Protein AF-0000000069010287 (afdb_homodimer)

Sequence (836 aa):
MQADVCHAYQILKRGGLKDENIVVFMYDDIAKSELNPRPGVIINHPNGSDVYAGVPKDYTGEHVTAANLYAVLLGDKSAVKGGSGKVVNSGPNDRIFLYYSDHGGPGVLGMPNMPYLYGKDLIEVLKKKYAAGTYKEMVLYIEACESGSVFEGLMPENLNIYVTTASNAEESSWGTYCPGMDPPPPSEYITCLGDLYSVAWMEDSESHNLKKETIKQQYEKVKERTSNSNNYNAGSHVMEYGSKEIKPEKVYLYQGFDPATVNLPANKIDFARLEVVNQRDADLLFLWERYKKLEDNSLEKAKLRKEITETLQHRQHLDGSIDAVGVFLFGPIKGGSVLSSVRKPGLPLVDDWECLKSTVRLFEAHCGSLAQYGMKHMRAFANICNNGISRDAMEEAFMAACNGHTEEYSAANRGFSAMQADVCHAYQILKRGGLKDENIVVFMYDDIAKSELNPRPGVIINHPNGSDVYAGVPKDYTGEHVTAANLYAVLLGDKSAVKGGSGKVVNSGPNDRIFLYYSDHGGPGVLGMPNMPYLYGKDLIEVLKKKYAAGTYKEMVLYIEACESGSVFEGLMPENLNIYVTTASNAEESSWGTYCPGMDPPPPSEYITCLGDLYSVAWMEDSESHNLKKETIKQQYEKVKERTSNSNNYNAGSHVMEYGSKEIKPEKVYLYQGFDPATVNLPANKIDFARLEVVNQRDADLLFLWERYKKLEDNSLEKAKLRKEITETLQHRQHLDGSIDAVGVFLFGPIKGGSVLSSVRKPGLPLVDDWECLKSTVRLFEAHCGSLAQYGMKHMRAFANICNNGISRDAMEEAFMAACNGHTEEYSAANRGFSA

Radius of gyration: 31.55 Å; Cα contacts (8 Å, |Δi|>4): 1728; chains: 2; bounding box: 55×94×69 Å

Nearest PDB structures (foldseek):
  6ysa-assembly1_A  TM=9.712E-01  e=4.297E-64  Arabidopsis thaliana
  6ysa-assembly7_G  TM=9.718E-01  e=8.884E-63  Arabidopsis thaliana
  5nij-assembly2_C  TM=9.674E-01  e=1.206E-57  Arabidopsis thaliana
  6azt-assembly1_A  TM=9.939E-01  e=3.334E-39  Helianthus annuus
  5obt-assembly1_A  TM=9.952E-01  e=3.599E-29  Arabidopsis thaliana

Solvent-accessible surface area (backbone atoms only — not comparable to full-atom values): 42663 Å² total; per-residue (Å²): 77,69,34,44,54,30,40,51,50,50,50,29,43,55,12,64,51,52,71,92,78,53,84,42,74,42,58,80,62,58,38,75,26,90,81,34,80,46,69,65,46,31,44,56,44,62,88,48,63,67,31,44,74,86,61,70,80,32,19,39,50,91,36,30,32,49,65,33,50,51,20,24,67,60,39,36,58,86,65,42,61,66,59,67,58,76,48,50,80,53,43,48,83,31,62,46,61,47,79,47,63,42,55,28,11,42,29,29,35,53,43,95,31,55,33,43,37,42,21,70,60,52,50,51,51,52,49,50,37,48,74,66,47,36,43,53,38,34,40,39,43,37,38,18,19,7,34,24,22,34,38,34,52,65,53,58,56,81,62,45,31,31,36,39,22,25,0,28,51,84,23,52,24,40,26,18,38,23,67,90,34,66,66,39,35,51,87,77,48,52,45,57,30,26,37,38,50,57,50,39,49,51,53,46,62,68,63,17,13,32,81,67,18,24,40,45,56,51,50,52,52,31,30,40,65,46,23,60,68,68,57,55,92,66,68,16,40,50,38,75,49,34,13,69,82,52,30,77,40,45,38,23,74,53,46,29,52,39,74,89,24,67,84,37,50,44,78,75,77,82,78,81,84,70,52,70,42,56,45,87,45,47,64,56,42,26,54,50,49,51,48,69,70,41,57,84,96,34,69,67,34,52,52,45,51,49,52,53,38,52,52,52,48,50,53,35,48,52,53,41,30,54,49,41,28,20,31,67,74,56,32,70,84,45,9,62,58,54,32,64,58,76,75,63,87,68,47,45,74,44,86,54,64,66,50,32,38,50,47,51,38,53,40,26,70,36,54,10,48,51,67,76,71,38,29,67,49,36,43,32,44,19,37,44,47,68,66,67,60,49,70,66,59,48,50,52,25,36,42,58,40,23,69,83,50,35,78,86,34,49,25,81,87,61,48,47,63,80,76,68,34,45,53,29,40,51,48,50,50,29,44,56,11,65,51,52,70,92,78,55,85,43,76,44,57,79,62,59,38,75,27,92,82,35,81,47,67,64,45,31,45,55,44,61,89,48,62,68,31,45,73,85,62,69,79,33,18,40,50,89,34,32,32,49,65,34,51,52,21,23,65,60,39,36,60,85,64,41,61,66,60,67,58,74,47,51,79,53,42,48,83,32,60,44,62,46,77,46,64,41,55,26,11,43,29,28,37,53,42,95,30,58,34,44,38,42,22,70,60,53,51,51,50,52,51,51,38,48,72,67,48,37,43,52,39,34,42,38,43,36,39,18,19,8,34,25,22,34,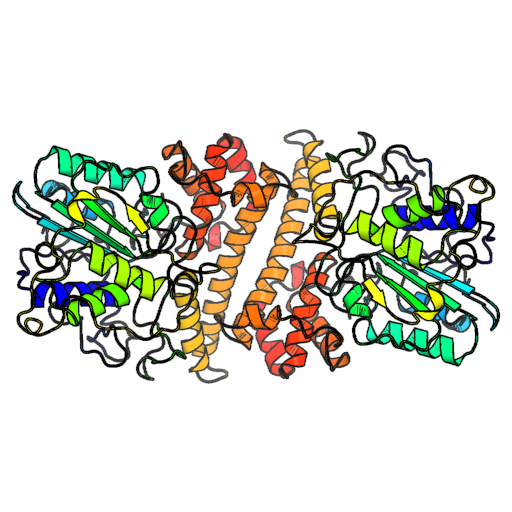39,35,53,64,53,58,56,82,63,44,31,30,36,38,22,26,0,29,52,84,21,50,23,40,27,18,38,25,67,91,34,63,67,38,35,50,86,77,48,53,46,58,30,26,35,38,49,57,50,38,49,51,53,45,63,68,61,16,13,33,82,66,20,25,41,46,56,50,50,54,51,32,30,38,67,45,24,59,67,78,61,45,94,66,67,18,41,50,37,75,49,33,15,68,83,51,31,76,41,44,38,24,74,54,45,31,51,40,74,89,23,66,85,36,51,44,76,73,78,80,78,79,84,70,52,68,43,56,44,86,47,48,63,55,41,26,54,49,48,50,47,69,71,41,58,83,94,34,70,66,33,53,53,47,50,50,51,53,37,52,53,52,50,50,52,35,50,52,53,41,30,53,50,39,29,20,30,67,73,55,34,71,84,44,8,60,58,55,31,63,56,77,74,64,89,68,48,45,74,46,87,53,65,65,52,31,37,51,47,50,37,53,41,26,72,37,54,11,47,52,66,76,72,39,30,67,49,36,44,32,43,19,36,44,47,67,67,67,60,51,70,66,60,48,50,51,25,36,42,56,40,23,70,83,51,35,78,85,33,50,24,82,86,62,48,48,62,80

pLDDT: mean 94.1, std 8.71, range [44.69, 98.88]

Foldseek 3Di:
DQLLQLLLVVLLVLQPDDPLQDAGAEQPAAQQDPLNPHRNFAAQDQPGGGSNPPDDWQHHRPQFDPQQVLCQALVNLPRRDDGPSRHNQAALAAEEEAEEAAEFAQQFGDTQADATHGLQVVQVSLVNSLVVNRYNAYEYEYEYFLVQLSCFLRAAQPSNYKYKYQAHNQGFWWFFLAPPWVVHHPPSDQAGNGTLLSCQLSVQSVQAFQQQAFQQLSQVRSQCQRCVNCPPPHGGRMDMDYHCVRRRPGRCSHSHGNPVRNPGHRHPDHDDHTDTDGPLCRVLSSLVSVLVPDDPPDPVNVVSVVVSVLVVVLLVLLVQLQQQLLCLQPNNVCRVCLLSPDDDTRHHLAPDVVQLLVLQQLLCQQRAACPSNNSHSSSSSRSCVRVPPDPVSSNVSSCVSRVPCCPVRHCVVRHGND/DQLLQLLLVVLLVLQPDDPLQDAGAEQPAAQQDPLNPHRNAAAQDQPGGGSNPPDDWQAHRPQFDPQQVLCQALVNLPRRDDGPSRHNQAALAAEEEAEEAAEFAQQFGDTQADATHGLQVVQVSLVNSLVVNRYNAYEYEEEYFLVQLSCFLRAAQPSNYKYKYQAHNQFFWWFFQAPPWVVHHDPSDQAGNGTLLSCQLSVQSVQAFQQQAFQQLSQVRSQCQRCVNVPPPHHGRMDMDYHCVRRRHGRCSHSGGNPVRNPGHHHPDHDDHTDTDGPLCRVLSSLVSVLVPDDPPDPVNVVSVVVSVLVVVLLVLLVQLQQQLLCLQPNNVCRVCLLSPDDDTRHHLAPDVVQLLVLQQLLCQQRAACPSNNSHSSSSSRSCVRVPPDPVSSNVSSCVSRPPPCPVRHCVVRHGND

Secondary structure (DSSP, 8-state):
-HHHHHHHHHHHHHTT--GGG---B----STT-TT-SSTT---SSTTPPPS-TT---SB-GGG--HHHHHHHHTT-GGG--SS--------TT-EEEEEEES-EETTEE--SSSSPEEHHHHHHHHHHHHHHT--SEEEEEEESTTGGGGTTTT--SSSSEEEEESS-SS---EEES-TTSSSPPPTT--S--EEHHHHHHHHHHHHS-TTT-BHHHHHHHHHHHHTTTT-TTSS---EEEE-GGGTTSBTHHHH---GGGTTS-SS-PPPPP--EEEGGGHHHHHHHHHHHHSPTT-HHHHHHHHHHHHHHHHHHHHHHHHHHHHHHHHHHHHHHHHHHPPPPTTS-S-S-HHHHHHHHHHHHHHH---TTGGGGGHHHHHHHHHTT--HHHHHHHHHHHHTT-TTTT-STTT----/-HHHHHHHHHHHHHTT--GGG---B----STT-TT-SSTT---SSTTPPPS-TT---SB-GGG--HHHHHHHHTT-GGG--SS--------TT-EEEEEEES-EETTEE--SSSSPEEHHHHHHHHHHHHHHT--SEEEEEEESTTGGGGTTTT--SSSSEEEEESS-SS---EEES-TTSSSPPPTT--S--EEHHHHHHHHHHHHS-TTT-BHHHHHHHHHHHHTTTTT-SSS---EEEE-GGGTTSBTHHHH---GGGTTS-SS-PPPPP--EEEGGGHHHHHHHHHHHHSPTT-HHHHHHHHHHHHHHHHHHHHHHHHHHHHHHHHHHHHHHHHHHPPPPTTS-S-S-HHHHHHHHHHHHHHH---TTGGGGGHHHHHHHHHTT--HHHHHHHHHHHHTT-TTTT-STTT----

Organism: Solanum tuberosum (NCBI:txid4113)

Structure (mmCIF, N/CA/C/O backbone):
data_AF-0000000069010287-model_v1
#
loop_
_entity.id
_entity.type
_entity.pdbx_description
1 polymer Preprolegumain
#
loop_
_atom_site.group_PDB
_atom_site.id
_atom_site.type_symbol
_atom_site.label_atom_id
_atom_site.label_alt_id
_atom_site.label_comp_id
_atom_site.label_asym_id
_atom_site.label_entity_id
_atom_site.label_seq_id
_atom_site.pdbx_PDB_ins_code
_atom_site.Cartn_x
_atom_site.Cartn_y
_atom_site.Cartn_z
_atom_site.occupancy
_atom_site.B_iso_or_equiv
_atom_site.auth_seq_id
_atom_site.auth_comp_id
_atom_site.auth_asym_id
_atom_site.auth_atom_id
_atom_site.pdbx_PDB_model_num
ATOM 1 N N . MET A 1 1 ? -8.977 23.156 8.93 1 92.75 1 MET A N 1
ATOM 2 C CA . MET A 1 1 ? -7.793 23.922 9.305 1 92.75 1 MET A CA 1
ATOM 3 C C . MET A 1 1 ? -8.164 25.375 9.625 1 92.75 1 MET A C 1
ATOM 5 O O . MET A 1 1 ? -7.98 25.828 10.758 1 92.75 1 MET A O 1
ATOM 9 N N . GLN A 1 2 ? -8.82 25.984 8.664 1 96.88 2 GLN A N 1
ATOM 10 C CA . GLN A 1 2 ? -9.172 27.359 8.945 1 96.88 2 GLN A CA 1
ATOM 11 C C . GLN A 1 2 ? -10.211 27.453 10.055 1 96.88 2 GLN A C 1
ATOM 13 O O . GLN A 1 2 ? -10.172 28.359 10.883 1 96.88 2 GLN A O 1
ATOM 18 N N . ALA A 1 3 ? -11.156 26.469 10.094 1 98.44 3 ALA A N 1
ATOM 19 C CA . ALA A 1 3 ? -12.125 26.422 11.188 1 98.44 3 ALA A CA 1
ATOM 20 C C . ALA A 1 3 ? -11.422 26.25 12.531 1 98.44 3 ALA A C 1
ATOM 22 O O . ALA A 1 3 ? -11.82 26.859 13.523 1 98.44 3 ALA A O 1
ATOM 23 N N . ASP A 1 4 ? -10.461 25.422 12.539 1 98.56 4 ASP A N 1
ATOM 24 C CA . ASP A 1 4 ? -9.688 25.188 13.758 1 98.56 4 ASP A CA 1
ATOM 25 C C . ASP A 1 4 ? -9.008 26.484 14.219 1 98.56 4 ASP A C 1
ATOM 27 O O . ASP A 1 4 ? -9.047 26.812 15.406 1 98.56 4 ASP A O 1
ATOM 31 N N . VAL A 1 5 ? -8.398 27.172 13.305 1 98.69 5 VAL A N 1
ATOM 32 C CA . VAL A 1 5 ? -7.691 28.406 13.625 1 98.69 5 VAL A CA 1
ATOM 33 C C . VAL A 1 5 ? -8.68 29.438 14.164 1 98.69 5 VAL A C 1
ATOM 35 O O . VAL A 1 5 ? -8.398 30.109 15.164 1 98.69 5 VAL A O 1
ATOM 38 N N . CYS A 1 6 ? -9.812 29.578 13.539 1 98.81 6 CYS A N 1
ATOM 39 C CA . CYS A 1 6 ? -10.836 30.516 13.992 1 98.81 6 CYS A CA 1
ATOM 40 C C . CYS A 1 6 ? -11.32 30.156 15.391 1 98.81 6 CYS A C 1
ATOM 42 O O . CYS A 1 6 ? -11.508 31.031 16.234 1 98.81 6 CYS A O 1
ATOM 44 N N . HIS A 1 7 ? -11.523 28.891 15.562 1 98.69 7 HIS A N 1
ATOM 45 C CA . HIS A 1 7 ? -11.984 28.422 16.859 1 98.69 7 HIS A CA 1
ATOM 46 C C . HIS A 1 7 ? -10.945 28.703 17.953 1 98.69 7 HIS A C 1
ATOM 48 O O . HIS A 1 7 ? -11.289 29.141 19.047 1 98.69 7 HIS A O 1
ATOM 54 N N . ALA A 1 8 ? -9.727 28.438 17.688 1 98.69 8 ALA A N 1
ATOM 55 C CA . ALA A 1 8 ? -8.648 28.75 18.609 1 98.69 8 ALA A CA 1
ATOM 56 C C . ALA A 1 8 ? -8.648 30.234 18.984 1 98.69 8 ALA A C 1
ATOM 58 O O . ALA A 1 8 ? -8.516 30.594 20.156 1 98.69 8 ALA A O 1
ATOM 59 N N . TYR A 1 9 ? -8.797 31.094 18 1 98.62 9 TYR A N 1
ATOM 60 C CA . TYR A 1 9 ? -8.883 32.531 18.234 1 98.62 9 TYR A CA 1
ATOM 61 C C . TYR A 1 9 ? -10 32.875 19.203 1 98.62 9 TYR A C 1
ATOM 63 O O . TYR A 1 9 ? -9.797 33.625 20.141 1 98.62 9 TYR A O 1
ATOM 71 N N . GLN A 1 10 ? -11.18 32.281 19.016 1 98.38 10 GLN A N 1
ATOM 72 C CA . GLN A 1 10 ? -12.32 32.562 19.875 1 98.38 10 GLN A CA 1
ATOM 73 C C . GLN A 1 10 ? -12.031 32.156 21.328 1 98.38 10 GLN A C 1
ATOM 75 O O . GLN A 1 10 ? -12.445 32.844 22.266 1 98.38 10 GLN A O 1
ATOM 80 N N . ILE A 1 11 ? -11.391 31.016 21.469 1 98.06 11 ILE A N 1
ATOM 81 C CA . ILE A 1 11 ? -11.047 30.547 22.797 1 98.06 11 ILE A CA 1
ATOM 82 C C . ILE A 1 11 ? -10.125 31.547 23.484 1 98.06 11 ILE A C 1
ATOM 84 O O . ILE A 1 11 ? -10.336 31.891 24.641 1 98.06 11 ILE A O 1
ATOM 88 N N . LEU A 1 12 ? -9.086 32.031 22.781 1 98.31 12 LEU A N 1
ATOM 89 C CA . LEU A 1 12 ? -8.156 33 23.344 1 98.31 12 LEU A CA 1
ATOM 90 C C . LEU A 1 12 ? -8.859 34.312 23.672 1 98.31 12 LEU A C 1
ATOM 92 O O . LEU A 1 12 ? -8.602 34.906 24.703 1 98.31 12 LEU A O 1
ATOM 96 N N . LYS A 1 13 ? -9.711 34.719 22.797 1 97.88 13 LYS A N 1
ATOM 97 C CA . LYS A 1 13 ? -10.461 35.938 23 1 97.88 13 LYS A CA 1
ATOM 98 C C . LYS A 1 13 ? -11.359 35.844 24.219 1 97.88 13 LYS A C 1
ATOM 100 O O . LYS A 1 13 ? -11.383 36.75 25.062 1 97.88 13 LYS A O 1
ATOM 105 N N . ARG A 1 14 ? -12.07 34.781 24.359 1 97.12 14 ARG A N 1
ATOM 106 C CA . ARG A 1 14 ? -12.922 34.562 25.516 1 97.12 14 ARG A CA 1
ATOM 107 C C . ARG A 1 14 ? -12.086 34.438 26.797 1 97.12 14 ARG A C 1
ATOM 109 O O . ARG A 1 14 ? -12.562 34.75 27.875 1 97.12 14 ARG A O 1
ATOM 116 N N . GLY A 1 15 ? -10.914 34.031 26.562 1 96.69 15 GLY A N 1
ATOM 117 C CA . GLY A 1 15 ? -9.992 33.875 27.672 1 96.69 15 GLY A CA 1
ATOM 118 C C . GLY A 1 15 ? -9.43 35.219 28.156 1 96.69 15 GLY A C 1
ATOM 119 O O . GLY A 1 15 ? -8.734 35.281 29.172 1 96.69 15 GLY A O 1
ATOM 120 N N . GLY A 1 16 ? -9.656 36.281 27.422 1 96.94 16 GLY A N 1
ATOM 121 C CA . GLY A 1 16 ? -9.289 37.594 27.891 1 96.94 16 GLY A CA 1
ATOM 122 C C . GLY A 1 16 ? -8.164 38.219 27.094 1 96.94 16 GLY A C 1
ATOM 123 O O . GLY A 1 16 ? -7.77 39.375 27.344 1 96.94 16 GLY A O 1
ATOM 124 N N . LEU A 1 17 ? -7.664 37.5 26.203 1 96.62 17 LEU A N 1
ATOM 125 C CA . LEU A 1 17 ? -6.625 38.094 25.375 1 96.62 17 LEU A CA 1
ATOM 126 C C . LEU A 1 17 ? -7.211 39.156 24.438 1 96.62 17 LEU A C 1
ATOM 128 O O . LEU A 1 17 ? -8.312 39 23.906 1 96.62 17 LEU A O 1
ATOM 132 N N . LYS A 1 18 ? -6.418 40.188 24.234 1 95.88 18 LYS A N 1
ATOM 133 C CA . LYS A 1 18 ? -6.828 41.281 23.328 1 95.88 18 LYS A CA 1
ATOM 134 C C . LYS A 1 18 ? -6.34 41 21.906 1 95.88 18 LYS A C 1
ATOM 136 O O . LYS A 1 18 ? -5.312 40.344 21.703 1 95.88 18 LYS A O 1
ATOM 141 N N . ASP A 1 19 ? -7.023 41.562 20.969 1 96.12 19 ASP A N 1
ATOM 142 C CA . ASP A 1 19 ? -6.699 41.375 19.562 1 96.12 19 ASP A CA 1
ATOM 143 C C . ASP A 1 19 ? -5.27 41.812 19.25 1 96.12 19 ASP A C 1
ATOM 145 O O . ASP A 1 19 ? -4.586 41.219 18.438 1 96.12 19 ASP A O 1
ATOM 149 N N . GLU A 1 20 ? -4.836 42.844 19.906 1 95.38 20 GLU A N 1
ATOM 150 C CA . GLU A 1 20 ? -3.504 43.406 19.641 1 95.38 20 GLU A CA 1
ATOM 151 C C . GLU A 1 20 ? -2.418 42.406 20.062 1 95.38 20 GLU A C 1
ATOM 153 O O . GLU A 1 20 ? -1.268 42.531 19.641 1 95.38 20 GLU A O 1
ATOM 158 N N . ASN A 1 21 ? -2.836 41.438 20.922 1 96.5 21 ASN A N 1
ATOM 159 C CA . ASN A 1 21 ? -1.88 40.469 21.422 1 96.5 21 ASN A CA 1
ATOM 160 C C . ASN A 1 21 ? -2.045 39.094 20.734 1 96.5 21 ASN A C 1
ATOM 162 O O . ASN A 1 21 ? -1.494 38.094 21.188 1 96.5 21 ASN A O 1
ATOM 166 N N . ILE A 1 22 ? -2.85 39.062 19.719 1 98 22 ILE A N 1
ATOM 167 C CA . ILE A 1 22 ? -3.053 37.844 18.938 1 98 22 ILE A CA 1
ATOM 168 C C . ILE A 1 22 ? -2.707 38.094 17.469 1 98 22 ILE A C 1
ATOM 170 O O . ILE A 1 22 ? -3.205 39.031 16.875 1 98 22 ILE A O 1
ATOM 174 N N . VAL A 1 23 ? -1.832 37.312 16.922 1 98.56 23 VAL A N 1
ATOM 175 C CA . VAL A 1 23 ? -1.527 37.375 15.5 1 98.56 23 VAL A CA 1
ATOM 176 C C . VAL A 1 23 ? -2.137 36.188 14.797 1 98.56 23 VAL A C 1
ATOM 178 O O . VAL A 1 23 ? -1.875 35.031 15.172 1 98.56 23 VAL A O 1
ATOM 181 N N . VAL A 1 24 ? -2.939 36.375 13.727 1 98.69 24 VAL A N 1
ATOM 182 C CA . VAL A 1 24 ? -3.643 35.281 13.055 1 98.69 24 VAL A CA 1
ATOM 183 C C . VAL A 1 24 ? -3.111 35.125 11.633 1 98.69 24 VAL A C 1
ATOM 185 O O . VAL A 1 24 ? -3.068 36.094 10.867 1 98.69 24 VAL A O 1
ATOM 188 N N . PHE A 1 25 ? -2.572 33.938 11.289 1 98.56 25 PHE A N 1
ATOM 189 C CA . PHE A 1 25 ? -2.291 33.5 9.938 1 98.56 25 PHE A CA 1
ATOM 190 C C . PHE A 1 25 ? -3.406 32.594 9.422 1 98.56 25 PHE A C 1
ATOM 192 O O . PHE A 1 25 ? -3.705 31.562 10.031 1 98.56 25 PHE A O 1
ATOM 199 N N . MET A 1 26 ? -4.043 32.906 8.383 1 98.31 26 MET A N 1
ATOM 200 C CA . MET A 1 26 ? -5.066 32.094 7.75 1 98.31 26 MET A CA 1
ATOM 201 C C . MET A 1 26 ? -5.262 32.5 6.293 1 98.31 26 MET A C 1
ATOM 203 O O . MET A 1 26 ? -5.367 33.688 5.98 1 98.31 26 MET A O 1
ATOM 207 N N . TYR A 1 27 ? -5.262 31.562 5.406 1 97.69 27 TYR A N 1
ATOM 208 C CA . TYR A 1 27 ? -5.43 31.891 3.996 1 97.69 27 TYR A CA 1
ATOM 209 C C . TYR A 1 27 ? -6.734 32.656 3.766 1 97.69 27 TYR A C 1
ATOM 211 O O . TYR A 1 27 ? -6.812 33.5 2.893 1 97.69 27 TYR A O 1
ATOM 219 N N . ASP A 1 28 ? -7.82 32.281 4.473 1 98 28 ASP A N 1
ATOM 220 C CA . ASP A 1 28 ? -9.086 33 4.59 1 98 28 ASP A CA 1
ATOM 221 C C . ASP A 1 28 ? -9.898 32.906 3.299 1 98 28 ASP A C 1
ATOM 223 O O . ASP A 1 28 ? -10.359 33.938 2.771 1 98 28 ASP A O 1
ATOM 227 N N . ASP A 1 29 ? -10.07 31.719 2.801 1 96.88 29 ASP A N 1
ATOM 228 C CA . ASP A 1 29 ? -10.773 31.562 1.533 1 96.88 29 ASP A CA 1
ATOM 229 C C . ASP A 1 29 ? -12.039 30.734 1.715 1 96.88 29 ASP A C 1
ATOM 231 O O . ASP A 1 29 ? -12.805 30.531 0.766 1 96.88 29 ASP A O 1
ATOM 235 N N . ILE A 1 30 ? -12.367 30.25 2.885 1 96.44 30 ILE A N 1
ATOM 236 C CA . ILE A 1 30 ? -13.469 29.312 2.982 1 96.44 30 ILE A CA 1
ATOM 237 C C . ILE A 1 30 ? -14.734 30.031 3.447 1 96.44 30 ILE A C 1
ATOM 239 O O . ILE A 1 30 ? -15.852 29.609 3.133 1 96.44 30 ILE A O 1
ATOM 243 N N . ALA A 1 31 ? -14.625 31.094 4.215 1 96.81 31 ALA A N 1
ATOM 244 C CA . ALA A 1 31 ? -15.781 31.781 4.754 1 96.81 31 ALA A CA 1
ATOM 245 C C . ALA A 1 31 ? -16.688 32.312 3.635 1 96.81 31 ALA A C 1
ATOM 247 O O . ALA A 1 31 ? -17.906 32.219 3.725 1 96.81 31 ALA A O 1
ATOM 248 N N . LYS A 1 32 ? -16.141 32.75 2.576 1 95.44 32 LYS A N 1
ATOM 249 C CA . LYS A 1 32 ? -16.922 33.375 1.503 1 95.44 32 LYS A CA 1
ATOM 250 C C . LYS A 1 32 ? -16.875 32.5 0.243 1 95.44 32 LYS A C 1
ATOM 252 O O . LYS A 1 32 ? -17.219 32.969 -0.846 1 95.44 32 LYS A O 1
ATOM 257 N N . SER A 1 33 ? -16.422 31.359 0.393 1 95.62 33 SER A N 1
ATOM 258 C CA . SER A 1 33 ? -16.406 30.406 -0.723 1 95.62 33 SER A CA 1
ATOM 259 C C . SER A 1 33 ? -17.828 30.125 -1.225 1 95.62 33 SER A C 1
ATOM 261 O O . SER A 1 33 ? -18.766 30.062 -0.435 1 95.62 33 SER A O 1
ATOM 263 N N . GLU A 1 34 ? -17.969 29.859 -2.545 1 94.62 34 GLU A N 1
ATOM 264 C CA . GLU A 1 34 ? -19.25 29.5 -3.135 1 94.62 34 GLU A CA 1
ATOM 265 C C . GLU A 1 34 ? -19.75 28.156 -2.6 1 94.62 34 GLU A C 1
ATOM 267 O O . GLU A 1 34 ? -20.953 27.891 -2.594 1 94.62 34 GLU A O 1
ATOM 272 N N . LEU A 1 35 ? -18.859 27.406 -2.074 1 93.75 35 LEU A N 1
ATOM 273 C CA . LEU A 1 35 ? -19.203 26.062 -1.601 1 93.75 35 LEU A CA 1
ATOM 274 C C . LEU A 1 35 ? -19.578 26.094 -0.122 1 93.75 35 LEU A C 1
ATOM 276 O O . LEU A 1 35 ? -20.031 25.094 0.428 1 93.75 35 LEU A O 1
ATOM 280 N N . ASN A 1 36 ? -19.328 27.203 0.531 1 96.31 36 ASN A N 1
ATOM 281 C CA . ASN A 1 36 ? -19.781 27.359 1.911 1 96.31 36 ASN A CA 1
ATOM 282 C C . ASN A 1 36 ? -21.281 27.531 1.994 1 96.31 36 ASN A C 1
ATOM 284 O O . ASN A 1 36 ? -21.828 28.531 1.528 1 96.31 36 ASN A O 1
ATOM 288 N N . PRO A 1 37 ? -21.953 26.578 2.592 1 95.75 37 PRO A N 1
ATOM 289 C CA . PRO A 1 37 ? -23.422 26.656 2.607 1 95.75 37 PRO A CA 1
ATOM 290 C C . PRO A 1 37 ? -23.938 27.812 3.465 1 95.75 37 PRO A C 1
ATOM 292 O O . PRO A 1 37 ? -25.094 28.203 3.338 1 95.75 37 PRO A O 1
ATOM 295 N N . ARG A 1 38 ? -23.125 28.312 4.363 1 96.5 38 ARG A N 1
ATOM 296 C CA . ARG A 1 38 ? -23.438 29.484 5.184 1 96.5 38 ARG A CA 1
ATOM 297 C C . ARG A 1 38 ? -22.406 30.578 4.984 1 96.5 38 ARG A C 1
ATOM 299 O O . ARG A 1 38 ? -21.5 30.734 5.805 1 96.5 38 ARG A O 1
ATOM 306 N N . PRO A 1 39 ? -22.656 31.375 3.908 1 96.25 39 PRO A N 1
ATOM 307 C CA . PRO A 1 39 ? -21.641 32.375 3.586 1 96.25 39 PRO A CA 1
ATOM 308 C C . PRO A 1 39 ? -21.312 33.312 4.762 1 96.25 39 PRO A C 1
ATOM 310 O O . PRO A 1 39 ? -22.234 33.844 5.387 1 96.25 39 PRO A O 1
ATOM 313 N N . GLY A 1 40 ? -20.109 33.344 5.086 1 97.19 40 GLY A N 1
ATOM 314 C CA . GLY A 1 40 ? -19.656 34.25 6.133 1 97.19 40 GLY A CA 1
ATOM 315 C C . GLY A 1 40 ? -19.594 33.594 7.504 1 97.19 40 GLY A C 1
ATOM 316 O O . GLY A 1 40 ? -19.188 34.25 8.477 1 97.19 40 GLY A O 1
ATOM 317 N N . VAL A 1 41 ? -19.984 32.344 7.535 1 97.69 41 VAL A N 1
ATOM 318 C CA . VAL A 1 41 ? -20.031 31.641 8.805 1 97.69 41 VAL A CA 1
ATOM 319 C C . VAL A 1 41 ? -19.141 30.406 8.727 1 97.69 41 VAL A C 1
ATOM 321 O O . VAL A 1 41 ? -19.156 29.672 7.73 1 97.69 41 VAL A O 1
ATOM 324 N N . ILE A 1 42 ? -18.281 30.266 9.695 1 98.31 42 ILE A N 1
ATOM 325 C CA . ILE A 1 42 ? -17.484 29.047 9.844 1 98.31 42 ILE A CA 1
ATOM 326 C C . ILE A 1 42 ? -17.859 28.359 11.156 1 98.31 42 ILE A C 1
ATOM 328 O O . ILE A 1 42 ? -17.953 29 12.195 1 98.31 42 ILE A O 1
ATOM 332 N N . ILE A 1 43 ? -18.141 27.109 11.086 1 98.38 43 ILE A N 1
ATOM 333 C CA . ILE A 1 43 ? -18.391 26.344 12.305 1 98.38 43 ILE A CA 1
ATOM 334 C C . ILE A 1 43 ? -17.344 25.266 12.469 1 98.38 43 ILE A C 1
ATOM 336 O O . ILE A 1 43 ? -16.766 24.781 11.477 1 98.38 43 ILE A O 1
ATOM 340 N N . ASN A 1 44 ? -17.031 24.891 13.688 1 98.31 44 ASN A N 1
ATOM 341 C CA . ASN A 1 44 ? -16.016 23.891 14.016 1 98.31 44 ASN A CA 1
ATOM 342 C C . ASN A 1 44 ? -16.594 22.766 14.852 1 98.31 44 ASN A C 1
ATOM 344 O O . ASN A 1 44 ? -15.844 21.984 15.453 1 98.31 44 ASN A O 1
ATOM 348 N N . HIS A 1 45 ? -17.844 22.688 14.977 1 97.19 45 HIS A N 1
ATOM 349 C CA . HIS A 1 45 ? -18.641 21.688 15.672 1 97.19 45 HIS A CA 1
ATOM 350 C C . HIS A 1 45 ? -20.016 21.531 15.031 1 97.19 45 HIS A C 1
ATOM 352 O O . HIS A 1 45 ? -20.625 22.516 14.594 1 97.19 45 HIS A O 1
ATOM 358 N N . PRO A 1 46 ? -20.562 20.281 14.977 1 96.75 46 PRO A N 1
ATOM 359 C CA . PRO A 1 46 ? -21.844 20.062 14.328 1 96.75 46 PRO A CA 1
ATOM 360 C C . PRO A 1 46 ? -22.938 20.984 14.875 1 96.75 46 PRO A C 1
ATOM 362 O O . PRO A 1 46 ? -23.828 21.406 14.125 1 96.75 46 PRO A O 1
ATOM 365 N N . ASN A 1 47 ? -22.891 21.266 16.141 1 95.12 47 ASN A N 1
ATOM 366 C CA . ASN A 1 47 ? -23.875 22.156 16.766 1 95.12 47 ASN A CA 1
ATOM 367 C C . ASN A 1 47 ? -23.219 23.469 17.203 1 95.12 47 ASN A C 1
ATOM 369 O O . ASN A 1 47 ? -23.656 24.078 18.188 1 95.12 47 ASN A O 1
ATOM 373 N N . GLY A 1 48 ? -22.219 23.844 16.5 1 94.5 48 GLY A N 1
ATOM 374 C CA . GLY A 1 48 ? -21.438 24.969 16.969 1 94.5 48 GLY A CA 1
ATOM 375 C C . GLY A 1 48 ? -21.875 26.297 16.359 1 94.5 48 GLY A C 1
ATOM 376 O O . GLY A 1 48 ? -22.625 26.312 15.383 1 94.5 48 GLY A O 1
ATOM 377 N N . SER A 1 49 ? -21.438 27.328 17 1 95.69 49 SER A N 1
ATOM 378 C CA . SER A 1 49 ? -21.688 28.688 16.516 1 95.69 49 SER A CA 1
ATOM 379 C C . SER A 1 49 ? -20.578 29.172 15.602 1 95.69 49 SER A C 1
ATOM 381 O O . SER A 1 49 ? -19.609 28.438 15.344 1 95.69 49 SER A O 1
ATOM 383 N N . ASP A 1 50 ? -20.812 30.344 15.023 1 98.31 50 ASP A N 1
ATOM 384 C CA . ASP A 1 50 ? -19.844 30.938 14.117 1 98.31 50 ASP A CA 1
ATOM 385 C C . ASP A 1 50 ? -18.531 31.234 14.836 1 98.31 50 ASP A C 1
ATOM 387 O O . ASP A 1 50 ? -18.5 31.969 15.828 1 98.31 50 ASP A O 1
ATOM 391 N N . VAL A 1 51 ? -17.484 30.688 14.312 1 98.62 51 VAL A N 1
ATOM 392 C CA . VAL A 1 51 ? -16.188 30.922 14.93 1 98.62 51 VAL A CA 1
ATOM 393 C C . VAL A 1 51 ? -15.383 31.906 14.07 1 98.62 51 VAL A C 1
ATOM 395 O O . VAL A 1 51 ? -14.258 32.281 14.414 1 98.62 51 VAL A O 1
ATOM 398 N N . TYR A 1 52 ? -15.93 32.344 13.016 1 98.62 52 TYR A N 1
ATOM 399 C CA . TYR A 1 52 ? -15.25 33.25 12.086 1 98.62 52 TYR A CA 1
ATOM 400 C C . TYR A 1 52 ? -15.406 34.719 12.516 1 98.62 52 TYR A C 1
ATOM 402 O O . TYR A 1 52 ? -14.586 35.562 12.164 1 98.62 52 TYR A O 1
ATOM 410 N N . ALA A 1 53 ? -16.438 35 13.266 1 97.31 53 ALA A N 1
ATOM 411 C CA . ALA A 1 53 ? -16.797 36.375 13.625 1 97.31 53 ALA A CA 1
ATOM 412 C C . ALA A 1 53 ? -15.656 37.062 14.383 1 97.31 53 ALA A C 1
ATOM 414 O O . ALA A 1 53 ? -15.172 36.531 15.398 1 97.31 53 ALA A O 1
ATOM 415 N N . GLY A 1 54 ? -15.242 38.156 13.828 1 97.12 54 GLY A N 1
ATOM 416 C CA . GLY A 1 54 ? -14.305 39 14.547 1 97.12 54 GLY A CA 1
ATOM 417 C C . GLY A 1 54 ? -12.867 38.562 14.398 1 97.12 54 GLY A C 1
ATOM 418 O O . GLY A 1 54 ? -11.953 39.219 14.914 1 97.12 54 GLY A O 1
ATOM 419 N N . VAL A 1 55 ? -12.578 37.5 13.664 1 98.19 55 VAL A N 1
ATOM 420 C CA . VAL A 1 55 ? -11.211 37.031 13.516 1 98.19 55 VAL A CA 1
ATOM 421 C C . VAL A 1 55 ? -10.383 38.031 12.742 1 98.19 55 VAL A C 1
ATOM 423 O O . VAL A 1 55 ? -10.75 38.438 11.633 1 98.19 55 VAL A O 1
ATOM 426 N N . PRO A 1 56 ? -9.234 38.375 13.32 1 97.5 56 PRO A N 1
ATOM 427 C CA . PRO A 1 56 ? -8.398 39.375 12.617 1 97.5 56 PRO A CA 1
ATOM 428 C C . PRO A 1 56 ? -7.805 38.812 11.328 1 97.5 56 PRO A C 1
ATOM 430 O O . PRO A 1 56 ? -7.555 37.594 11.219 1 97.5 56 PRO A O 1
ATOM 433 N N . LYS A 1 57 ? -7.586 39.781 10.406 1 97.38 57 LYS A N 1
ATOM 434 C CA . LYS A 1 57 ? -6.957 39.406 9.133 1 97.38 57 LYS A CA 1
ATOM 435 C C . LYS A 1 57 ? -5.516 39.938 9.078 1 97.38 57 LYS A C 1
ATOM 437 O O . LYS A 1 57 ? -5.168 40.719 8.211 1 97.38 57 LYS A O 1
ATOM 442 N N . ASP A 1 58 ? -4.707 39.375 9.961 1 98.5 58 ASP A N 1
ATOM 443 C CA . ASP A 1 58 ? -3.332 39.844 10.039 1 98.5 58 ASP A CA 1
ATOM 444 C C . ASP A 1 58 ? -2.521 39.406 8.82 1 98.5 58 ASP A C 1
ATOM 446 O O . ASP A 1 58 ? -1.912 40.219 8.141 1 98.5 58 ASP A O 1
ATOM 450 N N . TYR A 1 59 ? -2.457 38.156 8.555 1 98.5 59 TYR A N 1
ATOM 451 C CA . TYR A 1 59 ? -1.81 37.562 7.383 1 98.5 59 TYR A CA 1
ATOM 452 C C . TYR A 1 59 ? -2.742 36.625 6.656 1 98.5 59 TYR A C 1
ATOM 454 O O . TYR A 1 59 ? -3.131 35.594 7.211 1 98.5 59 TYR A O 1
ATOM 462 N N . THR A 1 60 ? -3.123 36.938 5.383 1 98.25 60 THR A N 1
ATOM 463 C CA . THR A 1 60 ? -4.051 36.125 4.586 1 98.25 60 THR A CA 1
ATOM 464 C C . THR A 1 60 ? -3.496 35.906 3.182 1 98.25 60 THR A C 1
ATOM 466 O O . THR A 1 60 ? -2.498 36.531 2.797 1 98.25 60 THR A O 1
ATOM 469 N N . GLY A 1 61 ? -4.023 34.969 2.475 1 97.06 61 GLY A N 1
ATOM 470 C CA . GLY A 1 61 ? -3.676 34.719 1.082 1 97.06 61 GLY A CA 1
ATOM 471 C C . GLY A 1 61 ? -2.188 34.5 0.864 1 97.06 61 GLY A C 1
ATOM 472 O O . GLY A 1 61 ? -1.566 33.688 1.52 1 97.06 61 GLY A O 1
ATOM 473 N N . GLU A 1 62 ? -1.629 35.375 0.036 1 96.44 62 GLU A N 1
ATOM 474 C CA . GLU A 1 62 ? -0.24 35.219 -0.392 1 96.44 62 GLU A CA 1
ATOM 475 C C . GLU A 1 62 ? 0.724 35.562 0.741 1 96.44 62 GLU A C 1
ATOM 477 O O . GLU A 1 62 ? 1.916 35.281 0.659 1 96.44 62 GLU A O 1
ATOM 482 N N . HIS A 1 63 ? 0.219 36.125 1.842 1 98 63 HIS A N 1
ATOM 483 C CA . HIS A 1 63 ? 1.079 36.562 2.932 1 98 63 HIS A CA 1
ATOM 484 C C . HIS A 1 63 ? 1.275 35.469 3.967 1 98 63 HIS A C 1
ATOM 486 O O . HIS A 1 63 ? 2.057 35.625 4.906 1 98 63 HIS A O 1
ATOM 492 N N . VAL A 1 64 ? 0.573 34.375 3.793 1 97.69 64 VAL A N 1
ATOM 493 C CA . VAL A 1 64 ? 0.769 33.219 4.684 1 97.69 64 VAL A CA 1
ATOM 494 C C . VAL A 1 64 ? 1.947 32.375 4.199 1 97.69 64 VAL A C 1
ATOM 496 O O . VAL A 1 64 ? 1.767 31.438 3.43 1 97.69 64 VAL A O 1
ATOM 499 N N . THR A 1 65 ? 3.143 32.719 4.668 1 97.12 65 THR A N 1
ATOM 500 C CA . THR A 1 65 ? 4.383 32.031 4.289 1 97.12 65 THR A CA 1
ATOM 501 C C . THR A 1 65 ? 5.203 31.672 5.523 1 97.12 65 THR A C 1
ATOM 503 O O . THR A 1 65 ? 5.023 32.281 6.59 1 97.12 65 THR A O 1
ATOM 506 N N . ALA A 1 66 ? 6.09 30.734 5.309 1 97.69 66 ALA A N 1
ATOM 507 C CA . ALA A 1 66 ? 7.008 30.375 6.387 1 97.69 66 ALA A CA 1
ATOM 508 C C . ALA A 1 66 ? 7.891 31.562 6.77 1 97.69 66 ALA A C 1
ATOM 510 O O . ALA A 1 66 ? 8.133 31.797 7.953 1 97.69 66 ALA A O 1
ATOM 511 N N . ALA A 1 67 ? 8.312 32.281 5.793 1 97.94 67 ALA A N 1
ATOM 512 C CA . ALA A 1 67 ? 9.172 33.438 6.043 1 97.94 67 ALA A CA 1
ATOM 513 C C . ALA A 1 67 ? 8.477 34.469 6.938 1 97.94 67 ALA A C 1
ATOM 515 O O . ALA A 1 67 ? 9.078 35 7.879 1 97.94 67 ALA A O 1
ATOM 516 N N . ASN A 1 68 ? 7.258 34.781 6.586 1 98.69 68 ASN A N 1
ATOM 517 C CA . ASN A 1 68 ? 6.512 35.75 7.41 1 98.69 68 ASN A CA 1
ATOM 518 C C . ASN A 1 68 ? 6.281 35.188 8.82 1 98.69 68 ASN A C 1
ATOM 520 O O . ASN A 1 68 ? 6.344 35.938 9.797 1 98.69 68 ASN A O 1
ATOM 524 N N . LEU A 1 69 ? 5.988 33.906 8.945 1 98.69 69 LEU A N 1
ATOM 525 C CA . LEU A 1 69 ? 5.793 33.312 10.258 1 98.69 69 LEU A CA 1
ATOM 526 C C . LEU A 1 69 ? 7.047 33.438 11.109 1 98.69 69 LEU A C 1
ATOM 528 O O . LEU A 1 69 ? 6.961 33.781 12.297 1 98.69 69 LEU A O 1
ATOM 532 N N . TYR A 1 70 ? 8.219 33.156 10.508 1 98.69 70 TYR A N 1
ATOM 533 C CA . TYR A 1 70 ? 9.477 33.281 11.234 1 98.69 70 TYR A CA 1
ATOM 534 C C . TYR A 1 70 ? 9.711 34.719 11.688 1 98.69 70 TYR A C 1
ATOM 536 O O . TYR A 1 70 ? 10.07 34.969 12.844 1 98.69 70 TYR A O 1
ATOM 544 N N . ALA A 1 71 ? 9.484 35.625 10.781 1 98.75 71 ALA A N 1
ATOM 545 C CA . ALA A 1 71 ? 9.664 37.031 11.109 1 98.75 71 ALA A CA 1
ATOM 546 C C . ALA A 1 71 ? 8.734 37.469 12.242 1 98.75 71 ALA A C 1
ATOM 548 O O . ALA A 1 71 ? 9.156 38.188 13.156 1 98.75 71 ALA A O 1
ATOM 549 N N . VAL A 1 72 ? 7.535 37.062 12.188 1 98.75 72 VAL A N 1
ATOM 550 C CA . VAL A 1 72 ? 6.535 37.406 13.188 1 98.75 72 VAL A CA 1
ATOM 551 C C . VAL A 1 72 ? 6.926 36.812 14.539 1 98.75 72 VAL A C 1
ATOM 553 O O . VAL A 1 72 ? 6.867 37.5 15.57 1 98.75 72 VAL A O 1
ATOM 556 N N . LEU A 1 73 ? 7.32 35.562 14.562 1 98.5 73 LEU A N 1
ATOM 557 C CA . LEU A 1 73 ? 7.723 34.875 15.797 1 98.5 73 LEU A CA 1
ATOM 558 C C . LEU A 1 73 ? 8.914 35.594 16.438 1 98.5 73 LEU A C 1
ATOM 560 O O . LEU A 1 73 ? 9 35.688 17.672 1 98.5 73 LEU A O 1
ATOM 564 N N . LEU A 1 74 ? 9.781 36.125 15.594 1 98.44 74 LEU A N 1
ATOM 565 C CA . LEU A 1 74 ? 10.992 36.75 16.078 1 98.44 74 LEU A CA 1
ATOM 566 C C . LEU A 1 74 ? 10.727 38.219 16.438 1 98.44 74 LEU A C 1
ATOM 568 O O . LEU A 1 74 ? 11.617 38.906 16.938 1 98.44 74 LEU A O 1
ATOM 572 N N . GLY A 1 75 ? 9.539 38.719 16.203 1 98.12 75 GLY A N 1
ATOM 573 C CA . GLY A 1 75 ? 9.211 40.125 16.453 1 98.12 75 GLY A CA 1
ATOM 574 C C . GLY A 1 75 ? 9.922 41.094 15.523 1 98.12 75 GLY A C 1
ATOM 575 O O . GLY A 1 75 ? 10.195 42.219 15.891 1 98.12 75 GLY A O 1
ATOM 576 N N . ASP A 1 76 ? 10.266 40.594 14.344 1 97.88 76 ASP A N 1
ATOM 577 C CA . ASP A 1 76 ? 11.023 41.406 13.383 1 97.88 76 ASP A CA 1
ATOM 578 C C . ASP A 1 76 ? 10.102 42.062 12.367 1 97.88 76 ASP A C 1
ATOM 580 O O . ASP A 1 76 ? 9.922 41.562 11.25 1 97.88 76 ASP A O 1
ATOM 584 N N . LYS A 1 77 ? 9.656 43.188 12.633 1 97.19 77 LYS A N 1
ATOM 585 C CA . LYS A 1 77 ? 8.719 43.938 11.789 1 97.19 77 LYS A CA 1
ATOM 586 C C . LYS A 1 77 ? 9.32 44.219 10.43 1 97.19 77 LYS A C 1
ATOM 588 O O . LYS A 1 77 ? 8.617 44.25 9.414 1 97.19 77 LYS A O 1
ATOM 593 N N . SER A 1 78 ? 10.555 44.438 10.398 1 97.75 78 SER A N 1
ATOM 594 C CA . SER A 1 78 ? 11.219 44.844 9.172 1 97.75 78 SER A CA 1
ATOM 595 C C . SER A 1 78 ? 11.289 43.688 8.18 1 97.75 78 SER A C 1
ATOM 597 O O . SER A 1 78 ? 11.391 43.906 6.969 1 97.75 78 SER A O 1
ATOM 599 N N . ALA A 1 79 ? 11.18 42.469 8.648 1 97.81 79 ALA A N 1
ATOM 600 C CA . ALA A 1 79 ? 11.336 41.312 7.797 1 97.81 79 ALA A CA 1
ATOM 601 C C . ALA A 1 79 ? 9.984 40.812 7.273 1 97.81 79 ALA A C 1
ATOM 603 O O . ALA A 1 79 ? 9.922 40 6.348 1 97.81 79 ALA A O 1
ATOM 604 N N . VAL A 1 80 ? 8.938 41.312 7.855 1 97.69 80 VAL A N 1
ATOM 605 C CA . VAL A 1 80 ? 7.602 40.906 7.441 1 97.69 80 VAL A CA 1
ATOM 606 C C . VAL A 1 80 ? 7.277 41.5 6.074 1 97.69 80 VAL A C 1
ATOM 608 O O . VAL A 1 80 ? 7.641 42.656 5.789 1 97.69 80 VAL A O 1
ATOM 611 N N . LYS A 1 81 ? 6.719 40.688 5.219 1 97.56 81 LYS A N 1
ATOM 612 C CA . LYS A 1 81 ? 6.27 41.156 3.91 1 97.56 81 LYS A CA 1
ATOM 613 C C . LYS A 1 81 ? 4.746 41.094 3.803 1 97.56 81 LYS A C 1
ATOM 615 O O . LYS A 1 81 ? 4.156 40.031 3.805 1 97.56 81 LYS A O 1
ATOM 620 N N . GLY A 1 82 ? 4.156 42.281 3.641 1 97.38 82 GLY A N 1
ATOM 621 C CA . GLY A 1 82 ? 2.707 42.375 3.549 1 97.38 82 GLY A CA 1
ATOM 622 C C . GLY A 1 82 ? 2.006 42.094 4.859 1 97.38 82 GLY A C 1
ATOM 623 O O . GLY A 1 82 ? 2.627 42.094 5.922 1 97.38 82 GLY A O 1
ATOM 624 N N . GLY A 1 83 ? 0.639 41.906 4.797 1 97.31 83 GLY A N 1
ATOM 625 C CA . GLY A 1 83 ? -0.132 41.688 6.004 1 97.31 83 GLY A CA 1
ATOM 626 C C . GLY A 1 83 ? -0.306 42.938 6.855 1 97.31 83 GLY A C 1
ATOM 627 O O . GLY A 1 83 ? -0.1 44.031 6.379 1 97.31 83 GLY A O 1
ATOM 628 N N . SER A 1 84 ? -0.679 42.75 8.07 1 97 84 SER A N 1
ATOM 629 C CA . SER A 1 84 ? -0.963 43.875 8.969 1 97 84 SER A CA 1
ATOM 630 C C . SER A 1 84 ? 0.322 44.469 9.531 1 97 84 SER A C 1
ATOM 632 O O . SER A 1 84 ? 0.316 45.594 10.062 1 97 84 SER A O 1
ATOM 634 N N . GLY A 1 85 ? 1.343 43.688 9.453 1 96.69 85 GLY A N 1
ATOM 635 C CA . GLY A 1 85 ? 2.592 44.094 10.07 1 96.69 85 GLY A CA 1
ATOM 636 C C . GLY A 1 85 ? 2.678 43.719 11.539 1 96.69 85 GLY A C 1
ATOM 637 O O . GLY A 1 85 ? 3.723 43.906 12.172 1 96.69 85 GLY A O 1
ATOM 638 N N . LYS A 1 86 ? 1.635 43.188 12.047 1 97.5 86 LYS A N 1
ATOM 639 C CA . LYS A 1 86 ? 1.616 42.781 13.438 1 97.5 86 LYS A CA 1
ATOM 640 C C . LYS A 1 86 ? 2.619 41.656 13.68 1 97.5 86 LYS A C 1
ATOM 642 O O . LYS A 1 86 ? 2.736 40.719 12.867 1 97.5 86 LYS A O 1
ATOM 647 N N . VAL A 1 87 ? 3.391 41.719 14.797 1 98.38 87 VAL A N 1
ATOM 648 C CA . VAL A 1 87 ? 4.359 40.688 15.148 1 98.38 87 VAL A CA 1
ATOM 649 C C . VAL A 1 87 ? 4.219 40.312 16.625 1 98.38 87 VAL A C 1
ATOM 651 O O . VAL A 1 87 ? 3.48 41 17.359 1 98.38 87 VAL A O 1
ATOM 654 N N . VAL A 1 88 ? 4.824 39.188 17.047 1 97.75 88 VAL A N 1
ATOM 655 C CA . VAL A 1 88 ? 4.898 38.812 18.453 1 97.75 88 VAL A CA 1
ATOM 656 C C . VAL A 1 88 ? 5.969 39.656 19.156 1 97.75 88 VAL A C 1
ATOM 658 O O . VAL A 1 88 ? 7.113 39.219 19.297 1 97.75 88 VAL A O 1
ATOM 661 N N . ASN A 1 89 ? 5.484 40.812 19.625 1 95.75 89 ASN A N 1
ATOM 662 C CA . ASN A 1 89 ? 6.383 41.75 20.281 1 95.75 89 ASN A CA 1
ATOM 663 C C . ASN A 1 89 ? 6.457 41.5 21.781 1 95.75 89 ASN A C 1
ATOM 665 O O . ASN A 1 89 ? 6.203 42.406 22.578 1 95.75 89 ASN A O 1
ATOM 669 N N . SER A 1 90 ? 6.91 40.312 22.188 1 97.19 90 SER A N 1
ATOM 670 C CA . SER A 1 90 ? 6.93 39.875 23.578 1 97.19 90 SER A CA 1
ATOM 671 C C . SER A 1 90 ? 8.234 40.25 24.266 1 97.19 90 SER A C 1
ATOM 673 O O . SER A 1 90 ? 9.25 40.5 23.594 1 97.19 90 SER A O 1
ATOM 675 N N . GLY A 1 91 ? 8.164 40.375 25.609 1 97.19 91 GLY A N 1
ATOM 676 C CA . GLY A 1 91 ? 9.328 40.594 26.438 1 97.19 91 GLY A CA 1
ATOM 677 C C . GLY A 1 91 ? 9.672 39.406 27.312 1 97.19 91 GLY A C 1
ATOM 678 O O . GLY A 1 91 ? 8.992 38.375 27.25 1 97.19 91 GLY A O 1
ATOM 679 N N . PRO A 1 92 ? 10.695 39.531 28.125 1 97.81 92 PRO A N 1
ATOM 680 C CA . PRO A 1 92 ? 11.258 38.406 28.859 1 97.81 92 PRO A CA 1
ATOM 681 C C . PRO A 1 92 ? 10.281 37.812 29.875 1 97.81 92 PRO A C 1
ATOM 683 O O . PRO A 1 92 ? 10.461 36.688 30.328 1 97.81 92 PRO A O 1
ATOM 686 N N . ASN A 1 93 ? 9.219 38.562 30.25 1 97.88 93 ASN A N 1
ATOM 687 C CA . ASN A 1 93 ? 8.281 38.062 31.25 1 97.88 93 ASN A CA 1
ATOM 688 C C . ASN A 1 93 ? 6.988 37.562 30.625 1 97.88 93 ASN A C 1
ATOM 690 O O . ASN A 1 93 ? 6.07 37.156 31.328 1 97.88 93 ASN A O 1
ATOM 694 N N . ASP A 1 94 ? 6.938 37.625 29.312 1 97.88 94 ASP A N 1
ATOM 695 C CA . ASP A 1 94 ? 5.719 37.281 28.609 1 97.88 94 ASP A CA 1
ATOM 696 C C . ASP A 1 94 ? 5.684 35.781 28.312 1 97.88 94 ASP A C 1
ATOM 698 O O . ASP A 1 94 ? 6.727 35.125 28.266 1 97.88 94 ASP A O 1
ATOM 702 N N . ARG A 1 95 ? 4.469 35.25 28.188 1 98.19 95 ARG A N 1
ATOM 703 C CA . ARG A 1 95 ? 4.227 33.906 27.734 1 98.19 95 ARG A CA 1
ATOM 704 C C . ARG A 1 95 ? 3.609 33.875 26.344 1 98.19 95 ARG A C 1
ATOM 706 O O . ARG A 1 95 ? 2.795 34.75 26.016 1 98.19 95 ARG A O 1
ATOM 713 N N . ILE A 1 96 ? 4.105 32.969 25.547 1 98.62 96 ILE A N 1
ATOM 714 C CA . ILE A 1 96 ? 3.629 32.875 24.172 1 98.62 96 ILE A CA 1
ATOM 715 C C . ILE A 1 96 ? 2.906 31.531 23.984 1 98.62 96 ILE A C 1
ATOM 717 O O . ILE A 1 96 ? 3.373 30.484 24.438 1 98.62 96 ILE A O 1
ATOM 721 N N . PHE A 1 97 ? 1.724 31.547 23.391 1 98.75 97 PHE A N 1
ATOM 722 C CA . PHE A 1 97 ? 0.998 30.375 22.922 1 98.75 97 PHE A CA 1
ATOM 723 C C . PHE A 1 97 ? 0.915 30.359 21.406 1 98.75 97 PHE A C 1
ATOM 725 O O . PHE A 1 97 ? 0.429 31.312 20.781 1 98.75 97 PHE A O 1
ATOM 732 N N . LEU A 1 98 ? 1.473 29.344 20.781 1 98.69 98 LEU A N 1
ATOM 733 C CA . LEU A 1 98 ? 1.385 29.172 19.328 1 98.69 98 LEU A CA 1
ATOM 734 C C . LEU A 1 98 ? 0.575 27.922 18.984 1 98.69 98 LEU A C 1
ATOM 736 O O . LEU A 1 98 ? 0.883 26.828 19.453 1 98.69 98 LEU A O 1
ATOM 740 N N . TYR A 1 99 ? -0.428 28.109 18.234 1 98.75 99 TYR A N 1
ATOM 741 C CA . TYR A 1 99 ? -1.205 27.016 17.641 1 98.75 99 TYR A CA 1
ATOM 742 C C . TYR A 1 99 ? -1.038 26.969 16.141 1 98.75 99 TYR A C 1
ATOM 744 O O . TYR A 1 99 ? -1.201 27.984 15.453 1 98.75 99 TYR A O 1
ATOM 752 N N . TYR A 1 100 ? -0.644 25.828 15.625 1 98.69 100 TYR A N 1
ATOM 753 C CA . TYR A 1 100 ? -0.405 25.625 14.203 1 98.69 100 TYR A CA 1
ATOM 754 C C . TYR A 1 100 ? -1.239 24.469 13.672 1 98.69 100 TYR A C 1
ATOM 756 O O . TYR A 1 100 ? -1.264 23.391 14.266 1 98.69 100 TYR A O 1
ATOM 764 N N . SER A 1 101 ? -2.004 24.719 12.594 1 98.06 101 SER A N 1
ATOM 765 C CA . SER A 1 101 ? -2.803 23.672 11.969 1 98.06 101 SER A CA 1
ATOM 766 C C . SER A 1 101 ? -2.648 23.688 10.453 1 98.06 101 SER A C 1
ATOM 768 O O . SER A 1 101 ? -2.928 24.688 9.805 1 98.06 101 SER A O 1
ATOM 770 N N . ASP A 1 102 ? -2.182 22.641 9.898 1 97.12 102 ASP A N 1
ATOM 771 C CA . ASP A 1 102 ? -2.062 22.453 8.461 1 97.12 102 ASP A CA 1
ATOM 772 C C . ASP A 1 102 ? -1.728 21 8.125 1 97.12 102 ASP A C 1
ATOM 774 O O . ASP A 1 102 ? -1.712 20.141 9.008 1 97.12 102 ASP A O 1
ATOM 778 N N . HIS A 1 103 ? -1.599 20.734 6.848 1 96.5 103 HIS A N 1
ATOM 779 C CA . HIS A 1 103 ? -1.05 19.453 6.438 1 96.5 103 HIS A CA 1
ATOM 780 C C . HIS A 1 103 ? 0.394 19.297 6.902 1 96.5 103 HIS A C 1
ATOM 782 O O . HIS A 1 103 ? 1.012 20.25 7.359 1 96.5 103 HIS A O 1
ATOM 788 N N . GLY A 1 104 ? 0.826 18.031 6.844 1 97.62 104 GLY A N 1
ATOM 789 C CA . GLY A 1 104 ? 2.201 17.766 7.234 1 97.62 104 GLY A CA 1
ATOM 790 C C . GLY A 1 104 ? 2.738 16.469 6.68 1 97.62 104 GLY A C 1
ATOM 791 O O . GLY A 1 104 ? 2.014 15.719 6.016 1 97.62 104 GLY A O 1
ATOM 792 N N . GLY A 1 105 ? 3.941 16.297 6.84 1 97.88 105 GLY A N 1
ATOM 793 C CA . GLY A 1 105 ? 4.703 15.102 6.512 1 97.88 105 GLY A CA 1
ATOM 794 C C . GLY A 1 105 ? 6.004 14.992 7.289 1 97.88 105 GLY A C 1
ATOM 795 O O . GLY A 1 105 ? 6.352 15.898 8.055 1 97.88 105 GLY A O 1
ATOM 796 N N . PRO A 1 106 ? 6.68 13.891 7.109 1 98.44 106 PRO A N 1
ATOM 797 C CA . PRO A 1 106 ? 7.93 13.75 7.855 1 98.44 106 PRO A CA 1
ATOM 798 C C . PRO A 1 106 ? 8.867 14.945 7.676 1 98.44 106 PRO A C 1
ATOM 800 O O . PRO A 1 106 ? 9.352 15.188 6.57 1 98.44 106 PRO A O 1
ATOM 803 N N . GLY A 1 107 ? 9.031 15.609 8.789 1 98.56 107 GLY A N 1
ATOM 804 C CA . GLY A 1 107 ? 10.031 16.656 8.828 1 98.56 107 GLY A CA 1
ATOM 805 C C . GLY A 1 107 ? 9.516 18 8.344 1 98.56 107 GLY A C 1
ATOM 806 O O . GLY A 1 107 ? 10.25 18.984 8.312 1 98.56 107 GLY A O 1
ATOM 807 N N . VAL A 1 108 ? 8.203 18.062 7.918 1 98.69 108 VAL A N 1
ATOM 808 C CA . VAL A 1 108 ? 7.742 19.328 7.352 1 98.69 108 VAL A CA 1
ATOM 809 C C . VAL A 1 108 ? 6.32 19.625 7.828 1 98.69 108 VAL A C 1
ATOM 811 O O . VAL A 1 108 ? 5.559 18.703 8.125 1 98.69 108 VAL A O 1
ATOM 814 N N . LEU A 1 109 ? 6.023 20.859 7.926 1 98.44 109 LEU A N 1
ATOM 815 C CA . LEU A 1 109 ? 4.664 21.375 8.07 1 98.44 109 LEU A CA 1
ATOM 816 C C . LEU A 1 109 ? 4.234 22.125 6.812 1 98.44 109 LEU A C 1
ATOM 818 O O . LEU A 1 109 ? 5.047 22.797 6.176 1 98.44 109 LEU A O 1
ATOM 822 N N . GLY A 1 110 ? 3.025 21.969 6.52 1 96.69 110 GLY A N 1
ATOM 823 C CA . GLY A 1 110 ? 2.502 22.578 5.305 1 96.69 110 GLY A CA 1
ATOM 824 C C . GLY A 1 110 ? 2.396 24.094 5.395 1 96.69 110 GLY A C 1
ATOM 825 O O . GLY A 1 110 ? 2.389 24.656 6.492 1 96.69 110 GLY A O 1
ATOM 826 N N . MET A 1 111 ? 2.406 24.766 4.258 1 95 111 MET A N 1
ATOM 827 C CA . MET A 1 111 ? 2.178 26.188 4.023 1 95 111 MET A CA 1
ATOM 828 C C . MET A 1 111 ? 1.379 26.422 2.744 1 95 111 MET A C 1
ATOM 830 O O . MET A 1 111 ? 1.628 25.766 1.731 1 95 111 MET A O 1
ATOM 834 N N . PRO A 1 112 ? 0.287 27.234 2.881 1 93.69 112 PRO A N 1
ATOM 835 C CA . PRO A 1 112 ? -0.464 27.469 1.645 1 93.69 112 PRO A CA 1
ATOM 836 C C . PRO A 1 112 ? 0.406 28.031 0.521 1 93.69 112 PRO A C 1
ATOM 838 O O . PRO A 1 112 ? 0.127 27.781 -0.657 1 93.69 112 PRO A O 1
ATOM 841 N N . ASN A 1 113 ? 1.407 28.766 0.892 1 94.75 113 ASN A N 1
ATOM 842 C CA . ASN A 1 113 ? 2.381 29.281 -0.069 1 94.75 113 ASN A CA 1
ATOM 843 C C . ASN A 1 113 ? 3.76 28.656 0.151 1 94.75 113 ASN A C 1
ATOM 845 O O . ASN A 1 113 ? 4.277 28.672 1.269 1 94.75 113 ASN A O 1
ATOM 849 N N . MET A 1 114 ? 4.375 28.172 -0.907 1 94.19 114 MET A N 1
ATOM 850 C CA . MET A 1 114 ? 5.656 27.469 -0.815 1 94.19 114 MET A CA 1
ATOM 851 C C . MET A 1 114 ? 6.781 28.438 -0.473 1 94.19 114 MET A C 1
ATOM 853 O O . MET A 1 114 ? 6.688 29.641 -0.766 1 94.19 114 MET A O 1
ATOM 857 N N . PRO A 1 115 ? 7.766 27.891 0.161 1 96.38 115 PRO A N 1
ATOM 858 C CA . PRO A 1 115 ? 8.031 26.5 0.493 1 96.38 115 PRO A CA 1
ATOM 859 C C . PRO A 1 115 ? 7.332 26.047 1.774 1 96.38 115 PRO A C 1
ATOM 861 O O . PRO A 1 115 ? 6.75 26.875 2.486 1 96.38 115 PRO A O 1
ATOM 864 N N . TYR A 1 116 ? 7.41 24.672 2.039 1 97.44 116 TYR A N 1
ATOM 865 C CA . TYR A 1 116 ? 6.969 24.125 3.32 1 97.44 116 TYR A CA 1
ATOM 866 C C . TYR A 1 116 ? 7.828 24.656 4.461 1 97.44 116 TYR A C 1
ATOM 868 O O . TYR A 1 116 ? 8.883 25.25 4.227 1 97.44 116 TYR A O 1
ATOM 876 N N . LEU A 1 117 ? 7.281 24.531 5.66 1 98.19 117 LEU A N 1
ATOM 877 C CA . LEU A 1 117 ? 8.055 24.797 6.867 1 98.19 117 LEU A CA 1
ATOM 878 C C . LEU A 1 117 ? 8.859 23.562 7.277 1 98.19 117 LEU A C 1
ATOM 880 O O . LEU A 1 117 ? 8.281 22.562 7.699 1 98.19 117 LEU A O 1
ATOM 884 N N . TYR A 1 118 ? 10.195 23.609 7.176 1 98.5 118 TYR A N 1
ATOM 885 C CA . TYR A 1 118 ? 11.055 22.469 7.504 1 98.5 118 TYR A CA 1
ATOM 886 C C . TYR A 1 118 ? 11.445 22.5 8.977 1 98.5 118 TYR A C 1
ATOM 888 O O . TYR A 1 118 ? 11.742 23.562 9.531 1 98.5 118 TYR A O 1
ATOM 896 N N . GLY A 1 119 ? 11.477 21.359 9.594 1 98.44 119 GLY A N 1
ATOM 897 C CA . GLY A 1 119 ? 11.711 21.219 11.023 1 98.44 119 GLY A CA 1
ATOM 898 C C . GLY A 1 119 ? 12.977 21.938 11.484 1 98.44 119 GLY A C 1
ATOM 899 O O . GLY A 1 119 ? 12.945 22.703 12.445 1 98.44 119 GLY A O 1
ATOM 900 N N . LYS A 1 120 ? 14.039 21.688 10.773 1 98.31 120 LYS A N 1
ATOM 901 C CA . LYS A 1 120 ? 15.312 22.281 11.156 1 98.31 120 LYS A CA 1
ATOM 902 C C . LYS A 1 120 ? 15.219 23.797 11.156 1 98.31 120 LYS A C 1
ATOM 904 O O . LYS A 1 120 ? 15.75 24.453 12.062 1 98.31 120 LYS A O 1
ATOM 909 N N . ASP A 1 121 ? 14.602 24.391 10.156 1 98.44 121 ASP A N 1
ATOM 910 C CA . ASP A 1 121 ? 14.461 25.844 10.07 1 98.44 121 ASP A CA 1
ATOM 911 C C . ASP A 1 121 ? 13.633 26.375 11.234 1 98.44 121 ASP A C 1
ATOM 913 O O . ASP A 1 121 ? 13.984 27.391 11.836 1 98.44 121 ASP A O 1
ATOM 917 N N . LEU A 1 122 ? 12.555 25.734 11.516 1 98.69 122 LEU A N 1
ATOM 918 C CA . LEU A 1 122 ? 11.711 26.156 12.625 1 98.69 122 LEU A CA 1
ATOM 919 C C . LEU A 1 122 ? 12.477 26.109 13.945 1 98.69 122 LEU A C 1
ATOM 921 O O . LEU A 1 122 ? 12.414 27.062 14.734 1 98.69 122 LEU A O 1
ATOM 925 N N . ILE A 1 123 ? 13.203 25.031 14.18 1 98.75 123 ILE A N 1
ATOM 926 C CA . ILE A 1 123 ? 13.938 24.875 15.43 1 98.75 123 ILE A CA 1
ATOM 927 C C . ILE A 1 123 ? 14.984 25.969 15.555 1 98.75 123 ILE A C 1
ATOM 929 O O . ILE A 1 123 ? 15.203 26.516 16.641 1 98.75 123 ILE A O 1
ATOM 933 N N . GLU A 1 124 ? 15.594 26.297 14.445 1 98.56 124 GLU A N 1
ATOM 934 C CA . GLU A 1 124 ? 16.578 27.391 14.469 1 98.56 124 GLU A CA 1
ATOM 935 C C . GLU A 1 124 ? 15.922 28.719 14.828 1 98.56 124 GLU A C 1
ATOM 937 O O . GLU A 1 124 ? 16.5 29.516 15.555 1 98.56 124 GLU A O 1
ATOM 942 N N . VAL A 1 125 ? 14.812 28.953 14.305 1 98.75 125 VAL A N 1
ATOM 943 C CA . VAL A 1 125 ? 14.07 30.156 14.625 1 98.75 125 VAL A CA 1
ATOM 944 C C . VAL A 1 125 ? 13.734 30.188 16.109 1 98.75 125 VAL A C 1
ATOM 946 O O . VAL A 1 125 ? 13.859 31.219 16.766 1 98.75 125 VAL A O 1
ATOM 949 N N . LEU A 1 126 ? 13.32 29.062 16.703 1 98.75 126 LEU A N 1
ATOM 950 C CA . LEU A 1 126 ? 12.992 28.969 18.109 1 98.75 126 LEU A CA 1
ATOM 951 C C . LEU A 1 126 ? 14.219 29.219 18.984 1 98.75 126 LEU A C 1
ATOM 953 O O . LEU A 1 126 ? 14.133 29.891 20.016 1 98.75 126 LEU A O 1
ATOM 957 N N . LYS A 1 127 ? 15.32 28.672 18.547 1 98.75 127 LYS A N 1
ATOM 958 C CA . LYS A 1 127 ? 16.578 28.922 19.25 1 98.75 127 LYS A CA 1
ATOM 959 C C . LYS A 1 127 ? 16.922 30.406 19.25 1 98.75 127 LYS A C 1
ATOM 961 O O . LYS A 1 127 ? 17.359 30.953 20.266 1 98.75 127 LYS A O 1
ATOM 966 N N . LYS A 1 128 ? 16.766 31 18.109 1 98.62 128 LYS A N 1
ATOM 967 C CA . LYS A 1 128 ? 17.031 32.438 18 1 98.62 128 LYS A CA 1
ATOM 968 C C . LYS A 1 128 ? 16.125 33.25 18.906 1 98.62 128 LYS A C 1
ATOM 970 O O . LYS A 1 128 ? 16.562 34.188 19.547 1 98.62 128 LYS A O 1
ATOM 975 N N . LYS A 1 129 ? 14.883 32.906 18.922 1 98.56 129 LYS A N 1
ATOM 976 C CA . LYS A 1 129 ? 13.938 33.625 19.781 1 98.56 129 LYS A CA 1
ATOM 977 C C . LYS A 1 129 ? 14.328 33.469 21.25 1 98.56 129 LYS A C 1
ATOM 979 O O . LYS A 1 129 ? 14.242 34.438 22.016 1 98.56 129 LYS A O 1
ATOM 984 N N . TYR A 1 130 ? 14.703 32.312 21.641 1 98.31 130 TYR A N 1
ATOM 985 C CA . TYR A 1 130 ? 15.156 32.094 23.016 1 98.31 130 TYR A CA 1
ATOM 986 C C . TYR A 1 130 ? 16.375 32.938 23.344 1 98.31 130 TYR A C 1
ATOM 988 O O . TYR A 1 130 ? 16.438 33.562 24.406 1 98.31 130 TYR A O 1
ATOM 996 N N . ALA A 1 131 ? 17.328 32.938 22.438 1 98.19 131 ALA A N 1
ATOM 997 C CA . ALA A 1 131 ? 18.562 33.688 22.625 1 98.19 131 ALA A CA 1
ATOM 998 C C . ALA A 1 131 ? 18.281 35.188 22.781 1 98.19 131 ALA A C 1
ATOM 1000 O O . ALA A 1 131 ? 19 35.875 23.5 1 98.19 131 ALA A O 1
ATOM 1001 N N . ALA A 1 132 ? 17.25 35.625 22.156 1 98 132 ALA A N 1
ATOM 1002 C CA . ALA A 1 132 ? 16.875 37.031 22.234 1 98 132 ALA A CA 1
ATOM 1003 C C . ALA A 1 132 ? 16.281 37.375 23.578 1 98 132 ALA A C 1
ATOM 1005 O O . ALA A 1 132 ? 16.172 38.562 23.938 1 98 132 ALA A O 1
ATOM 1006 N N . GLY A 1 133 ? 15.836 36.406 24.391 1 97.81 133 GLY A N 1
ATOM 1007 C CA . GLY A 1 133 ? 15.32 36.625 25.734 1 97.81 133 GLY A CA 1
ATOM 1008 C C . GLY A 1 133 ? 13.984 37.344 25.734 1 97.81 133 GLY A C 1
ATOM 1009 O O . GLY A 1 133 ? 13.734 38.188 26.594 1 97.81 133 GLY A O 1
ATOM 1010 N N . THR A 1 134 ? 13.164 37 24.766 1 97.81 134 THR A N 1
ATOM 1011 C CA . THR A 1 134 ? 11.953 37.812 24.594 1 97.81 134 THR A CA 1
ATOM 1012 C C . THR A 1 134 ? 10.719 37 24.984 1 97.81 134 THR A C 1
ATOM 1014 O O . THR A 1 134 ? 9.648 37.188 24.391 1 97.81 134 THR A O 1
ATOM 1017 N N . TYR A 1 135 ? 10.812 36.062 25.844 1 98.5 135 TYR A N 1
ATOM 1018 C CA . TYR A 1 135 ? 9.68 35.375 26.438 1 98.5 135 TYR A CA 1
ATOM 1019 C C . TYR A 1 135 ? 10.109 34.625 27.703 1 98.5 135 TYR A C 1
ATOM 1021 O O . TYR A 1 135 ? 11.289 34.312 27.875 1 98.5 135 TYR A O 1
ATOM 1029 N N . LYS A 1 136 ? 9.164 34.438 28.578 1 98.5 136 LYS A N 1
ATOM 1030 C CA . LYS A 1 136 ? 9.375 33.625 29.766 1 98.5 136 LYS A CA 1
ATOM 1031 C C . LYS A 1 136 ? 9.211 32.125 29.453 1 98.5 136 LYS A C 1
ATOM 1033 O O . LYS A 1 136 ? 10.094 31.328 29.781 1 98.5 136 LYS A O 1
ATOM 1038 N N . GLU A 1 137 ? 8.086 31.797 28.875 1 98.62 137 GLU A N 1
ATOM 1039 C CA . GLU A 1 137 ? 7.73 30.438 28.453 1 98.62 137 GLU A CA 1
ATOM 1040 C C . GLU A 1 137 ? 6.918 30.453 27.172 1 98.62 137 GLU A C 1
ATOM 1042 O O . GLU A 1 137 ? 6.219 31.422 26.875 1 98.62 137 GLU A O 1
ATOM 1047 N N . MET A 1 138 ? 7.086 29.391 26.438 1 98.69 138 MET A N 1
ATOM 1048 C CA . MET A 1 138 ? 6.316 29.234 25.203 1 98.69 138 MET A CA 1
ATOM 1049 C C . MET A 1 138 ? 5.711 27.844 25.109 1 98.69 138 MET A C 1
ATOM 1051 O O . MET A 1 138 ? 6.359 26.844 25.469 1 98.69 138 MET A O 1
ATOM 1055 N N . VAL A 1 139 ? 4.449 27.781 24.703 1 98.81 139 VAL A N 1
ATOM 1056 C CA . VAL A 1 139 ? 3.756 26.516 24.484 1 98.81 139 VAL A CA 1
ATOM 1057 C C . VAL A 1 139 ? 3.258 26.438 23.047 1 98.81 139 VAL A C 1
ATOM 1059 O O . VAL A 1 139 ? 2.59 27.344 22.562 1 98.81 139 VAL A O 1
ATOM 1062 N N . LEU A 1 140 ? 3.609 25.328 22.344 1 98.81 140 LEU A N 1
ATOM 1063 C CA . LEU A 1 140 ? 3.236 25.109 20.953 1 98.81 140 LEU A CA 1
ATOM 1064 C C . LEU A 1 140 ? 2.289 23.922 20.828 1 98.81 140 LEU A C 1
ATOM 1066 O O . LEU A 1 140 ? 2.594 22.828 21.297 1 98.81 140 LEU A O 1
ATOM 1070 N N . TYR A 1 141 ? 1.116 24.109 20.234 1 98.81 141 TYR A N 1
ATOM 1071 C CA . TYR A 1 141 ? 0.186 23.062 19.828 1 98.81 141 TYR A CA 1
ATOM 1072 C C . TYR A 1 141 ? 0.191 22.891 18.312 1 98.81 141 TYR A C 1
ATOM 1074 O O . TYR A 1 141 ? -0.244 23.781 17.578 1 98.81 141 TYR A O 1
ATOM 1082 N N . ILE A 1 142 ? 0.67 21.688 17.844 1 98.69 142 ILE A N 1
ATOM 1083 C CA . ILE A 1 142 ? 0.893 21.516 16.406 1 98.69 142 ILE A CA 1
ATOM 1084 C C . ILE A 1 142 ? -0.036 20.422 15.883 1 98.69 142 ILE A C 1
ATOM 1086 O O . ILE A 1 142 ? 0.108 19.25 16.234 1 98.69 142 ILE A O 1
ATOM 1090 N N . GLU A 1 143 ? -0.941 20.859 15 1 98 143 GLU A N 1
ATOM 1091 C CA . GLU A 1 143 ? -1.845 19.938 14.32 1 98 143 GLU A CA 1
ATOM 1092 C C . GLU A 1 143 ? -1.387 19.672 12.883 1 98 143 GLU A C 1
ATOM 1094 O O . GLU A 1 143 ? -1.586 20.5 12 1 98 143 GLU A O 1
ATOM 1099 N N . ALA A 1 144 ? -0.804 18.531 12.617 1 97.69 144 ALA A N 1
ATOM 1100 C CA . ALA A 1 144 ? -0.398 18.109 11.281 1 97.69 144 ALA A CA 1
ATOM 1101 C C . ALA A 1 144 ? -0.034 16.625 11.273 1 97.69 144 ALA A C 1
ATOM 1103 O O . ALA A 1 144 ? 0.332 16.062 12.305 1 97.69 144 ALA A O 1
ATOM 1104 N N . CYS A 1 145 ? -0.169 16.031 10.078 1 96.5 145 CYS A N 1
ATOM 1105 C CA . CYS A 1 145 ? 0.29 14.648 9.906 1 96.5 145 CYS A CA 1
ATOM 1106 C C . CYS A 1 145 ? 1.797 14.547 10.109 1 96.5 145 CYS A C 1
ATOM 1108 O O . CYS A 1 145 ? 2.555 15.367 9.586 1 96.5 145 CYS A O 1
ATOM 1110 N N . GLU A 1 146 ? 2.236 13.562 10.914 1 96.44 146 GLU A N 1
ATOM 1111 C CA . GLU A 1 146 ? 3.633 13.242 11.195 1 96.44 146 GLU A CA 1
ATOM 1112 C C . GLU A 1 146 ? 4.367 14.438 11.789 1 96.44 146 GLU A C 1
ATOM 1114 O O . GLU A 1 146 ? 5.562 14.625 11.539 1 96.44 146 GLU A O 1
ATOM 1119 N N . SER A 1 147 ? 3.646 15.281 12.516 1 97.62 147 SER A N 1
ATOM 1120 C CA . SER A 1 147 ? 4.219 16.516 13.047 1 97.62 147 SER A CA 1
ATOM 1121 C C . SER A 1 147 ? 5.281 16.234 14.094 1 97.62 147 SER A C 1
ATOM 1123 O O . SER A 1 147 ? 6.16 17.062 14.344 1 97.62 147 SER A O 1
ATOM 1125 N N . GLY A 1 148 ? 5.227 15.055 14.742 1 97.19 148 GLY A N 1
ATOM 1126 C CA . GLY A 1 148 ? 6.289 14.688 15.664 1 97.19 148 GLY A CA 1
ATOM 1127 C C . GLY A 1 148 ? 7.664 14.711 15.031 1 97.19 148 GLY A C 1
ATOM 1128 O O . GLY A 1 148 ? 8.656 15.008 15.695 1 97.19 148 GLY A O 1
ATOM 1129 N N . SER A 1 149 ? 7.723 14.453 13.742 1 98.06 149 SER A N 1
ATOM 1130 C CA . SER A 1 149 ? 8.984 14.359 13.023 1 98.06 149 SER A CA 1
ATOM 1131 C C . SER A 1 149 ? 9.648 15.727 12.883 1 98.06 149 SER A C 1
ATOM 1133 O O . SER A 1 149 ? 10.828 15.828 12.562 1 98.06 149 SER A O 1
ATOM 1135 N N . VAL A 1 150 ? 8.93 16.75 13.086 1 98.5 150 VAL A N 1
ATOM 1136 C CA . VAL A 1 150 ? 9.438 18.125 12.992 1 98.5 150 VAL A CA 1
ATOM 1137 C C . VAL A 1 150 ? 10.281 18.453 14.227 1 98.5 150 VAL A C 1
ATOM 1139 O O . VAL A 1 150 ? 11.172 19.297 14.172 1 98.5 150 VAL A O 1
ATOM 1142 N N . PHE A 1 151 ? 10.062 17.703 15.305 1 98.5 151 PHE A N 1
ATOM 1143 C CA . PHE A 1 151 ? 10.688 18.047 16.578 1 98.5 151 PHE A CA 1
ATOM 1144 C C . PHE A 1 151 ? 11.562 16.906 17.078 1 98.5 151 PHE A C 1
ATOM 1146 O O . PHE A 1 151 ? 12.508 17.141 17.828 1 98.5 151 PHE A O 1
ATOM 1153 N N . GLU A 1 152 ? 11.219 15.711 16.656 1 97.5 152 GLU A N 1
ATOM 1154 C CA . GLU A 1 152 ? 11.93 14.523 17.125 1 97.5 152 GLU A CA 1
ATOM 1155 C C . GLU A 1 152 ? 13.422 14.617 16.812 1 97.5 152 GLU A C 1
ATOM 1157 O O . GLU A 1 152 ? 13.797 14.812 15.648 1 97.5 152 GLU A O 1
ATOM 1162 N N . GLY A 1 153 ? 14.18 14.492 17.828 1 97.31 153 GLY A N 1
ATOM 1163 C CA . GLY A 1 153 ? 15.625 14.516 17.656 1 97.31 153 GLY A CA 1
ATOM 1164 C C . GLY A 1 153 ? 16.156 15.914 17.391 1 97.31 153 GLY A C 1
ATOM 1165 O O . GLY A 1 153 ? 17.375 16.094 17.234 1 97.31 153 GLY A O 1
ATOM 1166 N N . LEU A 1 154 ? 15.344 16.938 17.359 1 98.31 154 LEU A N 1
ATOM 1167 C CA . LEU A 1 154 ? 15.766 18.281 17 1 98.31 154 LEU A CA 1
ATOM 1168 C C . LEU A 1 154 ? 15.477 19.266 18.141 1 98.31 154 LEU A C 1
ATOM 1170 O O . LEU A 1 154 ? 16.25 20.203 18.375 1 98.31 154 LEU A O 1
ATOM 1174 N N . MET A 1 155 ? 14.406 19.156 18.828 1 98.5 155 MET A N 1
ATOM 1175 C CA . MET A 1 155 ? 13.914 20.125 19.797 1 98.5 155 MET A CA 1
ATOM 1176 C C . MET A 1 155 ? 14.703 20.031 21.094 1 98.5 155 MET A C 1
ATOM 1178 O O . MET A 1 155 ? 14.633 19.031 21.812 1 98.5 155 MET A O 1
ATOM 1182 N N . PRO A 1 156 ? 15.383 21.094 21.469 1 98 156 PRO A N 1
ATOM 1183 C CA . PRO A 1 156 ? 16.094 21.094 22.75 1 98 156 PRO A CA 1
ATOM 1184 C C . PRO A 1 156 ? 15.141 21.094 23.953 1 98 156 PRO A C 1
ATOM 1186 O O . PRO A 1 156 ? 14.039 21.656 23.875 1 98 156 PRO A O 1
ATOM 1189 N N . GLU A 1 157 ? 15.625 20.641 25.062 1 97.31 157 GLU A N 1
ATOM 1190 C CA . GLU A 1 157 ? 14.789 20.531 26.25 1 97.31 157 GLU A CA 1
ATOM 1191 C C . GLU A 1 157 ? 15 21.734 27.172 1 97.31 157 GLU A C 1
ATOM 1193 O O . GLU A 1 157 ? 14.344 21.859 28.203 1 97.31 157 GLU A O 1
ATOM 1198 N N . A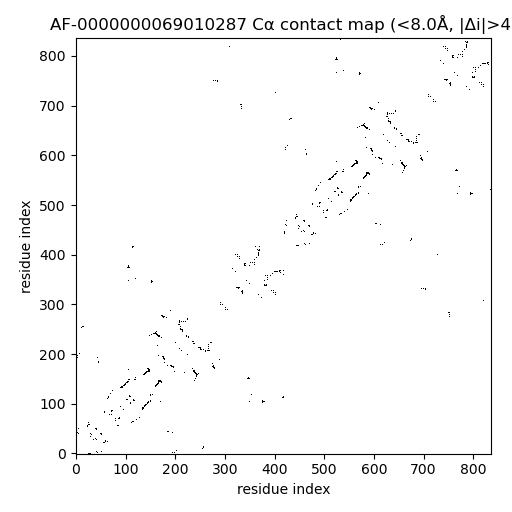SN A 1 158 ? 15.828 22.641 26.766 1 97.38 158 ASN A N 1
ATOM 1199 C CA . ASN A 1 158 ? 16.188 23.734 27.672 1 97.38 158 ASN A CA 1
ATOM 1200 C C . ASN A 1 158 ? 15.906 25.094 27.047 1 97.38 158 ASN A C 1
ATOM 1202 O O . ASN A 1 158 ? 16.641 26.047 27.281 1 97.38 158 ASN A O 1
ATOM 1206 N N . LEU A 1 159 ? 14.891 25.219 26.203 1 98.5 159 LEU A N 1
ATOM 1207 C CA . LEU A 1 159 ? 14.531 26.5 25.578 1 98.5 159 LEU A CA 1
ATOM 1208 C C . LEU A 1 159 ? 13.32 27.109 26.266 1 98.5 159 LEU A C 1
ATOM 1210 O O . LEU A 1 159 ? 12.789 28.125 25.797 1 98.5 159 LEU A O 1
ATOM 1214 N N . ASN A 1 160 ? 12.789 26.5 27.328 1 98.56 160 ASN A N 1
ATOM 1215 C CA . ASN A 1 160 ? 11.547 26.906 27.953 1 98.56 160 ASN A CA 1
ATOM 1216 C C . ASN A 1 160 ? 10.383 26.906 26.969 1 98.56 160 ASN A C 1
ATOM 1218 O O . ASN A 1 160 ? 9.555 27.812 26.969 1 98.56 160 ASN A O 1
ATOM 1222 N N . ILE A 1 161 ? 10.422 25.984 26.094 1 98.88 161 ILE A N 1
ATOM 1223 C CA . ILE A 1 161 ? 9.352 25.766 25.141 1 98.88 161 ILE A CA 1
ATOM 1224 C C . ILE A 1 161 ? 8.797 24.344 25.297 1 98.88 161 ILE A C 1
ATOM 1226 O O . ILE A 1 161 ? 9.555 23.375 25.281 1 98.88 161 ILE A O 1
ATOM 1230 N N . TYR A 1 162 ? 7.535 24.234 25.5 1 98.75 162 TYR A N 1
ATOM 1231 C CA . TYR A 1 162 ? 6.824 22.969 25.516 1 98.75 162 TYR A CA 1
ATOM 1232 C C . TYR A 1 162 ? 6.008 22.766 24.25 1 98.75 162 TYR A C 1
ATOM 1234 O O . TYR A 1 162 ? 5.285 23.688 23.828 1 98.75 162 TYR A O 1
ATOM 1242 N N . VAL A 1 163 ? 6.172 21.625 23.594 1 98.75 163 VAL A N 1
ATOM 1243 C CA . VAL A 1 163 ? 5.488 21.344 22.344 1 98.75 163 VAL A CA 1
ATOM 1244 C C . VAL A 1 163 ? 4.637 20.078 22.469 1 98.75 163 VAL A C 1
ATOM 1246 O O . VAL A 1 163 ? 5.098 19.078 23.016 1 98.75 163 VAL A O 1
ATOM 1249 N N . THR A 1 164 ? 3.391 20.141 22.031 1 98 164 THR A N 1
ATOM 1250 C CA . THR A 1 164 ? 2.582 18.938 21.828 1 98 164 THR A CA 1
ATOM 1251 C C . THR A 1 164 ? 2.105 18.844 20.375 1 98 164 THR A C 1
ATOM 1253 O O . THR A 1 164 ? 1.777 19.859 19.766 1 98 164 THR A O 1
ATOM 1256 N N . THR A 1 165 ? 2.201 17.641 19.797 1 97.25 165 THR A N 1
ATOM 1257 C CA . THR A 1 165 ? 1.88 17.438 18.391 1 97.25 165 THR A CA 1
ATOM 1258 C C . THR A 1 165 ? 0.711 16.469 18.234 1 97.25 165 THR A C 1
ATOM 1260 O O . THR A 1 165 ? 0.516 15.586 19.078 1 97.25 165 THR A O 1
ATOM 1263 N N . ALA A 1 166 ? 0.003 16.609 17.125 1 96.31 166 ALA A N 1
ATOM 1264 C CA . ALA A 1 166 ? -1.194 15.82 16.859 1 96.31 166 ALA A CA 1
ATOM 1265 C C . ALA A 1 166 ? -0.837 14.367 16.578 1 96.31 166 ALA A C 1
ATOM 1267 O O . ALA A 1 166 ? -1.686 13.477 16.703 1 96.31 166 ALA A O 1
ATOM 1268 N N . SER A 1 167 ? 0.407 14.156 16.172 1 94.38 167 SER A N 1
ATOM 1269 C CA . SER A 1 167 ? 0.834 12.812 15.797 1 94.38 167 SER A CA 1
ATOM 1270 C C . SER A 1 167 ? 2.311 12.594 16.109 1 94.38 167 SER A C 1
ATOM 1272 O O . SER A 1 167 ? 3.049 13.555 16.344 1 94.38 167 SER A O 1
ATOM 1274 N N . ASN A 1 168 ? 2.664 11.281 16.188 1 93.62 168 ASN A N 1
ATOM 1275 C CA . ASN A 1 168 ? 4.082 10.961 16.266 1 93.62 168 ASN A CA 1
ATOM 1276 C C . ASN A 1 168 ? 4.773 11.156 14.922 1 93.62 168 ASN A C 1
ATOM 1278 O O . ASN A 1 168 ? 4.219 11.789 14.016 1 93.62 168 ASN A O 1
ATOM 1282 N N . ALA A 1 169 ? 5.898 10.664 14.766 1 94.19 169 ALA A N 1
ATOM 1283 C CA . ALA A 1 169 ? 6.727 10.953 13.602 1 94.19 169 ALA A CA 1
ATOM 1284 C C . ALA A 1 169 ? 6.336 10.07 12.414 1 94.19 169 ALA A C 1
ATOM 1286 O O . ALA A 1 169 ? 6.883 10.211 11.32 1 94.19 169 ALA A O 1
ATOM 1287 N N . GLU A 1 170 ? 5.352 9.18 12.562 1 93.12 170 GLU A N 1
ATOM 1288 C CA . GLU A 1 170 ? 5.141 8.164 11.539 1 93.12 170 GLU A CA 1
ATOM 1289 C C . GLU A 1 170 ? 3.666 8.07 11.156 1 93.12 170 GLU A C 1
ATOM 1291 O O . GLU A 1 170 ? 3.312 7.379 10.195 1 93.12 170 GLU A O 1
ATOM 1296 N N . GLU A 1 171 ? 2.881 8.797 11.859 1 92.06 171 GLU A N 1
ATOM 1297 C CA . GLU A 1 171 ? 1.448 8.57 11.688 1 92.06 171 GLU A CA 1
ATOM 1298 C C . GLU A 1 171 ? 0.747 9.836 11.203 1 92.06 171 GLU A C 1
ATOM 1300 O O . GLU A 1 171 ? 1.199 10.945 11.477 1 92.06 171 GLU A O 1
ATOM 1305 N N . SER A 1 172 ? -0.347 9.609 10.539 1 91.5 172 SER A N 1
ATOM 1306 C CA . SER A 1 172 ? -1.204 10.703 10.102 1 91.5 172 SER A CA 1
ATOM 1307 C C . SER A 1 172 ? -2.039 11.242 11.258 1 91.5 172 SER A C 1
ATOM 1309 O O . SER A 1 172 ? -2.191 10.578 12.289 1 91.5 172 SER A O 1
ATOM 1311 N N . SER A 1 173 ? -2.482 12.438 11.047 1 93.75 173 SER A N 1
ATOM 1312 C CA . SER A 1 173 ? -3.518 12.984 11.922 1 93.75 173 SER A CA 1
ATOM 1313 C C . SER A 1 173 ? -4.91 12.672 11.391 1 93.75 173 SER A C 1
ATOM 1315 O O . SER A 1 173 ? -5.051 12.008 10.359 1 93.75 173 SER A O 1
ATOM 1317 N N . TRP A 1 174 ? -5.957 13.133 12.188 1 93.56 174 TRP A N 1
ATOM 1318 C CA . TRP A 1 174 ? -7.32 12.734 11.859 1 93.56 174 TRP A CA 1
ATOM 1319 C C . TRP A 1 174 ? -8.203 13.953 11.609 1 93.56 174 TRP A C 1
ATOM 1321 O O . TRP A 1 174 ? -8.094 14.961 12.312 1 93.56 174 TRP A O 1
ATOM 1331 N N . GLY A 1 175 ? -9.016 13.859 10.539 1 94.06 175 GLY A N 1
ATOM 1332 C CA . GLY A 1 175 ? -10.18 14.727 10.438 1 94.06 175 GLY A CA 1
ATOM 1333 C C . GLY A 1 175 ? -11.391 14.18 11.172 1 94.06 175 GLY A C 1
ATOM 1334 O O . GLY A 1 175 ? -11.523 12.969 11.352 1 94.06 175 GLY A O 1
ATOM 1335 N N . THR A 1 176 ? -12.25 15.07 11.633 1 94.88 176 THR A N 1
ATOM 1336 C CA . THR A 1 176 ? -13.438 14.625 12.359 1 94.88 176 THR A CA 1
ATOM 1337 C C . THR A 1 176 ? -14.625 15.531 12.055 1 94.88 176 THR A C 1
ATOM 1339 O O . THR A 1 176 ? -14.484 16.547 11.367 1 94.88 176 THR A O 1
ATOM 1342 N N . TYR A 1 177 ? -15.82 15.055 12.516 1 96.75 177 TYR A N 1
ATOM 1343 C CA . TYR A 1 177 ? -17.078 15.734 12.203 1 96.75 177 TYR A CA 1
ATOM 1344 C C . TYR A 1 177 ? -17.266 15.844 10.695 1 96.75 177 TYR A C 1
ATOM 1346 O O . TYR A 1 177 ? -17.547 16.938 10.18 1 96.75 177 TYR A O 1
ATOM 1354 N N . CYS A 1 178 ? -17.047 14.742 10.023 1 96.25 178 CYS A N 1
ATOM 1355 C CA . CYS A 1 178 ? -17.219 14.672 8.578 1 96.25 178 CYS A CA 1
ATOM 1356 C C . CYS A 1 178 ? -18.578 14.094 8.211 1 96.25 178 CYS A C 1
ATOM 1358 O O . CYS A 1 178 ? -19.234 13.461 9.039 1 96.25 178 CYS A O 1
ATOM 1360 N N . PRO A 1 179 ? -19 14.406 6.98 1 95.12 179 PRO A N 1
ATOM 1361 C CA . PRO A 1 179 ? -20.234 13.773 6.547 1 95.12 179 PRO A CA 1
ATOM 1362 C C . PRO A 1 179 ? -20.234 12.258 6.746 1 95.12 179 PRO A C 1
ATOM 1364 O O . PRO A 1 179 ? -19.234 11.594 6.426 1 95.12 179 PRO A O 1
ATOM 1367 N N . GLY A 1 180 ? -21.312 11.734 7.328 1 89.81 180 GLY A N 1
ATOM 1368 C CA . GLY A 1 180 ? -21.438 10.305 7.547 1 89.81 180 GLY A CA 1
ATOM 1369 C C . GLY A 1 180 ? -20.969 9.867 8.922 1 89.81 180 GLY A C 1
ATOM 1370 O O . GLY A 1 180 ? -21.188 8.727 9.328 1 89.81 180 GLY A O 1
ATOM 1371 N N . MET A 1 181 ? -20.391 10.805 9.633 1 93.31 181 MET A N 1
ATOM 1372 C CA . MET A 1 181 ? -19.891 10.484 10.977 1 93.31 181 MET A CA 1
ATOM 1373 C C . MET A 1 181 ? -20.969 10.734 12.023 1 93.31 181 MET A C 1
ATOM 1375 O O . MET A 1 181 ? -22.031 11.297 11.711 1 93.31 181 MET A O 1
ATOM 1379 N N . ASP A 1 182 ? -20.719 10.242 13.227 1 91.81 182 ASP A N 1
ATOM 1380 C CA . ASP A 1 182 ? -21.578 10.508 14.375 1 91.81 182 ASP A CA 1
ATOM 1381 C C . ASP A 1 182 ? -20.812 11.258 15.469 1 91.81 182 ASP A C 1
ATOM 1383 O O . ASP A 1 182 ? -19.922 10.688 16.109 1 91.81 182 ASP A O 1
ATOM 1387 N N . PRO A 1 183 ? -21.172 12.484 15.766 1 92.62 183 PRO A N 1
ATOM 1388 C CA . PRO A 1 183 ? -22.219 13.273 15.125 1 92.62 183 PRO A CA 1
ATOM 1389 C C . PRO A 1 183 ? -21.797 13.82 13.766 1 92.62 183 PRO A C 1
ATOM 1391 O O . PRO A 1 183 ? -20.625 14.172 13.57 1 92.62 183 PRO A O 1
ATOM 1394 N N . PRO A 1 184 ? -22.75 13.945 12.891 1 93.62 184 PRO A N 1
ATOM 1395 C CA . PRO A 1 184 ? -22.453 14.531 11.586 1 93.62 184 PRO A CA 1
ATOM 1396 C C . PRO A 1 184 ? -22.547 16.062 11.586 1 93.62 184 PRO A C 1
ATOM 1398 O O . PRO A 1 184 ? -23.219 16.641 12.445 1 93.62 184 PRO A O 1
ATOM 1401 N N . PRO A 1 185 ? -21.812 16.672 10.688 1 96.69 185 PRO A N 1
ATOM 1402 C CA . PRO A 1 185 ? -22.109 18.078 10.484 1 96.69 185 PRO A CA 1
ATOM 1403 C C . PRO A 1 185 ? -23.531 18.312 9.961 1 96.69 185 PRO A C 1
ATOM 1405 O O . PRO A 1 185 ? -24.219 17.359 9.57 1 96.69 185 PRO A O 1
ATOM 1408 N N . PRO A 1 186 ? -23.984 19.562 10.031 1 96.62 186 PRO A N 1
ATOM 1409 C CA . PRO A 1 186 ? -25.281 19.828 9.383 1 96.62 186 PRO A CA 1
ATOM 1410 C C . PRO A 1 186 ? -25.328 19.312 7.945 1 96.62 186 PRO A C 1
ATOM 1412 O O . PRO A 1 186 ? -24.297 19.297 7.262 1 96.62 186 PRO A O 1
ATOM 1415 N N . SER A 1 187 ? -26.5 18.938 7.477 1 94.38 187 SER A N 1
ATOM 1416 C CA . SER A 1 187 ? -26.672 18.188 6.227 1 94.38 187 SER A CA 1
ATOM 1417 C C . SER A 1 187 ? -26.172 19 5.035 1 94.38 187 SER A C 1
ATOM 1419 O O . SER A 1 187 ? -25.812 18.438 4 1 94.38 187 SER A O 1
ATOM 1421 N N . GLU A 1 188 ? -26.141 20.297 5.238 1 95.38 188 GLU A N 1
ATOM 1422 C CA . GLU A 1 188 ? -25.734 21.141 4.117 1 95.38 188 GLU A CA 1
ATOM 1423 C C . GLU A 1 188 ? -24.219 21.172 3.973 1 95.38 188 GLU A C 1
ATOM 1425 O O . GLU A 1 188 ? -23.688 21.625 2.953 1 95.38 188 GLU A O 1
ATOM 1430 N N . TYR A 1 189 ? -23.531 20.703 4.961 1 96.06 189 TYR A N 1
ATOM 1431 C CA . TYR A 1 189 ? -22.062 20.672 4.902 1 96.06 189 TYR A CA 1
ATOM 1432 C C . TYR A 1 189 ? -21.562 19.375 4.277 1 96.06 189 TYR A C 1
ATOM 1434 O O . TYR A 1 189 ? -22.031 18.297 4.629 1 96.06 189 TYR A O 1
ATOM 1442 N N . ILE A 1 190 ? -20.578 19.5 3.387 1 95.69 190 ILE A N 1
ATOM 1443 C CA . ILE A 1 190 ? -20.062 18.344 2.646 1 95.69 190 ILE A CA 1
ATOM 1444 C C . ILE A 1 190 ? -18.578 18.172 2.934 1 95.69 190 ILE A C 1
ATOM 1446 O O . ILE A 1 190 ? -17.828 17.641 2.1 1 95.69 190 ILE A O 1
ATOM 1450 N N . THR A 1 191 ? -18.031 18.688 4.023 1 95.94 191 THR A N 1
ATOM 1451 C CA . THR A 1 191 ? -16.625 18.594 4.426 1 95.94 191 THR A CA 1
ATOM 1452 C C . THR A 1 191 ? -16.516 18.359 5.926 1 95.94 191 THR A C 1
ATOM 1454 O O . THR A 1 191 ? -17.5 18.438 6.652 1 95.94 191 THR A O 1
ATOM 1457 N N . CYS A 1 192 ? -15.359 17.891 6.406 1 96.75 192 CYS A N 1
ATOM 1458 C CA . CYS A 1 192 ? -15.078 17.797 7.832 1 96.75 192 CYS A CA 1
ATOM 1459 C C . CYS A 1 192 ? -15.016 19.172 8.477 1 96.75 192 CYS 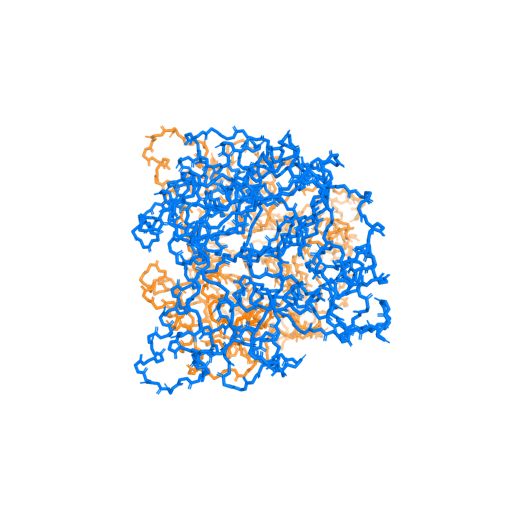A C 1
ATOM 1461 O O . CYS A 1 192 ? -14.57 20.141 7.844 1 96.75 192 CYS A O 1
ATOM 1463 N N . LEU A 1 193 ? -15.414 19.25 9.727 1 98 193 LEU A N 1
ATOM 1464 C CA . LEU A 1 193 ? -15.508 20.562 10.383 1 98 193 LEU A CA 1
ATOM 1465 C C . LEU A 1 193 ? -14.242 20.859 11.172 1 98 193 LEU A C 1
ATOM 1467 O O . LEU A 1 193 ? -14.008 22.016 11.562 1 98 193 LEU A O 1
ATOM 1471 N N . GLY A 1 194 ? -13.422 19.828 11.398 1 97.19 194 GLY A N 1
ATOM 1472 C CA . GLY A 1 194 ? -12.195 20.078 12.148 1 97.19 194 GLY A CA 1
ATOM 1473 C C . GLY A 1 194 ? -11.273 18.875 12.18 1 97.19 194 GLY A C 1
ATOM 1474 O O . GLY A 1 194 ? -11.57 17.828 11.586 1 97.19 194 GLY A O 1
ATOM 1475 N N . ASP A 1 195 ? -10.117 19.016 12.789 1 96.75 195 ASP A N 1
ATOM 1476 C CA . ASP A 1 195 ? -9.141 17.969 13.055 1 96.75 195 ASP A CA 1
ATOM 1477 C C . ASP A 1 195 ? -9.242 17.484 14.492 1 96.75 195 ASP A C 1
ATOM 1479 O O . ASP A 1 195 ? -9.398 18.281 15.422 1 96.75 195 ASP A O 1
ATOM 1483 N N . LEU A 1 196 ? -9.125 16.25 14.664 1 95.38 196 LEU A N 1
ATOM 1484 C CA . LEU A 1 196 ? -9.469 15.641 15.945 1 95.38 196 LEU A CA 1
ATOM 1485 C C . LEU A 1 196 ? -8.594 16.203 17.062 1 95.38 196 LEU A C 1
ATOM 1487 O O . LEU A 1 196 ? -9.102 16.531 18.141 1 95.38 196 LEU A O 1
ATOM 1491 N N . TYR A 1 197 ? -7.332 16.25 16.859 1 96.5 197 TYR A N 1
ATOM 1492 C CA . TYR A 1 197 ? -6.434 16.797 17.875 1 96.5 197 TYR A CA 1
ATOM 1493 C C . TYR A 1 197 ? -6.852 18.219 18.25 1 96.5 197 TYR A C 1
ATOM 1495 O O . TYR A 1 197 ? -6.887 18.562 19.438 1 96.5 197 TYR A O 1
ATOM 1503 N N . SER A 1 198 ? -7.164 19.062 17.281 1 97.75 198 SER A N 1
ATOM 1504 C CA . SER A 1 198 ? -7.594 20.453 17.5 1 97.75 198 SER A CA 1
ATOM 1505 C C . SER A 1 198 ? -8.914 20.5 18.266 1 97.75 198 SER A C 1
ATOM 1507 O O . SER A 1 198 ? -9.023 21.203 19.281 1 97.75 198 SER A O 1
ATOM 1509 N N . VAL A 1 199 ? -9.82 19.703 17.797 1 96.19 199 VAL A N 1
ATOM 1510 C CA . VAL A 1 199 ? -11.125 19.641 18.453 1 96.19 199 VAL A CA 1
ATOM 1511 C C . VAL A 1 199 ? -10.961 19.188 19.906 1 96.19 199 VAL A C 1
ATOM 1513 O O . VAL A 1 199 ? -11.625 19.703 20.797 1 96.19 199 VAL A O 1
ATOM 1516 N N . ALA A 1 200 ? -10.07 18.312 20.094 1 95.12 200 ALA A N 1
ATOM 1517 C CA . ALA A 1 200 ? -9.867 17.734 21.422 1 95.12 200 ALA A CA 1
ATOM 1518 C C . ALA A 1 200 ? -9.383 18.797 22.406 1 95.12 200 ALA A C 1
ATOM 1520 O O . ALA A 1 200 ? -9.953 18.969 23.484 1 95.12 200 ALA A O 1
ATOM 1521 N N . TRP A 1 201 ? -8.344 19.5 22.109 1 96.81 201 TRP A N 1
ATOM 1522 C CA . TRP A 1 201 ? -7.848 20.453 23.094 1 96.81 201 TRP A CA 1
ATOM 1523 C C . TRP A 1 201 ? -8.766 21.672 23.188 1 96.81 201 TRP A C 1
ATOM 1525 O O . TRP A 1 201 ? -8.922 22.25 24.25 1 96.81 201 TRP A O 1
ATOM 1535 N N . MET A 1 202 ? -9.438 22.062 22.109 1 97.56 202 MET A N 1
ATOM 1536 C CA . MET A 1 202 ? -10.32 23.219 22.141 1 97.56 202 MET A CA 1
ATOM 1537 C C . MET A 1 202 ? -11.555 22.953 22.984 1 97.56 202 MET A C 1
ATOM 1539 O O . MET A 1 202 ? -11.945 23.781 23.812 1 97.56 202 MET A O 1
ATOM 1543 N N . GLU A 1 203 ? -12.133 21.812 22.719 1 95.69 203 GLU A N 1
ATOM 1544 C CA . GLU A 1 203 ? -13.305 21.469 23.516 1 95.69 203 GLU A CA 1
ATOM 1545 C C . GLU A 1 203 ? -12.922 21.219 24.969 1 95.69 203 GLU A C 1
ATOM 1547 O O . GLU A 1 203 ? -13.703 21.5 25.891 1 95.69 203 GLU A O 1
ATOM 1552 N N . ASP A 1 204 ? -11.773 20.719 25.156 1 96.12 204 ASP A N 1
ATOM 1553 C CA . ASP A 1 204 ? -11.266 20.625 26.516 1 96.12 204 ASP A CA 1
ATOM 1554 C C . ASP A 1 204 ? -11.172 22.016 27.156 1 96.12 204 ASP A C 1
ATOM 1556 O O . ASP A 1 204 ? -11.641 22.219 28.281 1 96.12 204 ASP A O 1
ATOM 1560 N N . SER A 1 205 ? -10.617 22.969 26.5 1 96.81 205 SER A N 1
ATOM 1561 C CA . SER A 1 205 ? -10.398 24.312 27 1 96.81 205 SER A CA 1
ATOM 1562 C C . SER A 1 205 ? -11.727 25.016 27.281 1 96.81 205 SER A C 1
ATOM 1564 O O . SER A 1 205 ? -11.805 25.891 28.156 1 96.81 205 SER A O 1
ATOM 1566 N N . GLU A 1 206 ? -12.719 24.594 26.625 1 95.62 206 GLU A N 1
ATOM 1567 C CA . GLU A 1 206 ? -14.016 25.25 26.781 1 95.62 206 GLU A CA 1
ATOM 1568 C C . GLU A 1 206 ? -14.859 24.562 27.844 1 95.62 206 GLU A C 1
ATOM 1570 O O . GLU A 1 206 ? -15.867 25.125 28.297 1 95.62 206 GLU A O 1
ATOM 1575 N N . SER A 1 207 ? -14.438 23.391 28.297 1 94.62 207 SER A N 1
ATOM 1576 C CA . SER A 1 207 ? -15.281 22.625 29.203 1 94.62 207 SER A CA 1
ATOM 1577 C C . SER A 1 207 ? -14.602 22.406 30.547 1 94.62 207 SER A C 1
ATOM 1579 O O . SER A 1 207 ? -15.102 21.656 31.391 1 94.62 207 SER A O 1
ATOM 1581 N N . HIS A 1 208 ? -13.5 23 30.75 1 94.75 208 HIS A N 1
ATOM 1582 C CA . HIS A 1 208 ? -12.766 22.859 32 1 94.75 208 HIS A CA 1
ATOM 1583 C C . HIS A 1 208 ? -12.312 24.219 32.531 1 94.75 208 HIS A C 1
ATOM 1585 O O . HIS A 1 208 ? -12.203 25.188 31.766 1 94.75 208 HIS A O 1
ATOM 1591 N N . ASN A 1 209 ? -12.062 24.234 33.906 1 96.56 209 ASN A N 1
ATOM 1592 C CA . ASN A 1 209 ? -11.469 25.406 34.531 1 96.56 209 ASN A CA 1
ATOM 1593 C C . ASN A 1 209 ? -9.961 25.469 34.281 1 96.56 209 ASN A C 1
ATOM 1595 O O . ASN A 1 209 ? -9.188 24.781 34.969 1 96.56 209 ASN A O 1
ATOM 1599 N N . LEU A 1 210 ? -9.508 26.406 33.406 1 97.5 210 LEU A N 1
ATOM 1600 C CA . LEU A 1 210 ? -8.125 26.422 32.969 1 97.5 210 LEU A CA 1
ATOM 1601 C C . LEU A 1 210 ? -7.203 26.969 34.031 1 97.5 210 LEU A C 1
ATOM 1603 O O . LEU A 1 210 ? -5.984 26.812 33.969 1 97.5 210 LEU A O 1
ATOM 1607 N N . LYS A 1 211 ? -7.738 27.594 35.062 1 97.56 211 LYS A N 1
ATOM 1608 C CA . LYS A 1 211 ? -6.934 28.031 36.219 1 97.56 211 LYS A CA 1
ATOM 1609 C C . LYS A 1 211 ? -6.555 26.844 37.094 1 97.56 211 LYS A C 1
ATOM 1611 O O . LYS A 1 211 ? -5.66 26.953 37.938 1 97.56 211 LYS A O 1
ATOM 1616 N N . LYS A 1 212 ? -7.234 25.812 36.875 1 97.25 212 LYS A N 1
ATOM 1617 C CA . LYS A 1 212 ? -6.973 24.641 37.688 1 97.25 212 LYS A CA 1
ATOM 1618 C C . LYS A 1 212 ? -6.312 23.531 36.875 1 97.25 212 LYS A C 1
ATOM 1620 O O . LYS A 1 212 ? -5.598 22.688 37.406 1 97.25 212 LYS A O 1
ATOM 1625 N N . GLU A 1 213 ? -6.555 23.547 35.625 1 97.31 213 GLU A N 1
ATOM 1626 C CA . GLU A 1 213 ? -6.016 22.516 34.75 1 97.31 213 GLU A CA 1
ATOM 1627 C C . GLU A 1 213 ? -4.566 22.812 34.375 1 97.31 213 GLU A C 1
ATOM 1629 O O . GLU A 1 213 ? -4.246 23.922 33.938 1 97.31 213 GLU A O 1
ATOM 1634 N N . THR A 1 214 ? -3.705 21.781 34.469 1 98.06 214 THR A N 1
ATOM 1635 C CA . THR A 1 214 ? -2.305 21.953 34.094 1 98.06 214 THR A CA 1
ATOM 1636 C C . THR A 1 214 ? -2.086 21.547 32.625 1 98.06 214 THR A C 1
ATOM 1638 O O . THR A 1 214 ? -2.934 20.891 32.031 1 98.06 214 THR A O 1
ATOM 1641 N N . ILE A 1 215 ? -0.951 21.969 32.094 1 98.19 215 ILE A N 1
ATOM 1642 C CA . ILE A 1 215 ? -0.543 21.562 30.75 1 98.19 215 ILE A CA 1
ATOM 1643 C C . ILE A 1 215 ? -0.469 20.031 30.672 1 98.19 215 ILE A C 1
ATOM 1645 O O . ILE A 1 215 ? -0.913 19.422 29.703 1 98.19 215 ILE A O 1
ATOM 1649 N N . LYS A 1 216 ? 0.034 19.438 31.719 1 97.62 216 LYS A N 1
ATOM 1650 C CA . LYS A 1 216 ? 0.133 17.984 31.781 1 97.62 216 LYS A CA 1
ATOM 1651 C C . LYS A 1 216 ? -1.244 17.344 31.688 1 97.62 216 LYS A C 1
ATOM 1653 O O . LYS A 1 216 ? -1.438 16.391 30.922 1 97.62 216 LYS A O 1
ATOM 1658 N N . GLN A 1 217 ? -2.121 17.859 32.469 1 96.06 217 GLN A N 1
ATOM 1659 C CA . GLN A 1 217 ? -3.467 17.297 32.5 1 96.06 217 GLN A CA 1
ATOM 1660 C C . GLN A 1 217 ? -4.137 17.422 31.125 1 96.06 217 GLN A C 1
ATOM 1662 O O . GLN A 1 217 ? -4.781 16.484 30.656 1 96.06 217 GLN A O 1
ATOM 1667 N N . GLN A 1 218 ? -4.023 18.547 30.516 1 96.88 218 GLN A N 1
ATOM 1668 C CA . GLN A 1 218 ? -4.633 18.734 29.203 1 96.88 218 GLN A CA 1
ATOM 1669 C C . GLN A 1 218 ? -3.992 17.812 28.172 1 96.88 218 GLN A C 1
ATOM 1671 O O . GLN A 1 218 ? -4.691 17.203 27.359 1 96.88 218 GLN A O 1
ATOM 1676 N N . TYR A 1 219 ? -2.674 17.703 28.219 1 95.69 219 TYR A N 1
ATOM 1677 C CA . TYR A 1 219 ? -1.967 16.797 27.312 1 95.69 219 TYR A CA 1
ATOM 1678 C C . TYR A 1 219 ? -2.51 15.375 27.406 1 95.69 219 TYR A C 1
ATOM 1680 O O . TYR A 1 219 ? -2.791 14.734 26.406 1 95.69 219 TYR A O 1
ATOM 1688 N N . GLU A 1 220 ? -2.646 14.938 28.578 1 92.56 220 GLU A N 1
ATOM 1689 C CA . GLU A 1 220 ? -3.084 13.562 28.812 1 92.56 220 GLU A CA 1
ATOM 1690 C C . GLU A 1 220 ? -4.512 13.352 28.312 1 92.56 220 GLU A C 1
ATOM 1692 O O . GLU A 1 220 ? -4.816 12.312 27.719 1 92.56 220 GLU A O 1
ATOM 1697 N N . LYS A 1 221 ? -5.328 14.336 28.562 1 91.94 221 LYS A N 1
ATOM 1698 C CA . LYS A 1 221 ? -6.715 14.234 28.109 1 91.94 221 LYS A CA 1
ATOM 1699 C C . LYS A 1 221 ? -6.801 14.266 26.578 1 91.94 221 LYS A C 1
ATOM 1701 O O . LYS A 1 221 ? -7.578 13.516 25.984 1 91.94 221 LYS A O 1
ATOM 1706 N N . VAL A 1 222 ? -6.09 15.148 26 1 93.38 222 VAL A N 1
ATOM 1707 C CA . VAL A 1 222 ? -6.078 15.281 24.547 1 93.38 222 VAL A CA 1
ATOM 1708 C C . VAL A 1 222 ? -5.52 14.016 23.922 1 93.38 222 VAL A C 1
ATOM 1710 O O . VAL A 1 222 ? -6.051 13.531 22.906 1 93.38 222 VAL A O 1
ATOM 1713 N N . LYS A 1 223 ? -4.469 13.461 24.5 1 92.12 223 LYS A N 1
ATOM 1714 C CA . LYS A 1 223 ? -3.879 12.211 24.031 1 92.12 223 LYS A CA 1
ATOM 1715 C C . LYS A 1 223 ? -4.887 11.07 24.094 1 92.12 223 LYS A C 1
ATOM 1717 O O . LYS A 1 223 ? -5.016 10.281 23.156 1 92.12 223 LYS A O 1
ATOM 1722 N N . GLU A 1 224 ? -5.559 11.016 25.172 1 88.81 224 GLU A N 1
ATOM 1723 C CA . GLU A 1 224 ? -6.562 9.969 25.359 1 88.81 224 GLU A CA 1
ATOM 1724 C C . GLU A 1 224 ? -7.664 10.07 24.297 1 88.81 224 GLU A C 1
ATOM 1726 O O . GLU A 1 224 ? -8.086 9.055 23.75 1 88.81 224 GLU A O 1
ATOM 1731 N N . ARG A 1 225 ? -8.078 11.234 24.031 1 90 225 ARG A N 1
ATOM 1732 C CA . ARG A 1 225 ? -9.195 11.453 23.109 1 90 225 ARG A CA 1
ATOM 1733 C C . ARG A 1 225 ? -8.773 11.258 21.672 1 90 225 ARG A C 1
ATOM 1735 O O . ARG A 1 225 ? -9.547 10.758 20.844 1 90 225 ARG A O 1
ATOM 1742 N N . THR A 1 226 ? -7.594 11.664 21.391 1 90.25 226 THR A N 1
ATOM 1743 C CA . THR A 1 226 ? -7.113 11.68 20.016 1 90.25 226 THR A CA 1
ATOM 1744 C C . THR A 1 226 ? -6.578 10.305 19.609 1 90.25 226 THR A C 1
ATOM 1746 O O . THR A 1 226 ? -6.719 9.891 18.453 1 90.25 226 THR A O 1
ATOM 1749 N N . SER A 1 227 ? -5.961 9.562 20.516 1 79 227 SER A N 1
ATOM 1750 C CA . SER A 1 227 ? -5.309 8.289 20.219 1 79 227 SER A CA 1
ATOM 1751 C C . SER A 1 227 ? -6.188 7.113 20.625 1 79 227 SER A C 1
ATOM 1753 O O . SER A 1 227 ? -5.797 5.957 20.453 1 79 227 SER A O 1
ATOM 1755 N N . ASN A 1 228 ? -7.508 7.336 20.797 1 60.53 228 ASN A N 1
ATOM 1756 C CA . ASN A 1 228 ? -8.539 6.391 21.219 1 60.53 228 ASN A CA 1
ATOM 1757 C C . ASN A 1 228 ? -7.992 5.371 22.219 1 60.53 228 ASN A C 1
ATOM 1759 O O . ASN A 1 228 ? -8.125 4.164 22.016 1 60.53 228 ASN A O 1
ATOM 1763 N N . SER A 1 229 ? -7.637 5.719 23.406 1 51.03 229 SER A N 1
ATOM 1764 C CA . SER A 1 229 ? -7.258 4.969 24.594 1 51.03 229 SER A CA 1
ATOM 1765 C C . SER A 1 229 ? -6.152 3.963 24.297 1 51.03 229 SER A C 1
ATOM 1767 O O . SER A 1 229 ? -6.184 2.83 24.781 1 51.03 229 SER A O 1
ATOM 1769 N N . ASN A 1 230 ? -5.172 4.297 23.641 1 49.34 230 ASN A N 1
ATOM 1770 C CA . ASN A 1 230 ? -3.951 3.525 23.438 1 49.34 230 ASN A CA 1
ATOM 1771 C C . ASN A 1 230 ? -4.211 2.279 22.594 1 49.34 230 ASN A C 1
ATOM 1773 O O . ASN A 1 230 ? -3.527 1.266 22.75 1 49.34 230 ASN A O 1
ATOM 1777 N N . ASN A 1 231 ? -5.445 2.045 22.219 1 47.72 231 ASN A N 1
ATOM 1778 C CA . ASN A 1 231 ? -5.562 0.914 21.297 1 47.72 231 ASN A CA 1
ATOM 1779 C C . ASN A 1 231 ? -4.695 1.104 20.062 1 47.72 231 ASN A C 1
ATOM 1781 O O . ASN A 1 231 ? -5.168 1.605 19.031 1 47.72 231 ASN A O 1
ATOM 1785 N N . TYR A 1 232 ? -3.447 1.396 20.406 1 45.09 232 TYR A N 1
ATOM 1786 C CA . TYR A 1 232 ? -2.35 1.843 19.547 1 45.09 232 TYR A CA 1
ATOM 1787 C C . TYR A 1 232 ? -2.254 0.991 18.297 1 45.09 232 TYR A C 1
ATOM 1789 O O . TYR A 1 232 ? -1.255 1.048 17.562 1 45.09 232 TYR A O 1
ATOM 1797 N N . ASN A 1 233 ? -2.836 -0.046 18.125 1 45.25 233 ASN A N 1
ATOM 1798 C CA . ASN A 1 233 ? -2.254 -0.672 16.938 1 45.25 233 ASN A CA 1
ATOM 1799 C C . ASN A 1 233 ? -2.246 0.28 15.75 1 45.25 233 ASN A C 1
ATOM 1801 O O . ASN A 1 233 ? -1.591 0.014 14.742 1 45.25 233 ASN A O 1
ATOM 1805 N N . ALA A 1 234 ? -3.193 1.295 15.617 1 48.06 234 ALA A N 1
ATOM 1806 C CA . ALA A 1 234 ? -3.41 2.176 14.469 1 48.06 234 ALA A CA 1
ATOM 1807 C C . ALA A 1 234 ? -3.926 3.541 14.914 1 48.06 234 ALA A C 1
ATOM 1809 O O . ALA A 1 234 ? -4.695 3.637 15.875 1 48.06 234 ALA A O 1
ATOM 1810 N N . GLY A 1 235 ? -3.006 4.766 14.766 1 57.09 235 GLY A N 1
ATOM 1811 C CA . GLY A 1 235 ? -3.568 6.105 14.797 1 57.09 235 GLY A CA 1
ATOM 1812 C C . GLY A 1 235 ? -2.553 7.172 15.172 1 57.09 235 GLY A C 1
ATOM 1813 O O . GLY A 1 235 ? -1.349 6.906 15.195 1 57.09 235 GLY A O 1
ATOM 1814 N N . SER A 1 236 ? -2.99 8.5 15.359 1 69.44 236 SER A N 1
ATOM 1815 C CA . SER A 1 236 ? -2.395 9.805 15.617 1 69.44 236 SER A CA 1
ATOM 1816 C C . SER A 1 236 ? -1.954 9.93 17.078 1 69.44 236 SER A C 1
ATOM 1818 O O . SER A 1 236 ? -2.639 10.555 17.891 1 69.44 236 SER A O 1
ATOM 1820 N N . HIS A 1 237 ? -0.8 9.258 17.453 1 84.5 237 HIS A N 1
ATOM 1821 C CA . HIS A 1 237 ? -0.283 9.367 18.812 1 84.5 237 HIS A CA 1
ATOM 1822 C C . HIS A 1 237 ? 0.239 10.773 19.094 1 84.5 237 HIS A C 1
ATOM 1824 O O . HIS A 1 237 ? 1.26 11.188 18.531 1 84.5 237 HIS A O 1
ATOM 1830 N N . VAL A 1 238 ? -0.494 11.383 20 1 93.25 238 VAL A N 1
ATOM 1831 C CA . VAL A 1 238 ? -0.081 12.719 20.422 1 93.25 238 VAL A CA 1
ATOM 1832 C C . VAL A 1 238 ? 1.259 12.641 21.141 1 93.25 238 VAL A C 1
ATOM 1834 O O . VAL A 1 238 ? 1.474 11.742 21.969 1 93.25 238 VAL A O 1
ATOM 1837 N N . MET A 1 239 ? 2.195 13.539 20.812 1 94.81 239 MET A N 1
ATOM 1838 C CA . MET A 1 239 ? 3.541 13.523 21.375 1 94.81 239 MET A CA 1
ATOM 1839 C C . MET A 1 239 ? 3.855 14.852 22.062 1 94.81 239 MET A C 1
ATOM 1841 O O . MET A 1 239 ? 3.129 15.836 21.891 1 94.81 239 MET A O 1
ATOM 1845 N N . GLU A 1 240 ? 4.82 14.797 22.953 1 96.69 240 GLU A N 1
ATOM 1846 C CA . GLU A 1 240 ? 5.328 16.016 23.594 1 96.69 240 GLU A CA 1
ATOM 1847 C C . GLU A 1 240 ? 6.84 16.141 23.406 1 96.69 240 GLU A C 1
ATOM 1849 O O . GLU A 1 240 ? 7.559 15.133 23.438 1 96.69 240 GLU A O 1
ATOM 1854 N N . TYR A 1 241 ? 7.301 17.297 23.219 1 98.06 241 TYR A N 1
ATOM 1855 C CA . TYR A 1 241 ? 8.711 17.625 23.062 1 98.06 241 TYR A CA 1
ATOM 1856 C C . TYR A 1 241 ? 9.062 18.906 23.812 1 98.06 241 TYR A C 1
ATOM 1858 O O . TYR A 1 241 ? 8.172 19.641 24.234 1 98.06 241 TYR A O 1
ATOM 1866 N N . GLY A 1 242 ? 10.367 19.219 24.016 1 98.25 242 GLY A N 1
ATOM 1867 C CA . GLY A 1 242 ? 10.836 20.453 24.609 1 98.25 242 GLY A CA 1
ATOM 1868 C C . GLY A 1 242 ? 10.914 20.391 26.125 1 98.25 242 GLY A C 1
ATOM 1869 O O . GLY A 1 242 ? 11.266 19.359 26.703 1 98.25 242 GLY A O 1
ATOM 1870 N N . SER A 1 243 ? 10.617 21.5 26.781 1 97.75 243 SER A N 1
ATOM 1871 C CA . SER A 1 243 ? 10.828 21.688 28.219 1 97.75 243 SER A CA 1
ATOM 1872 C C . SER A 1 243 ? 9.695 21.078 29.031 1 97.75 243 SER A C 1
ATOM 1874 O O . SER A 1 243 ? 8.625 21.672 29.156 1 97.75 243 SER A O 1
ATOM 1876 N N . LYS A 1 244 ? 10.008 20.078 29.766 1 95.56 244 LYS A N 1
ATOM 1877 C CA . LYS A 1 244 ? 9.008 19.375 30.547 1 95.56 244 LYS A CA 1
ATOM 1878 C C . LYS A 1 244 ? 8.656 20.141 31.812 1 95.56 244 LYS A C 1
ATOM 1880 O O . LYS A 1 244 ? 7.633 19.875 32.438 1 95.56 244 LYS A O 1
ATOM 1885 N N . GLU A 1 245 ? 9.469 21.016 32.188 1 97.06 245 GLU A N 1
ATOM 1886 C CA . GLU A 1 245 ? 9.258 21.812 33.375 1 97.06 245 GLU A CA 1
ATOM 1887 C C . GLU A 1 245 ? 8 22.672 33.25 1 97.06 245 GLU A C 1
ATOM 1889 O O . GLU A 1 245 ? 7.504 23.188 34.25 1 97.06 245 GLU A O 1
ATOM 1894 N N . ILE A 1 246 ? 7.535 22.781 32.094 1 98.12 246 ILE A N 1
ATOM 1895 C CA . ILE A 1 246 ? 6.352 23.594 31.844 1 98.12 246 ILE A CA 1
ATOM 1896 C C . ILE A 1 246 ? 5.09 22.781 32.125 1 98.12 246 ILE A C 1
ATOM 1898 O O . ILE A 1 246 ? 4.008 23.344 32.312 1 98.12 246 ILE A O 1
ATOM 1902 N N . LYS A 1 247 ? 5.148 21.562 32.25 1 97.94 247 LYS A N 1
ATOM 1903 C CA . LYS A 1 247 ? 4.031 20.625 32.312 1 97.94 247 LYS A CA 1
ATOM 1904 C C . LYS A 1 247 ? 3.146 20.922 33.531 1 97.94 247 LYS A C 1
ATOM 1906 O O . LYS A 1 247 ? 1.921 20.844 33.438 1 97.94 247 LYS A O 1
ATOM 1911 N N . PRO A 1 248 ? 3.746 21.344 34.656 1 98.12 248 PRO A N 1
ATOM 1912 C CA . PRO A 1 248 ? 2.898 21.609 35.844 1 98.12 248 PRO A CA 1
ATOM 1913 C C . PRO A 1 248 ? 2.209 22.969 35.75 1 98.12 248 PRO A C 1
ATOM 1915 O O . PRO A 1 248 ? 1.336 23.266 36.594 1 98.12 248 PRO A O 1
ATOM 1918 N N . GLU A 1 249 ? 2.578 23.812 34.812 1 98.31 249 GLU A N 1
ATOM 1919 C CA . GLU A 1 249 ? 1.958 25.125 34.688 1 98.31 249 GLU A CA 1
ATOM 1920 C C . GLU A 1 249 ? 0.482 25.016 34.344 1 98.31 249 GLU A C 1
ATOM 1922 O O . GLU A 1 249 ? 0.063 24.016 33.75 1 98.31 249 GLU A O 1
ATOM 1927 N N . LYS A 1 250 ? -0.242 26.047 34.75 1 98.38 250 LYS A N 1
ATOM 1928 C CA . LYS A 1 250 ? -1.672 26.062 34.469 1 98.38 250 LYS A CA 1
ATOM 1929 C C . LYS A 1 250 ? -1.936 26.531 33.031 1 98.38 250 LYS A C 1
ATOM 1931 O O . LYS A 1 250 ? -1.269 27.438 32.562 1 98.38 250 LYS A O 1
ATOM 1936 N N . VAL A 1 251 ? -2.982 25.984 32.438 1 98.44 251 VAL A N 1
ATOM 1937 C CA . VAL A 1 251 ? -3.281 26.219 31.016 1 98.44 251 VAL A CA 1
ATOM 1938 C C . VAL A 1 251 ? -3.658 27.688 30.797 1 98.44 251 VAL A C 1
ATOM 1940 O O . VAL A 1 251 ? -3.336 28.266 29.766 1 98.44 251 VAL A O 1
ATOM 1943 N N . TYR A 1 252 ? -4.301 28.359 31.828 1 98.06 252 TYR A N 1
ATOM 1944 C CA . TYR A 1 252 ? -4.801 29.719 31.656 1 98.06 252 TYR A CA 1
ATOM 1945 C C . TYR A 1 252 ? -3.65 30.688 31.422 1 98.06 252 TYR A C 1
ATOM 1947 O O . TYR A 1 252 ? -3.85 31.766 30.875 1 98.06 252 TYR A O 1
ATOM 1955 N N . LEU A 1 253 ? -2.43 30.344 31.797 1 98.12 253 LEU A N 1
ATOM 1956 C CA . LEU A 1 253 ? -1.266 31.203 31.625 1 98.12 253 LEU A CA 1
ATOM 1957 C C . LEU A 1 253 ? -0.946 31.391 30.141 1 98.12 253 LEU A C 1
ATOM 1959 O O . LEU A 1 253 ? -0.271 32.344 29.766 1 98.12 253 LEU A O 1
ATOM 1963 N N . TYR A 1 254 ? -1.47 30.547 29.312 1 98.25 254 TYR A N 1
ATOM 1964 C CA . TYR A 1 254 ? -1.151 30.562 27.891 1 98.25 254 TYR A CA 1
ATOM 1965 C C . TYR A 1 254 ? -2.398 30.812 27.047 1 98.25 254 TYR A C 1
ATOM 1967 O O . TYR A 1 254 ? -2.355 31.562 26.078 1 98.25 254 TYR A O 1
ATOM 1975 N N . GLN A 1 255 ? -3.504 30.297 27.453 1 98.12 255 GLN A N 1
ATOM 1976 C CA . GLN A 1 255 ? -4.723 30.375 26.641 1 98.12 255 GLN A CA 1
ATOM 1977 C C . GLN A 1 255 ? -5.699 31.391 27.234 1 98.12 255 GLN A C 1
ATOM 1979 O O . GLN A 1 255 ? -6.734 31.672 26.625 1 98.12 255 GLN A O 1
ATOM 1984 N N . GLY A 1 256 ? -5.422 31.922 28.328 1 97.19 256 GLY A N 1
ATOM 1985 C CA . GLY A 1 256 ? -6.355 32.812 29 1 97.19 256 GLY A CA 1
ATOM 1986 C C . GLY A 1 256 ? -7.395 32.062 29.812 1 97.19 256 GLY A C 1
ATOM 1987 O O . GLY A 1 256 ? -7.344 30.844 29.922 1 97.19 256 GLY A O 1
ATOM 1988 N N . PHE A 1 257 ? -8.242 32.844 30.453 1 96.44 257 PHE A N 1
ATOM 1989 C CA . PHE A 1 257 ? -9.273 32.25 31.312 1 96.44 257 PHE A CA 1
ATOM 1990 C C . PHE A 1 257 ? -10.641 32.844 30.969 1 96.44 257 PHE A C 1
ATOM 1992 O O . PHE A 1 257 ? -10.852 34.062 31.078 1 96.44 257 PHE A O 1
ATOM 1999 N N . ASP A 1 258 ? -11.5 31.969 30.547 1 96.12 258 ASP A N 1
ATOM 2000 C CA . ASP A 1 258 ? -12.898 32.344 30.359 1 96.12 258 ASP A CA 1
ATOM 2001 C C . ASP A 1 258 ? -13.664 32.312 31.672 1 96.12 258 ASP A C 1
ATOM 2003 O O . ASP A 1 258 ? -13.891 31.234 32.25 1 96.12 258 ASP A O 1
ATOM 2007 N N . PRO A 1 259 ? -14.117 33.406 32.094 1 95.31 259 PRO A N 1
ATOM 2008 C CA . PRO A 1 259 ? -14.828 33.438 33.375 1 95.31 259 PRO A CA 1
ATOM 2009 C C . PRO A 1 259 ? -16.047 32.5 33.406 1 95.31 259 PRO A C 1
ATOM 2011 O O . PRO A 1 259 ? -16.422 32 34.469 1 95.31 259 PRO A O 1
ATOM 2014 N N . ALA A 1 260 ? -16.547 32.25 32.281 1 93.81 260 ALA A N 1
ATOM 2015 C CA . ALA A 1 260 ? -17.719 31.375 32.188 1 93.81 260 ALA A CA 1
ATOM 2016 C C . ALA A 1 260 ? -17.391 29.953 32.656 1 93.81 260 ALA A C 1
ATOM 2018 O O . ALA A 1 260 ? -18.281 29.172 32.969 1 93.81 260 ALA A O 1
ATOM 2019 N N . THR A 1 261 ? -16.094 29.609 32.719 1 92.62 261 THR A N 1
ATOM 2020 C CA . THR A 1 261 ? -15.703 28.234 33.031 1 92.62 261 THR A CA 1
ATOM 2021 C C . THR A 1 261 ? -15.234 28.109 34.469 1 92.62 261 THR A C 1
ATOM 2023 O O . THR A 1 261 ? -14.711 27.078 34.875 1 92.62 261 THR A O 1
ATOM 2026 N N . VAL A 1 262 ? -15.477 29.078 35.281 1 93.88 262 VAL A N 1
ATOM 2027 C CA . VAL A 1 262 ? -14.898 29.172 36.625 1 93.88 262 VAL A CA 1
ATOM 2028 C C . VAL A 1 262 ? -15.406 28.016 37.5 1 93.88 262 VAL A C 1
ATOM 2030 O O . VAL A 1 262 ? -14.672 27.5 38.344 1 93.88 262 VAL A O 1
ATOM 2033 N N . ASN A 1 263 ? -16.641 27.562 37.25 1 93.5 263 ASN A N 1
ATOM 2034 C CA . ASN A 1 263 ? -17.25 26.547 38.094 1 93.5 263 ASN A CA 1
ATOM 2035 C C . ASN A 1 263 ? -17.125 25.156 37.469 1 93.5 263 ASN A C 1
ATOM 2037 O O . ASN A 1 263 ? -17.609 24.172 38.031 1 93.5 263 ASN A O 1
ATOM 2041 N N . LEU A 1 264 ? -16.438 25.078 36.406 1 93.56 264 LEU A N 1
ATOM 2042 C CA . LEU A 1 264 ? -16.219 23.797 35.75 1 93.56 264 LEU A CA 1
ATOM 2043 C C . LEU A 1 264 ? -15.047 23.047 36.406 1 93.56 264 LEU A C 1
ATOM 2045 O O . LEU A 1 264 ? -14.219 23.672 37.094 1 93.56 264 LEU A O 1
ATOM 2049 N N . PRO A 1 265 ? -15.133 21.719 36.344 1 91.38 265 PRO A N 1
ATOM 2050 C CA . PRO A 1 265 ? -14.016 20.969 36.906 1 91.38 265 PRO A CA 1
ATOM 2051 C C . PRO A 1 265 ? -12.703 21.203 36.156 1 91.38 265 PRO A C 1
ATOM 2053 O O . PRO A 1 265 ? -12.711 21.703 35.031 1 91.38 265 PRO A O 1
ATOM 2056 N N . ALA A 1 266 ? -11.633 20.922 36.781 1 86.81 266 ALA A N 1
ATOM 2057 C CA . ALA A 1 266 ? -10.32 21.078 36.188 1 86.81 266 ALA A CA 1
ATOM 2058 C C . ALA A 1 266 ? -10.156 20.141 35 1 86.81 266 ALA A C 1
ATOM 2060 O O . ALA A 1 266 ? -9.633 20.516 33.938 1 86.81 266 ALA A O 1
ATOM 2061 N N . ASN A 1 267 ? -10.539 18.906 35.156 1 85.88 267 ASN A N 1
ATOM 2062 C CA . ASN A 1 267 ? -10.312 17.953 34.094 1 85.88 267 ASN A CA 1
ATOM 2063 C C . ASN A 1 267 ? -11.156 16.688 34.281 1 85.88 267 ASN A C 1
ATOM 2065 O O . ASN A 1 267 ? -10.68 15.578 34.062 1 85.88 267 ASN A O 1
ATOM 2069 N N . LYS A 1 268 ? -12.352 16.703 34.562 1 84.94 268 LYS A N 1
ATOM 2070 C CA . LYS A 1 268 ? -13.125 15.516 34.938 1 84.94 268 LYS A CA 1
ATOM 2071 C C . LYS A 1 268 ? -14.164 15.172 33.875 1 84.94 268 LYS A C 1
ATOM 2073 O O . LYS A 1 268 ? -14.852 14.156 33.969 1 84.94 268 LYS A O 1
ATOM 2078 N N . ILE A 1 269 ? -14.211 16.016 32.906 1 80.62 269 ILE A N 1
ATOM 2079 C CA . ILE A 1 269 ? -15.195 15.734 31.875 1 80.62 269 ILE A CA 1
ATOM 2080 C C . ILE A 1 269 ? -14.617 14.742 30.875 1 80.62 269 ILE A C 1
ATOM 2082 O O . ILE A 1 269 ? -13.523 14.953 30.344 1 80.62 269 ILE A O 1
ATOM 2086 N N . ASP A 1 270 ? -15.438 13.633 30.703 1 79.75 270 ASP A N 1
ATOM 2087 C CA . ASP A 1 270 ? -15.031 12.656 29.688 1 79.75 270 ASP A CA 1
ATOM 2088 C C . ASP A 1 270 ? -15.68 12.953 28.344 1 79.75 270 ASP A C 1
ATOM 2090 O O . ASP A 1 270 ? -16.875 13.281 28.281 1 79.75 270 ASP A O 1
ATOM 2094 N N . PHE A 1 271 ? -14.906 12.906 27.359 1 81.06 271 PHE A N 1
ATOM 2095 C CA . PHE A 1 271 ? -15.398 13.172 26 1 81.06 271 PHE A CA 1
ATOM 2096 C C . PHE A 1 271 ? -15.719 11.875 25.281 1 81.06 271 PHE A C 1
ATOM 2098 O O . PHE A 1 271 ? -15.023 10.875 25.438 1 81.06 271 PHE A O 1
ATOM 2105 N N . ALA A 1 272 ? -16.75 11.875 24.469 1 79.38 272 ALA A N 1
ATOM 2106 C CA . ALA A 1 272 ? -17.156 10.719 23.672 1 79.38 272 ALA A CA 1
ATOM 2107 C C . ALA A 1 272 ? -16.156 10.438 22.547 1 79.38 272 ALA A C 1
ATOM 2109 O O . ALA A 1 272 ? -15.43 11.336 22.109 1 79.38 272 ALA A O 1
ATOM 2110 N N . ARG A 1 273 ? -16.141 9.164 22.172 1 84.19 273 ARG A N 1
ATOM 2111 C CA . ARG A 1 273 ? -15.352 8.766 21.016 1 84.19 273 ARG A CA 1
ATOM 2112 C C . ARG A 1 273 ? -15.914 9.367 19.734 1 84.19 273 ARG A C 1
ATOM 2114 O O . ARG A 1 273 ? -17.125 9.398 19.531 1 84.19 273 ARG A O 1
ATOM 2121 N N . LEU A 1 274 ? -14.969 9.867 18.906 1 87.62 274 LEU A N 1
ATOM 2122 C CA . LEU A 1 274 ? -15.383 10.469 17.641 1 87.62 274 LEU A CA 1
ATOM 2123 C C . LEU A 1 274 ? -14.914 9.633 16.453 1 87.62 274 LEU A C 1
ATOM 2125 O O . LEU A 1 274 ? -13.859 9 16.516 1 87.62 274 LEU A O 1
ATOM 2129 N N . GLU A 1 275 ? -15.734 9.586 15.438 1 90.5 275 GLU A N 1
ATOM 2130 C CA . GLU A 1 275 ? -15.297 8.977 14.188 1 90.5 275 GLU A CA 1
ATOM 2131 C C . GLU A 1 275 ? -14.305 9.875 13.453 1 90.5 275 GLU A C 1
ATOM 2133 O O . GLU A 1 275 ? -14.32 11.094 13.625 1 90.5 275 GLU A O 1
ATOM 2138 N N . VAL A 1 276 ? -13.477 9.203 12.68 1 91.88 276 VAL A N 1
ATOM 2139 C CA . VAL A 1 276 ? -12.383 9.969 12.102 1 91.88 276 VAL A CA 1
ATOM 2140 C C . VAL A 1 276 ? -12.117 9.5 10.672 1 91.88 276 VAL A C 1
ATOM 2142 O O . VAL A 1 276 ? -12.602 8.445 10.266 1 91.88 276 VAL A O 1
ATOM 2145 N N . VAL A 1 277 ? -11.43 10.281 9.891 1 92.75 277 VAL A N 1
ATOM 2146 C CA . VAL A 1 277 ? -10.875 9.961 8.578 1 92.75 277 VAL A CA 1
ATOM 2147 C C . VAL A 1 277 ? -9.406 10.391 8.531 1 92.75 277 VAL A C 1
ATOM 2149 O O . VAL A 1 277 ? -9.008 11.344 9.195 1 92.75 277 VAL A O 1
ATOM 2152 N N . ASN A 1 278 ? -8.633 9.578 7.793 1 92.56 278 ASN A N 1
ATOM 2153 C CA . ASN A 1 278 ? -7.27 10.039 7.551 1 92.56 278 ASN A CA 1
ATOM 2154 C C . ASN A 1 278 ? -7.254 11.453 6.961 1 92.56 278 ASN A C 1
ATOM 2156 O O . ASN A 1 278 ? -7.895 11.703 5.941 1 92.56 278 ASN A O 1
ATOM 2160 N N . GLN A 1 279 ? -6.508 12.297 7.656 1 93.75 279 GLN A N 1
ATOM 2161 C CA . GLN A 1 279 ? -6.512 13.688 7.223 1 93.75 279 GLN A CA 1
ATOM 2162 C C . GLN A 1 279 ? -6.117 13.812 5.754 1 93.75 279 GLN A C 1
ATOM 2164 O O . GLN A 1 279 ? -6.617 14.688 5.039 1 93.75 279 GLN A O 1
ATOM 2169 N N . ARG A 1 280 ? -5.27 12.93 5.207 1 93.38 280 ARG A N 1
ATOM 2170 C CA . ARG A 1 280 ? -4.816 12.969 3.818 1 93.38 280 ARG A CA 1
ATOM 2171 C C . ARG A 1 280 ? -5.965 12.656 2.861 1 93.38 280 ARG A C 1
ATOM 2173 O O . ARG A 1 280 ? -5.891 12.977 1.673 1 93.38 280 ARG A O 1
ATOM 2180 N N . ASP A 1 281 ? -7.031 12.125 3.377 1 93.19 281 ASP A N 1
ATOM 2181 C CA . ASP A 1 281 ? -8.133 11.695 2.523 1 93.19 281 ASP A CA 1
ATOM 2182 C C . ASP A 1 281 ? -9.344 12.617 2.68 1 93.19 281 ASP A C 1
ATOM 2184 O O . ASP A 1 281 ? -10.352 12.445 1.996 1 93.19 281 ASP A O 1
ATOM 2188 N N . ALA A 1 282 ? -9.188 13.609 3.535 1 94.19 282 ALA A N 1
ATOM 2189 C CA . ALA A 1 282 ? -10.32 14.5 3.812 1 94.19 282 ALA A CA 1
ATOM 2190 C C . ALA A 1 282 ? -10.75 15.25 2.557 1 94.19 282 ALA A C 1
ATOM 2192 O O . ALA A 1 282 ? -11.938 15.508 2.355 1 94.19 282 ALA A O 1
ATOM 2193 N N . ASP A 1 283 ? -9.828 15.633 1.736 1 93.81 283 ASP A N 1
ATOM 2194 C CA . ASP A 1 283 ? -10.156 16.359 0.513 1 93.81 283 ASP A CA 1
ATOM 2195 C C . ASP A 1 283 ? -10.922 15.461 -0.464 1 93.81 283 ASP A C 1
ATOM 2197 O O . ASP A 1 283 ? -11.852 15.914 -1.13 1 93.81 283 ASP A O 1
ATOM 2201 N N . LEU A 1 284 ? -10.469 14.234 -0.557 1 95.5 284 LEU A N 1
ATOM 2202 C CA . LEU A 1 284 ? -11.148 13.289 -1.429 1 95.5 284 LEU A CA 1
ATOM 2203 C C . LEU A 1 284 ? -12.57 13.016 -0.932 1 95.5 284 LEU A C 1
ATOM 2205 O O . LEU A 1 284 ? -13.484 12.836 -1.732 1 95.5 284 LEU A O 1
ATOM 2209 N N . LEU A 1 285 ? -12.734 12.93 0.393 1 95.81 285 LEU A N 1
ATOM 2210 C CA . LEU A 1 285 ? -14.062 12.766 0.973 1 95.81 285 LEU A CA 1
ATOM 2211 C C . LEU A 1 285 ? -14.969 13.922 0.576 1 95.81 285 LEU A C 1
ATOM 2213 O O . LEU A 1 285 ? -16.125 13.711 0.21 1 95.81 285 LEU A O 1
ATOM 2217 N N . PHE A 1 286 ? -14.461 15.156 0.622 1 96.19 286 PHE A N 1
ATOM 2218 C CA . PHE A 1 286 ? -15.203 16.344 0.215 1 96.19 286 PHE A CA 1
ATOM 2219 C C . PHE A 1 286 ? -15.656 16.234 -1.234 1 96.19 286 PHE A C 1
ATOM 2221 O O . PHE A 1 286 ? -16.828 16.438 -1.539 1 96.19 286 PHE A O 1
ATOM 2228 N N . LEU A 1 287 ? -14.742 15.867 -2.146 1 96.44 287 LEU A N 1
ATOM 2229 C CA . LEU A 1 287 ? -15.055 15.734 -3.564 1 96.44 287 LEU A CA 1
ATOM 2230 C C . LEU A 1 287 ? -16.109 14.656 -3.787 1 96.44 287 LEU A C 1
ATOM 2232 O O . LEU A 1 287 ? -17.047 14.852 -4.562 1 96.44 287 LEU A O 1
ATOM 2236 N N . TRP A 1 288 ? -15.977 13.586 -3.09 1 94.81 288 TRP A N 1
ATOM 2237 C CA . TRP A 1 288 ? -16.891 12.461 -3.23 1 94.81 288 TRP A CA 1
ATOM 2238 C C . TRP A 1 288 ? -18.297 12.828 -2.76 1 94.81 288 TRP A C 1
ATOM 2240 O O . TRP A 1 288 ? -19.281 12.484 -3.41 1 94.81 288 TRP A O 1
ATOM 2250 N N . GLU A 1 289 ? -18.359 13.523 -1.588 1 94.88 289 GLU A N 1
ATOM 2251 C CA . GLU A 1 289 ? -19.656 13.945 -1.054 1 94.88 289 GLU A CA 1
ATOM 2252 C C . GLU A 1 289 ? -20.359 14.906 -2.002 1 94.88 289 GLU A C 1
ATOM 2254 O O . GLU A 1 289 ? -21.578 14.859 -2.15 1 94.88 289 GLU A O 1
ATOM 2259 N N . ARG A 1 290 ? -19.609 15.766 -2.58 1 95.12 290 ARG A N 1
ATOM 2260 C CA . ARG A 1 290 ? -20.156 16.672 -3.584 1 95.12 290 ARG A CA 1
ATOM 2261 C C . ARG A 1 290 ? -20.656 15.898 -4.801 1 95.12 290 ARG A C 1
ATOM 2263 O O . ARG A 1 290 ? -21.75 16.172 -5.312 1 95.12 290 ARG A O 1
ATOM 2270 N N . TYR A 1 291 ? -19.875 14.945 -5.258 1 94.38 291 TYR A N 1
ATOM 2271 C CA . TYR A 1 291 ? -20.188 14.109 -6.418 1 94.38 291 TYR A CA 1
ATOM 2272 C C . TYR A 1 291 ? -21.516 13.375 -6.223 1 94.38 291 TYR A C 1
ATOM 2274 O O . TYR A 1 291 ? -22.344 13.328 -7.133 1 94.38 291 TYR A O 1
ATOM 2282 N N . LYS A 1 292 ? -21.766 12.906 -5.062 1 91.44 292 LYS A N 1
ATOM 2283 C CA . LYS A 1 292 ? -22.953 12.133 -4.746 1 91.44 292 LYS A CA 1
ATOM 2284 C C . LYS A 1 292 ? -24.203 13.008 -4.824 1 91.44 292 LYS A C 1
ATOM 2286 O O . LYS A 1 292 ? -25.281 12.523 -5.18 1 91.44 292 LYS A O 1
ATOM 2291 N N . LYS A 1 293 ? -24.062 14.242 -4.559 1 92 293 LYS A N 1
ATOM 2292 C CA . LYS A 1 293 ? -25.203 15.133 -4.438 1 92 293 LYS A CA 1
ATOM 2293 C C . LYS A 1 293 ? -25.609 15.695 -5.797 1 92 293 LYS A C 1
ATOM 2295 O O . LYS A 1 293 ? -26.719 16.203 -5.957 1 92 293 LYS A O 1
ATOM 2300 N N . LEU A 1 294 ? -24.766 15.594 -6.777 1 94.25 294 LEU A N 1
ATOM 2301 C CA . LEU A 1 294 ? -25.047 16.172 -8.086 1 94.25 294 LEU A CA 1
ATOM 2302 C C . LEU A 1 294 ? -25.938 15.242 -8.906 1 94.25 294 LEU A C 1
ATOM 2304 O O . LEU A 1 294 ? -25.938 14.023 -8.703 1 94.25 294 LEU A O 1
ATOM 2308 N N . GLU A 1 295 ? -26.75 15.859 -9.812 1 93.31 295 GLU A N 1
ATOM 2309 C CA . GLU A 1 295 ? -27.688 15.117 -10.648 1 93.31 295 GLU A CA 1
ATOM 2310 C C . GLU A 1 295 ? -26.953 14.234 -11.648 1 93.31 295 GLU A C 1
ATOM 2312 O O . GLU A 1 295 ? -25.953 14.656 -12.234 1 93.31 295 GLU A O 1
ATOM 2317 N N . ASP A 1 296 ? -27.531 13.047 -11.805 1 88.62 296 ASP A N 1
ATOM 2318 C CA . ASP A 1 296 ? -26.922 12.125 -12.766 1 88.62 296 ASP A CA 1
ATOM 2319 C C . ASP A 1 296 ? -26.938 12.719 -14.172 1 88.62 296 ASP A C 1
ATOM 2321 O O . ASP A 1 296 ? -27.875 13.398 -14.562 1 88.62 296 ASP A O 1
ATOM 2325 N N . ASN A 1 297 ? -25.938 12.484 -14.938 1 88.06 297 ASN A N 1
ATOM 2326 C CA . ASN A 1 297 ? -25.781 12.867 -16.328 1 88.06 297 ASN A CA 1
ATOM 2327 C C . ASN A 1 297 ? -25.672 14.383 -16.484 1 88.06 297 ASN A C 1
ATOM 2329 O O . ASN A 1 297 ? -25.844 14.914 -17.594 1 88.06 297 ASN A O 1
ATOM 2333 N N . SER A 1 298 ? -25.484 15.117 -15.352 1 94.19 298 SER A N 1
ATOM 2334 C CA . SER A 1 298 ? -25.25 16.562 -15.422 1 94.19 298 SER A CA 1
ATOM 2335 C C . SER A 1 298 ? -23.812 16.875 -15.805 1 94.19 298 SER A C 1
ATOM 2337 O O . SER A 1 298 ? -22.922 16.047 -15.602 1 94.19 298 SER A O 1
ATOM 2339 N N . LEU A 1 299 ? -23.672 18.016 -16.422 1 95.88 299 LEU A N 1
ATOM 2340 C CA . LEU A 1 299 ? -22.344 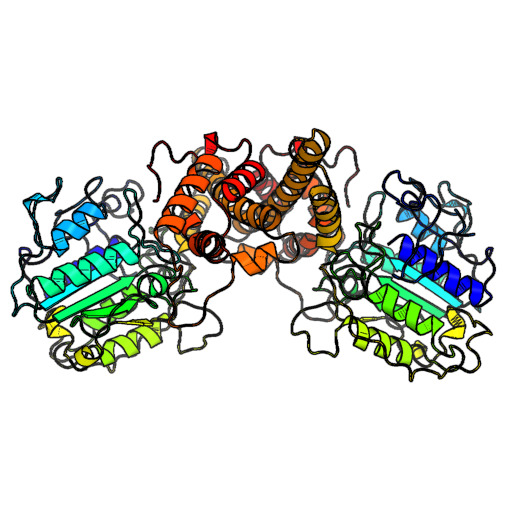18.469 -16.781 1 95.88 299 LEU A CA 1
ATOM 2341 C C . LEU A 1 299 ? -21.484 18.688 -15.531 1 95.88 299 LEU A C 1
ATOM 2343 O O . LEU A 1 299 ? -20.281 18.391 -15.539 1 95.88 299 LEU A O 1
ATOM 2347 N N . GLU A 1 300 ? -22.125 19.172 -14.508 1 95.25 300 GLU A N 1
ATOM 2348 C CA . GLU A 1 300 ? -21.406 19.422 -13.258 1 95.25 300 GLU A CA 1
ATOM 2349 C C . GLU A 1 300 ? -20.875 18.125 -12.664 1 95.25 300 GLU A C 1
ATOM 2351 O O . GLU A 1 300 ? -19.75 18.094 -12.141 1 95.25 300 GLU A O 1
ATOM 2356 N N . LYS A 1 301 ? -21.656 17.141 -12.719 1 94.31 301 LYS A N 1
ATOM 2357 C CA . LYS A 1 301 ? -21.219 15.859 -12.18 1 94.31 301 LYS A CA 1
ATOM 2358 C C . LYS A 1 301 ? -20.062 15.289 -12.992 1 94.31 301 LYS A C 1
ATOM 2360 O O . LYS A 1 301 ? -19.125 14.719 -12.43 1 94.31 301 LYS A O 1
ATOM 2365 N N . ALA A 1 302 ? -20.125 15.445 -14.281 1 94.12 302 ALA A N 1
ATOM 2366 C CA . ALA A 1 302 ? -19.047 14.992 -15.156 1 94.12 302 ALA A CA 1
ATOM 2367 C C . ALA A 1 302 ? -17.734 15.719 -14.836 1 94.12 302 ALA A C 1
ATOM 2369 O O . ALA A 1 302 ? -16.672 15.102 -14.797 1 94.12 302 ALA A O 1
ATOM 2370 N N . LYS A 1 303 ? -17.875 16.969 -14.641 1 95.75 303 LYS A N 1
ATOM 2371 C CA . LYS A 1 303 ? -16.703 17.766 -14.297 1 95.75 303 LYS A CA 1
ATOM 2372 C C . LYS A 1 303 ? -16.094 17.312 -12.969 1 95.75 303 LYS A C 1
ATOM 2374 O O . LYS A 1 303 ? -14.875 17.219 -12.836 1 95.75 303 LYS A O 1
ATOM 2379 N N . LEU A 1 304 ? -16.953 17.078 -12.023 1 95.44 304 LEU A N 1
ATOM 2380 C CA . LEU A 1 304 ? -16.484 16.656 -10.711 1 95.44 304 LEU A CA 1
ATOM 2381 C C . LEU A 1 304 ? -15.883 15.258 -10.789 1 95.44 304 LEU A C 1
ATOM 2383 O O . LEU A 1 304 ? -14.906 14.953 -10.086 1 95.44 304 LEU A O 1
ATOM 2387 N N . ARG A 1 305 ? -16.453 14.344 -11.578 1 94.06 305 ARG A N 1
ATOM 2388 C CA . ARG A 1 305 ? -15.875 13.031 -11.82 1 94.06 305 ARG A CA 1
ATOM 2389 C C . ARG A 1 305 ? -14.453 13.148 -12.344 1 94.06 305 ARG A C 1
ATOM 2391 O O . ARG A 1 305 ? -13.555 12.43 -11.891 1 94.06 305 ARG A O 1
ATOM 2398 N N . LYS A 1 306 ? -14.242 14 -13.258 1 94.06 306 LYS A N 1
ATOM 2399 C CA . LYS A 1 306 ? -12.914 14.242 -13.805 1 94.06 306 LYS A CA 1
ATOM 2400 C C . LYS A 1 306 ? -11.953 14.758 -12.734 1 94.06 306 LYS A C 1
ATOM 2402 O O . LYS A 1 306 ? -10.797 14.352 -12.688 1 94.06 306 LYS A O 1
ATOM 2407 N N . GLU A 1 307 ? -12.438 15.641 -11.938 1 95.25 307 GLU A N 1
ATOM 2408 C CA . GLU A 1 307 ? -11.617 16.188 -10.867 1 95.25 307 GLU A CA 1
ATOM 2409 C C . GLU A 1 307 ? -11.188 15.094 -9.891 1 95.25 307 GLU A C 1
ATOM 2411 O O . GLU A 1 307 ? -10.031 15.047 -9.469 1 95.25 307 GLU A O 1
ATOM 2416 N N . ILE A 1 308 ? -12.141 14.227 -9.523 1 96 308 ILE A N 1
ATOM 2417 C CA . ILE A 1 308 ? -11.828 13.117 -8.625 1 96 308 ILE A CA 1
ATOM 2418 C C . ILE A 1 308 ? -10.797 12.203 -9.281 1 96 308 ILE A C 1
ATOM 2420 O O . ILE A 1 308 ? -9.805 11.836 -8.648 1 96 308 ILE A O 1
ATOM 2424 N N . THR A 1 309 ? -10.953 11.906 -10.523 1 94.12 309 THR A N 1
ATOM 2425 C CA . THR A 1 309 ? -10.047 11.031 -11.258 1 94.12 309 THR A CA 1
ATOM 2426 C C . THR A 1 309 ? -8.648 11.633 -11.312 1 94.12 309 THR A C 1
ATOM 2428 O O . THR A 1 309 ? -7.656 10.945 -11.07 1 94.12 309 THR A O 1
ATOM 2431 N N . GLU A 1 310 ? -8.617 12.898 -11.625 1 93.12 310 GLU A N 1
ATOM 2432 C CA . GLU A 1 310 ? -7.324 13.57 -11.703 1 93.12 310 GLU A CA 1
ATOM 2433 C C . GLU A 1 310 ? -6.617 13.578 -10.352 1 93.12 310 GLU A C 1
ATOM 2435 O O . GLU A 1 310 ? -5.395 13.422 -10.289 1 93.12 310 GLU A O 1
ATOM 2440 N N . THR A 1 311 ? -7.363 13.758 -9.32 1 94.88 311 THR A N 1
ATOM 2441 C CA . THR A 1 311 ? -6.801 13.719 -7.973 1 94.88 311 THR A CA 1
ATOM 2442 C C . THR A 1 311 ? -6.219 12.344 -7.672 1 94.88 311 THR A C 1
ATOM 2444 O O . THR A 1 311 ? -5.086 12.227 -7.199 1 94.88 311 THR A O 1
ATOM 2447 N N . LEU A 1 312 ? -6.969 11.32 -8 1 95.44 312 LEU A N 1
ATOM 2448 C CA . LEU A 1 312 ? -6.535 9.945 -7.758 1 95.44 312 LEU A CA 1
ATOM 2449 C C . LEU A 1 312 ? -5.324 9.602 -8.617 1 95.44 312 LEU A C 1
ATOM 2451 O O . LEU A 1 312 ? -4.395 8.938 -8.148 1 95.44 312 LEU A O 1
ATOM 2455 N N . GLN A 1 313 ? -5.289 10.062 -9.812 1 92.06 313 GLN A N 1
ATOM 2456 C CA . GLN A 1 313 ? -4.18 9.805 -10.727 1 92.06 313 GLN A CA 1
ATOM 2457 C C . GLN A 1 313 ? -2.898 10.469 -10.234 1 92.06 313 GLN A C 1
ATOM 2459 O O . GLN A 1 313 ? -1.812 9.906 -10.359 1 92.06 313 GLN A O 1
ATOM 2464 N N . HIS A 1 314 ? -3.055 11.656 -9.797 1 93.19 314 HIS A N 1
ATOM 2465 C CA . HIS A 1 314 ? -1.882 12.344 -9.273 1 93.19 314 HIS A CA 1
ATOM 2466 C C . HIS A 1 314 ? -1.3 11.594 -8.07 1 93.19 314 HIS A C 1
ATOM 2468 O O . HIS A 1 314 ? -0.08 11.469 -7.953 1 93.19 314 HIS A O 1
ATOM 2474 N N . ARG A 1 315 ? -2.158 11.18 -7.172 1 95.12 315 ARG A N 1
ATOM 2475 C CA . ARG A 1 315 ? -1.716 10.398 -6.023 1 95.12 315 ARG A CA 1
ATOM 2476 C C . ARG A 1 315 ? -0.981 9.133 -6.469 1 95.12 315 ARG A C 1
ATOM 2478 O O . ARG A 1 315 ? 0.079 8.805 -5.934 1 95.12 315 ARG A O 1
ATOM 2485 N N . GLN A 1 316 ? -1.516 8.492 -7.438 1 93.88 316 GLN A N 1
ATOM 2486 C CA . GLN A 1 316 ? -0.924 7.273 -7.977 1 93.88 316 GLN A CA 1
ATOM 2487 C C . GLN A 1 316 ? 0.438 7.551 -8.602 1 93.88 316 GLN A C 1
ATOM 2489 O O . GLN A 1 316 ? 1.371 6.762 -8.453 1 93.88 316 GLN A O 1
ATOM 2494 N N . HIS A 1 317 ? 0.452 8.602 -9.312 1 93.19 317 HIS A N 1
ATOM 2495 C CA . HIS A 1 317 ? 1.712 9.016 -9.922 1 93.19 317 HIS A CA 1
ATOM 2496 C C . HIS A 1 317 ? 2.795 9.219 -8.867 1 93.19 317 HIS A C 1
ATOM 2498 O O . HIS A 1 317 ? 3.918 8.727 -9.023 1 93.19 317 HIS A O 1
ATOM 2504 N N . LEU A 1 318 ? 2.471 9.891 -7.832 1 95.56 318 LEU A N 1
ATOM 2505 C CA . LEU A 1 318 ? 3.445 10.156 -6.781 1 95.56 318 LEU A CA 1
ATOM 2506 C C . LEU A 1 318 ? 3.887 8.859 -6.105 1 95.56 318 LEU A C 1
ATOM 2508 O O . LEU A 1 318 ? 5.086 8.609 -5.965 1 95.56 318 LEU A O 1
ATOM 2512 N N . ASP A 1 319 ? 2.938 8.055 -5.754 1 96.25 319 ASP A N 1
ATOM 2513 C CA . ASP A 1 319 ? 3.252 6.793 -5.094 1 96.25 319 ASP A CA 1
ATOM 2514 C C . ASP A 1 319 ? 4.086 5.891 -6 1 96.25 319 ASP A C 1
ATOM 2516 O O . ASP A 1 319 ? 5.09 5.32 -5.562 1 96.25 319 ASP A O 1
ATOM 2520 N N . GLY A 1 320 ? 3.631 5.793 -7.207 1 94.94 320 GLY A N 1
ATOM 2521 C CA . GLY A 1 320 ? 4.332 4.957 -8.172 1 94.94 320 GLY A CA 1
ATOM 2522 C C . GLY A 1 320 ? 5.742 5.441 -8.461 1 94.94 320 GLY A C 1
ATOM 2523 O O . GLY A 1 320 ? 6.66 4.633 -8.625 1 94.94 320 GLY A O 1
ATOM 2524 N N . SER A 1 321 ? 5.883 6.734 -8.531 1 95.88 321 SER A N 1
ATOM 2525 C CA . SER A 1 321 ? 7.203 7.301 -8.781 1 95.88 321 SER A CA 1
ATOM 2526 C C . SER A 1 321 ? 8.164 6.992 -7.637 1 95.88 321 SER A C 1
ATOM 2528 O O . SER A 1 321 ? 9.32 6.645 -7.867 1 95.88 321 SER A O 1
ATOM 2530 N N . ILE A 1 322 ? 7.695 7.098 -6.457 1 97.81 322 ILE A N 1
ATOM 2531 C CA . ILE A 1 322 ? 8.531 6.82 -5.293 1 97.81 322 ILE A CA 1
ATOM 2532 C C . ILE A 1 322 ? 8.922 5.344 -5.281 1 97.81 322 ILE A C 1
ATOM 2534 O O . ILE A 1 322 ? 10.07 5 -5.004 1 97.81 322 ILE A O 1
ATOM 2538 N N . ASP A 1 323 ? 7.984 4.492 -5.617 1 96.44 323 ASP A N 1
ATOM 2539 C CA . ASP A 1 323 ? 8.273 3.062 -5.707 1 96.44 323 ASP A CA 1
ATOM 2540 C C . ASP A 1 323 ? 9.352 2.787 -6.754 1 96.44 323 ASP A C 1
ATOM 2542 O O . ASP A 1 323 ? 10.281 2.014 -6.508 1 96.44 323 ASP A O 1
ATOM 2546 N N . ALA A 1 324 ? 9.18 3.369 -7.887 1 96.31 324 ALA A N 1
ATOM 2547 C CA . ALA A 1 324 ? 10.133 3.186 -8.977 1 96.31 324 ALA A CA 1
ATOM 2548 C C . ALA A 1 324 ? 11.523 3.684 -8.57 1 96.31 324 ALA A C 1
ATOM 2550 O O . ALA A 1 324 ? 12.531 3.045 -8.883 1 96.31 324 ALA A O 1
ATOM 2551 N N . VAL A 1 325 ? 11.547 4.801 -7.926 1 97.69 325 VAL A N 1
ATOM 2552 C CA . VAL A 1 325 ? 12.812 5.34 -7.438 1 97.69 325 VAL A CA 1
ATOM 2553 C C . VAL A 1 325 ? 13.484 4.324 -6.52 1 97.69 325 VAL A C 1
ATOM 2555 O O . VAL A 1 325 ? 14.688 4.086 -6.625 1 97.69 325 VAL A O 1
ATOM 2558 N N . GLY A 1 326 ? 12.703 3.766 -5.625 1 97.69 326 GLY A N 1
ATOM 2559 C CA . GLY A 1 326 ? 13.234 2.73 -4.758 1 97.69 326 GLY A CA 1
ATOM 2560 C C . GLY A 1 326 ? 13.859 1.574 -5.52 1 97.69 326 GLY A C 1
ATOM 2561 O O . GLY A 1 326 ? 14.938 1.099 -5.164 1 97.69 326 GLY A O 1
ATOM 2562 N N . VAL A 1 327 ? 13.188 1.156 -6.57 1 95.94 327 VAL A N 1
ATOM 2563 C CA . VAL A 1 327 ? 13.672 0.046 -7.383 1 95.94 327 VAL A CA 1
ATOM 2564 C C . VAL A 1 327 ? 14.992 0.429 -8.047 1 95.94 327 VAL A C 1
ATOM 2566 O O . VAL A 1 327 ? 15.961 -0.334 -8.008 1 95.94 327 VAL A O 1
ATOM 2569 N N . PHE A 1 328 ? 15.078 1.638 -8.625 1 95.44 328 PHE A N 1
ATOM 2570 C CA . PHE A 1 328 ? 16.25 2.047 -9.406 1 95.44 328 PHE A CA 1
ATOM 2571 C C . PHE A 1 328 ? 17.438 2.316 -8.492 1 95.44 328 PHE A C 1
ATOM 2573 O O . PHE A 1 328 ? 18.578 2.135 -8.898 1 95.44 328 PHE A O 1
ATOM 2580 N N . LEU A 1 329 ? 17.156 2.703 -7.246 1 96.75 329 LEU A N 1
ATOM 2581 C CA . LEU A 1 329 ? 18.266 3.041 -6.355 1 96.75 329 LEU A CA 1
ATOM 2582 C C . LEU A 1 329 ? 18.703 1.827 -5.543 1 96.75 329 LEU A C 1
ATOM 2584 O O . LEU A 1 329 ? 19.891 1.646 -5.277 1 96.75 329 LEU A O 1
ATOM 2588 N N . PHE A 1 330 ? 17.703 0.977 -5.145 1 96.06 330 PHE A N 1
ATOM 2589 C CA . PHE A 1 330 ? 18.031 -0.02 -4.133 1 96.06 330 PHE A CA 1
ATOM 2590 C C . PHE A 1 330 ? 17.609 -1.412 -4.586 1 96.06 330 PHE A C 1
ATOM 2592 O O . PHE A 1 330 ? 17.844 -2.396 -3.881 1 96.06 330 PHE A O 1
ATOM 2599 N N . GLY A 1 331 ? 16.984 -1.587 -5.746 1 93.56 331 GLY A N 1
ATOM 2600 C CA . GLY A 1 331 ? 16.516 -2.871 -6.234 1 93.56 331 GLY A CA 1
ATOM 2601 C C . GLY A 1 331 ? 15.094 -3.188 -5.805 1 93.56 331 GLY A C 1
ATOM 2602 O O . GLY A 1 331 ? 14.578 -2.58 -4.867 1 93.56 331 GLY A O 1
ATOM 2603 N N . PRO A 1 332 ? 14.445 -4.129 -6.473 1 93 332 PRO A N 1
ATOM 2604 C CA . PRO A 1 332 ? 13.031 -4.426 -6.234 1 93 332 PRO A CA 1
ATOM 2605 C C . PRO A 1 332 ? 12.781 -5.066 -4.871 1 93 332 PRO A C 1
ATOM 2607 O O . PRO A 1 332 ? 11.672 -4.984 -4.336 1 93 332 PRO A O 1
ATOM 2610 N N . ILE A 1 333 ? 13.781 -5.727 -4.348 1 89.88 333 ILE A N 1
ATOM 2611 C CA . ILE A 1 333 ? 13.602 -6.438 -3.086 1 89.88 333 ILE A CA 1
ATOM 2612 C C . ILE A 1 333 ? 13.68 -5.453 -1.921 1 89.88 333 ILE A C 1
ATOM 2614 O O . ILE A 1 333 ? 12.82 -5.453 -1.038 1 89.88 333 ILE A O 1
ATOM 2618 N N . LYS A 1 334 ? 14.633 -4.539 -1.952 1 92.31 334 L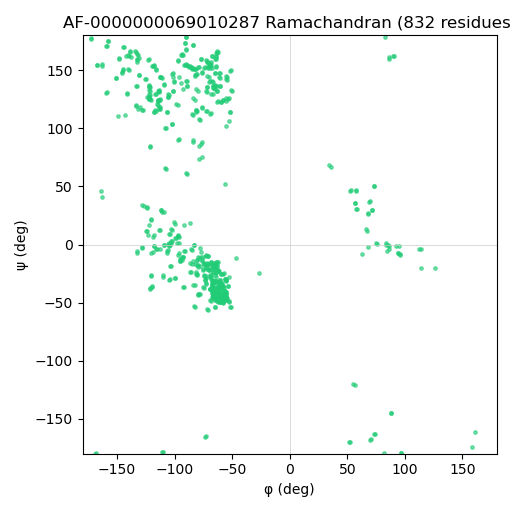YS A N 1
ATOM 2619 C CA . LYS A 1 334 ? 14.938 -3.703 -0.793 1 92.31 334 LYS A CA 1
ATOM 2620 C C . LYS A 1 334 ? 14.367 -2.297 -0.967 1 92.31 334 LYS A C 1
ATOM 2622 O O . LYS A 1 334 ? 14.234 -1.553 0.006 1 92.31 334 LYS A O 1
ATOM 2627 N N . GLY A 1 335 ? 14.039 -1.871 -2.135 1 95.06 335 GLY A N 1
ATOM 2628 C CA . GLY A 1 335 ? 13.672 -0.495 -2.434 1 95.06 335 GLY A CA 1
ATOM 2629 C C . GLY A 1 335 ? 12.586 0.046 -1.523 1 95.06 335 GLY A C 1
ATOM 2630 O O . GLY A 1 335 ? 12.758 1.091 -0.894 1 95.06 335 GLY A O 1
ATOM 2631 N N . GLY A 1 336 ? 11.508 -0.635 -1.448 1 94.31 336 GLY A N 1
ATOM 2632 C CA . GLY A 1 336 ? 10.391 -0.196 -0.635 1 94.31 336 GLY A CA 1
ATOM 2633 C C . GLY A 1 336 ? 10.727 -0.082 0.839 1 94.31 336 GLY A C 1
ATOM 2634 O O . GLY A 1 336 ? 10.43 0.931 1.474 1 94.31 336 GLY A O 1
ATOM 2635 N N . SER A 1 337 ? 11.391 -1.086 1.35 1 95.31 337 SER A N 1
ATOM 2636 C CA . SER A 1 337 ? 11.703 -1.114 2.773 1 95.31 337 SER A CA 1
ATOM 2637 C C . SER A 1 337 ? 12.703 -0.019 3.139 1 95.31 337 SER A C 1
ATOM 2639 O O . SER A 1 337 ? 12.578 0.617 4.188 1 95.31 337 SER A O 1
ATOM 2641 N N . VAL A 1 338 ? 13.625 0.221 2.25 1 97.62 338 VAL A N 1
ATOM 2642 C CA . VAL A 1 338 ? 14.625 1.249 2.523 1 97.62 338 VAL A CA 1
ATOM 2643 C C . VAL A 1 338 ? 13.953 2.621 2.562 1 97.62 338 VAL A C 1
ATOM 2645 O O . VAL A 1 338 ? 14.18 3.402 3.49 1 97.62 338 VAL A O 1
ATOM 2648 N N . LEU A 1 339 ? 13.117 2.865 1.604 1 98.19 339 LEU A N 1
ATOM 2649 C CA . LEU A 1 339 ? 12.531 4.195 1.474 1 98.19 339 LEU A CA 1
ATOM 2650 C C . LEU A 1 339 ? 11.5 4.445 2.568 1 98.19 339 LEU A C 1
ATOM 2652 O O . LEU A 1 339 ? 11.195 5.594 2.889 1 98.19 339 LEU A O 1
ATOM 2656 N N . SER A 1 340 ? 11 3.42 3.176 1 97.44 340 SER A N 1
ATOM 2657 C CA . SER A 1 340 ? 9.977 3.6 4.199 1 97.44 340 SER A CA 1
ATOM 2658 C C . SER A 1 340 ? 10.555 3.4 5.598 1 97.44 340 SER A C 1
ATOM 2660 O O . SER A 1 340 ? 9.836 3.514 6.594 1 97.44 340 SER A O 1
ATOM 2662 N N . SER A 1 341 ? 11.789 3.1 5.699 1 97.19 341 SER A N 1
ATOM 2663 C CA . SER A 1 341 ? 12.406 2.775 6.98 1 97.19 341 SER A CA 1
ATOM 2664 C C . SER A 1 341 ? 12.312 3.945 7.953 1 97.19 341 SER A C 1
ATOM 2666 O O . SER A 1 341 ? 12.484 5.102 7.562 1 97.19 341 SER A O 1
ATOM 2668 N N . VAL A 1 342 ? 11.961 3.66 9.219 1 96.19 342 VAL A N 1
ATOM 2669 C CA . VAL A 1 342 ? 11.859 4.66 10.273 1 96.19 342 VAL A CA 1
ATOM 2670 C C . VAL A 1 342 ? 13.102 4.605 11.164 1 96.19 342 VAL A C 1
ATOM 2672 O O . VAL A 1 342 ? 13.523 3.523 11.578 1 96.19 342 VAL A O 1
ATOM 2675 N N . ARG A 1 343 ? 13.688 5.672 11.438 1 95.5 343 ARG A N 1
ATOM 2676 C CA . ARG A 1 343 ? 14.859 5.734 12.305 1 95.5 343 ARG A CA 1
ATOM 2677 C C . ARG A 1 343 ? 14.469 5.504 13.766 1 95.5 343 ARG A C 1
ATOM 2679 O O . ARG A 1 343 ? 13.312 5.668 14.141 1 95.5 343 ARG A O 1
ATOM 2686 N N . LYS A 1 344 ? 15.469 5.102 14.547 1 93.69 344 LYS A N 1
ATOM 2687 C CA . LYS A 1 344 ? 15.242 4.91 15.977 1 93.69 344 LYS A CA 1
ATOM 2688 C C . LYS A 1 344 ? 14.664 6.172 16.609 1 93.69 344 LYS A C 1
ATOM 2690 O O . LYS A 1 344 ? 15.031 7.285 16.234 1 93.69 344 LYS A O 1
ATOM 2695 N N . PRO A 1 345 ? 13.773 5.965 17.578 1 89.75 345 PRO A N 1
ATOM 2696 C CA . PRO A 1 345 ? 13.234 7.137 18.281 1 89.75 345 PRO A CA 1
ATOM 2697 C C . PRO A 1 345 ? 14.328 8.039 18.859 1 89.75 345 PRO A C 1
ATOM 2699 O O . PRO A 1 345 ? 15.344 7.539 19.344 1 89.75 345 PRO A O 1
ATOM 2702 N N . GLY A 1 346 ? 14.086 9.305 18.781 1 92.69 346 GLY A N 1
ATOM 2703 C CA . GLY A 1 346 ? 15.0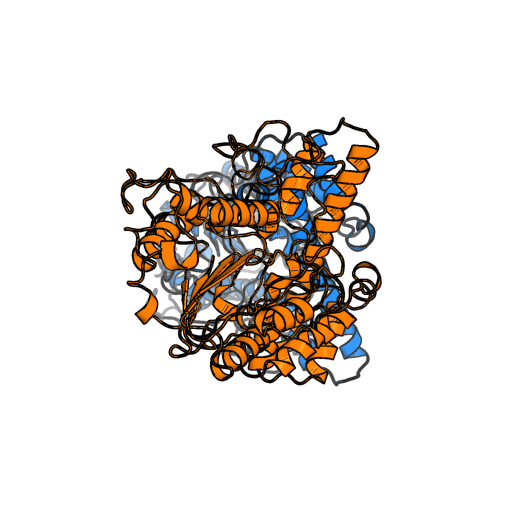39 10.25 19.328 1 92.69 346 GLY A CA 1
ATOM 2704 C C . GLY A 1 346 ? 16 10.789 18.297 1 92.69 346 GLY A C 1
ATOM 2705 O O . GLY A 1 346 ? 16.75 11.734 18.562 1 92.69 346 GLY A O 1
ATOM 2706 N N . LEU A 1 347 ? 15.961 10.234 17.125 1 96.81 347 LEU A N 1
ATOM 2707 C CA . LEU A 1 347 ? 16.797 10.734 16.047 1 96.81 347 LEU A CA 1
ATOM 2708 C C . LEU A 1 347 ? 15.969 11.578 15.078 1 96.81 347 LEU A C 1
ATOM 2710 O O . LEU A 1 347 ? 14.789 11.305 14.852 1 96.81 347 LEU A O 1
ATOM 2714 N N . PRO A 1 348 ? 16.703 12.602 14.531 1 98 348 PRO A N 1
ATOM 2715 C CA . PRO A 1 348 ? 15.984 13.383 13.523 1 98 348 PRO A CA 1
ATOM 2716 C C . PRO A 1 348 ? 15.695 12.594 12.258 1 98 348 PRO A C 1
ATOM 2718 O O . PRO A 1 348 ? 16.312 11.547 12.016 1 98 348 PRO A O 1
ATOM 2721 N N . LEU A 1 349 ? 14.766 13.07 11.477 1 98.31 349 LEU A N 1
ATOM 2722 C CA . LEU A 1 349 ? 14.344 12.422 10.242 1 98.31 349 LEU A CA 1
ATOM 2723 C C . LEU A 1 349 ? 15.539 12.188 9.32 1 98.31 349 LEU A C 1
ATOM 2725 O O . LEU A 1 349 ? 15.633 11.141 8.672 1 98.31 349 LEU A O 1
ATOM 2729 N N . VAL A 1 350 ? 16.406 13.102 9.227 1 98.62 350 VAL A N 1
ATOM 2730 C CA . VAL A 1 350 ? 17.547 13.086 8.312 1 98.62 350 VAL A CA 1
ATOM 2731 C C . VAL A 1 350 ? 18.734 13.773 8.969 1 98.62 350 VAL A C 1
ATOM 2733 O O . VAL A 1 350 ? 18.562 14.695 9.773 1 98.62 350 VAL A O 1
ATOM 2736 N N . ASP A 1 351 ? 19.953 13.344 8.688 1 98.12 351 ASP A N 1
ATOM 2737 C CA . ASP A 1 351 ? 21.156 13.992 9.211 1 98.12 351 ASP A CA 1
ATOM 2738 C C . ASP A 1 351 ? 21.469 15.266 8.43 1 98.12 351 ASP A C 1
ATOM 2740 O O . ASP A 1 351 ? 21.844 16.281 9.016 1 98.12 351 ASP A O 1
ATOM 2744 N N . ASP A 1 352 ? 21.359 15.227 7.164 1 98.31 352 ASP A N 1
ATOM 2745 C CA . ASP A 1 352 ? 21.688 16.344 6.285 1 98.31 352 ASP A CA 1
ATOM 2746 C C . ASP A 1 352 ? 20.422 16.969 5.707 1 98.31 352 ASP A C 1
ATOM 2748 O O . ASP A 1 352 ? 19.953 16.578 4.637 1 98.31 352 ASP A O 1
ATOM 2752 N N . TRP A 1 353 ? 19.969 18.094 6.285 1 98.31 353 TRP A N 1
ATOM 2753 C CA . TRP A 1 353 ? 18.719 18.734 5.91 1 98.31 353 TRP A CA 1
ATOM 2754 C C . TRP A 1 353 ? 18.844 19.453 4.574 1 98.31 353 TRP A C 1
ATOM 2756 O O . TRP A 1 353 ? 17.859 19.688 3.885 1 98.31 353 TRP A O 1
ATOM 2766 N N . GLU A 1 354 ? 20.031 19.875 4.227 1 97.94 354 GLU A N 1
ATOM 2767 C CA . GLU A 1 354 ? 20.25 20.469 2.912 1 97.94 354 GLU A CA 1
ATOM 2768 C C . GLU A 1 354 ? 20.094 19.438 1.805 1 97.94 354 GLU A C 1
ATOM 2770 O O . GLU A 1 354 ? 19.562 19.734 0.734 1 97.94 354 GLU A O 1
ATOM 2775 N N . CYS A 1 355 ? 20.594 18.234 2.086 1 98.31 355 CYS A N 1
ATOM 2776 C CA . CYS A 1 355 ? 20.375 17.141 1.148 1 98.31 355 CYS A CA 1
ATOM 2777 C C . CYS A 1 355 ? 18.891 16.875 0.955 1 98.31 355 CYS A C 1
ATOM 2779 O O . CYS A 1 355 ? 18.438 16.688 -0.172 1 98.31 355 CYS A O 1
ATOM 2781 N N . LEU A 1 356 ? 18.141 16.859 2.043 1 98.56 356 LEU A N 1
ATOM 2782 C CA . LEU A 1 356 ? 16.703 16.625 1.96 1 98.56 356 LEU A CA 1
ATOM 2783 C C . LEU A 1 356 ? 16.031 17.656 1.06 1 98.56 356 LEU A C 1
ATOM 2785 O O . LEU A 1 356 ? 15.289 17.297 0.145 1 98.56 356 LEU A O 1
ATOM 2789 N N . LYS A 1 357 ? 16.312 18.922 1.307 1 98.12 357 LYS A N 1
ATOM 2790 C CA . LYS A 1 357 ? 15.719 20 0.522 1 98.12 357 LYS A CA 1
ATOM 2791 C C . LYS A 1 357 ? 16.078 19.875 -0.954 1 98.12 357 LYS A C 1
ATOM 2793 O O . LYS A 1 357 ? 15.227 20 -1.826 1 98.12 357 LYS A O 1
ATOM 2798 N N . SER A 1 358 ? 17.344 19.578 -1.183 1 97.81 358 SER A N 1
ATOM 2799 C CA . SER A 1 358 ? 17.828 19.438 -2.559 1 97.81 358 SER A CA 1
ATOM 2800 C C . SER A 1 358 ? 17.188 18.25 -3.254 1 97.81 358 SER A C 1
ATOM 2802 O O . SER A 1 358 ? 16.844 18.312 -4.438 1 97.81 358 SER A O 1
ATOM 2804 N N . THR A 1 359 ? 17.047 17.172 -2.545 1 98.25 359 THR A N 1
ATOM 2805 C CA . THR A 1 359 ? 16.438 15.961 -3.082 1 98.25 359 THR A CA 1
ATOM 2806 C C . THR A 1 359 ? 14.977 16.219 -3.451 1 98.25 359 THR A C 1
ATOM 2808 O O . THR A 1 359 ? 14.523 15.812 -4.527 1 98.25 359 THR A O 1
ATOM 2811 N N . VAL A 1 360 ? 14.25 16.906 -2.592 1 97.69 360 VAL A N 1
ATOM 2812 C CA . VAL A 1 360 ? 12.844 17.203 -2.838 1 97.69 360 VAL A CA 1
ATOM 2813 C C . VAL A 1 360 ? 12.719 18.094 -4.07 1 97.69 360 VAL A C 1
ATOM 2815 O O . VAL A 1 360 ? 11.875 17.844 -4.938 1 97.69 360 VAL A O 1
ATOM 2818 N N . ARG A 1 361 ? 13.562 19.109 -4.176 1 95.81 361 ARG A N 1
ATOM 2819 C CA . ARG A 1 361 ? 13.539 20 -5.328 1 95.81 361 ARG A CA 1
ATOM 2820 C C . ARG A 1 361 ? 13.828 19.234 -6.617 1 95.81 361 ARG A C 1
ATOM 2822 O O . ARG A 1 361 ? 13.172 19.469 -7.637 1 95.81 361 ARG A O 1
ATOM 2829 N N . LEU A 1 362 ? 14.797 18.391 -6.5 1 95.19 362 LEU A N 1
ATOM 2830 C CA . LEU A 1 362 ? 15.18 17.609 -7.668 1 95.19 362 LEU A CA 1
ATOM 2831 C C . LEU A 1 362 ? 14.047 16.688 -8.102 1 95.19 362 LEU A C 1
ATOM 2833 O O . LEU A 1 362 ? 13.789 16.516 -9.297 1 95.19 362 LEU A O 1
ATOM 2837 N N . PHE A 1 363 ? 13.391 16.062 -7.172 1 96.62 363 PHE A N 1
ATOM 2838 C CA . PHE A 1 363 ? 12.258 15.203 -7.488 1 96.62 363 PHE A CA 1
ATOM 2839 C C . PHE A 1 363 ? 11.148 16 -8.164 1 96.62 363 PHE A C 1
ATOM 2841 O O . PHE A 1 363 ? 10.617 15.586 -9.195 1 96.62 363 PHE A O 1
ATOM 2848 N N . GLU A 1 364 ? 10.789 17.141 -7.559 1 94.88 364 GLU A N 1
ATOM 2849 C CA . GLU A 1 364 ? 9.711 17.953 -8.109 1 94.88 364 GLU A CA 1
ATOM 2850 C C . GLU A 1 364 ? 10.047 18.453 -9.508 1 94.88 364 GLU A C 1
ATOM 2852 O O . GLU A 1 364 ? 9.164 18.594 -10.352 1 94.88 364 GLU A O 1
ATOM 2857 N N . ALA A 1 365 ? 11.305 18.672 -9.75 1 92.25 365 ALA A N 1
ATOM 2858 C CA . ALA A 1 365 ? 11.734 19.125 -11.07 1 92.25 365 ALA A CA 1
ATOM 2859 C C . ALA A 1 365 ? 11.469 18.078 -12.133 1 92.25 365 ALA A C 1
ATOM 2861 O O . ALA A 1 365 ? 11.164 18.406 -13.281 1 92.25 365 ALA A O 1
ATOM 2862 N N . HIS A 1 366 ? 11.555 16.812 -11.719 1 92.81 366 HIS A N 1
ATOM 2863 C CA . HIS A 1 366 ? 11.461 15.742 -12.703 1 92.81 366 HIS A CA 1
ATOM 2864 C C . HIS A 1 366 ? 10.102 15.055 -12.648 1 92.81 366 HIS A C 1
ATOM 2866 O O . HIS A 1 366 ? 9.609 14.547 -13.656 1 92.81 366 HIS A O 1
ATOM 2872 N N . CYS A 1 367 ? 9.523 15.039 -11.453 1 93.31 367 CYS A N 1
ATOM 2873 C CA . CYS A 1 367 ? 8.336 14.203 -11.273 1 93.31 367 CYS A CA 1
ATOM 2874 C C . CYS A 1 367 ? 7.109 15.055 -10.984 1 93.31 367 CYS A C 1
ATOM 2876 O O . CYS A 1 367 ? 5.996 14.539 -10.891 1 93.31 367 CYS A O 1
ATOM 2878 N N . GLY A 1 368 ? 7.27 16.375 -10.852 1 92.25 368 GLY A N 1
ATOM 2879 C CA . GLY A 1 368 ? 6.141 17.25 -10.594 1 92.25 368 GLY A CA 1
ATOM 2880 C C . GLY A 1 368 ? 5.961 17.578 -9.117 1 92.25 368 GLY A C 1
ATOM 2881 O O . GLY A 1 368 ? 6.73 17.109 -8.273 1 92.25 368 GLY A O 1
ATOM 2882 N N . SER A 1 369 ? 4.938 18.359 -8.867 1 93.06 369 SER A N 1
ATOM 2883 C CA . SER A 1 369 ? 4.688 18.891 -7.527 1 93.06 369 SER A CA 1
ATOM 2884 C C . SER A 1 369 ? 4.25 17.781 -6.57 1 93.06 369 SER A C 1
ATOM 2886 O O . SER A 1 369 ? 3.471 16.906 -6.941 1 93.06 369 SER A O 1
ATOM 2888 N N . LEU A 1 370 ? 4.711 17.828 -5.371 1 94.06 370 LEU A N 1
ATOM 2889 C CA . LEU A 1 370 ? 4.281 16.891 -4.34 1 94.06 370 LEU A CA 1
ATOM 2890 C C . LEU A 1 370 ? 2.83 17.141 -3.945 1 94.06 370 LEU A C 1
ATOM 2892 O O . LEU A 1 370 ? 2.123 16.219 -3.531 1 94.06 370 LEU A O 1
ATOM 2896 N N . ALA A 1 371 ? 2.404 18.438 -4.109 1 91.56 371 ALA A N 1
ATOM 2897 C CA . ALA A 1 371 ? 1.113 18.812 -3.547 1 91.56 371 ALA A CA 1
ATOM 2898 C C . ALA A 1 371 ? 1.017 18.422 -2.076 1 91.56 371 ALA A C 1
ATOM 2900 O O . ALA A 1 371 ? 2.037 18.219 -1.411 1 91.56 371 ALA A O 1
ATOM 2901 N N . GLN A 1 372 ? -0.118 18.5 -1.493 1 92.38 372 GLN A N 1
ATOM 2902 C CA . GLN A 1 372 ? -0.293 18.172 -0.082 1 92.38 372 GLN A CA 1
ATOM 2903 C C . GLN A 1 372 ? -0.129 16.672 0.164 1 92.38 372 GLN A C 1
ATOM 2905 O O . GLN A 1 372 ? 0.5 16.266 1.143 1 92.38 372 GLN A O 1
ATOM 2910 N N . TYR A 1 373 ? -0.65 15.891 -0.786 1 95.19 373 TYR A N 1
ATOM 2911 C CA . TYR A 1 373 ? -0.625 14.438 -0.622 1 95.19 373 TYR A CA 1
ATOM 2912 C C . TYR A 1 373 ? 0.806 13.922 -0.604 1 95.19 373 TYR A C 1
ATOM 2914 O O . TYR A 1 373 ? 1.131 13.008 0.159 1 95.19 373 TYR A O 1
ATOM 2922 N N . GLY A 1 374 ? 1.649 14.484 -1.376 1 96.62 374 GLY A N 1
ATOM 2923 C CA . GLY A 1 374 ? 3.01 14.008 -1.568 1 96.62 374 GLY A CA 1
ATOM 2924 C C . GLY A 1 374 ? 3.896 14.227 -0.357 1 96.62 374 GLY A C 1
ATOM 2925 O O . GLY A 1 374 ? 4.988 13.656 -0.268 1 96.62 374 GLY A O 1
ATOM 2926 N N . MET A 1 375 ? 3.385 15.008 0.632 1 97.56 375 MET A N 1
ATOM 2927 C CA . MET A 1 375 ? 4.148 15.25 1.854 1 97.56 375 MET A CA 1
ATOM 2928 C C . MET A 1 375 ? 4.449 13.938 2.572 1 97.56 375 MET A C 1
ATOM 2930 O O . MET A 1 375 ? 5.453 13.828 3.275 1 97.56 375 MET A O 1
ATOM 2934 N N . LYS A 1 376 ? 3.617 12.938 2.352 1 97.44 376 LYS A N 1
ATOM 2935 C CA . LYS A 1 376 ? 3.797 11.664 3.041 1 97.44 376 LYS A CA 1
ATOM 2936 C C . LYS A 1 376 ? 5.09 10.977 2.604 1 97.44 376 LYS A C 1
ATOM 2938 O O . LYS A 1 376 ? 5.59 10.086 3.289 1 97.44 376 LYS A O 1
ATOM 2943 N N . HIS A 1 377 ? 5.676 11.422 1.476 1 98.19 377 HIS A N 1
ATOM 2944 C CA . HIS A 1 377 ? 6.844 10.742 0.916 1 98.19 377 HIS A CA 1
ATOM 2945 C C . HIS A 1 377 ? 8.133 11.43 1.352 1 98.19 377 HIS A C 1
ATOM 2947 O O . HIS A 1 377 ? 9.219 11.047 0.914 1 98.19 377 HIS A O 1
ATOM 2953 N N . MET A 1 378 ? 8.047 12.398 2.24 1 98.69 378 MET A N 1
ATOM 2954 C CA . MET A 1 378 ? 9.227 13.117 2.703 1 98.69 378 MET A CA 1
ATOM 2955 C C . MET A 1 378 ? 10.227 12.164 3.35 1 98.69 378 MET A C 1
ATOM 2957 O O . MET A 1 378 ? 11.438 12.359 3.246 1 98.69 378 MET A O 1
ATOM 2961 N N . ARG A 1 379 ? 9.766 11.133 4 1 98.69 379 ARG A N 1
ATOM 2962 C CA . ARG A 1 379 ? 10.656 10.156 4.617 1 98.69 379 ARG A CA 1
ATOM 2963 C C . ARG A 1 379 ? 11.492 9.43 3.566 1 98.69 379 ARG A C 1
ATOM 2965 O O . ARG A 1 379 ? 12.656 9.094 3.814 1 98.69 379 ARG A O 1
ATOM 2972 N N . ALA A 1 380 ? 10.852 9.125 2.445 1 98.75 380 ALA A N 1
ATOM 2973 C CA . ALA A 1 380 ? 11.586 8.469 1.365 1 98.75 380 ALA A CA 1
ATOM 2974 C C . ALA A 1 380 ? 12.789 9.305 0.934 1 98.75 380 ALA A C 1
ATOM 2976 O O . ALA A 1 380 ? 13.891 8.789 0.776 1 98.75 380 ALA A O 1
ATOM 2977 N N . PHE A 1 381 ? 12.586 10.617 0.77 1 98.81 381 PHE A N 1
ATOM 2978 C CA . PHE A 1 381 ? 13.656 11.516 0.371 1 98.81 381 PHE A CA 1
ATOM 2979 C C . PHE A 1 381 ? 14.734 11.586 1.446 1 98.81 381 PHE A C 1
ATOM 2981 O O . PHE A 1 381 ? 15.93 11.617 1.138 1 98.81 381 PHE A O 1
ATOM 2988 N N . ALA A 1 382 ? 14.273 11.648 2.682 1 98.75 382 ALA A N 1
ATOM 2989 C CA . ALA A 1 382 ? 15.211 11.641 3.797 1 98.75 382 ALA A CA 1
ATOM 2990 C C . ALA A 1 382 ? 16.078 10.383 3.785 1 98.75 382 ALA A C 1
ATOM 2992 O O . ALA A 1 382 ? 17.281 10.445 4.008 1 98.75 382 ALA A O 1
ATOM 2993 N N . ASN A 1 383 ? 15.445 9.266 3.547 1 98.81 383 ASN A N 1
ATOM 2994 C CA . ASN A 1 383 ? 16.156 7.988 3.553 1 98.81 383 ASN A CA 1
ATOM 2995 C C . ASN A 1 383 ? 17.141 7.891 2.395 1 98.81 383 ASN A C 1
ATOM 2997 O O . ASN A 1 383 ? 18.203 7.27 2.523 1 98.81 383 ASN A O 1
ATOM 3001 N N . ILE A 1 384 ? 16.797 8.477 1.266 1 98.81 384 ILE A N 1
ATOM 3002 C CA . ILE A 1 384 ? 17.75 8.555 0.168 1 98.81 384 ILE A CA 1
ATOM 3003 C C . ILE A 1 384 ? 19.016 9.281 0.629 1 98.81 384 ILE A C 1
ATOM 3005 O O . ILE A 1 384 ? 20.125 8.812 0.406 1 98.81 384 ILE A O 1
ATOM 3009 N N . CYS A 1 385 ? 18.844 10.414 1.312 1 98.69 385 CYS A N 1
ATOM 3010 C CA . CYS A 1 385 ? 19.969 11.195 1.831 1 98.69 385 CYS A CA 1
ATOM 3011 C C . CYS A 1 385 ? 20.734 10.406 2.891 1 98.69 385 CYS A C 1
ATOM 3013 O O . CYS A 1 385 ? 21.969 10.383 2.879 1 98.69 385 CYS A O 1
ATOM 3015 N N . ASN A 1 386 ? 20.016 9.789 3.799 1 98.62 386 ASN A N 1
ATOM 3016 C CA . ASN A 1 386 ? 20.625 9.047 4.895 1 98.62 386 ASN A CA 1
ATOM 3017 C C . ASN A 1 386 ? 21.453 7.879 4.383 1 98.62 386 ASN A C 1
ATOM 3019 O O . ASN A 1 386 ? 22.344 7.387 5.086 1 98.62 386 ASN A O 1
ATOM 3023 N N . ASN A 1 387 ? 21.172 7.414 3.156 1 98.38 387 ASN A N 1
ATOM 3024 C CA . ASN A 1 387 ? 21.891 6.277 2.596 1 98.38 387 ASN A CA 1
ATOM 3025 C C . ASN A 1 387 ? 23.031 6.727 1.686 1 98.38 387 ASN A C 1
ATOM 3027 O O . ASN A 1 387 ? 23.609 5.918 0.953 1 98.38 387 ASN A O 1
ATOM 3031 N N . GLY A 1 388 ? 23.312 7.965 1.645 1 98.06 388 GLY A N 1
ATOM 3032 C CA . GLY A 1 388 ? 24.484 8.508 0.981 1 98.06 388 GLY A CA 1
ATOM 3033 C C . GLY A 1 388 ? 24.406 8.438 -0.532 1 98.06 388 GLY A C 1
ATOM 3034 O O . GLY A 1 388 ? 25.422 8.32 -1.21 1 98.06 388 GLY A O 1
ATOM 3035 N N . ILE A 1 389 ? 23.234 8.492 -1.122 1 98 389 ILE A N 1
ATOM 3036 C CA . ILE A 1 389 ? 23.062 8.438 -2.57 1 98 389 ILE A CA 1
ATOM 3037 C C . ILE A 1 389 ? 23.531 9.75 -3.195 1 98 389 ILE A C 1
ATOM 3039 O O . ILE A 1 389 ? 23.188 10.828 -2.719 1 98 389 ILE A O 1
ATOM 3043 N N . SER A 1 390 ? 24.344 9.656 -4.227 1 97.06 390 SER A N 1
ATOM 3044 C CA . SER A 1 390 ? 24.859 10.859 -4.879 1 97.06 390 SER A CA 1
ATOM 3045 C C . SER A 1 390 ? 23.766 11.602 -5.621 1 97.06 390 SER A C 1
ATOM 3047 O O . SER A 1 390 ? 22.75 11.016 -6 1 97.06 390 SER A O 1
ATOM 3049 N N . ARG A 1 391 ? 23.953 12.859 -5.773 1 96.44 391 ARG A N 1
ATOM 3050 C CA . ARG A 1 391 ? 22.984 13.688 -6.5 1 96.44 391 ARG A CA 1
ATOM 3051 C C . ARG A 1 391 ? 22.75 13.141 -7.906 1 96.44 391 ARG A C 1
ATOM 3053 O O . ARG A 1 391 ? 21.625 13.125 -8.391 1 96.44 391 ARG A O 1
ATOM 3060 N N . ASP A 1 392 ? 23.75 12.695 -8.594 1 95.62 392 ASP A N 1
ATOM 3061 C CA . ASP A 1 392 ? 23.641 12.172 -9.945 1 95.62 392 ASP A CA 1
ATOM 3062 C C . ASP A 1 392 ? 22.781 10.906 -9.977 1 95.62 392 ASP A C 1
ATOM 3064 O O . ASP A 1 392 ? 21.938 10.742 -10.867 1 95.62 392 ASP A O 1
ATOM 3068 N N . ALA A 1 393 ? 23.047 10.086 -9.039 1 95.06 393 ALA A N 1
ATOM 3069 C CA . ALA A 1 393 ? 22.297 8.844 -8.961 1 95.06 393 ALA A CA 1
ATOM 3070 C C . ALA A 1 393 ? 20.812 9.117 -8.695 1 95.06 393 ALA A C 1
ATOM 3072 O O . ALA A 1 393 ? 19.938 8.477 -9.281 1 95.06 393 ALA A O 1
ATOM 3073 N N . MET A 1 394 ? 20.594 10.102 -7.863 1 96.38 394 MET A N 1
ATOM 3074 C CA . MET A 1 394 ? 19.219 10.508 -7.574 1 96.38 394 MET A CA 1
ATOM 3075 C C . MET A 1 394 ? 18.531 11.016 -8.836 1 96.38 394 MET A C 1
ATOM 3077 O O . MET A 1 394 ? 17.391 10.633 -9.125 1 96.38 394 MET A O 1
ATOM 3081 N N . GLU A 1 395 ? 19.203 11.844 -9.453 1 94.69 395 GLU A N 1
ATOM 3082 C CA . GLU A 1 395 ? 18.609 12.477 -10.633 1 94.69 395 GLU A CA 1
ATOM 3083 C C . GLU A 1 395 ? 18.297 11.438 -11.711 1 94.69 395 GLU A C 1
ATOM 3085 O O . GLU A 1 395 ? 17.25 11.5 -12.352 1 94.69 395 GLU A O 1
ATOM 3090 N N . GLU A 1 396 ? 19.234 10.5 -11.891 1 92.88 396 GLU A N 1
ATOM 3091 C CA . GLU A 1 396 ? 19 9.438 -12.859 1 92.88 396 GLU A CA 1
ATOM 3092 C C . GLU A 1 396 ? 17.781 8.602 -12.492 1 92.88 396 GLU A C 1
ATOM 3094 O O . GLU A 1 396 ? 16.984 8.242 -13.359 1 92.88 396 GLU A O 1
ATOM 3099 N N . ALA A 1 397 ? 17.656 8.281 -11.227 1 95.19 397 ALA A N 1
ATOM 3100 C CA . ALA A 1 397 ? 16.516 7.5 -10.75 1 95.19 397 ALA A CA 1
ATOM 3101 C C . ALA A 1 397 ? 15.203 8.258 -10.953 1 95.19 397 ALA A C 1
ATOM 3103 O O . ALA A 1 397 ? 14.195 7.676 -11.367 1 95.19 397 ALA A O 1
ATOM 3104 N N . PHE A 1 398 ? 15.234 9.594 -10.672 1 95.94 398 PHE A N 1
ATOM 3105 C CA . PHE A 1 398 ? 14.031 10.406 -10.836 1 95.94 398 PHE A CA 1
ATOM 3106 C C . PHE A 1 398 ? 13.648 10.508 -12.305 1 95.94 398 PHE A C 1
ATOM 3108 O O . PHE A 1 398 ? 12.469 10.406 -12.648 1 95.94 398 PHE A O 1
ATOM 3115 N N . MET A 1 399 ? 14.625 10.641 -13.141 1 93.12 399 MET A N 1
ATOM 3116 C CA . MET A 1 399 ? 14.375 10.695 -14.578 1 93.12 399 MET A CA 1
ATOM 3117 C C . MET A 1 399 ? 13.773 9.391 -15.078 1 93.12 399 MET A C 1
ATOM 3119 O O . MET A 1 399 ? 12.836 9.398 -15.875 1 93.12 399 MET A O 1
ATOM 3123 N N . ALA A 1 400 ? 14.328 8.344 -14.586 1 92.81 400 ALA A N 1
ATOM 3124 C CA . ALA A 1 400 ? 13.836 7.035 -15 1 92.81 400 ALA A CA 1
ATOM 3125 C C . ALA A 1 400 ? 12.406 6.805 -14.516 1 92.81 400 ALA A C 1
ATOM 3127 O O . ALA A 1 400 ? 11.586 6.242 -15.234 1 92.81 400 ALA A O 1
ATOM 3128 N N . ALA A 1 401 ? 12.141 7.238 -13.289 1 93.56 401 ALA A N 1
ATOM 3129 C CA . ALA A 1 401 ? 10.844 7.004 -12.656 1 93.56 401 ALA A CA 1
ATOM 3130 C C . ALA A 1 401 ? 9.758 7.883 -13.281 1 93.56 401 ALA A C 1
ATOM 3132 O O . ALA A 1 401 ? 8.602 7.48 -13.375 1 93.56 401 ALA A O 1
ATOM 3133 N N . CYS A 1 402 ? 10.062 9.07 -13.727 1 90.44 402 CYS A N 1
ATOM 3134 C CA . CYS A 1 402 ? 9.039 10.047 -14.07 1 90.44 402 CYS A CA 1
ATOM 3135 C C . CYS A 1 402 ? 9.195 10.508 -15.516 1 90.44 402 CYS A C 1
ATOM 3137 O O . CYS A 1 402 ? 8.461 11.391 -15.969 1 90.44 402 CYS A O 1
ATOM 3139 N N . ASN A 1 403 ? 10.062 9.898 -16.328 1 70.75 403 ASN A N 1
ATOM 3140 C CA . ASN A 1 403 ? 10.367 10.406 -17.656 1 70.75 403 ASN A CA 1
ATOM 3141 C C . ASN A 1 403 ? 9.102 10.57 -18.5 1 70.75 403 ASN A C 1
ATOM 3143 O O . ASN A 1 403 ? 8.312 9.633 -18.625 1 70.75 403 ASN A O 1
ATOM 3147 N N . GLY A 1 404 ? 8.453 11.883 -18.734 1 59.69 404 GLY A N 1
ATOM 3148 C CA . GLY A 1 404 ? 7.379 12.297 -19.625 1 59.69 404 GLY A CA 1
ATOM 3149 C C . GLY A 1 404 ? 6.25 13.008 -18.906 1 59.69 404 GLY A C 1
ATOM 3150 O O . GLY A 1 404 ? 5.328 13.523 -19.547 1 59.69 404 GLY A O 1
ATOM 3151 N N . HIS A 1 405 ? 6.121 12.82 -17.547 1 56.53 405 HIS A N 1
ATOM 3152 C CA . HIS A 1 405 ? 4.891 13.312 -16.938 1 56.53 405 HIS A CA 1
ATOM 3153 C C . HIS A 1 405 ? 5.059 14.742 -16.438 1 56.53 405 HIS A C 1
ATOM 3155 O O . HIS A 1 405 ? 4.305 15.188 -15.562 1 56.53 405 HIS A O 1
ATOM 3161 N N . THR A 1 406 ? 6.113 15.477 -16.906 1 56.25 406 THR A N 1
ATOM 3162 C CA . THR A 1 406 ? 6.508 16.75 -16.312 1 56.25 406 THR A CA 1
ATOM 3163 C C . THR A 1 406 ? 5.41 17.797 -16.5 1 56.25 406 THR A C 1
ATOM 3165 O O . THR A 1 406 ? 5.164 18.609 -15.609 1 56.25 406 THR A O 1
ATOM 3168 N N . GLU A 1 407 ? 4.73 17.688 -17.547 1 60.5 407 GLU A N 1
ATOM 3169 C CA . GLU A 1 407 ? 3.91 18.875 -17.812 1 60.5 407 GLU A CA 1
ATOM 3170 C C . GLU A 1 407 ? 2.633 18.844 -16.969 1 60.5 407 GLU A C 1
ATOM 3172 O O . GLU A 1 407 ? 2.176 19.891 -16.5 1 60.5 407 GLU A O 1
ATOM 3177 N N . GLU A 1 408 ? 2.172 17.719 -16.594 1 64.88 408 GLU A N 1
ATOM 3178 C CA . GLU A 1 408 ? 0.844 17.609 -15.992 1 64.88 408 GLU A CA 1
ATOM 3179 C C . GLU A 1 408 ? 0.875 17.969 -14.508 1 64.88 408 GLU A C 1
ATOM 3181 O O . GLU A 1 408 ? -0.086 18.531 -13.984 1 64.88 408 GLU A O 1
ATOM 3186 N N . TYR A 1 409 ? 2.102 17.828 -13.914 1 74 409 TYR A N 1
ATOM 3187 C CA . TYR A 1 409 ? 2.158 18.047 -12.477 1 74 409 TYR A CA 1
ATOM 3188 C C . TYR A 1 409 ? 3.246 19.047 -12.117 1 74 409 TYR A C 1
ATOM 3190 O O . TYR A 1 409 ? 3.791 19.016 -11.008 1 74 409 TYR A O 1
ATOM 3198 N N . SER A 1 410 ? 3.4 19.938 -12.984 1 75 410 SER A N 1
ATOM 3199 C CA . SER A 1 410 ? 4.543 20.844 -12.852 1 75 410 SER A CA 1
ATOM 3200 C C . SER A 1 410 ? 4.418 21.703 -11.602 1 75 410 SER A C 1
ATOM 3202 O O . SER A 1 410 ? 3.33 22.188 -11.281 1 75 410 SER A O 1
ATOM 3204 N N . ALA A 1 411 ? 5.57 21.812 -10.898 1 71.56 411 ALA A N 1
ATOM 3205 C CA . ALA A 1 411 ? 5.703 22.688 -9.742 1 71.56 411 ALA A CA 1
ATOM 3206 C C . ALA A 1 411 ? 5.871 24.141 -10.18 1 71.56 411 ALA A C 1
ATOM 3208 O O . ALA A 1 411 ? 5.812 25.047 -9.352 1 71.56 411 ALA A O 1
ATOM 3209 N N . ALA A 1 412 ? 5.945 24.484 -11.391 1 60.19 412 ALA A N 1
ATOM 3210 C CA . ALA A 1 412 ? 6.328 25.766 -11.977 1 60.19 412 ALA A CA 1
ATOM 3211 C C . ALA A 1 412 ? 5.391 26.875 -11.508 1 60.19 412 ALA A C 1
ATOM 3213 O O . ALA A 1 412 ? 5.832 27.984 -11.211 1 60.19 412 ALA A O 1
ATOM 3214 N N . ASN A 1 413 ? 4.156 26.562 -11.344 1 65.19 413 ASN A N 1
ATOM 3215 C CA . ASN A 1 413 ? 3.24 27.672 -11.07 1 65.19 413 ASN A CA 1
ATOM 3216 C C . ASN A 1 413 ? 3.004 27.828 -9.57 1 65.19 413 ASN A C 1
ATOM 3218 O O . ASN A 1 413 ? 2.502 28.875 -9.125 1 65.19 413 ASN A O 1
ATOM 3222 N N . ARG A 1 414 ? 3.504 26.891 -8.789 1 75.06 414 ARG A N 1
ATOM 3223 C CA . ARG A 1 414 ? 3.145 26.938 -7.375 1 75.06 414 ARG A CA 1
ATOM 3224 C C . ARG A 1 414 ? 4.387 27.078 -6.5 1 75.06 414 ARG A C 1
ATOM 3226 O O . ARG A 1 414 ? 4.277 27.281 -5.289 1 75.06 414 ARG A O 1
ATOM 3233 N N . GLY A 1 415 ? 5.492 26.969 -7.191 1 84.31 415 GLY A N 1
ATOM 3234 C CA . GLY A 1 415 ? 6.746 27 -6.453 1 84.31 415 GLY A CA 1
ATOM 3235 C C . GLY A 1 415 ? 7.156 25.641 -5.93 1 84.31 415 GLY A C 1
ATOM 3236 O O . GLY A 1 415 ? 6.332 24.719 -5.848 1 84.31 415 GLY A O 1
ATOM 3237 N N . PHE A 1 416 ? 8.414 25.469 -5.594 1 90.62 416 PHE A N 1
ATOM 3238 C CA . PHE A 1 416 ? 8.938 24.219 -5.059 1 90.62 416 PHE A CA 1
ATOM 3239 C C . PHE A 1 416 ? 8.672 24.125 -3.561 1 90.62 416 PHE A C 1
ATOM 3241 O O . PHE A 1 416 ? 8.625 25.141 -2.861 1 90.62 416 PHE A O 1
ATOM 3248 N N . SER A 1 417 ? 8.43 22.938 -3.119 1 92.94 417 SER A N 1
ATOM 3249 C CA . SER A 1 417 ? 8.094 22.703 -1.717 1 92.94 417 SER A CA 1
ATOM 3250 C C . SER A 1 417 ? 9.305 22.906 -0.818 1 92.94 417 SER A C 1
ATOM 3252 O O . SER A 1 417 ? 9.18 22.984 0.405 1 92.94 417 SER A O 1
ATOM 3254 N N . ALA A 1 418 ? 10.438 22.891 -1.489 1 93.31 418 ALA A N 1
ATOM 3255 C CA . ALA A 1 418 ? 11.68 23.125 -0.759 1 93.31 418 ALA A CA 1
ATOM 3256 C C . ALA A 1 418 ? 12.5 24.234 -1.419 1 93.31 418 ALA A C 1
ATOM 3258 O O . ALA A 1 418 ? 12.43 24.422 -2.633 1 93.31 418 ALA A O 1
ATOM 3259 N N . MET B 1 1 ? 9.18 -21.609 -13.008 1 92.75 1 MET B N 1
ATOM 3260 C CA . MET B 1 1 ? 7.996 -22.406 -13.336 1 92.75 1 MET B CA 1
ATOM 3261 C C . MET B 1 1 ? 8.352 -23.562 -14.266 1 92.75 1 MET B C 1
ATOM 3263 O O . MET B 1 1 ? 8.203 -24.719 -13.906 1 92.75 1 MET B O 1
ATOM 3267 N N . GLN B 1 2 ? 8.961 -23.172 -15.375 1 96.94 2 GLN B N 1
ATOM 3268 C CA . GLN B 1 2 ? 9.305 -24.25 -16.297 1 96.94 2 GLN B CA 1
ATOM 3269 C C . GLN B 1 2 ? 10.375 -25.156 -15.703 1 96.94 2 GLN B C 1
ATOM 3271 O O . GLN B 1 2 ? 10.352 -26.375 -15.898 1 96.94 2 GLN B O 1
ATOM 3276 N N . ALA B 1 3 ? 11.336 -24.562 -14.938 1 98.44 3 ALA B N 1
ATOM 3277 C CA . ALA B 1 3 ? 12.344 -25.375 -14.258 1 98.44 3 ALA B CA 1
ATOM 3278 C C . ALA B 1 3 ? 11.688 -26.328 -13.258 1 98.44 3 ALA B C 1
ATOM 3280 O O . ALA B 1 3 ? 12.102 -27.484 -13.125 1 98.44 3 ALA B O 1
ATOM 3281 N N . ASP B 1 4 ? 10.742 -25.828 -12.57 1 98.62 4 ASP B N 1
ATOM 3282 C CA . ASP B 1 4 ? 10.016 -26.641 -11.609 1 98.62 4 ASP B CA 1
ATOM 3283 C C . ASP B 1 4 ? 9.328 -27.828 -12.297 1 98.62 4 ASP B C 1
ATOM 3285 O O . ASP B 1 4 ? 9.398 -28.953 -11.82 1 98.62 4 ASP B O 1
ATOM 3289 N N . VAL B 1 5 ? 8.68 -27.547 -13.391 1 98.69 5 VAL B N 1
ATOM 3290 C CA . VAL B 1 5 ? 7.961 -28.578 -14.133 1 98.69 5 VAL B CA 1
ATOM 3291 C C . VAL B 1 5 ? 8.945 -29.641 -14.633 1 98.69 5 VAL B C 1
ATOM 3293 O O . VAL B 1 5 ? 8.688 -30.844 -14.516 1 98.69 5 VAL B O 1
ATOM 3296 N N . CYS B 1 6 ? 10.055 -29.219 -15.164 1 98.81 6 CYS B N 1
ATOM 3297 C CA . CYS B 1 6 ? 11.078 -30.141 -15.641 1 98.81 6 CYS B CA 1
ATOM 3298 C C . CYS B 1 6 ? 11.617 -31 -14.508 1 98.81 6 CYS B C 1
ATOM 3300 O O . CYS B 1 6 ? 11.828 -32.188 -14.672 1 98.81 6 CYS B O 1
ATOM 3302 N N . HIS B 1 7 ? 11.844 -30.328 -13.422 1 98.69 7 HIS B N 1
ATOM 3303 C CA . HIS B 1 7 ? 12.359 -31.062 -12.258 1 98.69 7 HIS B CA 1
ATOM 3304 C C . HIS B 1 7 ? 11.352 -32.094 -11.773 1 98.69 7 HIS B C 1
ATOM 3306 O O . HIS B 1 7 ? 11.727 -33.219 -11.438 1 98.69 7 HIS B O 1
ATOM 3312 N N . ALA B 1 8 ? 10.125 -31.734 -11.688 1 98.69 8 ALA B N 1
ATOM 3313 C CA . ALA B 1 8 ? 9.078 -32.688 -11.312 1 98.69 8 ALA B CA 1
ATOM 3314 C C . ALA B 1 8 ? 9.062 -33.906 -12.242 1 98.69 8 ALA B C 1
ATOM 3316 O O . ALA B 1 8 ? 8.977 -35.031 -11.781 1 98.69 8 ALA B O 1
ATOM 3317 N N . TYR B 1 9 ? 9.172 -33.656 -13.523 1 98.62 9 TYR B N 1
ATOM 3318 C CA . TYR B 1 9 ? 9.234 -34.75 -14.508 1 98.62 9 TYR B CA 1
ATOM 3319 C C . TYR B 1 9 ? 10.383 -35.688 -14.195 1 98.62 9 TYR B C 1
ATOM 3321 O O . TYR B 1 9 ? 10.203 -36.906 -14.211 1 98.62 9 TYR B O 1
ATOM 3329 N N . GLN B 1 10 ? 11.57 -35.156 -13.906 1 98.38 10 GLN B N 1
ATOM 3330 C CA . GLN B 1 10 ? 12.734 -36 -13.625 1 98.38 10 GLN B CA 1
ATOM 3331 C C . GLN B 1 10 ? 12.5 -36.875 -12.398 1 98.38 10 GLN B C 1
ATOM 3333 O O . GLN B 1 10 ? 12.938 -38.031 -12.367 1 98.38 10 GLN B O 1
ATOM 3338 N N . ILE B 1 11 ? 11.883 -36.281 -11.391 1 98 11 ILE B N 1
ATOM 3339 C CA . ILE B 1 11 ? 11.594 -37.031 -10.18 1 98 11 ILE B CA 1
ATOM 3340 C C . ILE B 1 11 ? 10.688 -38.219 -10.5 1 98 11 ILE B C 1
ATOM 3342 O O . ILE B 1 11 ? 10.93 -39.344 -10.062 1 98 11 ILE B O 1
ATOM 3346 N N . LEU B 1 12 ? 9.617 -37.969 -11.281 1 98.31 12 LEU B N 1
ATOM 3347 C CA . LEU B 1 12 ? 8.688 -39.031 -11.656 1 98.31 12 LEU B CA 1
ATOM 3348 C C . LEU B 1 12 ? 9.383 -40.094 -12.508 1 98.31 12 LEU B C 1
ATOM 3350 O O . LEU B 1 12 ? 9.156 -41.281 -12.32 1 98.31 12 LEU B O 1
ATOM 3354 N N . LYS B 1 13 ? 10.195 -39.656 -13.398 1 97.88 13 LYS B N 1
ATOM 3355 C CA . LYS B 1 13 ? 10.938 -40.562 -14.266 1 97.88 13 LYS B CA 1
ATOM 3356 C C . LYS B 1 13 ? 11.883 -41.438 -13.461 1 97.88 13 LYS B C 1
ATOM 3358 O O . LYS B 1 13 ? 11.914 -42.656 -13.648 1 97.88 13 LYS B O 1
ATOM 3363 N N . ARG B 1 14 ? 12.617 -40.875 -12.57 1 97.12 14 ARG B N 1
ATOM 3364 C CA . ARG B 1 14 ? 13.516 -41.625 -11.703 1 97.12 14 ARG B CA 1
ATOM 3365 C C . ARG B 1 14 ? 12.727 -42.562 -10.789 1 97.12 14 ARG B C 1
ATOM 3367 O O . ARG B 1 14 ? 13.242 -43.594 -10.367 1 97.12 14 ARG B O 1
ATOM 3374 N N . GLY B 1 15 ? 11.547 -42.125 -10.555 1 96.69 15 GLY B N 1
ATOM 3375 C CA . GLY B 1 15 ? 10.672 -42.938 -9.711 1 96.69 15 GLY B CA 1
ATOM 3376 C C . GLY B 1 15 ? 10.109 -44.156 -10.43 1 96.69 15 GLY B C 1
ATOM 3377 O O . GLY B 1 15 ? 9.461 -45 -9.805 1 96.69 15 GLY B O 1
ATOM 3378 N N . GLY B 1 16 ? 10.273 -44.219 -11.727 1 96.94 16 GLY B N 1
ATOM 3379 C CA . GLY B 1 16 ? 9.898 -45.438 -12.453 1 96.94 16 GLY B CA 1
ATOM 3380 C C . GLY B 1 16 ? 8.742 -45.219 -13.406 1 96.94 16 GLY B C 1
ATOM 3381 O O . GLY B 1 16 ? 8.336 -46.125 -14.125 1 96.94 16 GLY B O 1
ATOM 3382 N N . LEU B 1 17 ? 8.227 -44.094 -13.398 1 96.56 17 LEU B N 1
ATOM 3383 C CA . LEU B 1 17 ? 7.148 -43.844 -14.344 1 96.56 17 LEU B CA 1
ATOM 3384 C C . LEU B 1 17 ? 7.684 -43.75 -15.773 1 96.56 17 LEU B C 1
ATOM 3386 O O . LEU B 1 17 ? 8.766 -43.219 -16 1 96.56 17 LEU B O 1
ATOM 3390 N N . LYS B 1 18 ? 6.867 -44.25 -16.688 1 96 18 LYS B N 1
ATOM 3391 C CA . LYS B 1 18 ? 7.227 -44.219 -18.094 1 96 18 LYS B CA 1
ATOM 3392 C C . LYS B 1 18 ? 6.695 -42.938 -18.766 1 96 18 LYS B C 1
ATOM 3394 O O . LYS B 1 18 ? 5.668 -42.406 -18.344 1 96 18 LYS B O 1
ATOM 3399 N N . ASP B 1 19 ? 7.344 -42.531 -19.812 1 96.25 19 ASP B N 1
ATOM 3400 C CA . ASP B 1 19 ? 6.973 -41.312 -20.531 1 96.25 19 ASP B CA 1
ATOM 3401 C C . ASP B 1 19 ? 5.527 -41.406 -21.016 1 96.25 19 ASP B C 1
ATOM 3403 O O . ASP B 1 19 ? 4.824 -40.375 -21.031 1 96.25 19 ASP B O 1
ATOM 3407 N N . GLU B 1 20 ? 5.098 -42.562 -21.406 1 95.5 20 GLU B N 1
ATOM 3408 C CA . GLU B 1 20 ? 3.752 -42.719 -21.938 1 95.5 20 GLU B CA 1
ATOM 3409 C C . GLU B 1 20 ? 2.695 -42.438 -20.875 1 95.5 20 GLU B C 1
ATOM 3411 O O . GLU B 1 20 ? 1.529 -42.188 -21.188 1 95.5 20 GLU B O 1
ATOM 3416 N N . ASN B 1 21 ? 3.16 -42.5 -19.594 1 96.56 21 ASN B N 1
ATOM 3417 C CA . ASN B 1 21 ? 2.234 -42.281 -18.484 1 96.56 21 ASN B CA 1
ATOM 3418 C C . ASN B 1 21 ? 2.398 -40.906 -17.859 1 96.56 21 ASN B C 1
ATOM 3420 O O . ASN B 1 21 ? 1.88 -40.656 -16.781 1 96.56 21 ASN B O 1
ATOM 3424 N N . ILE B 1 22 ? 3.172 -40.062 -18.484 1 98 22 ILE B N 1
ATOM 3425 C CA . ILE B 1 22 ? 3.369 -38.688 -18.016 1 98 22 ILE B CA 1
ATOM 3426 C C . ILE B 1 22 ? 2.971 -37.719 -19.125 1 98 22 ILE B C 1
ATOM 3428 O O . ILE B 1 22 ? 3.43 -37.812 -20.266 1 98 22 ILE B O 1
ATOM 3432 N N . VAL B 1 23 ? 2.088 -36.812 -18.844 1 98.56 23 VAL B N 1
ATOM 3433 C CA . VAL B 1 23 ? 1.732 -35.75 -19.766 1 98.56 23 VAL B CA 1
ATOM 3434 C C . VAL B 1 23 ? 2.342 -34.438 -19.281 1 98.56 23 VAL B C 1
ATOM 3436 O O . VAL B 1 23 ? 2.111 -34 -18.141 1 98.56 23 VAL B O 1
ATOM 3439 N N . VAL B 1 24 ? 3.104 -33.719 -20.141 1 98.69 24 VAL B N 1
ATOM 3440 C CA . VAL B 1 24 ? 3.803 -32.5 -19.734 1 98.69 24 VAL B CA 1
ATOM 3441 C C . VAL B 1 24 ? 3.225 -31.297 -20.469 1 98.69 24 VAL B C 1
ATOM 3443 O O . VAL B 1 24 ? 3.139 -31.297 -21.703 1 98.69 24 VAL B O 1
ATOM 3446 N N . PHE B 1 25 ? 2.695 -30.312 -19.75 1 98.56 25 PHE B N 1
ATOM 3447 C CA . PHE B 1 25 ? 2.369 -28.969 -20.219 1 98.56 25 PHE B CA 1
ATOM 3448 C C . PHE B 1 25 ? 3.479 -27.984 -19.875 1 98.56 25 PHE B C 1
ATOM 3450 O O . PHE B 1 25 ? 3.814 -27.797 -18.703 1 98.56 25 PHE B O 1
ATOM 3457 N N . MET B 1 26 ? 4.078 -27.359 -20.797 1 98.31 26 MET B N 1
ATOM 3458 C CA . MET B 1 26 ? 5.086 -26.328 -20.578 1 98.31 26 MET B CA 1
ATOM 3459 C C . MET B 1 26 ? 5.23 -25.438 -21.812 1 98.31 26 MET B C 1
ATOM 3461 O O . MET B 1 26 ? 5.312 -25.938 -22.938 1 98.31 26 MET B O 1
ATOM 3465 N N . TYR B 1 27 ? 5.211 -24.172 -21.641 1 97.69 27 TYR B N 1
ATOM 3466 C CA . TYR B 1 27 ? 5.332 -23.281 -22.797 1 97.69 27 TYR B CA 1
ATOM 3467 C C . TYR B 1 27 ? 6.617 -23.562 -23.562 1 97.69 27 TYR B C 1
ATOM 3469 O O . TYR B 1 27 ? 6.656 -23.406 -24.781 1 97.69 27 TYR B O 1
ATOM 3477 N N . ASP B 1 28 ? 7.73 -23.875 -22.891 1 98 28 ASP B N 1
ATOM 3478 C CA . ASP B 1 28 ? 8.992 -24.391 -23.422 1 98 28 ASP B CA 1
ATOM 3479 C C . ASP B 1 28 ? 9.766 -23.312 -24.172 1 98 28 ASP B C 1
ATOM 3481 O O . ASP B 1 28 ? 10.188 -23.531 -25.312 1 98 28 ASP B O 1
ATOM 3485 N N . ASP B 1 29 ? 9.945 -22.188 -23.562 1 96.94 29 ASP B N 1
ATOM 3486 C CA . ASP B 1 29 ? 10.609 -21.078 -24.25 1 96.94 29 ASP B CA 1
ATOM 3487 C C . ASP B 1 29 ? 11.898 -20.688 -23.531 1 96.94 29 ASP B C 1
ATOM 3489 O O . ASP B 1 29 ? 12.633 -19.812 -24 1 96.94 29 ASP B O 1
ATOM 3493 N N . ILE B 1 30 ? 12.258 -21.297 -22.438 1 96.38 30 ILE B N 1
ATOM 3494 C CA . ILE B 1 30 ? 13.383 -20.766 -21.672 1 96.38 30 ILE B CA 1
ATOM 3495 C C . ILE B 1 30 ? 14.648 -21.562 -21.984 1 96.38 30 ILE B C 1
ATOM 3497 O O . ILE B 1 30 ? 15.758 -21.031 -21.875 1 96.38 30 ILE B O 1
ATOM 3501 N N . ALA B 1 31 ? 14.539 -22.812 -22.328 1 96.81 31 ALA B N 1
ATOM 3502 C CA . ALA B 1 31 ? 15.711 -23.656 -22.578 1 96.81 31 ALA B CA 1
ATOM 3503 C C . ALA B 1 31 ? 16.562 -23.094 -23.719 1 96.81 31 ALA B C 1
ATOM 3505 O O . ALA B 1 31 ? 17.797 -23.094 -23.625 1 96.81 31 ALA B O 1
ATOM 3506 N N . LYS B 1 32 ? 15.969 -22.562 -24.703 1 95.38 32 LYS B N 1
ATOM 3507 C CA . LYS B 1 32 ? 16.703 -22.078 -25.875 1 95.38 32 LYS B CA 1
ATOM 3508 C C . LYS B 1 32 ? 16.641 -20.562 -25.984 1 95.38 32 LYS B C 1
ATOM 3510 O O . LYS B 1 32 ? 16.938 -20 -27.047 1 95.38 32 LYS B O 1
ATOM 3515 N N . SER B 1 33 ? 16.219 -19.969 -24.984 1 95.56 33 SER B N 1
ATOM 3516 C CA . SER B 1 33 ? 16.172 -18.516 -24.938 1 95.56 33 SER B CA 1
ATOM 3517 C C . SER B 1 33 ? 17.562 -17.922 -25.078 1 95.56 33 SER B C 1
ATOM 3519 O O . SER B 1 33 ? 18.547 -18.484 -24.562 1 95.56 33 SER B O 1
ATOM 3521 N N . GLU B 1 34 ? 17.672 -16.719 -25.703 1 94.62 34 GLU B N 1
ATOM 3522 C CA . GLU B 1 34 ? 18.953 -16.016 -25.828 1 94.62 34 GLU B CA 1
ATOM 3523 C C . GLU B 1 34 ? 19.484 -15.586 -24.469 1 94.62 34 GLU B C 1
ATOM 3525 O O . GLU B 1 34 ? 20.688 -15.406 -24.297 1 94.62 34 GLU B O 1
ATOM 3530 N N . LEU B 1 35 ? 18.609 -15.539 -23.516 1 93.75 35 LEU B N 1
ATOM 3531 C CA . LEU B 1 35 ? 19 -15.07 -22.188 1 93.75 35 LEU B CA 1
ATOM 3532 C C . LEU B 1 35 ? 19.422 -16.234 -21.312 1 93.75 35 LEU B C 1
ATOM 3534 O O . LEU B 1 35 ? 19.922 -16.031 -20.188 1 93.75 35 LEU B O 1
ATOM 3538 N N . ASN B 1 36 ? 19.188 -17.438 -21.75 1 96.25 36 ASN B N 1
ATOM 3539 C CA . ASN B 1 36 ? 19.672 -18.609 -21.016 1 96.25 36 ASN B CA 1
ATOM 3540 C C . ASN B 1 36 ? 21.188 -18.766 -21.156 1 96.25 36 ASN B C 1
ATOM 3542 O O . ASN B 1 36 ? 21.703 -19.016 -22.25 1 96.25 36 ASN B O 1
ATOM 3546 N N . PRO B 1 37 ? 21.891 -18.625 -20.062 1 95.75 37 PRO B N 1
ATOM 3547 C CA . PRO B 1 37 ? 23.344 -18.672 -20.156 1 95.75 37 PRO B CA 1
ATOM 3548 C C . PRO B 1 37 ? 23.875 -20.047 -20.547 1 95.75 37 PRO B C 1
ATOM 3550 O O . PRO B 1 37 ? 25.016 -20.172 -20.969 1 95.75 37 PRO B O 1
ATOM 3553 N N . ARG B 1 38 ? 23.094 -21.078 -20.344 1 96.44 38 ARG B N 1
ATOM 3554 C CA . ARG B 1 38 ? 23.406 -22.453 -20.75 1 96.44 38 ARG B CA 1
ATOM 3555 C C . ARG B 1 38 ? 22.344 -23 -21.703 1 96.44 38 ARG B C 1
ATOM 3557 O O . ARG B 1 38 ? 21.469 -23.75 -21.281 1 96.44 38 ARG B O 1
ATOM 3564 N N . PRO B 1 39 ? 22.547 -22.641 -23 1 96.25 39 PRO B N 1
ATOM 3565 C CA . PRO B 1 39 ? 21.5 -23.031 -23.953 1 96.25 39 PRO B CA 1
ATOM 3566 C C . PRO B 1 39 ? 21.219 -24.531 -23.922 1 96.25 39 PRO B C 1
ATOM 3568 O O . PRO B 1 39 ? 22.141 -25.344 -23.984 1 96.25 39 PRO B O 1
ATOM 3571 N N . GLY B 1 40 ? 20.016 -24.844 -23.734 1 97.19 40 GLY B N 1
ATOM 3572 C CA . GLY B 1 40 ? 19.578 -26.234 -23.766 1 97.19 40 GLY B CA 1
ATOM 3573 C C . GLY B 1 40 ? 19.578 -26.891 -22.406 1 97.19 40 GLY B C 1
ATOM 3574 O O . GLY B 1 40 ? 19.172 -28.047 -22.266 1 97.19 40 GLY B O 1
ATOM 3575 N N . VAL B 1 41 ? 19.984 -26.125 -21.422 1 97.62 41 VAL B N 1
ATOM 3576 C CA . VAL B 1 41 ? 20.078 -26.656 -20.062 1 97.62 41 VAL B CA 1
ATOM 3577 C C . VAL B 1 41 ? 19.203 -25.844 -19.125 1 97.62 41 VAL B C 1
ATOM 3579 O O . VAL B 1 41 ? 19.203 -24.609 -19.172 1 97.62 41 VAL B O 1
ATOM 3582 N N . ILE B 1 42 ? 18.375 -26.531 -18.375 1 98.31 42 ILE B N 1
ATOM 3583 C CA . ILE B 1 42 ? 17.609 -25.891 -17.312 1 98.31 42 ILE B CA 1
ATOM 3584 C C . ILE B 1 42 ? 18.031 -26.484 -15.969 1 98.31 42 ILE B C 1
ATOM 3586 O O . ILE B 1 42 ? 18.156 -27.688 -15.82 1 98.31 42 ILE B O 1
ATOM 3590 N N . ILE B 1 43 ? 18.344 -25.625 -15.047 1 98.31 43 ILE B N 1
ATOM 3591 C CA . ILE B 1 43 ? 18.641 -26.109 -13.695 1 98.31 43 ILE B CA 1
ATOM 3592 C C . ILE B 1 43 ? 17.609 -25.562 -12.711 1 98.31 43 ILE B C 1
ATOM 3594 O O . ILE B 1 43 ? 17.016 -24.5 -12.945 1 98.31 43 ILE B O 1
ATOM 3598 N N . ASN B 1 44 ? 17.359 -26.297 -11.648 1 98.31 44 ASN B N 1
ATOM 3599 C CA . ASN B 1 44 ? 16.359 -25.938 -10.641 1 98.31 44 ASN B CA 1
ATOM 3600 C C . ASN B 1 44 ? 16.984 -25.891 -9.242 1 98.31 44 ASN B C 1
ATOM 3602 O O . ASN B 1 44 ? 16.266 -25.875 -8.242 1 98.31 44 ASN B O 1
ATOM 3606 N N . HIS B 1 45 ? 18.25 -25.922 -9.156 1 97.06 45 HIS B N 1
ATOM 3607 C CA . HIS B 1 45 ? 19.078 -25.828 -7.965 1 97.06 45 HIS B CA 1
ATOM 3608 C C . HIS B 1 45 ? 20.438 -25.203 -8.289 1 97.06 45 HIS B C 1
ATOM 3610 O O . HIS B 1 45 ? 21 -25.469 -9.359 1 97.06 45 HIS B O 1
ATOM 3616 N N . PRO B 1 46 ? 20.984 -24.391 -7.371 1 96.62 46 PRO B N 1
ATOM 3617 C CA . PRO B 1 46 ? 22.266 -23.719 -7.645 1 96.62 46 PRO B CA 1
ATOM 3618 C C . PRO B 1 46 ? 23.359 -24.703 -8.062 1 96.62 46 PRO B C 1
ATOM 3620 O O . PRO B 1 46 ? 24.203 -24.375 -8.891 1 96.62 46 PRO B O 1
ATOM 3623 N N . ASN B 1 47 ? 23.344 -25.859 -7.492 1 94.94 47 ASN B N 1
ATOM 3624 C CA . ASN B 1 47 ? 24.312 -26.891 -7.836 1 94.94 47 ASN B CA 1
ATOM 3625 C C . ASN B 1 47 ? 23.656 -28.062 -8.562 1 94.94 47 ASN B C 1
ATOM 3627 O O . ASN B 1 47 ? 24.094 -29.203 -8.43 1 94.94 47 ASN B O 1
ATOM 3631 N N . GLY B 1 48 ? 22.625 -27.766 -9.258 1 94.38 48 GLY B N 1
ATOM 3632 C CA . GLY B 1 48 ? 21.828 -28.844 -9.828 1 94.38 48 GLY B CA 1
ATOM 3633 C C . GLY B 1 48 ? 22.234 -29.203 -11.242 1 94.38 48 GLY B C 1
ATOM 3634 O O . GLY B 1 48 ? 22.953 -28.438 -11.898 1 94.38 48 GLY B O 1
ATOM 3635 N N . SER B 1 49 ? 21.797 -30.344 -11.641 1 95.62 49 SER B N 1
ATOM 3636 C CA . SER B 1 49 ? 22.016 -30.828 -13 1 95.62 49 SER B CA 1
ATOM 3637 C C . SER B 1 49 ? 20.859 -30.422 -13.922 1 95.62 49 SER B C 1
ATOM 3639 O O . SER B 1 49 ? 19.906 -29.766 -13.477 1 95.62 49 SER B O 1
ATOM 3641 N N . ASP B 1 50 ? 21.062 -30.719 -15.195 1 98.31 50 ASP B N 1
ATOM 3642 C CA . ASP B 1 50 ? 20.062 -30.391 -16.203 1 98.31 50 ASP B CA 1
ATOM 3643 C C . ASP B 1 50 ? 18.766 -31.156 -15.953 1 98.31 50 ASP B C 1
ATOM 3645 O O . ASP B 1 50 ? 18.75 -32.375 -15.922 1 98.31 50 ASP B O 1
ATOM 3649 N N . VAL B 1 51 ? 17.719 -30.391 -15.805 1 98.62 51 VAL B N 1
ATOM 3650 C CA . VAL B 1 51 ? 16.438 -31.047 -15.57 1 98.62 51 VAL B CA 1
ATOM 3651 C C . VAL B 1 51 ? 15.594 -31 -16.844 1 98.62 51 VAL B C 1
ATOM 3653 O O . VAL B 1 51 ? 14.477 -31.516 -16.875 1 98.62 51 VAL B O 1
ATOM 3656 N N . TYR B 1 52 ? 16.109 -30.453 -17.875 1 98.56 52 TYR B N 1
ATOM 3657 C CA . TYR B 1 52 ? 15.391 -30.312 -19.141 1 98.56 52 TYR B CA 1
ATOM 3658 C C . TYR B 1 52 ? 15.539 -31.547 -20 1 98.56 52 TYR B C 1
ATOM 3660 O O . TYR B 1 52 ? 14.703 -31.812 -20.859 1 98.56 52 TYR B O 1
ATOM 3668 N N . ALA B 1 53 ? 16.578 -32.312 -19.797 1 97.31 53 ALA B N 1
ATOM 3669 C CA . ALA B 1 53 ? 16.922 -33.438 -20.641 1 97.31 53 ALA B CA 1
ATOM 3670 C C . ALA B 1 53 ? 15.805 -34.469 -20.672 1 97.31 53 ALA B C 1
ATOM 3672 O O . ALA B 1 53 ? 15.359 -34.938 -19.625 1 97.31 53 ALA B O 1
ATOM 3673 N N . GLY B 1 54 ? 15.359 -34.719 -21.859 1 97.12 54 GLY B N 1
ATOM 3674 C CA . GLY B 1 54 ? 14.43 -35.844 -22.062 1 97.12 54 GLY B CA 1
ATOM 3675 C C . GLY B 1 54 ? 12.992 -35.469 -21.766 1 97.12 54 GLY B C 1
ATOM 3676 O O . GLY B 1 54 ? 12.086 -36.281 -21.938 1 97.12 54 GLY B O 1
ATOM 3677 N N . VAL B 1 55 ? 12.703 -34.219 -21.391 1 98.19 55 VAL B N 1
ATOM 3678 C CA . VAL B 1 55 ? 11.336 -33.844 -21.047 1 98.19 55 VAL B CA 1
ATOM 3679 C C . VAL B 1 55 ? 10.461 -33.875 -22.297 1 98.19 55 VAL B C 1
ATOM 3681 O O . VAL B 1 55 ? 10.789 -33.25 -23.312 1 98.19 55 VAL B O 1
ATOM 3684 N N . PRO B 1 56 ? 9.336 -34.562 -22.188 1 97.56 56 PRO B N 1
ATOM 3685 C CA . PRO B 1 56 ? 8.461 -34.625 -23.344 1 97.56 56 PRO B CA 1
ATOM 3686 C C . PRO B 1 56 ? 7.836 -33.281 -23.703 1 97.56 56 PRO B C 1
ATOM 3688 O O . PRO B 1 56 ? 7.609 -32.469 -22.828 1 97.56 56 PRO B O 1
ATOM 3691 N N . LYS B 1 57 ? 7.566 -33.188 -25.016 1 97.44 57 LYS B N 1
ATOM 3692 C CA . LYS B 1 57 ? 6.898 -31.984 -25.516 1 97.44 57 LYS B CA 1
ATOM 3693 C C . LYS B 1 57 ? 5.449 -32.281 -25.891 1 97.44 57 LYS B C 1
ATOM 3695 O O . LYS B 1 57 ? 5.055 -32.125 -27.047 1 97.44 57 LYS B O 1
ATOM 3700 N N . ASP B 1 58 ? 4.688 -32.625 -24.891 1 98.5 58 ASP B N 1
ATOM 3701 C CA . ASP B 1 58 ? 3.309 -33 -25.172 1 98.5 58 ASP B CA 1
ATOM 3702 C C . ASP B 1 58 ? 2.463 -31.797 -25.547 1 98.5 58 ASP B C 1
ATOM 3704 O O . ASP B 1 58 ? 1.816 -31.781 -26.594 1 98.5 58 ASP B O 1
ATOM 3708 N N . TYR B 1 59 ? 2.408 -30.797 -24.719 1 98.5 59 TYR B N 1
ATOM 3709 C CA . TYR B 1 59 ? 1.729 -29.531 -24.984 1 98.5 59 TYR B CA 1
ATOM 3710 C C . TYR B 1 59 ? 2.652 -28.359 -24.719 1 98.5 59 TYR B C 1
ATOM 3712 O O . TYR B 1 59 ? 3.072 -28.141 -23.578 1 98.5 59 TYR B O 1
ATOM 3720 N N . THR B 1 60 ? 2.992 -27.562 -25.781 1 98.25 60 THR B N 1
ATOM 3721 C CA . THR B 1 60 ? 3.904 -26.422 -25.688 1 98.25 60 THR B CA 1
ATOM 3722 C C . THR B 1 60 ? 3.309 -25.203 -26.359 1 98.25 60 THR B C 1
ATOM 3724 O O . THR B 1 60 ? 2.287 -25.297 -27.047 1 98.25 60 THR B O 1
ATOM 3727 N N . GLY B 1 61 ? 3.824 -24.031 -26.078 1 97.12 61 GLY B N 1
ATOM 3728 C CA . GLY B 1 61 ? 3.436 -22.812 -26.75 1 97.12 61 GLY B CA 1
ATOM 3729 C C . GLY B 1 61 ? 1.945 -22.531 -26.672 1 97.12 61 GLY B C 1
ATOM 3730 O O . GLY B 1 61 ? 1.364 -22.516 -25.594 1 97.12 61 GLY B O 1
ATOM 3731 N N . GLU B 1 62 ? 1.342 -22.438 -27.844 1 96.5 62 GLU B N 1
ATOM 3732 C CA . GLU B 1 62 ? -0.057 -22.031 -27.938 1 96.5 62 GLU B CA 1
ATOM 3733 C C . GLU B 1 62 ? -0.989 -23.141 -27.469 1 96.5 62 GLU B C 1
ATOM 3735 O O . GLU B 1 62 ? -2.178 -22.906 -27.25 1 96.5 62 GLU B O 1
ATOM 3740 N N . HIS B 1 63 ? -0.456 -24.328 -27.234 1 98 63 HIS B N 1
ATOM 3741 C CA . HIS B 1 63 ? -1.285 -25.469 -26.875 1 98 63 HIS B CA 1
ATOM 3742 C C . HIS B 1 63 ? -1.425 -25.594 -25.359 1 98 63 HIS B C 1
ATOM 3744 O O . HIS B 1 63 ? -2.172 -26.453 -24.875 1 98 63 HIS B O 1
ATOM 3750 N N . VAL B 1 64 ? -0.711 -24.766 -24.641 1 97.69 64 VAL B N 1
ATOM 3751 C CA . VAL B 1 64 ? -0.856 -24.75 -23.188 1 97.69 64 VAL B CA 1
ATOM 3752 C C . VAL B 1 64 ? -2.035 -23.875 -22.797 1 97.69 64 VAL B C 1
ATOM 3754 O O . VAL B 1 64 ? -1.865 -22.672 -22.547 1 97.69 64 VAL B O 1
ATOM 3757 N N . THR B 1 65 ? -3.219 -24.453 -22.703 1 97.19 65 THR B N 1
ATOM 3758 C CA . THR B 1 65 ? -4.461 -23.75 -22.375 1 97.19 65 THR B CA 1
ATOM 3759 C C . THR B 1 65 ? -5.23 -24.5 -21.297 1 97.19 65 THR B C 1
ATOM 3761 O O . THR B 1 65 ? -5.023 -25.703 -21.094 1 97.19 65 THR B O 1
ATOM 3764 N N . ALA B 1 66 ? -6.109 -23.766 -20.656 1 97.69 66 ALA B N 1
ATOM 3765 C CA . ALA B 1 66 ? -6.984 -24.406 -19.672 1 97.69 66 ALA B CA 1
ATOM 3766 C C . ALA B 1 66 ? -7.875 -25.453 -20.328 1 97.69 66 ALA B C 1
ATOM 3768 O O . ALA B 1 66 ? -8.078 -26.531 -19.766 1 97.69 66 ALA B O 1
ATOM 3769 N N . ALA B 1 67 ? -8.336 -25.156 -21.5 1 98 67 ALA B N 1
ATOM 3770 C CA . ALA B 1 67 ? -9.211 -26.078 -22.219 1 98 67 ALA B CA 1
ATOM 3771 C C . ALA B 1 67 ? -8.508 -27.406 -22.484 1 98 67 ALA B C 1
ATOM 3773 O O . ALA B 1 67 ? -9.078 -28.484 -22.281 1 98 67 ALA B O 1
ATOM 3774 N N . ASN B 1 68 ? -7.301 -27.328 -22.984 1 98.69 68 ASN B N 1
ATOM 3775 C CA . ASN B 1 68 ? -6.543 -28.547 -23.234 1 98.69 68 ASN B CA 1
ATOM 3776 C C . ASN B 1 68 ? -6.258 -29.297 -21.938 1 98.69 68 ASN B C 1
ATOM 3778 O O . ASN B 1 68 ? -6.301 -30.531 -21.906 1 98.69 68 ASN B O 1
ATOM 3782 N N . LEU B 1 69 ? -5.934 -28.594 -20.875 1 98.69 69 LEU B N 1
ATOM 3783 C CA . LEU B 1 69 ? -5.688 -29.234 -19.594 1 98.69 69 LEU B CA 1
ATOM 3784 C C . LEU B 1 69 ? -6.914 -30.016 -19.125 1 98.69 69 LEU B C 1
ATOM 3786 O O . LEU B 1 69 ? -6.793 -31.156 -18.656 1 98.69 69 LEU B O 1
ATOM 3790 N N . TYR B 1 70 ? -8.102 -29.375 -19.25 1 98.69 70 TYR B N 1
ATOM 3791 C CA . TYR B 1 70 ? -9.336 -30.047 -18.844 1 98.69 70 TYR B CA 1
ATOM 3792 C C . TYR B 1 70 ? -9.57 -31.297 -19.672 1 98.69 70 TYR B C 1
ATOM 3794 O O . TYR B 1 70 ? -9.898 -32.344 -19.125 1 98.69 70 TYR B O 1
ATOM 3802 N N . ALA B 1 71 ? -9.391 -31.156 -20.953 1 98.75 71 ALA B N 1
ATOM 3803 C CA . ALA B 1 71 ? -9.586 -32.281 -21.844 1 98.75 71 ALA B CA 1
ATOM 3804 C C . ALA B 1 71 ? -8.633 -33.438 -21.5 1 98.75 71 ALA B C 1
ATOM 3806 O O . ALA B 1 71 ? -9.023 -34.594 -21.484 1 98.75 71 ALA B O 1
ATOM 3807 N N . VAL B 1 72 ? -7.426 -33.125 -21.25 1 98.75 72 VAL B N 1
ATOM 3808 C CA . VAL B 1 72 ? -6.395 -34.094 -20.922 1 98.75 72 VAL B CA 1
ATOM 3809 C C . VAL B 1 72 ? -6.734 -34.781 -19.609 1 98.75 72 VAL B C 1
ATOM 3811 O O . VAL B 1 72 ? -6.648 -36 -19.5 1 98.75 72 VAL B O 1
ATOM 3814 N N . LEU B 1 73 ? -7.105 -34.031 -18.609 1 98.5 73 LEU B N 1
ATOM 3815 C CA . LEU B 1 73 ? -7.453 -34.594 -17.297 1 98.5 73 LEU B CA 1
ATOM 3816 C C . LEU B 1 73 ? -8.633 -35.531 -17.406 1 98.5 73 LEU B C 1
ATOM 3818 O O . LEU B 1 73 ? -8.68 -36.562 -16.719 1 98.5 73 LEU B O 1
ATOM 3822 N N . LEU B 1 74 ? -9.539 -35.219 -18.312 1 98.44 74 LEU B N 1
ATOM 3823 C CA . LEU B 1 74 ? -10.75 -36.031 -18.484 1 98.44 74 LEU B CA 1
ATOM 3824 C C . LEU B 1 74 ? -10.492 -37.219 -19.406 1 98.44 74 LEU B C 1
ATOM 3826 O O . LEU B 1 74 ? -11.367 -38.062 -19.594 1 98.44 74 LEU B O 1
ATOM 3830 N N . GLY B 1 75 ? -9.32 -37.312 -19.984 1 98.06 75 GLY B N 1
ATOM 3831 C CA . GLY B 1 75 ? -9.008 -38.375 -20.922 1 98.06 75 GLY B CA 1
ATOM 3832 C C . GLY B 1 75 ? -9.773 -38.281 -22.234 1 98.06 75 GLY B C 1
ATOM 3833 O O . GLY B 1 75 ? -10.055 -39.281 -22.875 1 98.06 75 GLY B O 1
ATOM 3834 N N . ASP B 1 76 ? -10.148 -37.062 -22.594 1 97.88 76 ASP B N 1
ATOM 3835 C CA . ASP B 1 76 ? -10.953 -36.812 -23.781 1 97.88 76 ASP B CA 1
ATOM 3836 C C . ASP B 1 76 ? -10.07 -36.406 -24.969 1 97.88 76 ASP B C 1
ATOM 3838 O O . ASP B 1 76 ? -9.93 -35.25 -25.281 1 97.88 76 ASP B O 1
ATOM 3842 N N . LYS B 1 77 ? -9.648 -37.344 -25.703 1 97.19 77 LYS B N 1
ATOM 3843 C CA . LYS B 1 77 ? -8.742 -37.125 -26.828 1 97.19 77 LYS B CA 1
ATOM 3844 C C . LYS B 1 77 ? -9.398 -36.25 -27.906 1 97.19 77 LYS B C 1
ATOM 3846 O O . LYS B 1 77 ? -8.727 -35.5 -28.578 1 97.19 77 LYS B O 1
ATOM 3851 N N . SER B 1 78 ? -10.633 -36.375 -28.031 1 97.69 78 SER B N 1
ATOM 3852 C CA . SER B 1 78 ? -11.344 -35.688 -29.078 1 97.69 78 SER B CA 1
ATOM 3853 C C . SER B 1 78 ? -11.43 -34.188 -28.797 1 97.69 78 SER B C 1
ATOM 3855 O O . SER B 1 78 ? -11.578 -33.375 -29.719 1 97.69 78 SER B O 1
ATOM 3857 N N . ALA B 1 79 ? -11.273 -33.812 -27.562 1 97.81 79 ALA B N 1
ATOM 3858 C CA . ALA B 1 79 ? -11.445 -32.406 -27.188 1 97.81 79 ALA B CA 1
ATOM 3859 C C . ALA B 1 79 ? -10.102 -31.672 -27.172 1 97.81 79 ALA B C 1
ATOM 3861 O O . ALA B 1 79 ? -10.062 -30.438 -27.125 1 97.81 79 ALA B O 1
ATOM 3862 N N . VAL B 1 80 ? -9.039 -32.406 -27.234 1 97.69 80 VAL B N 1
ATOM 3863 C CA . VAL B 1 80 ? -7.711 -31.812 -27.219 1 97.69 80 VAL B CA 1
ATOM 3864 C C . VAL B 1 80 ? -7.445 -31.109 -28.547 1 97.69 80 VAL B C 1
ATOM 3866 O O . VAL B 1 80 ? -7.836 -31.609 -29.609 1 97.69 80 VAL B O 1
ATOM 3869 N N . LYS B 1 81 ? -6.91 -29.938 -28.469 1 97.5 81 LYS B N 1
ATOM 3870 C CA . LYS B 1 81 ? -6.512 -29.203 -29.672 1 97.5 81 LYS B CA 1
ATOM 3871 C C . LYS B 1 81 ? -4.996 -29.047 -29.75 1 97.5 81 LYS B C 1
ATOM 3873 O O . LYS B 1 81 ? -4.387 -28.375 -28.922 1 97.5 81 LYS B O 1
ATOM 3878 N N . GLY B 1 82 ? -4.434 -29.656 -30.797 1 97.31 82 GLY B N 1
ATOM 3879 C CA . GLY B 1 82 ? -2.99 -29.625 -30.969 1 97.31 82 GLY B CA 1
ATOM 3880 C C . GLY B 1 82 ? -2.238 -30.453 -29.953 1 97.31 82 GLY B C 1
ATOM 3881 O O . GLY B 1 82 ? -2.818 -31.312 -29.297 1 97.31 82 GLY B O 1
ATOM 3882 N N . GLY B 1 83 ? -0.874 -30.266 -29.906 1 97.25 83 GLY B N 1
ATOM 3883 C CA . GLY B 1 83 ? -0.057 -31.062 -29 1 97.25 83 GLY B CA 1
ATOM 3884 C C . GLY B 1 83 ? 0.128 -32.5 -29.453 1 97.25 83 GLY B C 1
ATOM 3885 O O . GLY B 1 83 ? -0.11 -32.812 -30.609 1 97.25 83 GLY B O 1
ATOM 3886 N N . SER B 1 84 ? 0.545 -33.344 -28.562 1 97 84 SER B N 1
ATOM 3887 C CA . SER B 1 84 ? 0.838 -34.719 -28.875 1 97 84 SER B CA 1
ATOM 3888 C C . SER B 1 84 ? -0.438 -35.562 -28.938 1 97 84 SER B C 1
ATOM 3890 O O . SER B 1 84 ? -0.436 -36.656 -29.484 1 97 84 SER B O 1
ATOM 3892 N N . GLY B 1 85 ? -1.448 -35 -28.359 1 96.69 85 GLY B N 1
ATOM 3893 C CA . GLY B 1 85 ? -2.684 -35.781 -28.234 1 96.69 85 GLY B CA 1
ATOM 3894 C C . GLY B 1 85 ? -2.713 -36.688 -27.031 1 96.69 85 GLY B C 1
ATOM 3895 O O . GLY B 1 85 ? -3.74 -37.312 -26.734 1 96.69 85 GLY B O 1
ATOM 3896 N N . LYS B 1 86 ? -1.646 -36.75 -26.344 1 97.56 86 LYS B N 1
ATOM 3897 C CA . LYS B 1 86 ? -1.572 -37.562 -25.141 1 97.56 86 LYS B CA 1
ATOM 3898 C C . LYS B 1 86 ? -2.543 -37.062 -24.078 1 97.56 86 LYS B C 1
ATOM 3900 O O . LYS B 1 86 ? -2.67 -35.844 -23.859 1 97.56 86 LYS B O 1
ATOM 3905 N N . VAL B 1 87 ? -3.277 -38 -23.406 1 98.38 87 VAL B N 1
ATOM 3906 C CA . VAL B 1 87 ? -4.211 -37.625 -22.344 1 98.38 87 VAL B CA 1
ATOM 3907 C C . VAL B 1 87 ? -4.016 -38.562 -21.156 1 98.38 87 VAL B C 1
ATOM 3909 O O . VAL B 1 87 ? -3.266 -39.531 -21.234 1 98.38 87 VAL B O 1
ATOM 3912 N N . VAL B 1 88 ? -4.586 -38.219 -19.984 1 97.69 88 VAL B N 1
ATOM 3913 C CA . VAL B 1 88 ? -4.605 -39.062 -18.812 1 97.69 88 VAL B CA 1
ATOM 3914 C C . VAL B 1 88 ? -5.664 -40.156 -18.984 1 97.69 88 VAL B C 1
ATOM 3916 O O . VAL B 1 88 ? -6.797 -40.031 -18.531 1 97.69 88 VAL B O 1
ATOM 3919 N N . ASN B 1 89 ? -5.195 -41.219 -19.625 1 95.69 89 ASN B N 1
ATOM 3920 C CA . ASN B 1 89 ? -6.086 -42.344 -19.922 1 95.69 89 ASN B CA 1
ATOM 3921 C C . ASN B 1 89 ? -6.102 -43.375 -18.781 1 95.69 89 ASN B C 1
ATOM 3923 O O . ASN B 1 89 ? -5.836 -44.562 -19 1 95.69 89 ASN B O 1
ATOM 3927 N N . SER B 1 90 ? -6.527 -42.938 -17.578 1 97.19 90 SER B N 1
ATOM 3928 C CA . SER B 1 90 ? -6.488 -43.75 -16.359 1 97.19 90 SER B CA 1
ATOM 3929 C C . SER B 1 90 ? -7.77 -44.562 -16.188 1 97.19 90 SER B C 1
ATOM 3931 O O . SER B 1 90 ? -8.812 -44.188 -16.75 1 97.19 90 SER B O 1
ATOM 3933 N N . GLY B 1 91 ? -7.652 -45.688 -15.453 1 97.19 91 GLY B N 1
ATOM 3934 C CA . GLY B 1 91 ? -8.789 -46.5 -15.062 1 97.19 91 GLY B CA 1
ATOM 3935 C C . GLY B 1 91 ? -9.086 -46.438 -13.57 1 97.19 91 GLY B C 1
ATOM 3936 O O . GLY B 1 91 ? -8.398 -45.719 -12.828 1 97.19 91 GLY B O 1
ATOM 3937 N N . PRO B 1 92 ? -10.078 -47.156 -13.133 1 97.81 92 PRO B N 1
ATOM 3938 C CA . PRO B 1 92 ? -10.602 -47.062 -11.773 1 97.81 92 PRO B CA 1
ATOM 3939 C C . PRO B 1 92 ? -9.578 -47.469 -10.711 1 97.81 92 PRO B C 1
ATOM 3941 O O . PRO B 1 92 ? -9.727 -47.094 -9.539 1 97.81 92 PRO B O 1
ATOM 3944 N N . ASN B 1 93 ? -8.508 -48.188 -11.094 1 97.88 93 ASN B N 1
ATOM 3945 C CA . ASN B 1 93 ? -7.535 -48.656 -10.117 1 97.88 93 ASN B CA 1
ATOM 3946 C C . ASN B 1 93 ? -6.254 -47.812 -10.156 1 97.88 93 ASN B C 1
ATOM 3948 O O . ASN B 1 93 ? -5.309 -48.094 -9.422 1 97.88 93 ASN B O 1
ATOM 3952 N N . ASP B 1 94 ? -6.25 -46.844 -11.039 1 97.88 94 ASP B N 1
ATOM 3953 C CA . ASP B 1 94 ? -5.051 -46.031 -11.242 1 97.88 94 ASP B CA 1
ATOM 3954 C C . ASP B 1 94 ? -5 -44.875 -10.258 1 97.88 94 ASP B C 1
ATOM 3956 O O . ASP B 1 94 ? -6.035 -44.438 -9.742 1 97.88 94 ASP B O 1
ATOM 3960 N N . ARG B 1 95 ? -3.783 -44.438 -9.969 1 98.19 95 ARG B N 1
ATOM 3961 C CA . ARG B 1 95 ? -3.533 -43.219 -9.188 1 98.19 95 ARG B CA 1
ATOM 3962 C C . ARG B 1 95 ? -2.965 -42.125 -10.07 1 98.19 95 ARG B C 1
ATOM 3964 O O . ARG B 1 95 ? -2.172 -42.375 -10.977 1 98.19 95 ARG B O 1
ATOM 3971 N N . ILE B 1 96 ? -3.473 -40.938 -9.844 1 98.62 96 ILE B N 1
ATOM 3972 C CA . ILE B 1 96 ? -3.043 -39.781 -10.641 1 98.62 96 ILE B CA 1
ATOM 3973 C C . ILE B 1 96 ? -2.305 -38.812 -9.75 1 98.62 96 ILE B C 1
ATOM 3975 O O . ILE B 1 96 ? -2.738 -38.531 -8.633 1 98.62 96 ILE B O 1
ATOM 3979 N N . PHE B 1 97 ? -1.142 -38.312 -10.172 1 98.75 97 PHE B N 1
ATOM 3980 C CA . PHE B 1 97 ? -0.413 -37.219 -9.57 1 98.75 97 PHE B CA 1
ATOM 3981 C C . PHE B 1 97 ? -0.382 -36 -10.508 1 98.75 97 PHE B C 1
ATOM 3983 O O . PHE B 1 97 ? 0.068 -36.125 -11.648 1 98.75 97 PHE B O 1
ATOM 3990 N N . LEU B 1 98 ? -0.942 -34.906 -10.078 1 98.69 98 LEU B N 1
ATOM 3991 C CA . LEU B 1 98 ? -0.903 -33.656 -10.852 1 98.69 98 LEU B CA 1
ATOM 3992 C C . LEU B 1 98 ? -0.088 -32.594 -10.133 1 98.69 98 LEU B C 1
ATOM 3994 O O . LEU B 1 98 ? -0.362 -32.281 -8.969 1 98.69 98 LEU B O 1
ATOM 3998 N N . TYR B 1 99 ? 0.893 -32.094 -10.773 1 98.75 99 TYR B N 1
ATOM 3999 C CA . TYR B 1 99 ? 1.667 -30.953 -10.305 1 98.75 99 TYR B CA 1
ATOM 4000 C C . TYR B 1 99 ? 1.45 -29.75 -11.211 1 98.75 99 TYR B C 1
ATOM 4002 O O . TYR B 1 99 ? 1.583 -29.859 -12.43 1 98.75 99 TYR B O 1
ATOM 4010 N N . TYR B 1 100 ? 1.031 -28.656 -10.625 1 98.69 100 TYR B N 1
ATOM 4011 C CA . TYR B 1 100 ? 0.749 -27.422 -11.344 1 98.69 100 TYR B CA 1
ATOM 4012 C C . TYR B 1 100 ? 1.586 -26.266 -10.805 1 98.69 100 TYR B C 1
ATOM 4014 O O . TYR B 1 100 ? 1.652 -26.047 -9.586 1 98.69 100 TYR B O 1
ATOM 4022 N N . SER B 1 101 ? 2.314 -25.578 -11.695 1 98.06 101 SER B N 1
ATOM 4023 C CA . SER B 1 101 ? 3.111 -24.422 -11.297 1 98.06 101 SER B CA 1
ATOM 4024 C C . SER B 1 101 ? 2.902 -23.25 -12.242 1 98.06 101 SER B C 1
ATOM 4026 O O . SER B 1 101 ? 3.141 -23.359 -13.445 1 98.06 101 SER B O 1
ATOM 4028 N N . ASP B 1 102 ? 2.432 -22.172 -11.758 1 97.19 102 ASP B N 1
ATOM 4029 C CA . ASP B 1 102 ? 2.268 -20.922 -12.508 1 97.19 102 ASP B CA 1
ATOM 4030 C C . ASP B 1 102 ? 1.948 -19.766 -11.57 1 97.19 102 ASP B C 1
ATOM 4032 O O . ASP B 1 102 ? 1.98 -19.922 -10.344 1 97.19 102 ASP B O 1
ATOM 4036 N N . HIS B 1 103 ? 1.778 -18.609 -12.148 1 96.44 103 HIS B N 1
ATOM 4037 C CA . HIS B 1 103 ? 1.236 -17.484 -11.383 1 96.44 103 HIS B CA 1
ATOM 4038 C C . HIS B 1 103 ? -0.187 -17.781 -10.922 1 96.44 103 HIS B C 1
ATOM 4040 O O . HIS B 1 103 ? -0.805 -18.75 -11.367 1 96.44 103 HIS B O 1
ATOM 4046 N N . GLY B 1 104 ? -0.598 -16.938 -9.961 1 97.62 104 GLY B N 1
ATOM 4047 C CA . GLY B 1 104 ? -1.953 -17.109 -9.461 1 97.62 104 GLY B CA 1
ATOM 4048 C C . GLY B 1 104 ? -2.488 -15.867 -8.773 1 97.62 104 GLY B C 1
ATOM 4049 O O . GLY B 1 104 ? -1.777 -14.867 -8.641 1 97.62 104 GLY B O 1
ATOM 4050 N N . GLY B 1 105 ? -3.68 -15.914 -8.5 1 97.94 105 GLY B N 1
ATOM 4051 C CA . GLY B 1 105 ? -4.438 -14.93 -7.75 1 97.94 105 GLY B CA 1
ATOM 4052 C C . GLY B 1 105 ? -5.707 -15.484 -7.137 1 97.94 105 GLY B C 1
ATOM 4053 O O . GLY B 1 105 ? -6.043 -16.656 -7.348 1 97.94 105 GLY B O 1
ATOM 4054 N N . PRO B 1 106 ? -6.371 -14.656 -6.367 1 98.44 106 PRO B N 1
ATOM 4055 C CA . PRO B 1 106 ? -7.594 -15.172 -5.746 1 98.44 106 PRO B CA 1
ATOM 4056 C C . PRO B 1 106 ? -8.547 -15.797 -6.762 1 98.44 106 PRO B C 1
ATOM 4058 O O . PRO B 1 106 ? -9.086 -15.094 -7.625 1 98.44 106 PRO B O 1
ATOM 4061 N N . GLY B 1 107 ? -8.688 -17.078 -6.578 1 98.56 107 GLY B N 1
ATOM 4062 C CA . GLY B 1 107 ? -9.703 -17.797 -7.34 1 98.56 107 GLY B CA 1
ATOM 4063 C C . GLY B 1 107 ? -9.227 -18.25 -8.703 1 98.56 107 GLY B C 1
ATOM 4064 O O . GLY B 1 107 ? -9.984 -18.844 -9.469 1 98.56 107 GLY B O 1
ATOM 4065 N N . VAL B 1 108 ? -7.93 -17.938 -9.062 1 98.69 108 VAL B N 1
ATOM 4066 C CA . VAL B 1 108 ? -7.512 -18.281 -10.422 1 98.69 108 VAL B CA 1
ATOM 4067 C C . VAL B 1 108 ? -6.078 -18.812 -10.398 1 98.69 108 VAL B C 1
ATOM 4069 O O . VAL B 1 108 ? -5.289 -18.453 -9.523 1 98.69 108 VAL B O 1
ATOM 4072 N N . LEU B 1 109 ? -5.793 -19.641 -11.312 1 98.44 109 LEU B N 1
ATOM 4073 C CA . LEU B 1 109 ? -4.441 -20.047 -11.672 1 98.44 109 LEU B CA 1
ATOM 4074 C C . LEU B 1 109 ? -4.066 -19.531 -13.062 1 98.44 109 LEU B C 1
ATOM 4076 O O . LEU B 1 109 ? -4.918 -19.469 -13.953 1 98.44 109 LEU B O 1
ATOM 4080 N N . GLY B 1 110 ? -2.867 -19.188 -13.18 1 96.75 110 GLY B N 1
ATOM 4081 C CA . GLY B 1 110 ? -2.4 -18.609 -14.43 1 96.75 110 GLY B CA 1
ATOM 4082 C C . GLY B 1 110 ? -2.311 -19.625 -15.555 1 96.75 110 GLY B C 1
ATOM 4083 O O . GLY B 1 110 ? -2.283 -20.844 -15.312 1 96.75 110 GLY B O 1
ATOM 4084 N N . MET B 1 111 ? -2.361 -19.172 -16.797 1 95.06 111 MET B N 1
ATOM 4085 C CA . MET B 1 111 ? -2.158 -19.859 -18.062 1 95.06 111 MET B CA 1
ATOM 4086 C C . MET B 1 111 ? -1.409 -18.984 -19.062 1 95.06 111 MET B C 1
ATOM 4088 O O . MET B 1 111 ? -1.68 -17.781 -19.156 1 95.06 111 MET B O 1
ATOM 4092 N N . PRO B 1 112 ? -0.333 -19.594 -19.656 1 93.75 112 PRO B N 1
ATOM 4093 C CA . PRO B 1 112 ? 0.368 -18.75 -20.625 1 93.75 112 PRO B CA 1
ATOM 4094 C C . PRO B 1 112 ? -0.551 -18.234 -21.734 1 93.75 112 PRO B C 1
ATOM 4096 O O . PRO B 1 112 ? -0.311 -17.172 -22.297 1 93.75 112 PRO B O 1
ATOM 4099 N N . ASN B 1 113 ? -1.548 -19.016 -22.031 1 94.81 113 ASN B N 1
ATOM 4100 C CA . ASN B 1 113 ? -2.564 -18.594 -23 1 94.81 113 ASN B CA 1
ATOM 4101 C C . ASN B 1 113 ? -3.924 -18.406 -22.328 1 94.81 113 ASN B C 1
ATOM 4103 O O . ASN B 1 113 ? -4.395 -19.297 -21.609 1 94.81 113 ASN B O 1
ATOM 4107 N N . MET B 1 114 ? -4.574 -17.281 -22.594 1 94.19 114 MET B N 1
ATOM 4108 C CA . MET B 1 114 ? -5.84 -16.953 -21.953 1 94.19 114 MET B CA 1
ATOM 4109 C C . MET B 1 114 ? -6.965 -17.844 -22.469 1 94.19 114 MET B C 1
ATOM 4111 O O . MET B 1 114 ? -6.902 -18.359 -23.578 1 94.19 114 MET B O 1
ATOM 4115 N N . PRO B 1 115 ? -7.922 -18 -21.594 1 96.38 115 PRO B N 1
ATOM 4116 C CA . PRO B 1 115 ? -8.156 -17.391 -20.281 1 96.38 115 PRO B CA 1
ATOM 4117 C C . PRO B 1 115 ? -7.406 -18.109 -19.172 1 96.38 115 PRO B C 1
ATOM 4119 O O . PRO B 1 115 ? -6.816 -19.172 -19.391 1 96.38 115 PRO B O 1
ATOM 4122 N N . TYR B 1 116 ? -7.449 -17.453 -17.938 1 97.5 116 TYR B N 1
ATOM 4123 C CA . TYR B 1 116 ? -6.949 -18.109 -16.734 1 97.5 116 TYR B CA 1
ATOM 4124 C C . TYR B 1 116 ? -7.785 -19.344 -16.391 1 97.5 116 TYR B C 1
ATOM 4126 O O . TYR B 1 116 ? -8.859 -19.547 -16.969 1 97.5 116 TYR B O 1
ATOM 4134 N N . LEU B 1 117 ? -7.199 -20.188 -15.562 1 98.19 117 LEU B N 1
ATOM 4135 C CA . LEU B 1 117 ? -7.934 -21.312 -14.984 1 98.19 117 LEU B CA 1
ATOM 4136 C C . LEU B 1 117 ? -8.695 -20.875 -13.742 1 98.19 117 LEU B C 1
ATOM 4138 O O . LEU B 1 117 ? -8.086 -20.547 -12.719 1 98.19 117 LEU B O 1
ATOM 4142 N N . TYR B 1 118 ? -10.039 -20.859 -13.797 1 98.5 118 TYR B N 1
ATOM 4143 C CA . TYR B 1 118 ? -10.867 -20.406 -12.672 1 98.5 118 TYR B CA 1
ATOM 4144 C C . TYR B 1 118 ? -11.203 -21.578 -11.758 1 98.5 118 TYR B C 1
ATOM 4146 O O . TYR B 1 118 ? -11.5 -22.688 -12.227 1 98.5 118 TYR B O 1
ATOM 4154 N N . GLY B 1 119 ? -11.195 -21.359 -10.477 1 98.44 119 GLY B N 1
ATOM 4155 C CA . GLY B 1 119 ? -11.391 -22.391 -9.477 1 98.44 119 GLY B CA 1
ATOM 4156 C C . GLY B 1 119 ? -12.648 -23.203 -9.695 1 98.44 119 GLY B C 1
ATOM 4157 O O . GLY B 1 119 ? -12.602 -24.438 -9.695 1 98.44 119 GLY B O 1
ATOM 4158 N N . LYS B 1 120 ? -13.727 -22.516 -9.914 1 98.31 120 LYS B N 1
ATOM 4159 C CA . LYS B 1 120 ? -15 -23.203 -10.102 1 98.31 120 LYS B CA 1
ATOM 4160 C C . LYS B 1 120 ? -14.938 -24.156 -11.289 1 98.31 120 LYS B C 1
ATOM 4162 O O . LYS B 1 120 ? -15.438 -25.281 -11.227 1 98.31 120 LYS B O 1
ATOM 4167 N N . ASP B 1 121 ? -14.359 -23.734 -12.391 1 98.44 121 ASP B N 1
ATOM 4168 C CA . ASP B 1 121 ? -14.242 -24.562 -13.578 1 98.44 121 ASP B CA 1
ATOM 4169 C C . ASP B 1 121 ? -13.383 -25.797 -13.297 1 98.44 121 ASP B C 1
ATOM 4171 O O . ASP B 1 121 ? -13.727 -26.906 -13.711 1 98.44 121 ASP B O 1
ATOM 4175 N N . LEU B 1 122 ? -12.289 -25.609 -12.656 1 98.69 122 LEU B N 1
ATOM 4176 C CA . LEU B 1 122 ? -11.414 -26.719 -12.32 1 98.69 122 LEU B CA 1
ATOM 4177 C C . LEU B 1 122 ? -12.141 -27.734 -11.438 1 98.69 122 LEU B C 1
ATOM 4179 O O . LEU B 1 122 ? -12.062 -28.938 -11.688 1 98.69 122 LEU B O 1
ATOM 4183 N N . ILE B 1 123 ? -12.836 -27.25 -10.422 1 98.75 123 ILE B N 1
ATOM 4184 C CA . ILE B 1 123 ? -13.531 -28.141 -9.492 1 98.75 123 ILE B CA 1
ATOM 4185 C C . ILE B 1 123 ? -14.594 -28.938 -10.25 1 98.75 123 ILE B C 1
ATOM 4187 O O . ILE B 1 123 ? -14.773 -30.141 -9.984 1 98.75 123 ILE B O 1
ATOM 4191 N N . GLU B 1 124 ? -15.242 -28.297 -11.18 1 98.56 124 GLU B N 1
ATOM 4192 C CA . GLU B 1 124 ? -16.234 -29 -11.984 1 98.56 124 GLU B CA 1
ATOM 4193 C C . GLU B 1 124 ? -15.586 -30.109 -12.812 1 98.56 124 GLU B C 1
ATOM 4195 O O . GLU B 1 124 ? -16.156 -31.188 -12.977 1 98.56 124 GLU B O 1
ATOM 4200 N N . VAL B 1 125 ? -14.492 -29.828 -13.352 1 98.75 125 VAL B N 1
ATOM 4201 C CA . VAL B 1 125 ? -13.766 -30.828 -14.125 1 98.75 125 VAL B CA 1
ATOM 4202 C C . VAL B 1 125 ? -13.383 -32 -13.227 1 98.75 125 VAL B C 1
ATOM 4204 O O . VAL B 1 125 ? -13.5 -33.156 -13.625 1 98.75 125 VAL B O 1
ATOM 4207 N N . LEU B 1 126 ? -12.93 -31.75 -12.008 1 98.75 126 LEU B N 1
ATOM 4208 C CA . LEU B 1 126 ? -12.547 -32.812 -11.062 1 98.75 126 LEU B CA 1
ATOM 4209 C C . LEU B 1 126 ? -13.75 -33.656 -10.672 1 98.75 126 LEU B C 1
ATOM 4211 O O . LEU B 1 126 ? -13.648 -34.875 -10.555 1 98.75 126 LEU B O 1
ATOM 4215 N N . LYS B 1 127 ? -14.859 -32.969 -10.492 1 98.75 127 LYS B N 1
ATOM 4216 C CA . LYS B 1 127 ? -16.094 -33.719 -10.203 1 98.75 127 LYS B CA 1
ATOM 4217 C C . LYS B 1 127 ? -16.469 -34.656 -11.352 1 98.75 127 LYS B C 1
ATOM 4219 O O . LYS B 1 127 ? -16.875 -35.781 -11.117 1 98.75 127 LYS B O 1
ATOM 4224 N N . LYS B 1 128 ? -16.359 -34.125 -12.523 1 98.62 128 LYS B N 1
ATOM 4225 C CA . LYS B 1 128 ? -16.656 -34.938 -13.703 1 98.62 128 LYS B CA 1
ATOM 4226 C C . LYS B 1 128 ? -15.727 -36.125 -13.789 1 98.62 128 LYS B C 1
ATOM 4228 O O . LYS B 1 128 ? -16.156 -37.25 -14.133 1 98.62 128 LYS B O 1
ATOM 4233 N N . LYS B 1 129 ? -14.477 -35.938 -13.586 1 98.56 129 LYS B N 1
ATOM 4234 C CA . LYS B 1 129 ? -13.516 -37.031 -13.617 1 98.56 129 LYS B CA 1
ATOM 4235 C C . LYS B 1 129 ? -13.859 -38.094 -12.578 1 98.56 129 LYS B C 1
ATOM 4237 O O . LYS B 1 129 ? -13.758 -39.281 -12.852 1 98.56 129 LYS B O 1
ATOM 4242 N N . TYR B 1 130 ? -14.195 -37.688 -11.414 1 98.31 130 TYR B N 1
ATOM 4243 C CA . TYR B 1 130 ? -14.602 -38.594 -10.359 1 98.31 130 TYR B CA 1
ATOM 4244 C C . TYR B 1 130 ? -15.82 -39.406 -10.781 1 98.31 130 TYR B C 1
ATOM 4246 O O . TYR B 1 130 ? -15.859 -40.625 -10.594 1 98.31 130 TYR B O 1
ATOM 4254 N N . ALA B 1 131 ? -16.797 -38.719 -11.32 1 98.19 131 ALA B N 1
ATOM 4255 C CA . ALA B 1 131 ? -18.047 -39.344 -11.75 1 98.19 131 ALA B CA 1
ATOM 4256 C C . ALA B 1 131 ? -17.781 -40.406 -12.828 1 98.19 131 ALA B C 1
ATOM 4258 O O . ALA B 1 131 ? -18.484 -41.406 -12.898 1 98.19 131 ALA B O 1
ATOM 4259 N N . ALA B 1 132 ? -16.766 -40.188 -13.594 1 97.94 132 ALA B N 1
ATOM 4260 C CA . ALA B 1 132 ? -16.422 -41.094 -14.672 1 97.94 132 ALA B CA 1
ATOM 4261 C C . ALA B 1 132 ? -15.781 -42.375 -14.109 1 97.94 132 ALA B C 1
ATOM 4263 O O . ALA B 1 132 ? -15.688 -43.375 -14.812 1 97.94 132 ALA B O 1
ATOM 4264 N N . GLY B 1 133 ? -15.305 -42.375 -12.852 1 97.88 133 GLY B N 1
ATOM 4265 C CA . GLY B 1 133 ? -14.742 -43.562 -12.203 1 97.88 133 GLY B CA 1
ATOM 4266 C C . GLY B 1 133 ? -13.414 -44 -12.805 1 97.88 133 GLY B C 1
ATOM 4267 O O . GLY B 1 133 ? -13.156 -45.188 -12.945 1 97.88 133 GLY B O 1
ATOM 4268 N N . THR B 1 134 ? -12.625 -43 -13.188 1 97.75 134 THR B N 1
ATOM 4269 C CA . THR B 1 134 ? -11.438 -43.344 -13.953 1 97.75 134 THR B CA 1
ATOM 4270 C C . THR B 1 134 ? -10.172 -43.125 -13.125 1 97.75 134 THR B C 1
ATOM 4272 O O . THR B 1 134 ? -9.133 -42.75 -13.664 1 97.75 134 THR B O 1
ATOM 4275 N N . TYR B 1 135 ? -10.219 -43.219 -11.859 1 98.5 135 TYR B N 1
ATOM 4276 C CA . TYR B 1 135 ? -9.055 -43.25 -10.984 1 98.5 135 TYR B CA 1
ATOM 4277 C C . TYR B 1 135 ? -9.43 -43.781 -9.602 1 98.5 135 TYR B C 1
ATOM 4279 O O . TYR B 1 135 ? -10.594 -43.719 -9.203 1 98.5 135 TYR B O 1
ATOM 4287 N N . LYS B 1 136 ? -8.445 -44.312 -8.938 1 98.5 136 LYS B N 1
ATOM 4288 C CA . LYS B 1 136 ? -8.602 -44.719 -7.547 1 98.5 136 LYS B CA 1
ATOM 4289 C C . LYS B 1 136 ? -8.43 -43.562 -6.586 1 98.5 136 LYS B C 1
ATOM 4291 O O . LYS B 1 136 ? -9.281 -43.312 -5.723 1 98.5 136 LYS B O 1
ATOM 4296 N N . GLU B 1 137 ? -7.316 -42.875 -6.727 1 98.62 137 GLU B N 1
ATOM 4297 C CA . GLU B 1 137 ? -6.961 -41.688 -5.938 1 98.62 137 GLU B CA 1
ATOM 4298 C C . GLU B 1 137 ? -6.191 -40.688 -6.781 1 98.62 137 GLU B C 1
ATOM 4300 O O . GLU B 1 137 ? -5.52 -41.062 -7.746 1 98.62 137 GLU B O 1
ATOM 4305 N N . MET B 1 138 ? -6.367 -39.438 -6.398 1 98.69 138 MET B N 1
ATOM 4306 C CA . MET B 1 138 ? -5.641 -38.375 -7.074 1 98.69 138 MET B CA 1
ATOM 4307 C C . MET B 1 138 ? -5.016 -37.406 -6.066 1 98.69 138 MET B C 1
ATOM 4309 O O . MET B 1 138 ? -5.633 -37.094 -5.047 1 98.69 138 MET B O 1
ATOM 4313 N N . VAL B 1 139 ? -3.764 -37.031 -6.312 1 98.81 139 VAL B N 1
ATOM 4314 C CA . VAL B 1 139 ? -3.059 -36.062 -5.48 1 98.81 139 VAL B CA 1
ATOM 4315 C C . VAL B 1 139 ? -2.609 -34.906 -6.332 1 98.81 139 VAL B C 1
ATOM 4317 O O . VAL B 1 139 ? -1.966 -35.062 -7.367 1 98.81 139 VAL B O 1
ATOM 4320 N N . LEU B 1 140 ? -2.969 -33.656 -5.898 1 98.81 140 LEU B N 1
ATOM 4321 C CA . LEU B 1 140 ? -2.639 -32.438 -6.609 1 98.81 140 LEU B CA 1
ATOM 4322 C C . LEU B 1 140 ? -1.68 -31.562 -5.793 1 98.81 140 LEU B C 1
ATOM 4324 O O . LEU B 1 140 ? -1.953 -31.25 -4.633 1 98.81 140 LEU B O 1
ATOM 4328 N N . TYR B 1 141 ? -0.534 -31.203 -6.355 1 98.81 141 TYR B N 1
ATOM 4329 C CA . TYR B 1 141 ? 0.398 -30.219 -5.82 1 98.81 141 TYR B CA 1
ATOM 4330 C C . TYR B 1 141 ? 0.347 -28.922 -6.629 1 98.81 141 TYR B C 1
ATOM 4332 O O . TYR B 1 141 ? 0.74 -28.891 -7.797 1 98.81 141 TYR B O 1
ATOM 4340 N N . ILE B 1 142 ? -0.122 -27.812 -5.965 1 98.69 142 ILE B N 1
ATOM 4341 C CA . ILE B 1 142 ? -0.39 -26.578 -6.703 1 98.69 142 ILE B CA 1
ATOM 4342 C C . ILE B 1 142 ? 0.54 -25.469 -6.215 1 98.69 142 ILE B C 1
ATOM 4344 O O . ILE B 1 142 ? 0.429 -25.016 -5.074 1 98.69 142 ILE B O 1
ATOM 4348 N N . GLU B 1 143 ? 1.408 -25.047 -7.148 1 98 143 GLU B N 1
ATOM 4349 C CA . GLU B 1 143 ? 2.307 -23.922 -6.883 1 98 143 GLU B CA 1
ATOM 4350 C C . GLU B 1 143 ? 1.805 -22.656 -7.551 1 98 143 GLU B C 1
ATOM 4352 O O . GLU B 1 143 ? 1.966 -22.469 -8.758 1 98 143 GLU B O 1
ATOM 4357 N N . ALA B 1 144 ? 1.221 -21.75 -6.805 1 97.69 144 ALA B N 1
ATOM 4358 C CA . ALA B 1 144 ? 0.778 -20.438 -7.289 1 97.69 144 ALA B CA 1
ATOM 4359 C C . ALA B 1 144 ? 0.437 -19.516 -6.125 1 97.69 144 ALA B C 1
ATOM 4361 O O . ALA B 1 144 ? 0.109 -19.969 -5.031 1 97.69 144 ALA B O 1
ATOM 4362 N N . CYS B 1 145 ? 0.54 -18.203 -6.406 1 96.5 145 CYS B N 1
ATOM 4363 C CA . CYS B 1 145 ? 0.098 -17.219 -5.426 1 96.5 145 CYS B CA 1
ATOM 4364 C C . CYS B 1 145 ? -1.399 -17.344 -5.168 1 96.5 145 CYS B C 1
ATOM 4366 O O . CYS B 1 145 ? -2.188 -17.453 -6.109 1 96.5 145 CYS B O 1
ATOM 4368 N N . GLU B 1 146 ? -1.797 -17.359 -3.881 1 96.44 146 GLU B N 1
ATOM 4369 C CA . GLU B 1 146 ? -3.176 -17.406 -3.406 1 96.44 146 GLU B CA 1
ATOM 4370 C C . GLU B 1 146 ? -3.91 -18.625 -3.949 1 96.44 146 GLU B C 1
ATOM 4372 O O . GLU B 1 146 ? -5.113 -18.562 -4.215 1 96.44 146 GLU B O 1
ATOM 4377 N N . SER B 1 147 ? -3.18 -19.703 -4.184 1 97.56 147 SER B N 1
ATOM 4378 C CA . SER B 1 147 ? -3.754 -20.906 -4.797 1 97.56 147 SER B CA 1
ATOM 4379 C C . SER B 1 147 ? -4.777 -21.562 -3.879 1 97.56 147 SER B C 1
ATOM 4381 O O . SER B 1 147 ? -5.664 -22.281 -4.34 1 97.56 147 SER B O 1
ATOM 4383 N N . GLY B 1 148 ? -4.68 -21.328 -2.562 1 97.19 148 GLY B N 1
ATOM 4384 C CA . GLY B 1 148 ? -5.703 -21.828 -1.662 1 97.19 148 GLY B CA 1
ATOM 4385 C C . GLY B 1 148 ? -7.102 -21.375 -2.029 1 97.19 148 GLY B C 1
ATOM 4386 O O . GLY B 1 148 ? -8.07 -22.094 -1.812 1 97.19 148 GLY B O 1
ATOM 4387 N N . SER B 1 149 ? -7.195 -20.219 -2.635 1 98.06 149 SER B N 1
ATOM 4388 C CA . SER B 1 149 ? -8.484 -19.625 -2.967 1 98.06 149 SER B CA 1
ATOM 4389 C C . SER B 1 149 ? -9.164 -20.375 -4.102 1 98.06 149 SER B C 1
ATOM 4391 O O . SER B 1 149 ? -10.367 -20.203 -4.336 1 98.06 149 SER B O 1
ATOM 4393 N N . VAL B 1 150 ? -8.469 -21.156 -4.797 1 98.5 150 VAL B N 1
ATOM 4394 C CA . VAL B 1 150 ? -9 -21.953 -5.906 1 98.5 150 VAL B CA 1
ATOM 4395 C C . VAL B 1 150 ? -9.797 -23.125 -5.359 1 98.5 150 VAL B C 1
ATOM 4397 O O . VAL B 1 150 ? -10.703 -23.641 -6.027 1 98.5 150 VAL B O 1
ATOM 4400 N N . PHE B 1 151 ? -9.531 -23.5 -4.113 1 98.5 151 PHE B N 1
ATOM 4401 C CA . PHE B 1 151 ? -10.109 -24.719 -3.564 1 98.5 151 PHE B CA 1
ATOM 4402 C C . PHE B 1 151 ? -10.953 -24.406 -2.334 1 98.5 151 PHE B C 1
ATOM 4404 O O . PHE B 1 151 ? -11.883 -25.156 -2.006 1 98.5 151 PHE B O 1
ATOM 4411 N N . GLU B 1 152 ? -10.602 -23.328 -1.664 1 97.5 152 GLU B N 1
ATOM 4412 C CA . GLU B 1 152 ? -11.289 -22.969 -0.425 1 97.5 152 GLU B CA 1
ATOM 4413 C C . GLU B 1 152 ? -12.789 -22.797 -0.649 1 97.5 152 GLU B C 1
ATOM 4415 O O . GLU B 1 152 ? -13.211 -22.031 -1.512 1 97.5 152 GLU B O 1
ATOM 4420 N N . GLY B 1 153 ? -13.508 -23.531 0.112 1 97.25 153 GLY B N 1
ATOM 4421 C CA . GLY B 1 153 ? -14.953 -23.438 0.029 1 97.25 153 GLY B CA 1
ATOM 4422 C C . GLY B 1 153 ? -15.531 -24.125 -1.202 1 97.25 153 GLY B C 1
ATOM 4423 O O . GLY B 1 153 ? -16.75 -24.141 -1.399 1 97.25 153 GLY B O 1
ATOM 4424 N N . LEU B 1 154 ? -14.734 -24.719 -2.047 1 98.31 154 LEU B N 1
ATOM 4425 C CA . LEU B 1 154 ? -15.188 -25.297 -3.309 1 98.31 154 LEU B CA 1
ATOM 4426 C C . LEU B 1 154 ? -14.867 -26.781 -3.375 1 98.31 154 LEU B C 1
ATOM 4428 O O . LEU B 1 154 ? -15.648 -27.562 -3.932 1 98.31 154 LEU B O 1
ATOM 4432 N N . MET B 1 155 ? -13.781 -27.234 -2.893 1 98.5 155 MET B N 1
ATOM 4433 C CA . MET B 1 155 ? -13.266 -28.594 -3.061 1 98.5 155 MET B CA 1
ATOM 4434 C C . MET B 1 155 ? -14.016 -29.578 -2.158 1 98.5 155 MET B C 1
ATOM 4436 O O . MET B 1 155 ? -13.906 -29.5 -0.934 1 98.5 155 MET B O 1
ATOM 4440 N N . PRO B 1 156 ? -14.688 -30.531 -2.742 1 98 156 PRO B N 1
ATOM 4441 C CA . PRO B 1 156 ? -15.352 -31.547 -1.915 1 98 156 PRO B CA 1
ATOM 4442 C C . PRO B 1 156 ? -14.367 -32.469 -1.21 1 98 156 PRO B C 1
ATOM 4444 O O . PRO B 1 156 ? -13.281 -32.75 -1.732 1 98 156 PRO B O 1
ATOM 4447 N N . GLU B 1 157 ? -14.805 -33.031 -0.143 1 97.31 157 GLU B N 1
ATOM 4448 C CA . GLU B 1 157 ? -13.93 -33.906 0.65 1 97.31 157 GLU B CA 1
ATOM 4449 C C . GLU B 1 157 ? -14.125 -35.375 0.292 1 97.31 157 GLU B C 1
ATOM 4451 O O . GLU B 1 157 ? -13.438 -36.25 0.828 1 97.31 157 GLU B O 1
ATOM 4456 N N . ASN B 1 158 ? -14.977 -35.625 -0.636 1 97.31 158 ASN B N 1
ATOM 4457 C CA . ASN B 1 158 ? -15.328 -37.031 -0.906 1 97.31 158 ASN B CA 1
ATOM 4458 C C . ASN B 1 158 ? -15.094 -37.406 -2.369 1 97.31 158 ASN B C 1
ATOM 4460 O O . ASN B 1 158 ? -15.852 -38.188 -2.949 1 97.31 158 ASN B O 1
ATOM 4464 N N . LEU B 1 159 ? -14.102 -36.812 -3.027 1 98.44 159 LEU B N 1
ATOM 4465 C CA . LEU B 1 159 ? -13.789 -37.094 -4.422 1 98.44 159 LEU B CA 1
ATOM 4466 C C . LEU B 1 159 ? -12.562 -38 -4.523 1 98.44 159 LEU B C 1
ATOM 4468 O O . LEU B 1 159 ? -12.07 -38.25 -5.621 1 98.44 159 LEU B O 1
ATOM 4472 N N . ASN B 1 160 ? -12 -38.438 -3.393 1 98.56 160 ASN B N 1
ATOM 4473 C CA . ASN B 1 160 ? -10.734 -39.156 -3.369 1 98.56 160 ASN B CA 1
ATOM 4474 C C . ASN B 1 160 ? -9.609 -38.375 -4.023 1 98.56 160 ASN B C 1
ATOM 4476 O O . ASN B 1 160 ? -8.797 -38.938 -4.758 1 98.56 160 ASN B O 1
ATOM 4480 N N . ILE B 1 161 ? -9.672 -37.125 -3.838 1 98.88 161 ILE B N 1
ATOM 4481 C CA . ILE B 1 161 ? -8.625 -36.188 -4.305 1 98.88 161 ILE B CA 1
ATOM 4482 C C . ILE B 1 161 ? -8.047 -35.438 -3.119 1 98.88 161 ILE B C 1
ATOM 4484 O O . ILE B 1 161 ? -8.781 -34.844 -2.334 1 98.88 161 ILE B O 1
ATOM 4488 N N . TYR B 1 162 ? -6.77 -35.5 -2.955 1 98.75 162 TYR B N 1
ATOM 4489 C CA . TYR B 1 162 ? -6.035 -34.719 -1.974 1 98.75 162 TYR B CA 1
ATOM 4490 C C . TYR B 1 162 ? -5.258 -33.594 -2.648 1 98.75 162 TYR B C 1
ATOM 4492 O O . TYR B 1 162 ? -4.57 -33.812 -3.646 1 98.75 162 TYR B O 1
ATOM 4500 N N . VAL B 1 163 ? -5.426 -32.375 -2.139 1 98.75 163 VAL B N 1
ATOM 4501 C CA . VAL B 1 163 ? -4.781 -31.203 -2.736 1 98.75 163 VAL B CA 1
ATOM 4502 C C . VAL B 1 163 ? -3.91 -30.5 -1.694 1 98.75 163 VAL B C 1
ATOM 4504 O O . VAL B 1 163 ? -4.332 -30.297 -0.553 1 98.75 163 VAL B O 1
ATOM 4507 N N . THR B 1 164 ? -2.68 -30.156 -2.049 1 97.94 164 THR B N 1
ATOM 4508 C CA . THR B 1 164 ? -1.859 -29.25 -1.269 1 97.94 164 THR B CA 1
ATOM 4509 C C . THR B 1 164 ? -1.429 -28.047 -2.117 1 97.94 164 THR B C 1
ATOM 4511 O O . THR B 1 164 ? -1.14 -28.203 -3.305 1 97.94 164 THR B O 1
ATOM 4514 N N . THR B 1 165 ? -1.521 -26.844 -1.534 1 97.25 165 THR B N 1
ATOM 4515 C CA . THR B 1 165 ? -1.246 -25.609 -2.262 1 97.25 165 THR B CA 1
ATOM 4516 C C . THR B 1 165 ? -0.068 -24.859 -1.638 1 97.25 165 THR B C 1
ATOM 4518 O O . THR B 1 165 ? 0.167 -24.969 -0.432 1 97.25 165 THR B O 1
ATOM 4521 N N . ALA B 1 166 ? 0.594 -24.078 -2.465 1 96.44 166 ALA B N 1
ATOM 4522 C CA . ALA B 1 166 ? 1.792 -23.359 -2.055 1 96.44 166 ALA B CA 1
ATOM 4523 C C . ALA B 1 166 ? 1.446 -22.234 -1.076 1 96.44 166 ALA B C 1
ATOM 4525 O O . ALA B 1 166 ? 2.311 -21.766 -0.334 1 96.44 166 ALA B O 1
ATOM 4526 N N . SER B 1 167 ? 0.191 -21.812 -1.12 1 94.44 167 SER B N 1
ATOM 4527 C CA . SER B 1 167 ? -0.23 -20.688 -0.292 1 94.44 167 SER B CA 1
ATOM 4528 C C . SER B 1 167 ? -1.692 -20.828 0.12 1 94.44 167 SER B C 1
ATOM 4530 O O . SER B 1 167 ? -2.436 -21.625 -0.457 1 94.44 167 SER B O 1
ATOM 4532 N N . ASN B 1 168 ? -2.018 -20.078 1.212 1 93.62 168 ASN B N 1
ATOM 4533 C CA . ASN B 1 168 ? -3.432 -19.953 1.556 1 93.62 168 ASN B CA 1
ATOM 4534 C C . ASN B 1 168 ? -4.168 -19.047 0.584 1 93.62 168 ASN B C 1
ATOM 4536 O O . ASN B 1 168 ? -3.65 -18.719 -0.486 1 93.62 168 ASN B O 1
ATOM 4540 N N . ALA B 1 169 ? -5.285 -18.625 0.901 1 94.31 169 ALA B N 1
ATOM 4541 C CA . ALA B 1 169 ? -6.156 -17.906 -0.026 1 94.31 169 ALA B CA 1
ATOM 4542 C C . ALA B 1 169 ? -5.789 -16.422 -0.089 1 94.31 169 ALA B C 1
ATOM 4544 O O . ALA B 1 169 ? -6.363 -15.672 -0.875 1 94.31 169 ALA B O 1
ATOM 4545 N N . GLU B 1 170 ? -4.789 -15.969 0.658 1 93.19 170 GLU B N 1
ATOM 4546 C CA . GLU B 1 170 ? -4.594 -14.531 0.811 1 93.19 170 GLU B CA 1
ATOM 4547 C C . GLU B 1 170 ? -3.135 -14.148 0.593 1 93.19 170 GLU B C 1
ATOM 4549 O O . GLU B 1 170 ? -2.807 -12.961 0.503 1 93.19 170 GLU B O 1
ATOM 4554 N N . GLU B 1 171 ? -2.334 -15.148 0.459 1 92.12 171 GLU B N 1
ATOM 4555 C CA . GLU B 1 171 ? -0.906 -14.844 0.478 1 92.12 171 GLU B CA 1
ATOM 4556 C C . GLU B 1 171 ? -0.24 -15.25 -0.835 1 92.12 171 GLU B C 1
ATOM 4558 O O . GLU B 1 171 ? -0.704 -16.156 -1.519 1 92.12 171 GLU B O 1
ATOM 4563 N N . SER B 1 172 ? 0.831 -14.562 -1.11 1 91.5 172 SER B N 1
ATOM 4564 C CA . SER B 1 172 ? 1.654 -14.891 -2.27 1 91.5 172 SER B CA 1
ATOM 4565 C C . SER B 1 172 ? 2.521 -16.109 -2 1 91.5 172 SER B C 1
ATOM 4567 O O . SER B 1 172 ? 2.721 -16.5 -0.847 1 91.5 172 SER B O 1
ATOM 4569 N N . SER B 1 173 ? 2.947 -16.688 -3.082 1 93.81 173 SER B N 1
ATOM 4570 C CA . SER B 1 173 ? 4.004 -17.688 -3.006 1 93.81 173 SER B CA 1
ATOM 4571 C C . SER B 1 173 ? 5.383 -17.047 -3.143 1 93.81 173 SER B C 1
ATOM 4573 O O . SER B 1 173 ? 5.496 -15.828 -3.275 1 93.81 173 SER B O 1
ATOM 4575 N N . TRP B 1 174 ? 6.449 -17.953 -3.041 1 93.5 174 TRP B N 1
ATOM 4576 C CA . TRP B 1 174 ? 7.805 -17.406 -2.984 1 93.5 174 TRP B CA 1
ATOM 4577 C C . TRP B 1 174 ? 8.656 -17.969 -4.117 1 93.5 174 TRP B C 1
ATOM 4579 O O . TRP B 1 174 ? 8.562 -19.156 -4.457 1 93.5 174 TRP B O 1
ATOM 4589 N N . GLY B 1 175 ? 9.43 -17.078 -4.738 1 94.12 175 GLY B N 1
ATOM 4590 C CA . GLY B 1 175 ? 10.57 -17.516 -5.512 1 94.12 175 GLY B CA 1
ATOM 4591 C C . GLY B 1 175 ? 11.82 -17.719 -4.672 1 94.12 175 GLY B C 1
ATOM 4592 O O . GLY B 1 175 ? 11.969 -17.109 -3.617 1 94.12 175 GLY B O 1
ATOM 4593 N N . THR B 1 176 ? 12.68 -18.641 -5.113 1 94.75 176 THR B N 1
ATOM 4594 C CA . THR B 1 176 ? 13.898 -18.906 -4.355 1 94.75 176 THR B CA 1
ATOM 4595 C C . THR B 1 176 ? 15.062 -19.203 -5.289 1 94.75 176 THR B C 1
ATOM 4597 O O . THR B 1 176 ? 14.875 -19.297 -6.508 1 94.75 176 THR B O 1
ATOM 4600 N N . TYR B 1 177 ? 16.281 -19.25 -4.672 1 96.69 177 TYR B N 1
ATOM 4601 C CA . TYR B 1 177 ? 17.5 -19.422 -5.441 1 96.69 177 TYR B CA 1
ATOM 4602 C C . TYR B 1 177 ? 17.656 -18.312 -6.477 1 96.69 177 TYR B C 1
ATOM 4604 O O . TYR B 1 177 ? 17.875 -18.578 -7.656 1 96.69 177 TYR B O 1
ATOM 4612 N N . CYS B 1 178 ? 17.422 -17.094 -6.023 1 96.19 178 CYS B N 1
ATOM 4613 C CA . CYS B 1 178 ? 17.547 -15.914 -6.879 1 96.19 178 CYS B CA 1
ATOM 4614 C C . CYS B 1 178 ? 18.906 -15.25 -6.699 1 96.19 178 CYS B C 1
ATOM 4616 O O . CYS B 1 178 ? 19.594 -15.484 -5.707 1 96.19 178 CYS B O 1
ATOM 4618 N N . PRO B 1 179 ? 19.281 -14.477 -7.723 1 94.94 179 PRO B N 1
ATOM 4619 C CA . PRO B 1 179 ? 20.531 -13.719 -7.539 1 94.94 179 PRO B CA 1
ATOM 4620 C C . PRO B 1 179 ? 20.547 -12.93 -6.234 1 94.94 179 PRO B C 1
ATOM 4622 O O . PRO B 1 179 ? 19.562 -12.273 -5.883 1 94.94 179 PRO B O 1
ATOM 4625 N N . GLY B 1 180 ? 21.656 -13.047 -5.508 1 89.62 180 GLY B N 1
ATOM 4626 C CA . GLY B 1 180 ? 21.812 -12.312 -4.258 1 89.62 180 GLY B CA 1
ATOM 4627 C C . GLY B 1 180 ? 21.391 -13.109 -3.041 1 89.62 180 GLY B C 1
ATOM 4628 O O . GLY B 1 180 ? 21.641 -12.703 -1.905 1 89.62 180 GLY B O 1
ATOM 4629 N N . MET B 1 181 ? 20.812 -14.266 -3.311 1 93.25 181 MET B N 1
ATOM 4630 C CA . MET B 1 181 ? 20.359 -15.102 -2.207 1 93.25 181 MET B CA 1
ATOM 4631 C C . MET B 1 181 ? 21.453 -16.062 -1.769 1 93.25 181 MET B C 1
ATOM 4633 O O . MET B 1 181 ? 22.5 -16.156 -2.422 1 93.25 181 MET B O 1
ATOM 4637 N N . ASP B 1 182 ? 21.234 -16.703 -0.627 1 91.31 182 ASP B N 1
ATOM 4638 C CA . ASP B 1 182 ? 22.094 -17.766 -0.136 1 91.31 182 ASP B CA 1
ATOM 4639 C C . ASP B 1 182 ? 21.344 -19.078 -0.013 1 91.31 182 ASP B C 1
ATOM 4641 O O . ASP B 1 182 ? 20.469 -19.219 0.849 1 91.31 182 ASP B O 1
ATOM 4645 N N . PRO B 1 183 ? 21.688 -20.078 -0.801 1 92.06 183 PRO B N 1
ATOM 4646 C CA . PRO B 1 183 ? 22.703 -20.078 -1.852 1 92.06 183 PRO B CA 1
ATOM 4647 C C . PRO B 1 183 ? 22.25 -19.359 -3.119 1 92.06 183 PRO B C 1
ATOM 4649 O O . PRO B 1 183 ? 21.062 -19.438 -3.479 1 92.06 183 PRO B O 1
ATOM 4652 N N . PRO B 1 184 ? 23.172 -18.766 -3.783 1 93.38 184 PRO B N 1
ATOM 4653 C CA . PRO B 1 184 ? 22.844 -18.109 -5.055 1 93.38 184 PRO B CA 1
ATOM 4654 C C . PRO B 1 184 ? 22.922 -19.062 -6.242 1 93.38 184 PRO B C 1
ATOM 4656 O O . PRO B 1 184 ? 23.594 -20.094 -6.176 1 93.38 184 PRO B O 1
ATOM 4659 N N . PRO B 1 185 ? 22.156 -18.75 -7.258 1 96.62 185 PRO B N 1
ATOM 4660 C CA . PRO B 1 185 ? 22.438 -19.484 -8.5 1 96.62 185 PRO B CA 1
ATOM 4661 C C . PRO B 1 185 ? 23.828 -19.203 -9.047 1 96.62 185 PRO B C 1
ATOM 4663 O O . PRO B 1 185 ? 24.516 -18.297 -8.562 1 96.62 185 PRO B O 1
ATOM 4666 N N . PRO B 1 186 ? 24.266 -20.016 -9.992 1 96.5 186 PRO B N 1
ATOM 4667 C CA . PRO B 1 186 ? 25.531 -19.672 -10.641 1 96.5 186 PRO B CA 1
ATOM 4668 C C . PRO B 1 186 ? 25.547 -18.234 -11.156 1 96.5 186 PRO B C 1
ATOM 4670 O O . PRO B 1 186 ? 24.5 -17.688 -11.523 1 96.5 186 PRO B O 1
ATOM 4673 N N . SER B 1 187 ? 26.719 -17.609 -11.188 1 94.25 187 SER B N 1
ATOM 4674 C CA . SER B 1 187 ? 26.859 -16.172 -11.391 1 94.25 187 SER B CA 1
ATOM 4675 C C . SER B 1 187 ? 26.312 -15.75 -12.75 1 94.25 187 SER B C 1
ATOM 4677 O O . SER B 1 187 ? 25.922 -14.594 -12.938 1 94.25 187 SER B O 1
ATOM 4679 N N . GLU B 1 188 ? 26.266 -16.719 -13.633 1 95.25 188 GLU B N 1
ATOM 4680 C CA . GLU B 1 188 ? 25.812 -16.375 -14.977 1 95.25 188 GLU B CA 1
ATOM 4681 C C . GLU B 1 188 ? 24.297 -16.297 -15.039 1 95.25 188 GLU B C 1
ATOM 4683 O O . GLU B 1 188 ? 23.734 -15.797 -16.016 1 95.25 188 GLU B O 1
ATOM 4688 N N . TYR B 1 189 ? 23.625 -16.781 -14.031 1 96.06 189 TYR B N 1
ATOM 4689 C CA . TYR B 1 189 ? 22.172 -16.734 -14.008 1 96.06 189 TYR B CA 1
ATOM 4690 C C . TYR B 1 189 ? 21.672 -15.445 -13.367 1 96.06 189 TYR B C 1
ATOM 4692 O O . TYR B 1 189 ? 22.172 -15.039 -12.312 1 96.06 189 TYR B O 1
ATOM 4700 N N . ILE B 1 190 ? 20.656 -14.836 -13.984 1 95.62 190 ILE B N 1
ATOM 4701 C CA . ILE B 1 190 ? 20.141 -13.547 -13.531 1 95.62 190 ILE B CA 1
ATOM 4702 C C . ILE B 1 190 ? 18.656 -13.688 -13.164 1 95.62 190 ILE B C 1
ATOM 4704 O O . ILE B 1 190 ? 17.906 -12.719 -13.234 1 95.62 190 ILE B O 1
ATOM 4708 N N . THR B 1 191 ? 18.141 -14.875 -12.883 1 95.94 191 THR B N 1
ATOM 4709 C CA . THR B 1 191 ? 16.766 -15.156 -12.516 1 95.94 191 THR B CA 1
ATOM 4710 C C . THR B 1 191 ? 16.688 -16.172 -11.383 1 95.94 191 THR B C 1
ATOM 4712 O O . THR B 1 191 ? 17.703 -16.781 -11.023 1 95.94 191 THR B O 1
ATOM 4715 N N . CYS B 1 192 ? 15.57 -16.266 -10.688 1 96.75 192 CYS B N 1
ATOM 4716 C CA . CYS B 1 192 ? 15.328 -17.312 -9.711 1 96.75 192 CYS B CA 1
ATOM 4717 C C . CYS B 1 192 ? 15.266 -18.688 -10.383 1 96.75 192 CYS B C 1
ATOM 4719 O O . CYS B 1 192 ? 14.789 -18.797 -11.516 1 96.75 192 CYS B O 1
ATOM 4721 N N . LEU B 1 193 ? 15.703 -19.703 -9.672 1 98 193 LEU B N 1
ATOM 4722 C CA . LEU B 1 193 ? 15.797 -21.031 -10.281 1 98 193 LEU B CA 1
ATOM 4723 C C . LEU B 1 193 ? 14.555 -21.859 -9.984 1 98 193 LEU B C 1
ATOM 4725 O O . LEU B 1 193 ? 14.312 -22.891 -10.625 1 98 193 LEU B O 1
ATOM 4729 N N . GLY B 1 194 ? 13.758 -21.406 -9.016 1 97.12 194 GLY B N 1
ATOM 4730 C CA . GLY B 1 194 ? 12.562 -22.156 -8.695 1 97.12 194 GLY B CA 1
ATOM 4731 C C . GLY B 1 194 ? 11.656 -21.453 -7.699 1 97.12 194 GLY B C 1
ATOM 4732 O O . GLY B 1 194 ? 11.961 -20.328 -7.262 1 97.12 194 GLY B O 1
ATOM 4733 N N . ASP B 1 195 ? 10.523 -22.031 -7.406 1 96.75 195 ASP B N 1
ATOM 4734 C CA . ASP B 1 195 ? 9.578 -21.578 -6.383 1 96.75 195 ASP B CA 1
ATOM 4735 C C . ASP B 1 195 ? 9.734 -22.406 -5.102 1 96.75 195 ASP B C 1
ATOM 4737 O O . ASP B 1 195 ? 9.914 -23.625 -5.16 1 96.75 195 ASP B O 1
ATOM 4741 N N . LEU B 1 196 ? 9.641 -21.781 -4.039 1 95.25 196 LEU B N 1
ATOM 4742 C CA . LEU B 1 196 ? 10.031 -22.375 -2.77 1 95.25 196 LEU B CA 1
ATOM 4743 C C . LEU B 1 196 ? 9.195 -23.625 -2.479 1 95.25 196 LEU B C 1
ATOM 4745 O O . LEU B 1 196 ? 9.734 -24.656 -2.09 1 95.25 196 LEU B O 1
ATOM 4749 N N . TYR B 1 197 ? 7.918 -23.516 -2.598 1 96.56 197 TYR B N 1
ATOM 4750 C CA . TYR B 1 197 ? 7.047 -24.672 -2.371 1 96.56 197 TYR B CA 1
ATOM 4751 C C . TYR B 1 197 ? 7.461 -25.844 -3.246 1 96.56 197 TYR B C 1
ATOM 4753 O O . TYR B 1 197 ? 7.535 -26.984 -2.773 1 96.56 197 TYR B O 1
ATOM 4761 N N . SER B 1 198 ? 7.727 -25.625 -4.527 1 97.69 198 SER B N 1
ATOM 4762 C CA . SER B 1 198 ? 8.141 -26.641 -5.477 1 97.69 198 SER B CA 1
ATOM 4763 C C . SER B 1 198 ? 9.484 -27.25 -5.086 1 97.69 198 SER B C 1
ATOM 4765 O O . SER B 1 198 ? 9.609 -28.484 -5.004 1 97.69 198 SER B O 1
ATOM 4767 N N . VAL B 1 199 ? 10.391 -26.375 -4.785 1 96.19 199 VAL B N 1
ATOM 4768 C CA . VAL B 1 199 ? 11.711 -26.828 -4.375 1 96.19 199 VAL B CA 1
ATOM 4769 C C . VAL B 1 199 ? 11.609 -27.672 -3.113 1 96.19 199 VAL B C 1
ATOM 4771 O O . VAL B 1 199 ? 12.297 -28.688 -2.979 1 96.19 199 VAL B O 1
ATOM 4774 N N . ALA B 1 200 ? 10.734 -27.281 -2.283 1 95.12 200 ALA B N 1
ATOM 4775 C CA . ALA B 1 200 ? 10.586 -27.969 -1.003 1 95.12 200 ALA B CA 1
ATOM 4776 C C . ALA B 1 200 ? 10.117 -29.406 -1.203 1 95.12 200 ALA B C 1
ATOM 4778 O O . ALA B 1 200 ? 10.734 -30.344 -0.683 1 95.12 200 ALA B O 1
ATOM 4779 N N . TRP B 1 201 ? 9.062 -29.625 -1.898 1 96.81 201 TRP B N 1
ATOM 4780 C CA . TRP B 1 201 ? 8.578 -31 -2.016 1 96.81 201 TRP B CA 1
ATOM 4781 C C . TRP B 1 201 ? 9.477 -31.812 -2.939 1 96.81 201 TRP B C 1
ATOM 4783 O O . TRP B 1 201 ? 9.664 -33.031 -2.736 1 96.81 201 TRP B O 1
ATOM 4793 N N . MET B 1 202 ? 10.109 -31.234 -3.941 1 97.56 202 MET B N 1
ATOM 4794 C CA . MET B 1 202 ? 10.969 -31.953 -4.867 1 97.56 202 MET B CA 1
ATOM 4795 C C . MET B 1 202 ? 12.242 -32.438 -4.168 1 97.56 202 MET B C 1
ATOM 4797 O O . MET B 1 202 ? 12.641 -33.594 -4.309 1 97.56 202 MET B O 1
ATOM 4801 N N . GLU B 1 203 ? 12.828 -31.5 -3.465 1 95.69 203 GLU B N 1
ATOM 4802 C CA . GLU B 1 203 ? 14.031 -31.891 -2.738 1 95.69 203 GLU B CA 1
ATOM 4803 C C . GLU B 1 203 ? 13.703 -32.875 -1.62 1 95.69 203 GLU B C 1
ATOM 4805 O O . GLU B 1 203 ? 14.516 -33.75 -1.302 1 95.69 203 GLU B O 1
ATOM 4810 N N . ASP B 1 204 ? 12.578 -32.719 -1.064 1 96.12 204 ASP B N 1
ATOM 4811 C CA . ASP B 1 204 ? 12.117 -33.719 -0.123 1 96.12 204 ASP B CA 1
ATOM 4812 C C . ASP B 1 204 ? 12.016 -35.094 -0.797 1 96.12 204 ASP B C 1
ATOM 4814 O O . ASP B 1 204 ? 12.531 -36.094 -0.279 1 96.12 204 ASP B O 1
ATOM 4818 N N . SER B 1 205 ? 11.414 -35.188 -1.946 1 96.81 205 SER B N 1
ATOM 4819 C CA . SER B 1 205 ? 11.195 -36.438 -2.67 1 96.81 205 SER B CA 1
ATOM 4820 C C . SER B 1 205 ? 12.516 -37.062 -3.09 1 96.81 205 SER B C 1
ATOM 4822 O O . SER B 1 205 ? 12.609 -38.312 -3.223 1 96.81 205 SER B O 1
ATOM 4824 N N . GLU B 1 206 ? 13.508 -36.281 -3.195 1 95.56 206 GLU B N 1
ATOM 4825 C CA . GLU B 1 206 ? 14.797 -36.781 -3.656 1 95.56 206 GLU B CA 1
ATOM 4826 C C . GLU B 1 206 ? 15.695 -37.188 -2.482 1 95.56 206 GLU B C 1
ATOM 4828 O O . GLU B 1 206 ? 16.703 -37.875 -2.662 1 95.56 206 GLU B O 1
ATOM 4833 N N . SER B 1 207 ? 15.297 -36.781 -1.271 1 94.62 207 SER B N 1
ATOM 4834 C CA . SER B 1 207 ? 16.188 -37 -0.131 1 94.62 207 SER B CA 1
ATOM 4835 C C . SER B 1 207 ? 15.555 -37.906 0.907 1 94.62 207 SER B C 1
ATOM 4837 O O . SER B 1 207 ? 16.094 -38.094 2.006 1 94.62 207 SER B O 1
ATOM 4839 N N . HIS B 1 208 ? 14.453 -38.469 0.601 1 94.69 208 HIS B N 1
ATOM 4840 C CA . HIS B 1 208 ? 13.766 -39.375 1.519 1 94.69 208 HIS B CA 1
ATOM 4841 C C . HIS B 1 208 ? 13.32 -40.656 0.807 1 94.69 208 HIS B C 1
ATOM 4843 O O . HIS B 1 208 ? 13.203 -40.688 -0.42 1 94.69 208 HIS B O 1
ATOM 4849 N N . ASN B 1 209 ? 13.094 -41.719 1.655 1 96.5 209 ASN B N 1
ATOM 4850 C CA . ASN B 1 209 ? 12.5 -42.938 1.163 1 96.5 209 ASN B CA 1
ATOM 4851 C C . ASN B 1 209 ? 10.992 -42.812 1.003 1 96.5 209 ASN B C 1
ATOM 4853 O O . ASN B 1 209 ? 10.25 -42.938 1.98 1 96.5 209 ASN B O 1
ATOM 4857 N N . LEU B 1 210 ? 10.5 -42.75 -0.255 1 97.44 210 LEU B N 1
ATOM 4858 C CA . LEU B 1 210 ? 9.102 -42.438 -0.519 1 97.44 210 LEU B CA 1
ATOM 4859 C C . LEU B 1 210 ? 8.203 -43.625 -0.243 1 97.44 210 LEU B C 1
ATOM 4861 O O . LEU B 1 210 ? 6.984 -43.5 -0.138 1 97.44 210 LEU B O 1
ATOM 4865 N N . LYS B 1 211 ? 8.766 -44.812 -0.096 1 97.56 211 LYS B N 1
ATOM 4866 C CA . LYS B 1 211 ? 8 -46 0.303 1 97.56 211 LYS B CA 1
ATOM 4867 C C . LYS B 1 211 ? 7.664 -45.938 1.791 1 97.56 211 LYS B C 1
ATOM 4869 O O . LYS B 1 211 ? 6.797 -46.688 2.258 1 97.56 211 LYS B O 1
ATOM 4874 N N . LYS B 1 212 ? 8.352 -45.125 2.428 1 97.31 212 LYS B N 1
ATOM 4875 C CA . LYS B 1 212 ? 8.141 -45.031 3.867 1 97.31 212 LYS B CA 1
ATOM 4876 C C . LYS B 1 212 ? 7.461 -43.688 4.227 1 97.31 212 LYS B C 1
ATOM 4878 O O . LYS B 1 212 ? 6.762 -43.594 5.238 1 97.31 212 LYS B O 1
ATOM 4883 N N . GLU B 1 213 ? 7.668 -42.719 3.451 1 97.25 213 GLU B N 1
ATOM 4884 C CA . GLU B 1 213 ? 7.109 -41.375 3.721 1 97.25 213 GLU B CA 1
ATOM 4885 C C . GLU B 1 213 ? 5.645 -41.312 3.299 1 97.25 213 GLU B C 1
ATOM 4887 O O . GLU B 1 213 ? 5.297 -41.688 2.18 1 97.25 213 GLU B O 1
ATOM 4892 N N . THR B 1 214 ? 4.809 -40.781 4.191 1 98.06 214 THR B N 1
ATOM 4893 C CA . THR B 1 214 ? 3.393 -40.625 3.877 1 98.06 214 THR B CA 1
ATOM 4894 C C . THR B 1 214 ? 3.129 -39.219 3.287 1 98.06 214 THR B C 1
ATOM 4896 O O . THR B 1 214 ? 3.963 -38.344 3.4 1 98.06 214 THR B O 1
ATOM 4899 N N . ILE B 1 215 ? 1.963 -39.094 2.656 1 98.19 215 ILE B N 1
ATOM 4900 C CA . ILE B 1 215 ? 1.514 -37.781 2.154 1 98.19 215 ILE B CA 1
ATOM 4901 C C . ILE B 1 215 ? 1.458 -36.781 3.301 1 98.19 215 ILE B C 1
ATOM 4903 O O . ILE B 1 215 ? 1.875 -35.625 3.145 1 98.19 215 ILE B O 1
ATOM 4907 N N . LYS B 1 216 ? 1.004 -37.25 4.438 1 97.69 216 LYS B N 1
ATOM 4908 C CA . LYS B 1 216 ? 0.93 -36.375 5.613 1 97.69 216 LYS B CA 1
ATOM 4909 C C . LYS B 1 216 ? 2.314 -35.875 6.012 1 97.69 216 LYS B C 1
ATOM 4911 O O . LYS B 1 216 ? 2.494 -34.688 6.266 1 97.69 216 LYS B O 1
ATOM 4916 N N . GLN B 1 217 ? 3.207 -36.781 6.062 1 96.06 217 GLN B N 1
ATOM 4917 C CA . GLN B 1 217 ? 4.562 -36.438 6.469 1 96.06 217 GLN B CA 1
ATOM 4918 C C . GLN B 1 217 ? 5.184 -35.438 5.492 1 96.06 217 GLN B C 1
ATOM 4920 O O . GLN B 1 217 ? 5.824 -34.469 5.91 1 96.06 217 GLN B O 1
ATOM 4925 N N . GLN B 1 218 ? 5.027 -35.656 4.227 1 96.88 218 GLN B N 1
ATOM 4926 C CA . GLN B 1 218 ? 5.586 -34.75 3.246 1 96.88 218 GLN B CA 1
ATOM 4927 C C . GLN B 1 218 ? 4.926 -33.375 3.344 1 96.88 218 GLN B C 1
ATOM 4929 O O . GLN B 1 218 ? 5.605 -32.344 3.283 1 96.88 218 GLN B O 1
ATOM 4934 N N . TYR B 1 219 ? 3.615 -33.344 3.512 1 95.56 219 TYR B N 1
ATOM 4935 C CA . TYR B 1 219 ? 2.891 -32.094 3.668 1 95.56 219 TYR B CA 1
ATOM 4936 C C . TYR B 1 219 ? 3.455 -31.281 4.824 1 95.56 219 TYR B C 1
ATOM 4938 O O . TYR B 1 219 ? 3.715 -30.094 4.68 1 95.56 219 TYR B O 1
ATOM 4946 N N . GLU B 1 220 ? 3.643 -31.906 5.891 1 92.5 220 GLU B N 1
ATOM 4947 C CA . GLU B 1 220 ? 4.109 -31.219 7.094 1 92.5 220 GLU B CA 1
ATOM 4948 C C . GLU B 1 220 ? 5.523 -30.672 6.906 1 92.5 220 GLU B C 1
ATOM 4950 O O . GLU B 1 220 ? 5.824 -29.562 7.336 1 92.5 220 GLU B O 1
ATOM 4955 N N . LYS B 1 221 ? 6.328 -31.484 6.27 1 91.94 221 LYS B N 1
ATOM 4956 C CA . LYS B 1 221 ? 7.699 -31.047 6.023 1 91.94 221 LYS B CA 1
ATOM 4957 C C . LYS B 1 221 ? 7.742 -29.875 5.047 1 91.94 221 LYS B C 1
ATOM 4959 O O . LYS B 1 221 ? 8.508 -28.938 5.238 1 91.94 221 LYS B O 1
ATOM 4964 N N . VAL B 1 222 ? 7.004 -30 4.012 1 93.44 222 VAL B N 1
ATOM 4965 C CA . VAL B 1 222 ? 6.945 -28.953 2.994 1 93.44 222 VAL B CA 1
ATOM 4966 C C . VAL B 1 222 ? 6.387 -27.672 3.604 1 93.44 222 VAL B C 1
ATOM 4968 O O . VAL B 1 222 ? 6.891 -26.578 3.336 1 93.44 222 VAL B O 1
ATOM 4971 N N . LYS B 1 223 ? 5.363 -27.781 4.43 1 92.12 223 LYS B N 1
ATOM 4972 C CA . LYS B 1 223 ? 4.781 -26.641 5.129 1 92.12 223 LYS B CA 1
ATOM 4973 C C . LYS B 1 223 ? 5.812 -25.969 6.035 1 92.12 223 LYS B C 1
ATOM 4975 O O . LYS B 1 223 ? 5.926 -24.734 6.047 1 92.12 223 LYS B O 1
ATOM 4980 N N . GLU B 1 224 ? 6.516 -26.75 6.727 1 88.88 224 GLU B N 1
ATOM 4981 C CA . GLU B 1 224 ? 7.543 -26.234 7.625 1 88.88 224 GLU B CA 1
ATOM 4982 C C . GLU B 1 224 ? 8.609 -25.453 6.852 1 88.88 224 GLU B C 1
ATOM 4984 O O . GLU B 1 224 ? 9.031 -24.375 7.277 1 88.88 224 GLU B O 1
ATOM 4989 N N . ARG B 1 225 ? 9 -25.984 5.766 1 90 225 ARG B N 1
ATOM 4990 C CA . ARG B 1 225 ? 10.078 -25.391 4.984 1 90 225 ARG B CA 1
ATOM 4991 C C . ARG B 1 225 ? 9.609 -24.141 4.246 1 90 225 ARG B C 1
ATOM 4993 O O . ARG B 1 225 ? 10.367 -23.188 4.086 1 90 225 ARG B O 1
ATOM 5000 N N . THR B 1 226 ? 8.406 -24.203 3.789 1 90.25 226 THR B N 1
ATOM 5001 C CA . THR B 1 226 ? 7.875 -23.141 2.939 1 90.25 226 THR B CA 1
ATOM 5002 C C . THR B 1 226 ? 7.375 -21.969 3.783 1 90.25 226 THR B C 1
ATOM 5004 O O . THR B 1 226 ? 7.488 -20.812 3.377 1 90.25 226 THR B O 1
ATOM 5007 N N . SER B 1 227 ? 6.82 -22.203 4.969 1 78.81 227 SER B N 1
ATOM 5008 C CA . SER B 1 227 ? 6.219 -21.172 5.816 1 78.81 227 SER B CA 1
ATOM 5009 C C . SER B 1 227 ? 7.18 -20.734 6.918 1 78.81 227 SER B C 1
ATOM 5011 O O . SER B 1 227 ? 6.82 -19.922 7.77 1 78.81 227 SER B O 1
ATOM 5013 N N . ASN B 1 228 ? 8.5 -21.031 6.773 1 60.38 228 ASN B N 1
ATOM 5014 C CA . ASN B 1 228 ? 9.586 -20.75 7.711 1 60.38 228 ASN B CA 1
ATOM 5015 C C . ASN B 1 228 ? 9.125 -20.891 9.156 1 60.38 228 ASN B C 1
ATOM 5017 O O . ASN B 1 228 ? 9.32 -19.984 9.969 1 60.38 228 ASN B O 1
ATOM 5021 N N . SER B 1 229 ? 8.766 -22.047 9.672 1 51.09 229 SER B N 1
ATOM 5022 C CA . SER B 1 229 ? 8.43 -22.516 11.016 1 51.09 229 SER B CA 1
ATOM 5023 C C . SER B 1 229 ? 7.352 -21.656 11.656 1 51.09 229 SER B C 1
ATOM 5025 O O . SER B 1 229 ? 7.426 -21.344 12.844 1 51.09 229 SER B O 1
ATOM 5027 N N . ASN B 1 230 ? 6.375 -21.375 11.023 1 49.91 230 ASN B N 1
ATOM 5028 C CA . ASN B 1 230 ? 5.184 -20.688 11.516 1 49.91 230 ASN B CA 1
ATOM 5029 C C . ASN B 1 230 ? 5.508 -19.281 12 1 49.91 230 ASN B C 1
ATOM 5031 O O . ASN B 1 230 ? 4.781 -18.719 12.828 1 49.91 230 ASN B O 1
ATOM 5035 N N . ASN B 1 231 ? 6.766 -18.984 12.047 1 44.69 231 ASN B N 1
ATOM 5036 C CA . ASN B 1 231 ? 7.113 -17.656 12.547 1 44.69 231 ASN B CA 1
ATOM 5037 C C . ASN B 1 231 ? 6.59 -16.547 11.641 1 44.69 231 ASN B C 1
ATOM 5039 O O . ASN B 1 231 ? 6.918 -15.375 11.828 1 44.69 231 ASN B O 1
ATOM 5043 N N . TYR B 1 232 ? 6.188 -16.891 10.43 1 46.41 232 TYR B N 1
ATOM 5044 C CA . TYR B 1 232 ? 6.012 -15.711 9.578 1 46.41 232 TYR B CA 1
ATOM 5045 C C . TYR B 1 232 ? 4.699 -15.008 9.891 1 46.41 232 TYR B C 1
ATOM 5047 O O . TYR B 1 232 ? 3.627 -15.609 9.828 1 46.41 232 TYR B O 1
ATOM 5055 N N . ASN B 1 233 ? 4.645 -14.234 10.758 1 45.38 233 ASN B N 1
ATOM 5056 C CA . ASN B 1 233 ? 3.57 -13.25 10.805 1 45.38 233 ASN B CA 1
ATOM 5057 C C . ASN B 1 233 ? 3.037 -12.945 9.406 1 45.38 233 ASN B C 1
ATOM 5059 O O . ASN B 1 233 ? 2.01 -12.281 9.258 1 45.38 233 ASN B O 1
ATOM 5063 N N . ALA B 1 234 ? 3.896 -13.156 8.242 1 47.41 234 ALA B N 1
ATOM 5064 C CA . ALA B 1 234 ? 3.748 -12.805 6.836 1 47.41 234 ALA B CA 1
ATOM 5065 C C . ALA B 1 234 ? 4.312 -13.898 5.938 1 47.41 234 ALA B C 1
ATOM 5067 O O . ALA B 1 234 ? 5.316 -14.531 6.273 1 47.41 234 ALA B O 1
ATOM 5068 N N . GLY B 1 235 ? 3.395 -14.719 5.105 1 56.78 235 GLY B N 1
ATOM 5069 C CA . GLY B 1 235 ? 3.9 -15.453 3.953 1 56.78 235 GLY B CA 1
ATOM 5070 C C . GLY B 1 235 ? 2.98 -16.562 3.506 1 56.78 235 GLY B C 1
ATOM 5071 O O . GLY B 1 235 ? 1.79 -16.562 3.824 1 56.78 235 GLY B O 1
ATOM 5072 N N . SER B 1 236 ? 3.586 -17.609 2.641 1 69.56 236 SER B N 1
ATOM 5073 C CA . SER B 1 236 ? 3.043 -18.688 1.83 1 69.56 236 SER B CA 1
ATOM 5074 C C . SER B 1 236 ? 2.66 -19.891 2.693 1 69.56 236 SER B C 1
ATOM 5076 O O . SER B 1 236 ? 3.387 -20.891 2.744 1 69.56 236 SER B O 1
ATOM 5078 N N . HIS B 1 237 ? 1.534 -19.75 3.457 1 84.94 237 HIS B N 1
ATOM 5079 C CA . HIS B 1 237 ? 1.055 -20.875 4.242 1 84.94 237 HIS B CA 1
ATOM 5080 C C . HIS B 1 237 ? 0.517 -21.984 3.338 1 84.94 237 HIS B C 1
ATOM 5082 O O . HIS B 1 237 ? -0.538 -21.828 2.719 1 84.94 237 HIS B O 1
ATOM 5088 N N . VAL B 1 238 ? 1.277 -23.047 3.4 1 93.44 238 VAL B N 1
ATOM 5089 C CA . VAL B 1 238 ? 0.859 -24.219 2.637 1 93.44 238 VAL B CA 1
ATOM 5090 C C . VAL B 1 238 ? -0.453 -24.766 3.197 1 93.44 238 VAL B C 1
ATOM 5092 O O . VAL B 1 238 ? -0.627 -24.844 4.414 1 93.44 238 VAL B O 1
ATOM 5095 N N . MET B 1 239 ? -1.416 -25.078 2.303 1 94.69 239 MET B N 1
ATOM 5096 C CA . MET B 1 239 ? -2.738 -25.531 2.717 1 94.69 239 MET B CA 1
ATOM 5097 C C . MET B 1 239 ? -3.051 -26.906 2.113 1 94.69 239 MET B C 1
ATOM 5099 O O . MET B 1 239 ? -2.344 -27.359 1.218 1 94.69 239 MET B O 1
ATOM 5103 N N . GLU B 1 240 ? -3.988 -27.578 2.738 1 96.69 240 GLU B N 1
ATOM 5104 C CA . GLU B 1 240 ? -4.496 -28.844 2.199 1 96.69 240 GLU B CA 1
ATOM 5105 C C . GLU B 1 240 ? -6.012 -28.812 2.047 1 96.69 240 GLU B C 1
ATOM 5107 O O . GLU B 1 240 ? -6.711 -28.203 2.871 1 96.69 240 GLU B O 1
ATOM 5112 N N . TYR B 1 241 ? -6.5 -29.391 1.035 1 98 241 TYR B N 1
ATOM 5113 C CA . TYR B 1 241 ? -7.922 -29.5 0.728 1 98 241 TYR B CA 1
ATOM 5114 C C . TYR B 1 241 ? -8.266 -30.891 0.21 1 98 241 TYR B C 1
ATOM 5116 O O . TYR B 1 241 ? -7.375 -31.672 -0.131 1 98 241 TYR B O 1
ATOM 5124 N N . GLY B 1 242 ? -9.562 -31.266 0.151 1 98.25 242 GLY B N 1
ATOM 5125 C CA . GLY B 1 242 ? -10.031 -32.5 -0.427 1 98.25 242 GLY B CA 1
ATOM 5126 C C . GLY B 1 242 ? -10.055 -33.656 0.568 1 98.25 242 GLY B C 1
ATOM 5127 O O . GLY B 1 242 ? -10.367 -33.469 1.744 1 98.25 242 GLY B O 1
ATOM 5128 N N . SER B 1 243 ? -9.766 -34.844 0.09 1 97.69 243 SER B N 1
ATOM 5129 C CA . SER B 1 243 ? -9.93 -36.094 0.849 1 97.69 243 SER B CA 1
ATOM 5130 C C . SER B 1 243 ? -8.75 -36.312 1.791 1 97.69 243 SER B C 1
ATOM 5132 O O . SER B 1 243 ? -7.684 -36.781 1.364 1 97.69 243 SER B O 1
ATOM 5134 N N . LYS B 1 244 ? -9.023 -36.281 3.035 1 95.5 244 LYS B N 1
ATOM 5135 C CA . LYS B 1 244 ? -7.98 -36.438 4.043 1 95.5 244 LYS B CA 1
ATOM 5136 C C . LYS B 1 244 ? -7.605 -37.906 4.234 1 95.5 244 LYS B C 1
ATOM 5138 O O . LYS B 1 244 ? -6.555 -38.219 4.801 1 95.5 244 LYS B O 1
ATOM 5143 N N . GLU B 1 245 ? -8.414 -38.75 3.801 1 97.06 245 GLU B N 1
ATOM 5144 C CA . GLU B 1 245 ? -8.18 -40.188 3.922 1 97.06 245 GLU B CA 1
ATOM 5145 C C . GLU B 1 245 ? -6.938 -40.594 3.139 1 97.06 245 GLU B C 1
ATOM 5147 O O . GLU B 1 245 ? -6.41 -41.688 3.342 1 97.06 245 GLU B O 1
ATOM 5152 N N . ILE B 1 246 ? -6.512 -39.75 2.312 1 98.12 246 ILE B N 1
ATOM 5153 C CA . ILE B 1 246 ? -5.355 -40.031 1.476 1 98.12 246 ILE B CA 1
ATOM 5154 C C . ILE B 1 246 ? -4.07 -39.75 2.248 1 98.12 246 ILE B C 1
ATOM 5156 O O . ILE B 1 246 ? -2.992 -40.188 1.875 1 98.12 246 ILE B O 1
ATOM 5160 N N . LYS B 1 247 ? -4.102 -39.062 3.277 1 97.94 247 LYS B N 1
ATOM 5161 C CA . LYS B 1 247 ? -2.967 -38.531 4.02 1 97.94 247 LYS B CA 1
ATOM 5162 C C . LYS B 1 247 ? -2.049 -39.656 4.508 1 97.94 247 LYS B C 1
ATOM 5164 O O . LYS B 1 247 ? -0.824 -39.5 4.477 1 97.94 247 LYS B O 1
ATOM 5169 N N . PRO B 1 248 ? -2.631 -40.812 4.91 1 98.12 248 PRO B N 1
ATOM 5170 C CA . PRO B 1 248 ? -1.749 -41.875 5.398 1 98.12 248 PRO B CA 1
ATOM 5171 C C . PRO B 1 248 ? -1.078 -42.625 4.27 1 98.12 248 PRO B C 1
ATOM 5173 O O . PRO B 1 248 ? -0.18 -43.438 4.52 1 98.12 248 PRO B O 1
ATOM 5176 N N . GLU B 1 249 ? -1.487 -42.438 3.035 1 98.31 249 GLU B N 1
ATOM 5177 C CA . GLU B 1 249 ? -0.89 -43.156 1.91 1 98.31 249 GLU B CA 1
ATOM 5178 C C . GLU B 1 249 ? 0.574 -42.781 1.725 1 98.31 249 GLU B C 1
ATOM 5180 O O . GLU B 1 249 ? 0.988 -41.688 2.129 1 98.31 249 GLU B O 1
ATOM 5185 N N . LYS B 1 250 ? 1.295 -43.75 1.164 1 98.38 250 LYS B N 1
ATOM 5186 C CA . LYS B 1 250 ? 2.713 -43.5 0.92 1 98.38 250 LYS B CA 1
ATOM 5187 C C . LYS B 1 250 ? 2.92 -42.688 -0.344 1 98.38 250 LYS B C 1
ATOM 5189 O O . LYS B 1 250 ? 2.225 -42.875 -1.343 1 98.38 250 LYS B O 1
ATOM 5194 N N . VAL B 1 251 ? 3.951 -41.844 -0.339 1 98.44 251 VAL B N 1
ATOM 5195 C CA . VAL B 1 251 ? 4.195 -40.875 -1.407 1 98.44 251 VAL B CA 1
ATOM 5196 C C . VAL B 1 251 ? 4.543 -41.625 -2.699 1 98.44 251 VAL B C 1
ATOM 5198 O O . VAL B 1 251 ? 4.176 -41.156 -3.791 1 98.44 251 VAL B O 1
ATOM 5201 N N . TYR B 1 252 ? 5.207 -42.812 -2.602 1 98 252 TYR B N 1
ATOM 5202 C CA . TYR B 1 252 ? 5.68 -43.531 -3.791 1 98 252 TYR B CA 1
ATOM 5203 C C . TYR B 1 252 ? 4.512 -43.969 -4.656 1 98 252 TYR B C 1
ATOM 5205 O O . TYR B 1 252 ? 4.676 -44.219 -5.855 1 98 252 TYR B O 1
ATOM 5213 N N . LEU B 1 253 ? 3.309 -44.062 -4.109 1 98.12 253 LEU B N 1
ATOM 5214 C CA . LEU B 1 253 ? 2.127 -44.5 -4.852 1 98.12 253 LEU B CA 1
ATOM 5215 C C . LEU B 1 253 ? 1.753 -43.469 -5.914 1 98.12 253 LEU B C 1
ATOM 5217 O O . LEU B 1 253 ? 1.052 -43.781 -6.875 1 98.12 253 LEU B O 1
ATOM 5221 N N . TYR B 1 254 ? 2.256 -42.281 -5.793 1 98.25 254 TYR B N 1
ATOM 5222 C CA . TYR B 1 254 ? 1.889 -41.188 -6.684 1 98.25 254 TYR B CA 1
ATOM 5223 C C . TYR B 1 254 ? 3.104 -40.656 -7.449 1 98.25 254 TYR B C 1
ATOM 5225 O O . TYR B 1 254 ? 3.014 -40.375 -8.641 1 98.25 254 TYR B O 1
ATOM 5233 N N . GLN B 1 255 ? 4.227 -40.625 -6.824 1 98.06 255 GLN B N 1
ATOM 5234 C CA . GLN B 1 255 ? 5.414 -40.031 -7.422 1 98.06 255 GLN B CA 1
ATOM 5235 C C . GLN B 1 255 ? 6.402 -41.094 -7.883 1 98.06 255 GLN B C 1
ATOM 5237 O O . GLN B 1 255 ? 7.414 -40.781 -8.508 1 98.06 255 GLN B O 1
ATOM 5242 N N . GLY B 1 256 ? 6.148 -42.312 -7.621 1 97.12 256 GLY B N 1
ATOM 5243 C CA . GLY B 1 256 ? 7.094 -43.375 -7.918 1 97.12 256 GLY B CA 1
ATOM 5244 C C . GLY B 1 256 ? 8.172 -43.531 -6.859 1 97.12 256 GLY B C 1
ATOM 5245 O O . GLY B 1 256 ? 8.133 -42.844 -5.824 1 97.12 256 GLY B O 1
ATOM 5246 N N . PHE B 1 257 ? 9.039 -44.469 -7.098 1 96.44 257 PHE B N 1
ATOM 5247 C CA . PHE B 1 257 ? 10.109 -44.75 -6.145 1 96.44 257 PHE B CA 1
ATOM 5248 C C . PHE B 1 257 ? 11.453 -44.844 -6.855 1 96.44 257 PHE B C 1
ATOM 5250 O O . PHE B 1 257 ? 11.641 -45.688 -7.734 1 96.44 257 PHE B O 1
ATOM 5257 N N . ASP B 1 258 ? 12.305 -43.938 -6.488 1 96.06 258 ASP B N 1
ATOM 5258 C CA . ASP B 1 258 ? 13.688 -44.031 -6.949 1 96.06 258 ASP B CA 1
ATOM 5259 C C . ASP B 1 258 ? 14.5 -45 -6.121 1 96.06 258 ASP B C 1
ATOM 5261 O O . ASP B 1 258 ? 14.758 -44.781 -4.938 1 96.06 258 ASP B O 1
ATOM 5265 N N . PRO B 1 259 ? 14.945 -46.031 -6.723 1 95.19 259 PRO B N 1
ATOM 5266 C CA . PRO B 1 259 ? 15.695 -47.031 -5.969 1 95.19 259 PRO B CA 1
ATOM 5267 C C . PRO B 1 259 ? 16.922 -46.469 -5.266 1 95.19 259 PRO B C 1
ATOM 5269 O O . PRO B 1 259 ? 17.344 -46.969 -4.23 1 95.19 259 PRO B O 1
ATOM 5272 N N . ALA B 1 260 ? 17.391 -45.438 -5.77 1 93.75 260 ALA B N 1
ATOM 5273 C CA . ALA B 1 260 ? 18.562 -44.781 -5.188 1 93.75 260 ALA B CA 1
ATOM 5274 C C . ALA B 1 260 ? 18.266 -44.281 -3.787 1 93.75 260 ALA B C 1
ATOM 5276 O O . ALA B 1 260 ? 19.188 -44 -3.01 1 93.75 260 ALA B O 1
ATOM 5277 N N . THR B 1 261 ? 16.984 -44.125 -3.426 1 92.31 261 THR B N 1
ATOM 5278 C CA . THR B 1 261 ? 16.625 -43.531 -2.154 1 92.31 261 THR B CA 1
ATOM 5279 C C . THR B 1 261 ? 16.219 -44.562 -1.138 1 92.31 261 THR B C 1
ATOM 5281 O O . THR B 1 261 ? 15.727 -44.25 -0.055 1 92.31 261 THR B O 1
ATOM 5284 N N . VAL B 1 262 ? 16.469 -45.812 -1.389 1 93.75 262 VAL B N 1
ATOM 5285 C CA . VAL B 1 262 ? 15.93 -46.906 -0.607 1 93.75 262 VAL B CA 1
ATOM 5286 C C . VAL B 1 262 ? 16.484 -46.844 0.816 1 93.75 262 VAL B C 1
ATOM 5288 O O . VAL B 1 262 ? 15.781 -47.188 1.772 1 93.75 262 VAL B O 1
ATOM 5291 N N . ASN B 1 263 ? 17.719 -46.344 0.968 1 93.44 263 ASN B N 1
ATOM 5292 C CA . ASN B 1 263 ? 18.375 -46.375 2.275 1 93.44 263 ASN B CA 1
ATOM 5293 C C . ASN B 1 263 ? 18.25 -45 2.979 1 93.44 263 ASN B C 1
ATOM 5295 O O . ASN B 1 263 ? 18.781 -44.844 4.078 1 93.44 263 ASN B O 1
ATOM 5299 N N . LEU B 1 264 ? 17.531 -44.156 2.385 1 93.56 264 LEU B N 1
ATOM 5300 C CA . LEU B 1 264 ? 17.328 -42.844 2.998 1 93.56 264 LEU B CA 1
ATOM 5301 C C . LEU B 1 264 ? 16.188 -42.906 4.023 1 93.56 264 LEU B C 1
ATOM 5303 O O . LEU B 1 264 ? 15.367 -43.812 3.988 1 93.56 264 LEU B O 1
ATOM 5307 N N . PRO B 1 265 ? 16.312 -42 5.016 1 91.5 265 PRO B N 1
ATOM 5308 C CA . PRO B 1 265 ? 15.242 -42 6.012 1 91.5 265 PRO B CA 1
ATOM 5309 C C . PRO B 1 265 ? 13.898 -41.594 5.422 1 91.5 265 PRO B C 1
ATOM 5311 O O . PRO B 1 265 ? 13.852 -41 4.332 1 91.5 265 PRO B O 1
ATOM 5314 N N . ALA B 1 266 ? 12.875 -41.938 6.062 1 87.19 266 ALA B N 1
ATOM 5315 C CA . ALA B 1 266 ? 11.531 -41.562 5.613 1 87.19 266 ALA B CA 1
ATOM 5316 C C . ALA B 1 266 ? 11.352 -40.031 5.602 1 87.19 266 ALA B C 1
ATOM 5318 O O . ALA B 1 266 ? 10.766 -39.5 4.668 1 87.19 266 ALA B O 1
ATOM 5319 N N . ASN B 1 267 ? 11.75 -39.375 6.625 1 86.44 267 ASN B N 1
ATOM 5320 C CA . ASN B 1 267 ? 11.516 -37.938 6.691 1 86.44 267 ASN B CA 1
ATOM 5321 C C . ASN B 1 267 ? 12.391 -37.25 7.75 1 86.44 267 ASN B C 1
ATOM 5323 O O . ASN B 1 267 ? 11.938 -36.375 8.453 1 86.44 267 ASN B O 1
ATOM 5327 N N . LYS B 1 268 ? 13.586 -37.531 7.949 1 85.56 268 LYS B N 1
ATOM 5328 C CA . LYS B 1 268 ? 14.398 -37.062 9.062 1 85.56 268 LYS B CA 1
ATOM 5329 C C . LYS B 1 268 ? 15.398 -36 8.594 1 85.56 268 LYS B C 1
ATOM 5331 O O . LYS B 1 268 ? 16.047 -35.344 9.414 1 85.56 268 LYS B O 1
ATOM 5336 N N . ILE B 1 269 ? 15.43 -35.844 7.312 1 81.19 269 ILE B N 1
ATOM 5337 C CA . ILE B 1 269 ? 16.391 -34.875 6.82 1 81.19 269 ILE B CA 1
ATOM 5338 C C . ILE B 1 269 ? 15.789 -33.469 6.934 1 81.19 269 ILE B C 1
ATOM 5340 O O . ILE B 1 269 ? 14.68 -33.219 6.465 1 81.19 269 ILE B O 1
ATOM 5344 N N . ASP B 1 270 ? 16.609 -32.625 7.668 1 79.62 270 ASP B N 1
ATOM 5345 C CA . ASP B 1 270 ? 16.172 -31.234 7.789 1 79.62 270 ASP B CA 1
ATOM 5346 C C . ASP B 1 270 ? 16.812 -30.359 6.707 1 79.62 270 ASP B C 1
ATOM 5348 O O . ASP B 1 270 ? 17.984 -30.547 6.363 1 79.62 270 ASP B O 1
ATOM 5352 N N . PHE B 1 271 ? 16.016 -29.516 6.191 1 81.31 271 PHE B N 1
ATOM 5353 C CA . PHE B 1 271 ? 16.484 -28.625 5.133 1 81.31 271 PHE B CA 1
ATOM 5354 C C . PHE B 1 271 ? 16.781 -27.234 5.691 1 81.31 271 PHE B C 1
ATOM 5356 O O . PHE B 1 271 ? 16.078 -26.766 6.598 1 81.31 271 PHE B O 1
ATOM 5363 N N . ALA B 1 272 ? 17.781 -26.578 5.184 1 79.19 272 ALA B N 1
ATOM 5364 C CA . ALA B 1 272 ? 18.172 -25.219 5.586 1 79.19 272 ALA B CA 1
ATOM 5365 C C . ALA B 1 272 ? 17.125 -24.203 5.156 1 79.19 272 ALA B C 1
ATOM 5367 O O . ALA B 1 272 ? 16.375 -24.422 4.207 1 79.19 272 ALA B O 1
ATOM 5368 N N . ARG B 1 273 ? 17.125 -23.094 5.914 1 83.69 273 ARG B N 1
ATOM 5369 C CA . ARG B 1 273 ? 16.297 -21.953 5.539 1 83.69 273 ARG B CA 1
ATOM 5370 C C . ARG B 1 273 ? 16.797 -21.328 4.242 1 83.69 273 ARG B C 1
ATOM 5372 O O . ARG B 1 273 ? 18 -21.172 4.039 1 83.69 273 ARG B O 1
ATOM 5379 N N . LEU B 1 274 ? 15.781 -21.016 3.383 1 87.25 274 LEU B N 1
ATOM 5380 C CA . LEU B 1 274 ? 16.125 -20.406 2.104 1 87.25 274 LEU B CA 1
ATOM 5381 C C . LEU B 1 274 ? 15.625 -18.969 2.035 1 87.25 274 LEU B C 1
ATOM 5383 O O . LEU B 1 274 ? 14.578 -18.641 2.604 1 87.25 274 LEU B O 1
ATOM 5387 N N . GLU B 1 275 ? 16.406 -18.141 1.401 1 90.12 275 GLU B N 1
ATOM 5388 C CA . GLU B 1 275 ? 15.938 -16.781 1.12 1 90.12 275 GLU B CA 1
ATOM 5389 C C . GLU B 1 275 ? 14.906 -16.781 -0.006 1 90.12 275 GLU B C 1
ATOM 5391 O O . GLU B 1 275 ? 14.906 -17.672 -0.859 1 90.12 275 GLU B O 1
ATOM 5396 N N . VAL B 1 276 ? 14.047 -15.781 0.079 1 91.69 276 VAL B N 1
ATOM 5397 C CA . VAL B 1 276 ? 12.922 -15.82 -0.848 1 91.69 276 VAL B CA 1
ATOM 5398 C C . VAL B 1 276 ? 12.625 -14.406 -1.358 1 91.69 276 VAL B C 1
ATOM 5400 O O . VAL B 1 276 ? 13.109 -13.422 -0.8 1 91.69 276 VAL B O 1
ATOM 5403 N N . VAL B 1 277 ? 11.898 -14.305 -2.432 1 92.75 277 VAL B N 1
ATOM 5404 C CA . VAL B 1 277 ? 11.297 -13.086 -2.973 1 92.75 277 VAL B CA 1
ATOM 5405 C C . VAL B 1 277 ? 9.82 -13.336 -3.287 1 92.75 277 VAL B C 1
ATOM 5407 O O . VAL B 1 277 ? 9.43 -14.461 -3.6 1 92.75 277 VAL B O 1
ATOM 5410 N N . ASN B 1 278 ? 9.047 -12.273 -3.086 1 92.5 278 ASN B N 1
ATOM 5411 C CA . ASN B 1 278 ? 7.668 -12.391 -3.555 1 92.5 278 ASN B CA 1
ATOM 5412 C C . ASN B 1 278 ? 7.609 -12.812 -5.02 1 92.5 278 ASN B C 1
ATOM 5414 O O . ASN B 1 278 ? 8.211 -12.164 -5.879 1 92.5 278 ASN B O 1
ATOM 5418 N N . GLN B 1 279 ? 6.863 -13.883 -5.227 1 93.69 279 GLN B N 1
ATOM 5419 C CA . GLN B 1 279 ? 6.824 -14.414 -6.586 1 93.69 279 GLN B CA 1
ATOM 5420 C C . GLN B 1 279 ? 6.387 -13.352 -7.582 1 93.69 279 GLN B C 1
ATOM 5422 O O . GLN B 1 279 ? 6.848 -13.336 -8.727 1 93.69 279 GLN B O 1
ATOM 5427 N N . ARG B 1 280 ? 5.531 -12.383 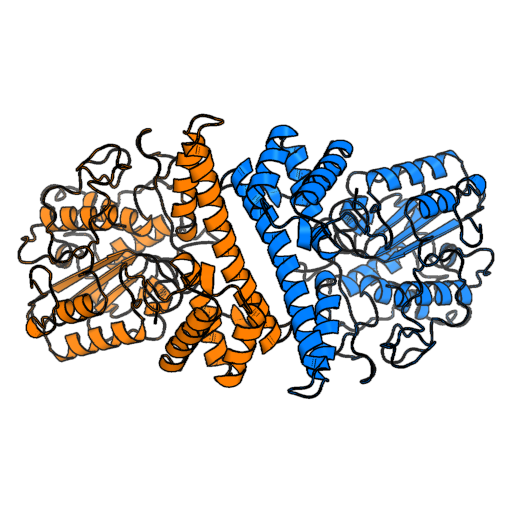-7.203 1 93.25 280 ARG B N 1
ATOM 5428 C CA . ARG B 1 280 ? 5.031 -11.336 -8.086 1 93.25 280 ARG B CA 1
ATOM 5429 C C . ARG B 1 280 ? 6.148 -10.375 -8.477 1 93.25 280 ARG B C 1
ATOM 5431 O O . ARG B 1 280 ? 6.027 -9.641 -9.461 1 93.25 280 ARG B O 1
ATOM 5438 N N . ASP B 1 281 ? 7.238 -10.43 -7.781 1 93.06 281 ASP B N 1
ATOM 5439 C CA . ASP B 1 281 ? 8.32 -9.477 -8.016 1 93.06 281 ASP B CA 1
ATOM 5440 C C . ASP B 1 281 ? 9.516 -10.148 -8.68 1 93.06 281 ASP B C 1
ATOM 5442 O O . ASP B 1 281 ? 10.508 -9.492 -9.008 1 93.06 281 ASP B O 1
ATOM 5446 N N . ALA B 1 282 ? 9.383 -11.445 -8.914 1 94.06 282 ALA B N 1
ATOM 5447 C CA . ALA B 1 282 ? 10.508 -12.195 -9.469 1 94.06 282 ALA B CA 1
ATOM 5448 C C . ALA B 1 282 ? 10.875 -11.68 -10.852 1 94.06 282 ALA B C 1
ATOM 5450 O O . ALA B 1 282 ? 12.055 -11.656 -11.219 1 94.06 282 ALA B O 1
ATOM 5451 N N . ASP B 1 283 ? 9.922 -11.289 -11.625 1 93.75 283 ASP B N 1
ATOM 5452 C CA . ASP B 1 283 ? 10.195 -10.781 -12.961 1 93.75 283 ASP B CA 1
ATOM 5453 C C . ASP B 1 283 ? 10.945 -9.445 -12.906 1 93.75 283 ASP B C 1
ATOM 5455 O O . ASP B 1 283 ? 11.844 -9.195 -13.711 1 93.75 283 ASP B O 1
ATOM 5459 N N . LEU B 1 284 ? 10.5 -8.617 -11.992 1 95.44 284 LEU B N 1
ATOM 5460 C CA . LEU B 1 284 ? 11.172 -7.336 -11.82 1 95.44 284 LEU B CA 1
ATOM 5461 C C . LEU B 1 284 ? 12.609 -7.531 -11.352 1 95.44 284 LEU B C 1
ATOM 5463 O O . LEU B 1 284 ? 13.5 -6.773 -11.742 1 95.44 284 LEU B O 1
ATOM 5467 N N . LEU B 1 285 ? 12.82 -8.508 -10.469 1 95.75 285 LEU B N 1
ATOM 5468 C CA . LEU B 1 285 ? 14.172 -8.836 -10.031 1 95.75 285 LEU B CA 1
ATOM 5469 C C . LEU B 1 285 ? 15.047 -9.234 -11.211 1 95.75 285 LEU B C 1
ATOM 5471 O O . LEU B 1 285 ? 16.188 -8.797 -11.312 1 95.75 285 LEU B O 1
ATOM 5475 N N . PHE B 1 286 ? 14.516 -10.047 -12.125 1 96.12 286 PHE B N 1
ATOM 5476 C CA . PHE B 1 286 ? 15.219 -10.461 -13.336 1 96.12 286 PHE B CA 1
ATOM 5477 C C . PHE B 1 286 ? 15.633 -9.25 -14.164 1 96.12 286 PHE B C 1
ATOM 5479 O O . PHE B 1 286 ? 16.797 -9.125 -14.562 1 96.12 286 PHE B O 1
ATOM 5486 N N . LEU B 1 287 ? 14.68 -8.336 -14.414 1 96.38 287 LEU B N 1
ATOM 5487 C CA . LEU B 1 287 ? 14.945 -7.137 -15.203 1 96.38 287 LEU B CA 1
ATOM 5488 C C . LEU B 1 287 ? 16.016 -6.273 -14.539 1 96.38 287 LEU B C 1
ATOM 5490 O O . LEU B 1 287 ? 16.922 -5.777 -15.211 1 96.38 287 LEU B O 1
ATOM 5494 N N . TRP B 1 288 ? 15.93 -6.156 -13.273 1 94.75 288 TRP B N 1
ATOM 5495 C CA . TRP B 1 288 ? 16.859 -5.324 -12.508 1 94.75 288 TRP B CA 1
ATOM 5496 C C . TRP B 1 288 ? 18.266 -5.902 -12.555 1 94.75 288 TRP B C 1
ATOM 5498 O O . TRP B 1 288 ? 19.234 -5.164 -12.734 1 94.75 288 TRP B O 1
ATOM 5508 N N . GLU B 1 289 ? 18.375 -7.242 -12.375 1 94.81 289 GLU B N 1
ATOM 5509 C CA . GLU B 1 289 ? 19.672 -7.898 -12.414 1 94.81 289 GLU B CA 1
ATOM 5510 C C . GLU B 1 289 ? 20.328 -7.75 -13.781 1 94.81 289 GLU B C 1
ATOM 5512 O O . GLU B 1 289 ? 21.547 -7.582 -13.883 1 94.81 289 GLU B O 1
ATOM 5517 N N . ARG B 1 290 ? 19.531 -7.848 -14.773 1 95.12 290 ARG B N 1
ATOM 5518 C CA . ARG B 1 290 ? 20.031 -7.625 -16.125 1 95.12 290 ARG B CA 1
ATOM 5519 C C . ARG B 1 290 ? 20.5 -6.184 -16.312 1 95.12 290 ARG B C 1
ATOM 5521 O O . ARG B 1 290 ? 21.578 -5.938 -16.875 1 95.12 290 ARG B O 1
ATOM 5528 N N . TYR B 1 291 ? 19.719 -5.238 -15.82 1 94.44 291 TYR B N 1
ATOM 5529 C CA . TYR B 1 291 ? 20.016 -3.809 -15.906 1 94.44 291 TYR B CA 1
ATOM 5530 C C . TYR B 1 291 ? 21.359 -3.482 -15.258 1 94.44 291 TYR B C 1
ATOM 5532 O O . TYR B 1 291 ? 22.156 -2.73 -15.82 1 94.44 291 TYR B O 1
ATOM 5540 N N . LYS B 1 292 ? 21.641 -4.098 -14.18 1 91.44 292 LYS B N 1
ATOM 5541 C CA . LYS B 1 292 ? 22.859 -3.842 -13.422 1 91.44 292 LYS B CA 1
ATOM 5542 C C . LYS B 1 292 ? 24.094 -4.305 -14.195 1 91.44 292 LYS B C 1
ATOM 5544 O O . LYS B 1 292 ? 25.172 -3.707 -14.078 1 91.44 292 LYS B O 1
ATOM 5549 N N . LYS B 1 293 ? 23.938 -5.293 -14.969 1 91.94 293 LYS B N 1
ATOM 5550 C CA . LYS B 1 293 ? 25.062 -5.93 -15.633 1 91.94 293 LYS B CA 1
ATOM 5551 C C . LYS B 1 293 ? 25.422 -5.211 -16.938 1 91.94 293 LYS B C 1
ATOM 5553 O O . LYS B 1 293 ? 26.516 -5.387 -17.469 1 91.94 293 LYS B O 1
ATOM 5558 N N . LEU B 1 294 ? 24.547 -4.402 -17.438 1 94.25 294 LEU B N 1
ATOM 5559 C CA . LEU B 1 294 ? 24.766 -3.732 -18.719 1 94.25 294 LEU B CA 1
ATOM 5560 C C . LEU B 1 294 ? 25.656 -2.504 -18.531 1 94.25 294 LEU B C 1
ATOM 5562 O O . LEU B 1 294 ? 25.672 -1.902 -17.453 1 94.25 294 LEU B O 1
ATOM 5566 N N . GLU B 1 295 ? 26.422 -2.172 -19.609 1 93.38 295 GLU B N 1
ATOM 5567 C CA . GLU B 1 295 ? 27.344 -1.039 -19.594 1 93.38 295 GLU B CA 1
ATOM 5568 C C . GLU B 1 295 ? 26.594 0.284 -19.5 1 93.38 295 GLU B C 1
ATOM 5570 O O . GLU B 1 295 ? 25.562 0.466 -20.156 1 93.38 295 GLU B O 1
ATOM 5575 N N . ASP B 1 296 ? 27.188 1.16 -18.688 1 88.62 296 ASP B N 1
ATOM 5576 C CA . ASP B 1 296 ? 26.578 2.479 -18.547 1 88.62 296 ASP B CA 1
ATOM 5577 C C . ASP B 1 296 ? 26.516 3.205 -19.891 1 88.62 296 ASP B C 1
ATOM 5579 O O . ASP B 1 296 ? 27.438 3.096 -20.703 1 88.62 296 ASP B O 1
ATOM 5583 N N . ASN B 1 297 ? 25.5 3.934 -20.156 1 88.19 297 ASN B N 1
ATOM 5584 C CA . ASN B 1 297 ? 25.281 4.777 -21.328 1 88.19 297 ASN B CA 1
ATOM 5585 C C . ASN B 1 297 ? 25.156 3.951 -22.594 1 88.19 297 ASN B C 1
ATOM 5587 O O . ASN B 1 297 ? 25.281 4.48 -23.703 1 88.19 297 ASN B O 1
ATOM 5591 N N . SER B 1 298 ? 24.984 2.598 -22.453 1 94.25 298 SER B N 1
ATOM 5592 C CA . SER B 1 298 ? 24.734 1.752 -23.609 1 94.25 298 SER B CA 1
ATOM 5593 C C . SER B 1 298 ? 23.266 1.831 -24.047 1 94.25 298 SER B C 1
ATOM 5595 O O . SER B 1 298 ? 22.406 2.18 -23.234 1 94.25 298 SER B O 1
ATOM 5597 N N . LEU B 1 299 ? 23.094 1.587 -25.312 1 95.81 299 LEU B N 1
ATOM 5598 C CA . LEU B 1 299 ? 21.734 1.557 -25.844 1 95.81 299 LEU B CA 1
ATOM 5599 C C . LEU B 1 299 ? 20.922 0.443 -25.203 1 95.81 299 LEU B C 1
ATOM 5601 O O . LEU B 1 299 ? 19.734 0.613 -24.953 1 95.81 299 LEU B O 1
ATOM 5605 N N . GLU B 1 300 ? 21.578 -0.644 -24.969 1 95.25 300 GLU B N 1
ATOM 5606 C CA . GLU B 1 300 ? 20.906 -1.782 -24.359 1 95.25 300 GLU B CA 1
ATOM 5607 C C . GLU B 1 300 ? 20.422 -1.441 -22.953 1 95.25 300 GLU B C 1
ATOM 5609 O O . GLU B 1 300 ? 19.328 -1.844 -22.547 1 95.25 300 GLU B O 1
ATOM 5614 N N . LYS B 1 301 ? 21.219 -0.783 -22.25 1 94.31 301 LYS B N 1
ATOM 5615 C CA . LYS B 1 301 ? 20.828 -0.404 -20.891 1 94.31 301 LYS B CA 1
ATOM 5616 C C . LYS B 1 301 ? 19.656 0.572 -20.922 1 94.31 301 LYS B C 1
ATOM 5618 O O . LYS B 1 301 ? 18.75 0.479 -20.094 1 94.31 301 LYS B O 1
ATOM 5623 N N . ALA B 1 302 ? 19.656 1.485 -21.859 1 94.12 302 ALA B N 1
ATOM 5624 C CA . ALA B 1 302 ? 18.562 2.434 -22.016 1 94.12 302 ALA B CA 1
ATOM 5625 C C . ALA B 1 302 ? 17.25 1.712 -22.328 1 94.12 302 ALA B C 1
ATOM 5627 O O . ALA B 1 302 ? 16.203 2.055 -21.797 1 94.12 302 ALA B O 1
ATOM 5628 N N . LYS B 1 303 ? 17.391 0.776 -23.188 1 95.81 303 LYS B N 1
ATOM 5629 C CA . LYS B 1 303 ? 16.203 -0.008 -23.547 1 95.81 303 LYS B CA 1
ATOM 5630 C C . LYS B 1 303 ? 15.656 -0.765 -22.344 1 95.81 303 LYS B C 1
ATOM 5632 O O . LYS B 1 303 ? 14.445 -0.83 -22.141 1 95.81 303 LYS B O 1
ATOM 5637 N N . LEU B 1 304 ? 16.547 -1.354 -21.609 1 95.38 304 LEU B N 1
ATOM 5638 C CA . LEU B 1 304 ? 16.125 -2.111 -20.438 1 95.38 304 LEU B CA 1
ATOM 5639 C C . LEU B 1 304 ? 15.539 -1.188 -19.359 1 95.38 304 LEU B C 1
ATOM 5641 O O . LEU B 1 304 ? 14.594 -1.561 -18.656 1 95.38 304 LEU B O 1
ATOM 5645 N N . ARG B 1 305 ? 16.109 0.01 -19.172 1 93.94 305 ARG B N 1
ATOM 5646 C CA . ARG B 1 305 ? 15.547 1.011 -18.281 1 93.94 305 ARG B CA 1
ATOM 5647 C C . ARG B 1 305 ? 14.102 1.323 -18.656 1 93.94 305 ARG B C 1
ATOM 5649 O O . ARG B 1 305 ? 13.234 1.41 -17.781 1 93.94 305 ARG B O 1
ATOM 5656 N N . LYS B 1 306 ? 13.844 1.494 -19.875 1 94 306 LYS B N 1
ATOM 5657 C CA . LYS B 1 306 ? 12.492 1.752 -20.375 1 94 306 LYS B CA 1
ATOM 5658 C C . LYS B 1 306 ? 11.562 0.58 -20.062 1 94 306 LYS B C 1
ATOM 5660 O O . LYS B 1 306 ? 10.414 0.779 -19.672 1 94 306 LYS B O 1
ATOM 5665 N N . GLU B 1 307 ? 12.062 -0.584 -20.281 1 95.31 307 GLU B N 1
ATOM 5666 C CA . GLU B 1 307 ? 11.266 -1.775 -20 1 95.31 307 GLU B CA 1
ATOM 5667 C C . GLU B 1 307 ? 10.891 -1.857 -18.516 1 95.31 307 GLU B C 1
ATOM 5669 O O . GLU B 1 307 ? 9.75 -2.176 -18.188 1 95.31 307 GLU B O 1
ATOM 5674 N N . ILE B 1 308 ? 11.859 -1.595 -17.656 1 96 308 ILE B N 1
ATOM 5675 C CA . ILE B 1 308 ? 11.609 -1.602 -16.219 1 96 308 ILE B CA 1
ATOM 5676 C C . ILE B 1 308 ? 10.57 -0.538 -15.867 1 96 308 ILE B C 1
ATOM 5678 O O . ILE B 1 308 ? 9.602 -0.813 -15.156 1 96 308 ILE B O 1
ATOM 5682 N N . THR B 1 309 ? 10.695 0.614 -16.422 1 94.06 309 THR B N 1
ATOM 5683 C CA . THR B 1 309 ? 9.781 1.723 -16.172 1 94.06 309 THR B CA 1
ATOM 5684 C C . THR B 1 309 ? 8.367 1.369 -16.625 1 94.06 309 THR B C 1
ATOM 5686 O O . THR B 1 309 ? 7.398 1.6 -15.898 1 94.06 309 THR B O 1
ATOM 5689 N N . GLU B 1 310 ? 8.297 0.828 -17.797 1 93.12 310 GLU B N 1
ATOM 5690 C CA . GLU B 1 310 ? 6.988 0.45 -18.328 1 93.12 310 GLU B CA 1
ATOM 5691 C C . GLU B 1 310 ? 6.324 -0.617 -17.469 1 93.12 310 GLU B C 1
ATOM 5693 O O . GLU B 1 310 ? 5.109 -0.59 -17.266 1 93.12 310 GLU B O 1
ATOM 5698 N N . THR B 1 311 ? 7.109 -1.536 -16.984 1 94.88 311 THR B N 1
ATOM 5699 C CA . THR B 1 311 ? 6.594 -2.568 -16.094 1 94.88 311 THR B CA 1
ATOM 5700 C C . THR B 1 311 ? 6.051 -1.951 -14.812 1 94.88 311 THR B C 1
ATOM 5702 O O . THR B 1 311 ? 4.938 -2.266 -14.383 1 94.88 311 THR B O 1
ATOM 5705 N N . LEU B 1 312 ? 6.805 -1.035 -14.25 1 95.38 312 LEU B N 1
ATOM 5706 C CA . LEU B 1 312 ? 6.402 -0.375 -13.008 1 95.38 312 LEU B CA 1
ATOM 5707 C C . LEU B 1 312 ? 5.168 0.495 -13.234 1 95.38 312 LEU B C 1
ATOM 5709 O O . LEU B 1 312 ? 4.266 0.528 -12.398 1 95.38 312 LEU B O 1
ATOM 5713 N N . GLN B 1 313 ? 5.086 1.133 -14.336 1 92 313 GLN B N 1
ATOM 5714 C CA . GLN B 1 313 ? 3.953 1.992 -14.664 1 92 313 GLN B CA 1
ATOM 5715 C C . GLN B 1 313 ? 2.676 1.177 -14.836 1 92 313 GLN B C 1
ATOM 5717 O O . GLN B 1 313 ? 1.595 1.61 -14.43 1 92 313 GLN B O 1
ATOM 5722 N N . HIS B 1 314 ? 2.83 0.099 -15.492 1 93.12 314 HIS B N 1
ATOM 5723 C CA . HIS B 1 314 ? 1.663 -0.761 -15.664 1 93.12 314 HIS B CA 1
ATOM 5724 C C . HIS B 1 314 ? 1.136 -1.24 -14.312 1 93.12 314 HIS B C 1
ATOM 5726 O O . HIS B 1 314 ? -0.077 -1.277 -14.094 1 93.12 314 HIS B O 1
ATOM 5732 N N . ARG B 1 315 ? 2.031 -1.668 -13.453 1 95.12 315 ARG B N 1
ATOM 5733 C CA . ARG B 1 315 ? 1.643 -2.082 -12.109 1 95.12 315 ARG B CA 1
ATOM 5734 C C . ARG B 1 315 ? 0.915 -0.958 -11.383 1 95.12 315 ARG B C 1
ATOM 5736 O O . ARG B 1 315 ? -0.119 -1.187 -10.75 1 95.12 315 ARG B O 1
ATOM 5743 N N . GLN B 1 316 ? 1.425 0.208 -11.492 1 93.81 316 GLN B N 1
ATOM 5744 C CA . GLN B 1 316 ? 0.835 1.382 -10.859 1 93.81 316 GLN B CA 1
ATOM 5745 C C . GLN B 1 316 ? -0.552 1.675 -11.422 1 93.81 316 GLN B C 1
ATOM 5747 O O . GLN B 1 316 ? -1.466 2.035 -10.68 1 93.81 316 GLN B O 1
ATOM 5752 N N . HIS B 1 317 ? -0.611 1.572 -12.68 1 93.12 317 HIS B N 1
ATOM 5753 C CA . HIS B 1 317 ? -1.898 1.771 -13.336 1 93.12 317 HIS B CA 1
ATOM 5754 C C . HIS B 1 317 ? -2.947 0.803 -12.797 1 93.12 317 HIS B C 1
ATOM 5756 O O . HIS B 1 317 ? -4.066 1.208 -12.477 1 93.12 317 HIS B O 1
ATOM 5762 N N . LEU B 1 318 ? -2.594 -0.419 -12.695 1 95.56 318 LEU B N 1
ATOM 5763 C CA . LEU B 1 318 ? -3.533 -1.428 -12.219 1 95.56 318 LEU B CA 1
ATOM 5764 C C . LEU B 1 318 ? -3.932 -1.156 -10.773 1 95.56 318 LEU B C 1
ATOM 5766 O O . LEU B 1 318 ? -5.121 -1.13 -10.445 1 95.56 318 LEU B O 1
ATOM 5770 N N . ASP B 1 319 ? -2.961 -0.903 -9.953 1 96.25 319 ASP B N 1
ATOM 5771 C CA . ASP B 1 319 ? -3.232 -0.636 -8.547 1 96.25 319 ASP B CA 1
ATOM 5772 C C . ASP B 1 319 ? -4.086 0.62 -8.383 1 96.25 319 ASP B C 1
ATOM 5774 O O . ASP B 1 319 ? -5.062 0.618 -7.633 1 96.25 319 ASP B O 1
ATOM 5778 N N . GLY B 1 320 ? -3.67 1.628 -9.07 1 94.94 320 GLY B N 1
ATOM 5779 C CA . GLY B 1 320 ? -4.391 2.887 -9 1 94.94 320 GLY B CA 1
ATOM 5780 C C . GLY B 1 320 ? -5.816 2.787 -9.508 1 94.94 320 GLY B C 1
ATOM 5781 O O . GLY B 1 320 ? -6.727 3.404 -8.945 1 94.94 320 GLY B O 1
ATOM 5782 N N . SER B 1 321 ? -5.984 2.039 -10.555 1 95.94 321 SER B N 1
ATOM 5783 C CA . SER B 1 321 ? -7.324 1.855 -11.109 1 95.94 321 SER B CA 1
ATOM 5784 C C . SER B 1 321 ? -8.234 1.139 -10.125 1 95.94 321 SER B C 1
ATOM 5786 O O . SER B 1 321 ? -9.398 1.519 -9.953 1 95.94 321 SER B O 1
ATOM 5788 N N . ILE B 1 322 ? -7.734 0.158 -9.484 1 97.81 322 ILE B N 1
ATOM 5789 C CA . ILE B 1 322 ? -8.523 -0.59 -8.516 1 97.81 322 ILE B CA 1
ATOM 5790 C C . ILE B 1 322 ? -8.891 0.313 -7.34 1 97.81 322 ILE B C 1
ATOM 5792 O O . ILE B 1 322 ? -10.023 0.293 -6.855 1 97.81 322 ILE B O 1
ATOM 5796 N N . ASP B 1 323 ? -7.949 1.126 -6.914 1 96.5 323 ASP B N 1
ATOM 5797 C CA . ASP B 1 323 ? -8.219 2.08 -5.844 1 96.5 323 ASP B CA 1
ATOM 5798 C C . ASP B 1 323 ? -9.328 3.053 -6.242 1 96.5 323 ASP B C 1
ATOM 5800 O O . ASP B 1 323 ? -10.234 3.326 -5.449 1 96.5 323 ASP B O 1
ATOM 5804 N N . ALA B 1 324 ? -9.203 3.574 -7.406 1 96.38 324 ALA B N 1
ATOM 5805 C CA . ALA B 1 324 ? -10.195 4.523 -7.906 1 96.38 324 ALA B CA 1
ATOM 5806 C C . ALA B 1 324 ? -11.57 3.879 -8 1 96.38 324 ALA B C 1
ATOM 5808 O O . ALA B 1 324 ? -12.578 4.5 -7.652 1 96.38 324 ALA B O 1
ATOM 5809 N N . VAL B 1 325 ? -11.586 2.676 -8.469 1 97.69 325 VAL B N 1
ATOM 5810 C CA . VAL B 1 325 ? -12.844 1.939 -8.547 1 97.69 325 VAL B CA 1
ATOM 5811 C C . VAL B 1 325 ? -13.469 1.846 -7.156 1 97.69 325 VAL B C 1
ATOM 5813 O O . VAL B 1 325 ? -14.672 2.059 -6.992 1 97.69 325 VAL B O 1
ATOM 5816 N N . GLY B 1 326 ? -12.648 1.514 -6.191 1 97.69 326 GLY B N 1
ATOM 5817 C CA . GLY B 1 326 ? -13.133 1.474 -4.82 1 97.69 326 GLY B CA 1
ATOM 5818 C C . GLY B 1 326 ? -13.758 2.781 -4.371 1 97.69 326 GLY B C 1
ATOM 5819 O O . GLY B 1 326 ? -14.82 2.783 -3.74 1 97.69 326 GLY B O 1
ATOM 5820 N N . VAL B 1 327 ? -13.117 3.871 -4.723 1 96 327 VAL B N 1
ATOM 5821 C CA . VAL B 1 327 ? -13.609 5.191 -4.344 1 96 327 VAL B CA 1
ATOM 5822 C C . VAL B 1 327 ? -14.953 5.453 -5.008 1 96 327 VAL B C 1
ATOM 5824 O O . VAL B 1 327 ? -15.906 5.879 -4.352 1 96 327 VAL B O 1
ATOM 5827 N N . PHE B 1 328 ? -15.086 5.152 -6.305 1 95.5 328 PHE B N 1
ATOM 5828 C CA . PHE B 1 328 ? -16.281 5.484 -7.066 1 95.5 328 PHE B CA 1
ATOM 5829 C C . PHE B 1 328 ? -17.453 4.586 -6.664 1 95.5 328 PHE B C 1
ATOM 5831 O O . PHE B 1 328 ? -18.609 5.004 -6.719 1 95.5 328 PHE B O 1
ATOM 5838 N N . LEU B 1 329 ? -17.141 3.367 -6.215 1 96.75 329 LEU B N 1
ATOM 5839 C CA . LEU B 1 329 ? -18.219 2.445 -5.883 1 96.75 329 LEU B CA 1
ATOM 5840 C C . LEU B 1 329 ? -18.609 2.561 -4.414 1 96.75 329 LEU B C 1
ATOM 5842 O O . LEU B 1 329 ? -19.781 2.447 -4.062 1 96.75 329 LEU B O 1
ATOM 5846 N N . PHE B 1 330 ? -17.578 2.799 -3.533 1 96.12 330 PHE B N 1
ATOM 5847 C CA . PHE B 1 330 ? -17.844 2.621 -2.113 1 96.12 330 PHE B CA 1
ATOM 5848 C C . PHE B 1 330 ? -17.422 3.846 -1.317 1 96.12 330 PHE B C 1
ATOM 5850 O O . PHE B 1 330 ? -17.609 3.902 -0.101 1 96.12 330 PHE B O 1
ATOM 5857 N N . GLY B 1 331 ? -16.828 4.867 -1.929 1 93.62 331 GLY B N 1
ATOM 5858 C CA . GLY B 1 331 ? -16.359 6.059 -1.245 1 93.62 331 GLY B CA 1
ATOM 5859 C C . GLY B 1 331 ? -14.914 5.938 -0.774 1 93.62 331 GLY B C 1
ATOM 5860 O O . GLY B 1 331 ? -14.383 4.832 -0.681 1 93.62 331 GLY B O 1
ATOM 5861 N N . PRO B 1 332 ? -14.273 7.055 -0.478 1 92.94 332 PRO B N 1
ATOM 5862 C CA . PRO B 1 332 ? -12.844 7.074 -0.147 1 92.94 332 PRO B CA 1
ATOM 5863 C C . PRO B 1 332 ? -12.539 6.406 1.193 1 92.94 332 PRO B C 1
ATOM 5865 O O . PRO B 1 332 ? -11.414 5.957 1.421 1 92.94 332 PRO B O 1
ATOM 5868 N N . ILE B 1 333 ? -13.508 6.398 2.074 1 89.81 333 ILE B N 1
ATOM 5869 C CA . ILE B 1 333 ? -13.273 5.859 3.408 1 89.81 333 ILE B CA 1
ATOM 5870 C C . ILE B 1 333 ? -13.336 4.332 3.367 1 89.81 333 ILE B C 1
ATOM 5872 O O . ILE B 1 333 ? -12.445 3.654 3.891 1 89.81 333 ILE B O 1
ATOM 5876 N N . LYS B 1 334 ? -14.289 3.775 2.666 1 92.31 334 LYS B N 1
ATOM 5877 C CA . LYS B 1 334 ? -14.562 2.344 2.746 1 92.31 334 LYS B CA 1
ATOM 5878 C C . LYS B 1 334 ? -14.031 1.612 1.516 1 92.31 334 LYS B C 1
ATOM 5880 O O . LYS B 1 334 ? -13.867 0.391 1.536 1 92.31 334 LYS B O 1
ATOM 5885 N N . GLY B 1 335 ? -13.766 2.279 0.441 1 95.19 335 GLY B N 1
ATOM 5886 C CA . GLY B 1 335 ? -13.438 1.66 -0.835 1 95.19 335 GLY B CA 1
ATOM 5887 C C . GLY B 1 335 ? -12.328 0.628 -0.734 1 95.19 335 GLY B C 1
ATOM 5888 O O . GLY B 1 335 ? -12.5 -0.517 -1.155 1 95.19 335 GLY B O 1
ATOM 5889 N N . GLY B 1 336 ? -11.25 1.007 -0.201 1 94.38 336 GLY B N 1
ATOM 5890 C CA . GLY B 1 336 ? -10.102 0.116 -0.081 1 94.38 336 GLY B CA 1
ATOM 5891 C C . GLY B 1 336 ? -10.391 -1.113 0.76 1 94.38 336 GLY B C 1
ATOM 5892 O O . GLY B 1 336 ? -10.086 -2.236 0.352 1 94.38 336 GLY B O 1
ATOM 5893 N N . SER B 1 337 ? -11.008 -0.898 1.895 1 95.31 337 SER B N 1
ATOM 5894 C CA . SER B 1 337 ? -11.273 -2 2.814 1 95.31 337 SER B CA 1
ATOM 5895 C C . SER B 1 337 ? -12.281 -2.982 2.223 1 95.31 337 SER B C 1
ATOM 5897 O O . SER B 1 337 ? -12.133 -4.195 2.375 1 95.31 337 SER B O 1
ATOM 5899 N N . VAL B 1 338 ? -13.234 -2.451 1.517 1 97.62 338 VAL B N 1
ATOM 5900 C CA . VAL B 1 338 ? -14.242 -3.32 0.918 1 97.62 338 VAL B CA 1
ATOM 5901 C C . VAL B 1 338 ? -13.602 -4.195 -0.155 1 97.62 338 VAL B C 1
ATOM 5903 O O . VAL B 1 338 ? -13.805 -5.41 -0.179 1 97.62 338 VAL B O 1
ATOM 5906 N N . LEU B 1 339 ? -12.797 -3.582 -0.971 1 98.19 339 LEU B N 1
ATOM 5907 C CA . LEU B 1 339 ? -12.234 -4.301 -2.111 1 98.19 339 LEU B CA 1
ATOM 5908 C C . LEU B 1 339 ? -11.172 -5.293 -1.66 1 98.19 339 LEU B C 1
ATOM 5910 O O . LEU B 1 339 ? -10.875 -6.258 -2.369 1 98.19 339 LEU B O 1
ATOM 5914 N N . SER B 1 340 ? -10.641 -5.129 -0.506 1 97.44 340 SER B N 1
ATOM 5915 C CA . SER B 1 340 ? -9.586 -6.027 -0.043 1 97.44 340 SER B CA 1
ATOM 5916 C C . SER B 1 340 ? -10.117 -7.004 1 1 97.44 340 SER B C 1
ATOM 5918 O O . SER B 1 340 ? -9.367 -7.848 1.502 1 97.44 340 SER B O 1
ATOM 5920 N N . SER B 1 341 ? -11.336 -6.906 1.343 1 97.12 341 SER B N 1
ATOM 5921 C CA . SER B 1 341 ? -11.906 -7.715 2.414 1 97.12 341 SER B CA 1
ATOM 5922 C C . SER B 1 341 ? -11.797 -9.203 2.104 1 97.12 341 SER B C 1
ATOM 5924 O O . SER B 1 341 ? -12 -9.617 0.96 1 97.12 341 SER B O 1
ATOM 5926 N N . VAL B 1 342 ? -11.398 -10.016 3.1 1 96.12 342 VAL B N 1
ATOM 5927 C CA . VAL B 1 342 ? -11.281 -11.469 2.973 1 96.12 342 VAL B CA 1
ATOM 5928 C C . VAL B 1 342 ? -12.492 -12.141 3.613 1 96.12 342 VAL B C 1
ATOM 5930 O O . VAL B 1 342 ? -12.883 -11.797 4.73 1 96.12 342 VAL B O 1
ATOM 5933 N N . ARG B 1 343 ? -13.086 -13.023 2.975 1 95.44 343 ARG B N 1
ATOM 5934 C CA . ARG B 1 343 ? -14.227 -13.766 3.506 1 95.44 343 ARG B CA 1
ATOM 5935 C C . ARG B 1 343 ? -13.789 -14.75 4.586 1 95.44 343 ARG B C 1
ATOM 5937 O O . ARG B 1 343 ? -12.617 -15.117 4.656 1 95.44 343 ARG B O 1
ATOM 5944 N N . LYS B 1 344 ? -14.758 -15.125 5.426 1 93.5 344 LYS B N 1
ATOM 5945 C CA . LYS B 1 344 ? -14.469 -16.109 6.461 1 93.5 344 LYS B CA 1
ATOM 5946 C C . LYS B 1 344 ? -13.891 -17.391 5.855 1 93.5 344 LYS B C 1
ATOM 5948 O O . LYS B 1 344 ? -14.289 -17.797 4.766 1 93.5 344 LYS B O 1
ATOM 5953 N N . PRO B 1 345 ? -12.969 -18 6.594 1 89.5 345 PRO B N 1
ATOM 5954 C CA . PRO B 1 345 ? -12.422 -19.25 6.094 1 89.5 345 PRO B CA 1
ATOM 5955 C C . PRO B 1 345 ? -13.5 -20.297 5.789 1 89.5 345 PRO B C 1
ATOM 5957 O O . PRO B 1 345 ? -14.492 -20.391 6.523 1 89.5 345 PRO B O 1
ATOM 5960 N N . GLY B 1 346 ? -13.281 -21.016 4.742 1 92.62 346 GLY B N 1
ATOM 5961 C CA . GLY B 1 346 ? -14.227 -22.062 4.379 1 92.62 346 GLY B CA 1
ATOM 5962 C C . GLY B 1 346 ? -15.234 -21.609 3.34 1 92.62 346 GLY B C 1
ATOM 5963 O O . GLY B 1 346 ? -15.992 -22.422 2.805 1 92.62 346 GLY B O 1
ATOM 5964 N N . LEU B 1 347 ? -15.227 -20.344 3.059 1 96.75 347 LEU B N 1
ATOM 5965 C CA . LEU B 1 347 ? -16.109 -19.828 2.014 1 96.75 347 LEU B CA 1
ATOM 5966 C C . LEU B 1 347 ? -15.336 -19.594 0.722 1 96.75 347 LEU B C 1
ATOM 5968 O O . LEU B 1 347 ? -14.156 -19.234 0.758 1 96.75 347 LEU B O 1
ATOM 5972 N N . PRO B 1 348 ? -16.094 -19.812 -0.386 1 98 348 PRO B N 1
ATOM 5973 C CA . PRO B 1 348 ? -15.43 -19.516 -1.651 1 98 348 PRO B CA 1
ATOM 5974 C C . PRO B 1 348 ? -15.164 -18.016 -1.836 1 98 348 PRO B C 1
ATOM 5976 O O . PRO B 1 348 ? -15.766 -17.188 -1.146 1 98 348 PRO B O 1
ATOM 5979 N N . LEU B 1 349 ? -14.273 -17.703 -2.729 1 98.31 349 LEU B N 1
ATOM 5980 C CA . LEU B 1 349 ? -13.891 -16.312 -3.006 1 98.31 349 LEU B CA 1
ATOM 5981 C C . LEU B 1 349 ? -15.109 -15.477 -3.354 1 98.31 349 LEU B C 1
ATOM 5983 O O . LEU B 1 349 ? -15.203 -14.312 -2.941 1 98.31 349 LEU B O 1
ATOM 5987 N N . VAL B 1 350 ? -15.992 -15.992 -4.102 1 98.62 350 VAL B N 1
ATOM 5988 C CA . VAL B 1 350 ? -17.156 -15.281 -4.613 1 98.62 350 VAL B CA 1
ATOM 5989 C C . VAL B 1 350 ? -18.344 -16.234 -4.699 1 98.62 350 VAL B C 1
ATOM 5991 O O . VAL B 1 350 ? -18.172 -17.438 -4.922 1 98.62 350 VAL B O 1
ATOM 5994 N N . ASP B 1 351 ? -19.562 -15.758 -4.512 1 98.12 351 ASP B N 1
ATOM 5995 C CA . ASP B 1 351 ? -20.766 -16.594 -4.648 1 98.12 351 ASP B CA 1
ATOM 5996 C C . ASP B 1 351 ? -21.125 -16.781 -6.117 1 98.12 351 ASP B C 1
ATOM 5998 O O . ASP B 1 351 ? -21.5 -17.875 -6.535 1 98.12 351 ASP B O 1
ATOM 6002 N N . ASP B 1 352 ? -21.047 -15.766 -6.879 1 98.31 352 ASP B N 1
ATOM 6003 C CA . ASP B 1 352 ? -21.422 -15.789 -8.289 1 98.31 352 ASP B CA 1
ATOM 6004 C C . ASP B 1 352 ? -20.188 -15.711 -9.188 1 98.31 352 ASP B C 1
ATOM 6006 O O . ASP B 1 352 ? -19.75 -14.617 -9.555 1 98.31 352 ASP B O 1
ATOM 6010 N N . TRP B 1 353 ? -19.734 -16.859 -9.719 1 98.31 353 TRP B N 1
ATOM 6011 C CA . TRP B 1 353 ? -18.5 -16.953 -10.492 1 98.31 353 TRP B CA 1
ATOM 6012 C C . TRP B 1 353 ? -18.703 -16.359 -11.883 1 98.31 353 TRP B C 1
ATOM 6014 O O . TRP B 1 353 ? -17.734 -15.953 -12.531 1 98.31 353 TRP B O 1
ATOM 6024 N N . GLU B 1 354 ? -19.891 -16.359 -12.383 1 97.94 354 GLU B N 1
ATOM 6025 C CA . GLU B 1 354 ? -20.156 -15.703 -13.664 1 97.94 354 GLU B CA 1
ATOM 6026 C C . GLU B 1 354 ? -20.031 -14.188 -13.547 1 97.94 354 GLU B C 1
ATOM 6028 O O . GLU B 1 354 ? -19.531 -13.531 -14.469 1 97.94 354 GLU B O 1
ATOM 6033 N N . CYS B 1 355 ? -20.5 -13.672 -12.422 1 98.31 355 CYS B N 1
ATOM 6034 C CA . CYS B 1 355 ? -20.297 -12.25 -12.156 1 98.31 355 CYS B CA 1
ATOM 6035 C C . CYS B 1 355 ? -18.812 -11.906 -12.117 1 98.31 355 CYS B C 1
ATOM 6037 O O . CYS B 1 355 ? -18.391 -10.898 -12.688 1 98.31 355 CYS B O 1
ATOM 6039 N N . LEU B 1 356 ? -18.031 -12.742 -11.461 1 98.56 356 LEU B N 1
ATOM 6040 C CA . LEU B 1 356 ? -16.594 -12.508 -11.367 1 98.56 356 LEU B CA 1
ATOM 6041 C C . LEU B 1 356 ? -15.969 -12.438 -12.758 1 98.56 356 LEU B C 1
ATOM 6043 O O . LEU B 1 356 ? -15.25 -11.484 -13.078 1 98.56 356 LEU B O 1
ATOM 6047 N N . LYS B 1 357 ? -16.281 -13.422 -13.578 1 98.12 357 LYS B N 1
ATOM 6048 C CA . LYS B 1 357 ? -15.719 -13.477 -14.93 1 98.12 357 LYS B CA 1
ATOM 6049 C C . LYS B 1 357 ? -16.141 -12.25 -15.734 1 98.12 357 LYS B C 1
ATOM 6051 O O . LYS B 1 357 ? -15.305 -11.641 -16.406 1 98.12 357 LYS B O 1
ATOM 6056 N N . SER B 1 358 ? -17.391 -11.906 -15.609 1 97.88 358 SER B N 1
ATOM 6057 C CA . SER B 1 358 ? -17.906 -10.758 -16.359 1 97.88 358 SER B CA 1
ATOM 6058 C C . SER B 1 358 ? -17.281 -9.461 -15.875 1 97.88 358 SER B C 1
ATOM 6060 O O . SER B 1 358 ? -16.984 -8.57 -16.672 1 97.88 358 SER B O 1
ATOM 6062 N N . THR B 1 359 ? -17.094 -9.344 -14.594 1 98.25 359 THR B N 1
ATOM 6063 C CA . THR B 1 359 ? -16.484 -8.156 -14.008 1 98.25 359 THR B CA 1
ATOM 6064 C C . THR B 1 359 ? -15.039 -8 -14.484 1 98.25 359 THR B C 1
ATOM 6066 O O . THR B 1 359 ? -14.617 -6.906 -14.859 1 98.25 359 THR B O 1
ATOM 6069 N N . VAL B 1 360 ? -14.297 -9.094 -14.508 1 97.69 360 VAL B N 1
ATOM 6070 C CA . VAL B 1 360 ? -12.906 -9.07 -14.945 1 97.69 360 VAL B CA 1
ATOM 6071 C C . VAL B 1 360 ? -12.836 -8.664 -16.422 1 97.69 360 VAL B C 1
ATOM 6073 O O . VAL B 1 360 ? -12.023 -7.816 -16.797 1 97.69 360 VAL B O 1
ATOM 6076 N N . ARG B 1 361 ? -13.711 -9.219 -17.25 1 95.94 361 ARG B N 1
ATOM 6077 C CA . ARG B 1 361 ? -13.742 -8.883 -18.656 1 95.94 361 ARG B CA 1
ATOM 6078 C C . ARG B 1 361 ? -14.055 -7.402 -18.859 1 95.94 361 ARG B C 1
ATOM 6080 O O . ARG B 1 361 ? -13.438 -6.734 -19.703 1 95.94 361 ARG B O 1
ATOM 6087 N N . LEU B 1 362 ? -15.008 -6.973 -18.094 1 95.25 362 LEU B N 1
ATOM 6088 C CA . LEU B 1 362 ? -15.414 -5.574 -18.188 1 95.25 362 LEU B CA 1
ATOM 6089 C C . LEU B 1 362 ? -14.281 -4.645 -17.781 1 95.25 362 LEU B C 1
ATOM 6091 O O . LEU B 1 362 ? -14.062 -3.609 -18.422 1 95.25 362 LEU B O 1
ATOM 6095 N N . PHE B 1 363 ? -13.586 -4.977 -16.734 1 96.69 363 PHE B N 1
ATOM 6096 C CA . PHE B 1 363 ? -12.445 -4.176 -16.312 1 96.69 363 PHE B CA 1
ATOM 6097 C C . PHE B 1 363 ? -11.375 -4.129 -17.391 1 96.69 363 PHE B C 1
ATOM 6099 O O . PHE B 1 363 ? -10.867 -3.057 -17.719 1 96.69 363 PHE B O 1
ATOM 6106 N N . GLU B 1 364 ? -11.016 -5.305 -17.906 1 94.94 364 GLU B N 1
ATOM 6107 C CA . GLU B 1 364 ? -9.969 -5.367 -18.922 1 94.94 364 GLU B CA 1
ATOM 6108 C C . GLU B 1 364 ? -10.367 -4.59 -20.172 1 94.94 364 GLU B C 1
ATOM 6110 O O . GLU B 1 364 ? -9.516 -4.012 -20.844 1 94.94 364 GLU B O 1
ATOM 6115 N N . ALA B 1 365 ? -11.625 -4.562 -20.453 1 92.38 365 ALA B N 1
ATOM 6116 C CA . ALA B 1 365 ? -12.109 -3.824 -21.625 1 92.38 365 ALA B CA 1
ATOM 6117 C C . ALA B 1 365 ? -11.859 -2.328 -21.469 1 92.38 365 ALA B C 1
ATOM 6119 O O . ALA B 1 365 ? -11.602 -1.631 -22.453 1 92.38 365 ALA B O 1
ATOM 6120 N N . HIS B 1 366 ? -11.922 -1.871 -20.219 1 92.88 366 HIS B N 1
ATOM 6121 C CA . HIS B 1 366 ? -11.852 -0.43 -20 1 92.88 366 HIS B CA 1
ATOM 6122 C C . HIS B 1 366 ? -10.484 -0.018 -19.469 1 92.88 366 HIS B C 1
ATOM 6124 O O . HIS B 1 366 ? -10.023 1.099 -19.719 1 92.88 366 HIS B O 1
ATOM 6130 N N . CYS B 1 367 ? -9.852 -0.934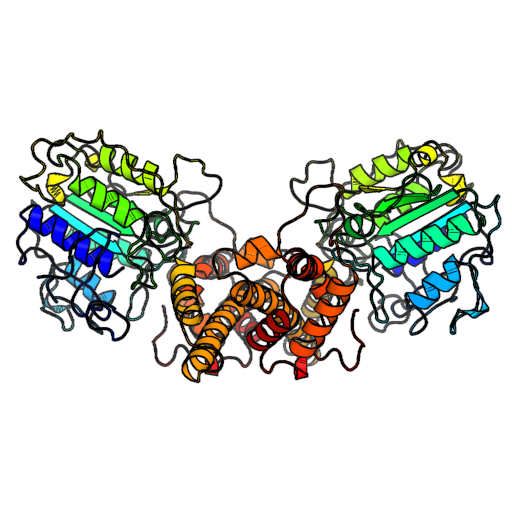 -18.734 1 93.31 367 CYS B N 1
ATOM 6131 C CA . CYS B 1 367 ? -8.656 -0.53 -18.016 1 93.31 367 CYS B CA 1
ATOM 6132 C C . CYS B 1 367 ? -7.426 -1.267 -18.531 1 93.31 367 CYS B C 1
ATOM 6134 O O . CYS B 1 367 ? -6.301 -0.99 -18.109 1 93.31 367 CYS B O 1
ATOM 6136 N N . GLY B 1 368 ? -7.594 -2.203 -19.469 1 92.38 368 GLY B N 1
ATOM 6137 C CA . GLY B 1 368 ? -6.473 -2.938 -20.031 1 92.38 368 GLY B CA 1
ATOM 6138 C C . GLY B 1 368 ? -6.25 -4.285 -19.375 1 92.38 368 GLY B C 1
ATOM 6139 O O . GLY B 1 368 ? -6.984 -4.66 -18.453 1 92.38 368 GLY B O 1
ATOM 6140 N N . SER B 1 369 ? -5.23 -4.953 -19.859 1 93.12 369 SER B N 1
ATOM 6141 C CA . SER B 1 369 ? -4.949 -6.324 -19.453 1 93.12 369 SER B CA 1
ATOM 6142 C C . SER B 1 369 ? -4.465 -6.379 -18 1 93.12 369 SER B C 1
ATOM 6144 O O . SER B 1 369 ? -3.678 -5.531 -17.578 1 93.12 369 SER B O 1
ATOM 6146 N N . LEU B 1 370 ? -4.887 -7.336 -17.266 1 94.25 370 LEU B N 1
ATOM 6147 C CA . LEU B 1 370 ? -4.406 -7.547 -15.906 1 94.25 370 LEU B CA 1
ATOM 6148 C C . LEU B 1 370 ? -2.945 -7.988 -15.906 1 94.25 370 LEU B C 1
ATOM 6150 O O . LEU B 1 370 ? -2.207 -7.707 -14.961 1 94.25 370 LEU B O 1
ATOM 6154 N N . ALA B 1 371 ? -2.547 -8.672 -17.031 1 91.81 371 ALA B N 1
ATOM 6155 C CA . ALA B 1 371 ? -1.242 -9.336 -17.031 1 91.81 371 ALA B CA 1
ATOM 6156 C C . ALA B 1 371 ? -1.085 -10.227 -15.797 1 91.81 371 ALA B C 1
ATOM 6158 O O . ALA B 1 371 ? -2.076 -10.625 -15.188 1 91.81 371 ALA B O 1
ATOM 6159 N N . GLN B 1 372 ? 0.066 -10.719 -15.547 1 92.44 372 GLN B N 1
ATOM 6160 C CA . GLN B 1 372 ? 0.296 -11.617 -14.414 1 92.44 372 GLN B CA 1
ATOM 6161 C C . GLN B 1 372 ? 0.17 -10.875 -13.086 1 92.44 372 GLN B C 1
ATOM 6163 O O . GLN B 1 372 ? -0.415 -11.398 -12.133 1 92.44 372 GLN B O 1
ATOM 6168 N N . TYR B 1 373 ? 0.664 -9.625 -13.094 1 95.19 373 TYR B N 1
ATOM 6169 C CA . TYR B 1 373 ? 0.668 -8.852 -11.859 1 95.19 373 TYR B CA 1
ATOM 6170 C C . TYR B 1 373 ? -0.753 -8.562 -11.391 1 95.19 373 TYR B C 1
ATOM 6172 O O . TYR B 1 373 ? -1.038 -8.594 -10.195 1 95.19 373 TYR B O 1
ATOM 6180 N N . GLY B 1 374 ? -1.624 -8.328 -12.281 1 96.69 374 GLY B N 1
ATOM 6181 C CA . GLY B 1 374 ? -2.98 -7.898 -11.984 1 96.69 374 GLY B CA 1
ATOM 6182 C C . GLY B 1 374 ? -3.834 -9 -11.375 1 96.69 374 GLY B C 1
ATOM 6183 O O . GLY B 1 374 ? -4.91 -8.734 -10.844 1 96.69 374 GLY B O 1
ATOM 6184 N N . MET B 1 375 ? -3.305 -10.25 -11.391 1 97.56 375 MET B N 1
ATOM 6185 C CA . MET B 1 375 ? -4.031 -11.367 -10.789 1 97.56 375 MET B CA 1
ATOM 6186 C C . MET B 1 375 ? -4.285 -11.117 -9.312 1 97.56 375 MET B C 1
ATOM 6188 O O . MET B 1 375 ? -5.27 -11.609 -8.75 1 97.56 375 MET B O 1
ATOM 6192 N N . LYS B 1 376 ? -3.447 -10.305 -8.695 1 97.44 376 LYS B N 1
ATOM 6193 C CA . LYS B 1 376 ? -3.582 -10.047 -7.266 1 97.44 376 LYS B CA 1
ATOM 6194 C C . LYS B 1 376 ? -4.879 -9.305 -6.961 1 97.44 376 LYS B C 1
ATOM 6196 O O . LYS B 1 376 ? -5.336 -9.289 -5.816 1 97.44 376 LYS B O 1
ATOM 6201 N N . HIS B 1 377 ? -5.508 -8.703 -7.984 1 98.19 377 HIS B N 1
ATOM 6202 C CA . HIS B 1 377 ? -6.684 -7.863 -7.766 1 98.19 377 HIS B CA 1
ATOM 6203 C C . HIS B 1 377 ? -7.969 -8.648 -7.984 1 98.19 377 HIS B C 1
ATOM 6205 O O . HIS B 1 377 ? -9.062 -8.086 -7.922 1 98.19 377 HIS B O 1
ATOM 6211 N N . MET B 1 378 ? -7.863 -9.953 -8.195 1 98.69 378 MET B N 1
ATOM 6212 C CA . MET B 1 378 ? -9.047 -10.781 -8.43 1 98.69 378 MET B CA 1
ATOM 6213 C C . MET B 1 378 ? -10.008 -10.703 -7.242 1 98.69 378 MET B C 1
ATOM 6215 O O . MET B 1 378 ? -11.219 -10.766 -7.422 1 98.69 378 MET B O 1
ATOM 6219 N N . ARG B 1 379 ? -9.508 -10.555 -6.051 1 98.69 379 ARG B N 1
ATOM 6220 C CA . ARG B 1 379 ? -10.359 -10.445 -4.871 1 98.69 379 ARG B CA 1
ATOM 6221 C C . ARG B 1 379 ? -11.227 -9.188 -4.938 1 98.69 379 ARG B C 1
ATOM 6223 O O . ARG B 1 379 ? -12.367 -9.188 -4.48 1 98.69 379 ARG B O 1
ATOM 6230 N N . ALA B 1 380 ? -10.609 -8.109 -5.418 1 98.75 380 ALA B N 1
ATOM 6231 C CA . ALA B 1 380 ? -11.375 -6.867 -5.555 1 98.75 380 ALA B CA 1
ATOM 6232 C C . ALA B 1 380 ? -12.602 -7.074 -6.438 1 98.75 380 ALA B C 1
ATOM 6234 O O . ALA B 1 380 ? -13.703 -6.641 -6.09 1 98.75 380 ALA B O 1
ATOM 6235 N N . PHE B 1 381 ? -12.43 -7.754 -7.566 1 98.81 381 PHE B N 1
ATOM 6236 C CA . PHE B 1 381 ? -13.531 -8.023 -8.484 1 98.81 381 PHE B CA 1
ATOM 6237 C C . PHE B 1 381 ? -14.57 -8.93 -7.828 1 98.81 381 PHE B C 1
ATOM 6239 O O . PHE B 1 381 ? -15.773 -8.719 -7.996 1 98.81 381 PHE B O 1
ATOM 6246 N N . ALA B 1 382 ? -14.062 -9.922 -7.121 1 98.75 382 ALA B N 1
ATOM 6247 C CA . ALA B 1 382 ? -14.969 -10.805 -6.391 1 98.75 382 ALA B CA 1
ATOM 6248 C C . ALA B 1 382 ? -15.805 -10.023 -5.383 1 98.75 382 ALA B C 1
ATOM 6250 O O . ALA B 1 382 ? -17.016 -10.258 -5.25 1 98.75 382 ALA B O 1
ATOM 6251 N N . ASN B 1 383 ? -15.164 -9.133 -4.684 1 98.81 383 ASN B N 1
ATOM 6252 C CA . ASN B 1 383 ? -15.852 -8.352 -3.658 1 98.81 383 ASN B CA 1
ATOM 6253 C C . ASN B 1 383 ? -16.875 -7.402 -4.273 1 98.81 383 ASN B C 1
ATOM 6255 O O . ASN B 1 383 ? -17.922 -7.137 -3.672 1 98.81 383 ASN B O 1
ATOM 6259 N N . ILE B 1 384 ? -16.594 -6.883 -5.449 1 98.81 384 ILE B N 1
ATOM 6260 C CA . ILE B 1 384 ? -17.578 -6.09 -6.16 1 98.81 384 ILE B CA 1
ATOM 6261 C C . ILE B 1 384 ? -18.828 -6.93 -6.398 1 98.81 384 ILE B C 1
ATOM 6263 O O . ILE B 1 384 ? -19.953 -6.48 -6.133 1 98.81 384 ILE B O 1
ATOM 6267 N N . CYS B 1 385 ? -18.656 -8.164 -6.859 1 98.69 385 CYS B N 1
ATOM 6268 C CA . CYS B 1 385 ? -19.781 -9.078 -7.105 1 98.69 385 CYS B CA 1
ATOM 6269 C C . CYS B 1 385 ? -20.484 -9.43 -5.805 1 98.69 385 CYS B C 1
ATOM 6271 O O . CYS B 1 385 ? -21.719 -9.43 -5.75 1 98.69 385 CYS B O 1
ATOM 6273 N N . ASN B 1 386 ? -19.719 -9.742 -4.789 1 98.62 386 ASN B N 1
ATOM 6274 C CA . ASN B 1 386 ? -20.281 -10.141 -3.504 1 98.62 386 ASN B CA 1
ATOM 6275 C C . ASN B 1 386 ? -21.125 -9.023 -2.885 1 98.62 386 ASN B C 1
ATOM 6277 O O . ASN B 1 386 ? -21.969 -9.281 -2.027 1 98.62 386 ASN B O 1
ATOM 6281 N N . ASN B 1 387 ? -20.875 -7.766 -3.295 1 98.38 387 ASN B N 1
ATOM 6282 C CA . ASN B 1 387 ? -21.594 -6.629 -2.732 1 98.38 387 ASN B CA 1
ATOM 6283 C C . ASN B 1 387 ? -22.766 -6.223 -3.615 1 98.38 387 ASN B C 1
ATOM 6285 O O . ASN B 1 387 ? -23.359 -5.156 -3.422 1 98.38 387 ASN B O 1
ATOM 6289 N N . GLY B 1 388 ? -23.062 -6.973 -4.598 1 98 388 GLY B N 1
ATOM 6290 C CA . GLY B 1 388 ? -24.266 -6.812 -5.395 1 98 388 GLY B CA 1
ATOM 6291 C C . GLY B 1 388 ? -24.234 -5.586 -6.285 1 98 388 GLY B C 1
ATOM 6292 O O . GLY B 1 388 ? -25.281 -5 -6.578 1 98 388 GLY B O 1
ATOM 6293 N N . ILE B 1 389 ? -23.094 -5.141 -6.738 1 98 389 ILE B N 1
ATOM 6294 C CA . ILE B 1 389 ? -22.984 -3.971 -7.602 1 98 389 ILE B CA 1
ATOM 6295 C C . ILE B 1 389 ? -23.484 -4.309 -9 1 98 389 ILE B C 1
ATOM 6297 O O . ILE B 1 389 ? -23.141 -5.352 -9.562 1 98 389 ILE B O 1
ATOM 6301 N N . SER B 1 390 ? -24.328 -3.465 -9.539 1 97.06 390 SER B N 1
ATOM 6302 C CA . SER B 1 390 ? -24.891 -3.711 -10.859 1 97.06 390 SER B CA 1
ATOM 6303 C C . SER B 1 390 ? -23.828 -3.58 -11.945 1 97.06 390 SER B C 1
ATOM 6305 O O . SER B 1 390 ? -22.812 -2.9 -11.75 1 97.06 390 SER B O 1
ATOM 6307 N N . ARG B 1 391 ? -24.047 -4.242 -13.016 1 96.44 391 ARG B N 1
ATOM 6308 C CA . ARG B 1 391 ? -23.109 -4.172 -14.141 1 96.44 391 ARG B CA 1
ATOM 6309 C C . ARG B 1 391 ? -22.922 -2.73 -14.602 1 96.44 391 ARG B C 1
ATOM 6311 O O . ARG B 1 391 ? -21.812 -2.32 -14.93 1 96.44 391 ARG B O 1
ATOM 6318 N N . ASP B 1 392 ? -23.938 -1.936 -14.648 1 95.62 392 ASP B N 1
ATOM 6319 C CA . ASP B 1 392 ? -23.859 -0.544 -15.086 1 95.62 392 ASP B CA 1
ATOM 6320 C C . ASP B 1 392 ? -22.984 0.283 -14.141 1 95.62 392 ASP B C 1
ATOM 6322 O O . ASP B 1 392 ? -22.172 1.091 -14.594 1 95.62 392 ASP B O 1
ATOM 6326 N N . ALA B 1 393 ? -23.219 0.059 -12.906 1 95 393 ALA B N 1
ATOM 6327 C CA . ALA B 1 393 ? -22.438 0.789 -11.914 1 95 393 ALA B CA 1
ATOM 6328 C C . ALA B 1 393 ? -20.953 0.432 -12.008 1 95 393 ALA B C 1
ATOM 6330 O O . ALA B 1 393 ? -20.078 1.304 -11.898 1 95 393 ALA B O 1
ATOM 6331 N N . MET B 1 394 ? -20.719 -0.828 -12.266 1 96.38 394 MET B N 1
ATOM 6332 C CA . MET B 1 394 ? -19.344 -1.285 -12.445 1 96.38 394 MET B CA 1
ATOM 6333 C C . MET B 1 394 ? -18.688 -0.613 -13.656 1 96.38 394 MET B C 1
ATOM 6335 O O . MET B 1 394 ? -17.562 -0.128 -13.578 1 96.38 394 MET B O 1
ATOM 6339 N N . GLU B 1 395 ? -19.406 -0.661 -14.664 1 94.69 395 GLU B N 1
ATOM 6340 C CA . GLU B 1 395 ? -18.859 -0.122 -15.914 1 94.69 395 GLU B CA 1
ATOM 6341 C C . GLU B 1 395 ? -18.578 1.372 -15.789 1 94.69 395 GLU B C 1
ATOM 6343 O O . GLU B 1 395 ? -17.547 1.854 -16.266 1 94.69 395 GLU B O 1
ATOM 6348 N N . GLU B 1 396 ? -19.484 2.088 -15.141 1 92.94 396 GLU B N 1
ATOM 6349 C CA . GLU B 1 396 ? -19.281 3.514 -14.914 1 92.94 396 GLU B CA 1
ATOM 6350 C C . GLU B 1 396 ? -18.031 3.764 -14.078 1 92.94 396 GLU B C 1
ATOM 6352 O O . GLU B 1 396 ? -17.266 4.684 -14.359 1 92.94 396 GLU B O 1
ATOM 6357 N N . ALA B 1 397 ? -17.859 2.971 -13.039 1 95.31 397 ALA B N 1
ATOM 6358 C CA . ALA B 1 397 ? -16.688 3.107 -12.172 1 95.31 397 ALA B CA 1
ATOM 6359 C C . ALA B 1 397 ? -15.406 2.816 -12.938 1 95.31 397 ALA B C 1
ATOM 6361 O O . ALA B 1 397 ? -14.406 3.52 -12.766 1 95.31 397 ALA B O 1
ATOM 6362 N N . PHE B 1 398 ? -15.445 1.758 -13.789 1 95.94 398 PHE B N 1
ATOM 6363 C CA . PHE B 1 398 ? -14.266 1.401 -14.57 1 95.94 398 PHE B CA 1
ATOM 6364 C C . PHE B 1 398 ? -13.93 2.496 -15.578 1 95.94 398 PHE B C 1
ATOM 6366 O O . PHE B 1 398 ? -12.766 2.848 -15.75 1 95.94 398 PHE B O 1
ATOM 6373 N N . MET B 1 399 ? -14.93 3.049 -16.172 1 93.12 399 MET B N 1
ATOM 6374 C CA . MET B 1 399 ? -14.734 4.141 -17.109 1 93.12 399 MET B CA 1
ATOM 6375 C C . MET B 1 399 ? -14.133 5.359 -16.422 1 93.12 399 MET B C 1
ATOM 6377 O O . MET B 1 399 ? -13.227 6 -16.953 1 93.12 399 MET B O 1
ATOM 6381 N N . ALA B 1 400 ? -14.664 5.613 -15.281 1 92.88 400 ALA B N 1
ATOM 6382 C CA . ALA B 1 400 ? -14.172 6.762 -14.523 1 92.88 400 ALA B CA 1
ATOM 6383 C C . ALA B 1 400 ? -12.727 6.551 -14.094 1 92.88 400 ALA B C 1
ATOM 6385 O O . ALA B 1 400 ? -11.922 7.484 -14.125 1 92.88 400 ALA B O 1
ATOM 6386 N N . ALA B 1 401 ? -12.414 5.32 -13.68 1 93.56 401 ALA B N 1
ATOM 6387 C CA . ALA B 1 401 ? -11.094 5 -13.148 1 93.56 401 ALA B CA 1
ATOM 6388 C C . ALA B 1 401 ? -10.055 4.961 -14.266 1 93.56 401 ALA B C 1
ATOM 6390 O O . ALA B 1 401 ? -8.891 5.309 -14.047 1 93.56 401 ALA B O 1
ATOM 6391 N N . CYS B 1 402 ? -10.367 4.551 -15.461 1 90.38 402 CYS B N 1
ATOM 6392 C CA . CYS B 1 402 ? -9.375 4.23 -16.484 1 90.38 402 CYS B CA 1
ATOM 6393 C C . CYS B 1 402 ? -9.602 5.07 -17.734 1 90.38 402 CYS B C 1
ATOM 6395 O O . CYS B 1 402 ? -8.906 4.895 -18.734 1 90.38 402 CYS B O 1
ATOM 6397 N N . ASN B 1 403 ? -10.367 6.152 -17.672 1 70.12 403 ASN B N 1
ATOM 6398 C CA . ASN B 1 403 ? -10.727 6.902 -18.875 1 70.12 403 ASN B CA 1
ATOM 6399 C C . ASN B 1 403 ? -9.492 7.289 -19.688 1 70.12 403 ASN B C 1
ATOM 6401 O O . ASN B 1 403 ? -8.547 7.871 -19.141 1 70.12 403 ASN B O 1
ATOM 6405 N N . GLY B 1 404 ? -9.125 6.652 -20.922 1 59.28 404 GLY B N 1
ATOM 6406 C CA . GLY B 1 404 ? -8.156 7.039 -21.938 1 59.28 404 GLY B CA 1
ATOM 6407 C C . GLY B 1 404 ? -6.992 6.078 -22.047 1 59.28 404 GLY B C 1
ATOM 6408 O O . GLY B 1 404 ? -6.129 6.238 -22.922 1 59.28 404 GLY B O 1
ATOM 6409 N N . HIS B 1 405 ? -6.695 5.223 -20.984 1 55.88 405 HIS B N 1
ATOM 6410 C CA . HIS B 1 405 ? -5.426 4.504 -21.031 1 55.88 405 HIS B CA 1
ATOM 6411 C C . HIS B 1 405 ? -5.566 3.199 -21.812 1 55.88 405 HIS B C 1
ATOM 6413 O O . HIS B 1 405 ? -4.793 2.262 -21.609 1 55.88 405 HIS B O 1
ATOM 6419 N N . THR B 1 406 ? -6.629 3.074 -22.625 1 56.09 406 THR B N 1
ATOM 6420 C CA . THR B 1 406 ? -6.996 1.795 -23.219 1 56.09 406 THR B CA 1
ATOM 6421 C C . THR B 1 406 ? -5.914 1.32 -24.188 1 56.09 406 THR B C 1
ATOM 6423 O O . THR B 1 406 ? -5.629 0.123 -24.266 1 56.09 406 THR B O 1
ATOM 6426 N N . GLU B 1 407 ? -5.289 2.223 -24.766 1 60.41 407 GLU B N 1
ATOM 6427 C CA . GLU B 1 407 ? -4.496 1.701 -25.875 1 60.41 407 GLU B CA 1
ATOM 6428 C C . GLU B 1 407 ? -3.186 1.097 -25.391 1 60.41 407 GLU B C 1
ATOM 6430 O O . GLU B 1 407 ? -2.729 0.079 -25.906 1 60.41 407 GLU B O 1
ATOM 6435 N N . GLU B 1 408 ? -2.693 1.501 -24.297 1 65.25 408 GLU B N 1
ATOM 6436 C CA . GLU B 1 408 ? -1.344 1.125 -23.875 1 65.25 408 GLU B CA 1
ATOM 6437 C C . GLU B 1 408 ? -1.328 -0.257 -23.234 1 65.25 408 GLU B C 1
ATOM 6439 O O . GLU B 1 408 ? -0.36 -1.006 -23.375 1 65.25 408 GLU B O 1
ATOM 6444 N N . TYR B 1 409 ? -2.545 -0.615 -22.688 1 74 409 TYR B N 1
ATOM 6445 C CA . TYR B 1 409 ? -2.564 -1.877 -21.953 1 74 409 TYR B CA 1
ATOM 6446 C C . TYR B 1 409 ? -3.67 -2.789 -22.484 1 74 409 TYR B C 1
ATOM 6448 O O . TYR B 1 409 ? -4.184 -3.635 -21.734 1 74 409 TYR B O 1
ATOM 6456 N N . SER B 1 410 ? -3.885 -2.662 -23.703 1 73.94 410 SER B N 1
ATOM 6457 C CA . SER B 1 410 ? -5.055 -3.336 -24.266 1 73.94 410 SER B CA 1
ATOM 6458 C C . SER B 1 410 ? -4.895 -4.852 -24.203 1 73.94 410 SER B C 1
ATOM 6460 O O . SER B 1 410 ? -3.814 -5.379 -24.484 1 73.94 410 SER B O 1
ATOM 6462 N N . ALA B 1 411 ? -6.012 -5.508 -23.75 1 71.69 411 ALA B N 1
ATOM 6463 C CA . ALA B 1 411 ? -6.109 -6.965 -23.734 1 71.69 411 ALA B CA 1
ATOM 6464 C C . ALA B 1 411 ? -6.383 -7.512 -25.141 1 71.69 411 ALA B C 1
ATOM 6466 O O . ALA B 1 411 ? -6.281 -8.719 -25.375 1 71.69 411 ALA B O 1
ATOM 6467 N N . ALA B 1 412 ? -6.609 -6.797 -26.109 1 59.44 412 ALA B N 1
ATOM 6468 C CA . ALA B 1 412 ? -7.102 -7.137 -27.453 1 59.44 412 ALA B CA 1
ATOM 6469 C C . ALA B 1 412 ? -6.172 -8.133 -28.141 1 59.44 412 ALA B C 1
ATOM 6471 O O . ALA B 1 412 ? -6.633 -9.062 -28.797 1 59.44 412 ALA B O 1
ATOM 6472 N N . ASN B 1 413 ? -4.93 -8.016 -27.844 1 65.62 413 ASN B N 1
ATOM 6473 C CA . ASN B 1 413 ? -4.02 -8.867 -28.609 1 65.62 413 ASN B CA 1
ATOM 6474 C C . ASN B 1 413 ? -3.67 -10.133 -27.844 1 65.62 413 ASN B C 1
ATOM 6476 O O . ASN B 1 413 ? -3.152 -11.094 -28.422 1 65.62 413 ASN B O 1
ATOM 6480 N N . ARG B 1 414 ? -4.074 -10.18 -26.578 1 75.69 414 ARG B N 1
ATOM 6481 C CA . ARG B 1 414 ? -3.615 -11.305 -25.781 1 75.69 414 ARG B CA 1
ATOM 6482 C C . ARG B 1 414 ? -4.793 -12.141 -25.281 1 75.69 414 ARG B C 1
ATOM 6484 O O . ARG B 1 414 ? -4.602 -13.219 -24.703 1 75.69 414 ARG B O 1
ATOM 6491 N N . GLY B 1 415 ? -5.941 -11.586 -25.562 1 84.44 415 GLY B N 1
ATOM 6492 C CA . GLY B 1 415 ? -7.141 -12.234 -25.062 1 84.44 415 GLY B CA 1
ATOM 6493 C C . GLY B 1 415 ? -7.504 -11.805 -23.656 1 84.44 415 GLY B C 1
ATOM 6494 O O . GLY B 1 415 ? -6.66 -11.289 -22.922 1 84.44 415 GLY B O 1
ATOM 6495 N N . PHE B 1 416 ? -8.75 -11.992 -23.281 1 90.12 416 PHE B N 1
ATOM 6496 C CA . PHE B 1 416 ? -9.234 -11.641 -21.938 1 90.12 416 PHE B CA 1
ATOM 6497 C C . PHE B 1 416 ? -8.906 -12.742 -20.938 1 90.12 416 PHE B C 1
ATOM 6499 O O . PHE B 1 416 ? -8.859 -13.922 -21.297 1 90.12 416 PHE B O 1
ATOM 6506 N N . SER B 1 417 ? -8.617 -12.352 -19.734 1 92.62 417 SER B N 1
ATOM 6507 C CA . SER B 1 417 ? -8.227 -13.297 -18.703 1 92.62 417 SER B CA 1
ATOM 6508 C C . SER B 1 417 ? -9.414 -14.148 -18.266 1 92.62 417 SER B C 1
ATOM 6510 O O . SER B 1 417 ? -9.242 -15.156 -17.578 1 92.62 417 SER B O 1
ATOM 6512 N N . ALA B 1 418 ? -10.547 -13.641 -18.625 1 93.38 418 ALA B N 1
ATOM 6513 C CA . ALA B 1 418 ? -11.766 -14.383 -18.297 1 93.38 418 ALA B CA 1
ATOM 6514 C C . ALA B 1 418 ? -12.648 -14.547 -19.531 1 93.38 418 ALA B C 1
ATOM 6516 O O . ALA B 1 418 ? -12.617 -13.719 -20.453 1 93.38 418 ALA B O 1
#

InterPro domains:
  IPR001096 Peptidase C13, legumain [PF01650] (2-256)
  IPR001096 Peptidase C13, legumain [PIRSF019663] (2-418)
  IPR001096 Peptidase C13, legumain [PR00776] (11-40)
  IPR001096 Peptidase C13, legumain [PR00776] (58-73)
  IPR001096 Peptidase C13, legumain [PR00776] (86-105)
  IPR001096 Peptidase C13, legumain [PR00776] (135-151)
  IPR001096 Peptidase C13, legumain [PTHR12000] (1-405)
  IPR043577 Asparaginyl endopeptidase [PIRSF500139] (2-418)
  IPR046427 Legumain prodomain superfamily [G3DSA:1.10.132.130] (279-411)
  IPR048501 Legumain, prodomain [PF20985] (306-402)
  IPR048501 Legumain, prodomain [cd21115] (281-402)